Protein 3JYG (pdb70)

CATH classification: 3.30.479.10

Organism: Wolinella succinogenes (strain ATCC 29543 / DSM 1740 / CCUG 13145 / JCM 31913 / LMG 7466 / NCTC 11488 / FDC 602W) (NCBI:txid273121)

Sequence (1068 aa):
SLIYQIAKEFDFCCYGHRVWSQELNPDFSLDPCLSCRHLHGHQGKVIVHLESRELQRGVTDFAHLNWFKRFIDEVLDHRFIIDIDDPLFPTLLPHFADKSALVWEEGYARVDFERIKGESSPILELYESFVVVRFVPTSESIASWLLELLRSRIQPLGVKVSSVEFLETPKSRARVYNESLIYQIAKEFDFCCYGHRVWSQELNPDFSLDPCLSCRHLHGHQGKVIVHLESRELQRGVTDFAHLNWFKRFIDEVLDHRFIIDIDDPLFPTLLPHFADKSALVWEEGYARVDFERIKGESSPILELYESFVVVRFVPTSESIASWLLELLRSRIQPLGVKVSSVEFLETPKSRRARVYNESLIYQIAKEFDFCCYGHRVWSQELNPDFSLDPCLSCRHLHGHQGKVIVHLESRELQRGVTDFAHLNWFKRFIDEVLDHRFIIDIDDPLFPTLLPHFADKSALVWEEGYARVDFERIKGESSPILELYESFVVVRFVPTSESIASWLLELLRSRIQPLGVKVSSVEFLETPKSRARVYNESLIYQIAKEFDFCCYGHRVWSQELNPDFSLDPCLSCRHLHGHQGKVIVHLESREELQRGVTDFAHLNWFKRFIDEVLDHRFIIDIDDPLFPTLLPHFADKSALVWEEGYARVDFERIKGESSPILELYESFVVVRRFVPTSESIASWLLELLRSRIQPLGVKVSSVEFLETPKSRARVYNESLIYQIAKEFDFCCYGHRVWSQELNPDFSLDPCLSCRHLHGHQGKVIVHLESRELQRGVTDFAHLNWFKRFIDEVLDHRFIIDIDDPLFPTLLPHFADKSALVWEEGYARVDFERIKGESSPILELYESFVVVRFVPTSESIASWLLELLRSRIQPLGVKVSSVEFLETPKSRRARVYNESLIYQIAKEFDFCCYGHRVWSQELNPDFSLDPCLSCRHLHGHQGKVIVHLESRELQRGVTDFAHLNWFKRFIDEVLDHRFIIDIDDPLFPTLLPHFADKSALVWEEGYARVDFERIKGESSPILELYESFVVVRFVPTSESIASWLLELLRSRIQPLGVKVSSVEFLETPKSRRARVYNE

Radius of gyration: 41.7 Å; Cα contacts (8 Å, |Δi|>4): 2300; chains: 6; bounding box: 128×60×123 Å

Foldseek 3Di:
DDKDKDKDKAKAKEWEAQCPDADDCVVVVDRDRCSNDTGMFIKMKMWMKIDPDDDVHQFDPCVCVVVNCCCVVPGHQAYEYEPPRPCCCVQPVLCNVVPQWDFVLAKTAGNCVSCPPPDPVVVVSRVRYIYHNDRPDQQVVQVSVQVSCQVPCVVRNIHGQKMKMDRHPVDIDMDGPD/DDKDKDKDKAKAKEKEAQCPDADDCVPVVDRDRVSNDTDMFIKMKMWMKIDPDDDVHQFDPCVCVVVSVCCVVPPHQAYEYEPPRPCCCVQPVLCVVVDQWDFVLAWTQGNCVSVPVPDPVNVVSRVRYIYHNDRPDLQVVQVSVQVVCQVPCVVVVIHGQKMKMARHPVDIDMDGDD/DDKDKDKDKAKAKEKEAQQPDADDCVPVVDRDRVSRDTDMFIKMKMWMKIDRDDDVHQFDPCVCVVVNCCCVVPGHQAYEYEPPRPCNCVQCVLCNVVPQWDFVLAWTAGDCVSQVPPDPVNVVSSVRYTYHNDRPDLQVVQVSVQVSCQVPCVVVVIHGQKMKMDRHPVDIDMDGDD/DDKDKDKDKAKAKEKEAQCPDADDCVPVVDRDPCSRDIDIFIKMKMWMKIAPDDDVHQFDPCVCVVVNVCCVPPPHQAYEYEPPRPCCCVLVVLCNVVPQWAFVLAKTAGNCVSCPPPDPVNVVSRVRYIYHNDRPDQQVVQVSSQVSCQVPCVVVNIHGQKMKMARHPVDIDMDGDD/DDKDKDKDKAKAKEKEAQCPDADDCVPVVDRDRVSNDIGMFIKMKMWMWIDPDDDVHQFDPCVCVVVNCCCVPPPHQAYEYELPRPCCCVLLVLCNVVPQWDFVLAWTAHNCVSCVPPDPVNVVSRSRYIYHNDRPDQQVVQVSSQVSCQVPCVVVPIHGQKMKMARHPVDIYMDGDD/DDKDKDKDKAKAKEKEAQCPDADDCVPVVDGDPVSNDTGMFTKMKMWMKIDPDDDVHQFDPCVCVVVSVCCVVPGHQAYEYEPPRPCCCVQPVLCVVVPQWDFVLAWTAGNCVSVPPPDPVVVVSRVRYTYHNDRPDQQVVQVSVQVVCQVPCVVVVIHGQKMKMARHPPDIDMDGDD

InterPro domains:
  IPR007115 6-pyruvoyl tetrahydropterin synthase/QueD family [PF01242] (5-177)
  IPR007115 6-pyruvoyl tetrahydropterin synthase/QueD family [PTHR12589] (2-176)
  IPR038418 6-pyruvoyl tetrahydropterin synthase/QueD superfamily [G3DSA:3.30.479.10] (1-180)

Secondary structure (DSSP, 8-state):
-EEEEEEEEEEEEEEE--TT----HHHHS----GGGSSEEEEEEEEEEEEESS-S-----GGGGHHHHHHIIIIITTEEEEETT-TTHHHHSGGGTTS-SEE---SEEEE-GGGGTT--HHHHHHHHHEEEESS---HHHHHHHHHHHHHHH-GGGT-EEEEEEEEEETTEEEEEEE-/-EEEEEEEEEEEEEEE--TT----HHHHSS---GGGS-EEEEEEEEEEEEESS-S-----GGGGHHHHHHIIIIITTEEEEETT-TTHHHHSGGGTT--SEE---S-BEE-GGGGTT--HHHHHHHHTEEEESS---HHHHHHHHHHHHHTTSGGGT-EEEEEEEEEETTEEEEEEE-/-EEEEEEEEEEEEEEE--TT----HHHHS----GGGSSEEEEEEEEEEEEESS-S-----GGGGHHHHHHIIIIITTEEEEETT-TTHHHHSGGGTTS-SEE---SEEEE-GGGGTT--HHHHHHHHHEEEESS---HHHHHHHHHHHHHHHHGGGT-EEEEEEEEEETTEEEEEEE-/-EEEEEEEEEEEEEEE--TT----HHHHSS---GGGS-EEEEEEEEEEEEESS-S-----GGGGHHHHHHIIIIITTEEEEETT-TTHHHHSGGGTT--SEE---SEEEE-GGGGTT--HHHHHHHHHEEEESS---HHHHHHHHHHHHHHHHGGGT-EEEEEEEEEETTEEEEEEE-/-EEEEEEEEEEEEEEE--TT----HHHHS----GGGSSEEEEEEEEEEEEESS-S-----GGGGHHHHHHIIIIITTEEEEETT-TTHHHHSGGGTTS-SEE---S-BEE-GGGGTTS-HHHHHHHHTEEEESS---HHHHHHHHHHHHHHHHGGGT-EEEEEEEEEETTEEEEEEE-/-EEEEEEEEEEEEEEE--TT----HHHHSS---GGGS-EEEEEEEEEEEEESS-S-----GGGGHHHHHHIIIIITTEEEEETT-TTHHHHSGGGTT--SEE---S-BEE-GGGGTTS-HHHHHHHHHEEEESS---HHHHHHHHHHHHHHHHGGGT-EEEEEEEEEETTEEEEEEE-

Solvent-accessible surface area: 46559 Å² total

Structure (mmCIF, N/CA/C/O backbone):
data_3JYG
#
_entry.id   3JYG
#
_cell.length_a   95.838
_cell.length_b   80.949
_cell.length_c   104.614
_cell.angle_alpha   90.000
_cell.angle_beta   113.240
_cell.angle_gamma   90.000
#
_symmetry.space_group_name_H-M   'P 1 21 1'
#
loop_
_entity.id
_entity.type
_entity.pdbx_description
1 polymer 'Uncharacterized protein'
2 non-polymer 'ZINC ION'
3 water water
#
loop_
_atom_site.group_PDB
_atom_site.id
_atom_site.type_symbol
_atom_site.label_atom_id
_atom_site.label_alt_id
_atom_site.label_comp_id
_atom_site.label_asym_id
_atom_site.label_entity_id
_atom_site.label_seq_id
_atom_site.pdbx_PDB_ins_code
_atom_site.Cartn_x
_atom_site.Cartn_y
_atom_site.Cartn_z
_atom_site.occupancy
_atom_site.B_iso_or_equiv
_atom_site.auth_seq_id
_atom_site.auth_comp_id
_atom_site.auth_asym_id
_atom_site.auth_atom_id
_atom_site.pdbx_PDB_model_num
ATOM 1 N N . SER A 1 2 ? 33.777 45.831 8.491 1.00 32.71 0 SER A N 1
ATOM 2 C CA . SER A 1 2 ? 34.769 45.233 9.441 1.00 32.07 0 SER A CA 1
ATOM 3 C C . SER A 1 2 ? 34.365 43.826 9.929 1.00 30.70 0 SER A C 1
ATOM 4 O O . SER A 1 2 ? 33.178 43.525 10.111 1.00 31.42 0 SER A O 1
ATOM 7 N N . LEU A 1 3 ? 35.363 42.981 10.173 1.00 28.09 1 LEU A N 1
ATOM 8 C CA . LEU A 1 3 ? 35.101 41.609 10.611 1.00 25.38 1 LEU A CA 1
ATOM 9 C C . LEU A 1 3 ? 35.438 41.479 12.096 1.00 24.37 1 LEU A C 1
ATOM 10 O O . LEU A 1 3 ? 36.346 42.165 12.593 1.00 23.85 1 LEU A O 1
ATOM 15 N N . ILE A 1 4 ? 34.660 40.665 12.814 1.00 22.12 2 ILE A N 1
ATOM 16 C CA . ILE A 1 4 ? 34.977 40.241 14.172 1.00 21.25 2 ILE A CA 1
ATOM 17 C C . ILE A 1 4 ? 35.214 38.714 14.139 1.00 19.96 2 ILE A C 1
ATOM 18 O O . ILE A 1 4 ? 34.459 37.973 13.500 1.00 18.94 2 ILE A O 1
ATOM 23 N N . TYR A 1 5 ? 36.246 38.256 14.835 1.00 18.82 3 TYR A N 1
ATOM 24 C CA . TYR A 1 5 ? 36.658 36.860 14.757 1.00 17.35 3 TYR A CA 1
ATOM 25 C C . TYR A 1 5 ? 36.399 36.257 16.129 1.00 17.28 3 TYR A C 1
ATOM 26 O O . TYR A 1 5 ? 36.767 36.851 17.155 1.00 17.45 3 TYR A O 1
ATOM 35 N N . GLN A 1 6 ? 35.774 35.089 16.170 1.00 15.98 4 GLN A N 1
ATOM 36 C CA . GLN A 1 6 ? 35.541 34.423 17.454 1.00 17.58 4 GLN A CA 1
ATOM 37 C C . GLN A 1 6 ? 35.963 32.953 17.368 1.00 17.34 4 GLN A C 1
ATOM 38 O O . GLN A 1 6 ? 35.969 32.387 16.279 1.00 17.48 4 GLN A O 1
ATOM 44 N N . ILE A 1 7 ? 36.333 32.349 18.499 1.00 16.26 5 ILE A N 1
ATOM 45 C CA . ILE A 1 7 ? 36.459 30.892 18.554 1.00 16.80 5 ILE A CA 1
ATOM 46 C C . ILE A 1 7 ? 35.601 30.430 19.714 1.00 17.71 5 ILE A C 1
ATOM 47 O O . ILE A 1 7 ? 35.358 31.219 20.623 1.00 17.26 5 ILE A O 1
ATOM 52 N N . ALA A 1 8 ? 35.113 29.189 19.676 1.00 17.39 6 ALA A N 1
ATOM 53 C CA . ALA A 1 8 ? 34.342 28.664 20.776 1.00 15.99 6 ALA A CA 1
ATOM 54 C C . ALA A 1 8 ? 34.792 27.245 21.050 1.00 17.35 6 ALA A C 1
ATOM 55 O O . ALA A 1 8 ? 35.003 26.458 20.099 1.00 16.33 6 ALA A O 1
ATOM 57 N N . LYS A 1 9 ? 34.865 26.892 22.328 1.00 16.46 7 LYS A N 1
ATOM 58 C CA . LYS A 1 9 ? 35.246 25.533 22.662 1.00 17.63 7 LYS A CA 1
ATOM 59 C C . LYS A 1 9 ? 34.398 25.023 23.804 1.00 16.86 7 LYS A C 1
ATOM 60 O O . LYS A 1 9 ? 34.123 25.774 24.739 1.00 15.77 7 LYS A O 1
ATOM 66 N N . GLU A 1 10 ? 34.023 23.744 23.695 1.00 16.62 8 GLU A N 1
ATOM 67 C CA . GLU A 1 10 ? 33.148 22.999 24.629 1.00 16.98 8 GLU A CA 1
ATOM 68 C C . GLU A 1 10 ? 33.954 22.189 25.653 1.00 17.03 8 GLU A C 1
ATOM 69 O O . GLU A 1 10 ? 35.038 21.639 25.336 1.00 16.40 8 GLU A O 1
ATOM 75 N N . PHE A 1 11 ? 33.421 22.135 26.875 1.00 16.61 9 PHE A N 1
ATOM 76 C CA . PHE A 1 11 ? 34.020 21.367 27.981 1.00 17.83 9 PHE A CA 1
ATOM 77 C C . PHE A 1 11 ? 32.898 20.675 28.762 1.00 17.24 9 PHE A C 1
ATOM 78 O O . PHE A 1 11 ? 31.949 21.332 29.194 1.00 18.09 9 PHE A O 1
ATOM 86 N N . ASP A 1 12 ? 32.981 19.355 28.883 1.00 17.81 10 ASP A N 1
ATOM 87 C CA . ASP A 1 12 ? 31.918 18.552 29.490 1.00 19.36 10 ASP A CA 1
ATOM 88 C C . ASP A 1 12 ? 32.299 18.051 30.885 1.00 18.69 10 ASP A C 1
ATOM 89 O O . ASP A 1 12 ? 33.472 17.828 31.153 1.00 18.39 10 ASP A O 1
ATOM 94 N N . PHE A 1 13 ? 31.308 17.896 31.774 1.00 17.92 11 PHE A N 1
ATOM 95 C CA . PHE A 1 13 ? 31.485 17.290 33.103 1.00 17.95 11 PHE A CA 1
ATOM 96 C C . PHE A 1 13 ? 30.138 16.871 33.660 1.00 17.71 11 PHE A C 1
ATOM 97 O O . PHE A 1 13 ? 29.096 17.317 33.192 1.00 19.08 11 PHE A O 1
ATOM 105 N N . CYS A 1 14 ? 30.176 15.993 34.650 1.00 17.11 12 CYS A N 1
ATOM 106 C CA A CYS A 1 14 ? 28.976 15.524 35.354 0.70 17.66 12 CYS A CA 1
ATOM 107 C CA B CYS A 1 14 ? 28.944 15.629 35.329 0.30 15.80 12 CYS A CA 1
ATOM 108 C C . CYS A 1 14 ? 29.065 15.992 36.795 1.00 15.95 12 CYS A C 1
ATOM 109 O O . CYS A 1 14 ? 30.157 16.017 37.357 1.00 15.94 12 CYS A O 1
ATOM 114 N N . TYR A 1 15 ? 27.930 16.344 37.397 1.00 14.71 13 TYR A N 1
ATOM 115 C CA . TYR A 1 15 ? 27.954 16.831 38.772 1.00 14.76 13 TYR A CA 1
ATOM 116 C C . TYR A 1 15 ? 26.601 16.556 39.407 1.00 14.61 13 TYR A C 1
ATOM 117 O O . TYR A 1 15 ? 25.641 16.346 38.690 1.00 15.81 13 TYR A O 1
ATOM 126 N N . GLY A 1 16 ? 26.540 16.594 40.737 1.00 15.28 14 GLY A N 1
ATOM 127 C CA . GLY A 1 16 ? 25.240 16.654 41.439 1.00 14.87 14 GLY A CA 1
ATOM 128 C C . GLY A 1 16 ? 25.025 18.070 41.976 1.00 16.76 14 GLY A C 1
ATOM 129 O O . GLY A 1 16 ? 25.992 18.826 42.159 1.00 16.15 14 GLY A O 1
ATOM 130 N N . HIS A 1 17 ? 23.766 18.453 42.194 1.00 15.98 15 HIS A N 1
ATOM 131 C CA . HIS A 1 17 ? 23.501 19.698 42.858 1.00 17.14 15 HIS A CA 1
ATOM 132 C C . HIS A 1 17 ? 22.057 19.706 43.301 1.00 17.93 15 HIS A C 1
ATOM 133 O O . HIS A 1 17 ? 21.309 18.731 43.070 1.00 16.86 15 HIS A O 1
ATOM 140 N N . ARG A 1 18 ? 21.692 20.806 43.951 1.00 18.47 16 ARG A N 1
ATOM 141 C CA . ARG A 1 18 ? 20.301 21.176 44.074 1.00 18.80 16 ARG A CA 1
ATOM 142 C C . ARG A 1 18 ? 20.215 22.713 44.087 1.00 18.01 16 ARG A C 1
ATOM 143 O O . ARG A 1 18 ? 21.157 23.391 44.496 1.00 19.07 16 ARG A O 1
ATOM 151 N N . VAL A 1 19 ? 19.079 23.223 43.640 1.00 16.88 17 VAL A N 1
ATOM 152 C CA . VAL A 1 19 ? 18.805 24.653 43.596 1.00 17.32 17 VAL A CA 1
ATOM 153 C C . VAL A 1 19 ? 17.824 24.892 44.718 1.00 15.45 17 VAL A C 1
ATOM 154 O O . VAL A 1 19 ? 16.638 24.675 44.550 1.00 15.25 17 VAL A O 1
ATOM 158 N N . TRP A 1 20 ? 18.342 25.328 45.853 1.00 15.57 18 TRP A N 1
ATOM 159 C CA . TRP A 1 20 ? 17.626 25.217 47.132 1.00 15.34 18 TRP A CA 1
ATOM 160 C C . TRP A 1 20 ? 16.512 26.276 47.197 1.00 16.45 18 TRP A C 1
ATOM 161 O O . TRP A 1 20 ? 15.487 26.066 47.813 1.00 16.95 18 TRP A O 1
ATOM 172 N N . SER A 1 21 ? 16.738 27.389 46.508 1.00 17.17 19 SER A N 1
ATOM 173 C CA . SER A 1 21 ? 15.866 28.534 46.547 1.00 19.53 19 SER A CA 1
ATOM 174 C C . SER A 1 21 ? 14.767 28.543 45.466 1.00 20.50 19 SER A C 1
ATOM 175 O O . SER A 1 21 ? 14.043 29.535 45.324 1.00 21.45 19 SER A O 1
ATOM 178 N N . GLN A 1 22 ? 14.655 27.480 44.680 1.00 20.46 20 GLN A N 1
ATOM 179 C CA . GLN A 1 22 ? 13.730 27.499 43.559 1.00 21.54 20 GLN A CA 1
ATOM 180 C C . GLN A 1 22 ? 12.277 27.903 43.976 1.00 22.40 20 GLN A C 1
ATOM 181 O O . GLN A 1 22 ? 11.715 27.335 44.929 1.00 22.51 20 GLN A O 1
ATOM 187 N N . GLU A 1 23 ? 11.674 28.865 43.269 1.00 22.74 21 GLU A N 1
ATOM 188 C CA . GLU A 1 23 ? 10.208 29.092 43.411 1.00 25.24 21 GLU A CA 1
ATOM 189 C C . GLU A 1 23 ? 9.519 29.118 42.041 1.00 25.93 21 GLU A C 1
ATOM 190 O O . GLU A 1 23 ? 10.124 29.549 41.061 1.00 25.73 21 GLU A O 1
ATOM 196 N N . LEU A 1 24 ? 8.258 28.683 41.971 1.00 26.66 22 LEU A N 1
ATOM 197 C CA . LEU A 1 24 ? 7.517 28.697 40.702 1.00 27.85 22 LEU A CA 1
ATOM 198 C C . LEU A 1 24 ? 6.218 29.529 40.738 1.00 29.49 22 LEU A C 1
ATOM 199 O O . LEU A 1 24 ? 5.462 29.482 41.724 1.00 29.43 22 LEU A O 1
ATOM 204 N N . ASN A 1 25 ? 5.984 30.287 39.660 1.00 30.27 23 ASN A N 1
ATOM 205 C CA . ASN A 1 25 ? 4.660 30.852 39.349 1.00 30.99 23 ASN A CA 1
ATOM 206 C C . ASN A 1 25 ? 3.822 29.757 38.639 1.00 32.42 23 ASN A C 1
ATOM 207 O O . ASN A 1 25 ? 4.093 29.409 37.477 1.00 32.03 23 ASN A O 1
ATOM 212 N N . PRO A 1 26 ? 2.816 29.189 39.337 1.00 33.51 24 PRO A N 1
ATOM 213 C CA . PRO A 1 26 ? 2.117 28.032 38.794 1.00 34.27 24 PRO A CA 1
ATOM 214 C C . PRO A 1 26 ? 1.264 28.336 37.566 1.00 34.53 24 PRO A C 1
ATOM 215 O O . PRO A 1 26 ? 0.795 27.394 36.920 1.00 35.55 24 PRO A O 1
ATOM 219 N N . ASP A 1 27 ? 1.061 29.618 37.241 1.00 34.92 25 ASP A N 1
ATOM 220 C CA . ASP A 1 27 ? 0.343 29.989 35.997 1.00 34.63 25 ASP A CA 1
ATOM 221 C C . ASP A 1 27 ? 1.153 29.653 34.739 1.00 34.79 25 ASP A C 1
ATOM 222 O O . ASP A 1 27 ? 0.574 29.409 33.657 1.00 33.80 25 ASP A O 1
ATOM 227 N N . PHE A 1 28 ? 2.489 29.664 34.892 1.00 33.90 26 PHE A N 1
ATOM 228 C CA . PHE A 1 28 ? 3.400 29.489 33.767 1.00 33.61 26 PHE A CA 1
ATOM 229 C C . PHE A 1 28 ? 3.983 28.081 33.782 1.00 34.10 26 PHE A C 1
ATOM 230 O O . PHE A 1 28 ? 4.193 27.475 32.706 1.00 34.45 26 PHE A O 1
ATOM 238 N N . SER A 1 29 ? 4.189 27.555 34.991 1.00 33.53 27 SER A N 1
ATOM 239 C CA . SER A 1 29 ? 4.785 26.232 35.184 1.00 34.53 27 SER A CA 1
ATOM 240 C C . SER A 1 29 ? 3.765 25.088 35.157 1.00 34.85 27 SER A C 1
ATOM 241 O O . SER A 1 29 ? 4.134 23.947 34.891 1.00 35.24 27 SER A O 1
ATOM 244 N N . LEU A 1 30 ? 2.506 25.415 35.458 1.00 35.49 28 LEU A N 1
ATOM 245 C CA . LEU A 1 30 ? 1.357 24.475 35.454 1.00 36.33 28 LEU A CA 1
ATOM 246 C C . LEU A 1 30 ? 1.367 23.539 36.683 1.00 37.42 28 LEU A C 1
ATOM 247 O O . LEU A 1 30 ? 0.345 23.372 37.364 1.00 38.49 28 LEU A O 1
ATOM 252 N N . ASP A 1 31 ? 2.539 22.974 36.966 1.00 38.15 29 ASP A N 1
ATOM 253 C CA . ASP A 1 31 ? 2.826 22.163 38.158 1.00 38.23 29 ASP A CA 1
ATOM 254 C C . ASP A 1 31 ? 3.533 23.065 39.206 1.00 38.27 29 ASP A C 1
ATOM 255 O O . ASP A 1 31 ? 4.515 23.745 38.879 1.00 37.99 29 ASP A O 1
ATOM 260 N N . PRO A 1 32 ? 3.044 23.081 40.464 1.00 37.97 30 PRO A N 1
ATOM 261 C CA . PRO A 1 32 ? 3.804 23.857 41.474 1.00 38.08 30 PRO A CA 1
ATOM 262 C C . PRO A 1 32 ? 5.022 23.121 42.078 1.00 37.55 30 PRO A C 1
ATOM 263 O O . PRO A 1 32 ? 5.764 23.718 42.868 1.00 37.86 30 PRO A O 1
ATOM 267 N N . CYS A 1 33 ? 5.239 21.858 41.700 1.00 36.64 31 CYS A N 1
ATOM 268 C CA . CYS A 1 33 ? 6.265 21.019 42.348 1.00 36.50 31 CYS A CA 1
ATOM 269 C C . CYS A 1 33 ? 7.676 21.589 42.169 1.00 34.43 31 CYS A C 1
ATOM 270 O O . CYS A 1 33 ? 8.101 21.861 41.043 1.00 33.75 31 CYS A O 1
ATOM 273 N N . LEU A 1 34 ? 8.385 21.743 43.289 1.00 32.16 32 LEU A N 1
ATOM 274 C CA . LEU A 1 34 ? 9.727 22.351 43.313 1.00 30.40 32 LEU A CA 1
ATOM 275 C C . LEU A 1 34 ? 10.848 21.323 43.164 1.00 28.37 32 LEU A C 1
ATOM 276 O O . LEU A 1 34 ? 11.717 21.191 44.003 1.00 27.71 32 LEU A O 1
ATOM 281 N N . SER A 1 35 ? 10.809 20.613 42.052 1.00 27.90 33 SER A N 1
ATOM 282 C CA . SER A 1 35 ? 11.675 19.467 41.796 1.00 26.94 33 SER A CA 1
ATOM 283 C C . SER A 1 35 ? 13.186 19.784 41.780 1.00 25.79 33 SER A C 1
ATOM 284 O O . SER A 1 35 ? 14.000 18.930 42.109 1.00 25.08 33 SER A O 1
ATOM 287 N N . CYS A 1 36 ? 13.560 21.014 41.409 1.00 24.66 34 CYS A N 1
ATOM 288 C CA . CYS A 1 36 ? 14.961 21.420 41.393 1.00 24.76 34 CYS A CA 1
ATOM 289 C C . CYS A 1 36 ? 15.537 21.544 42.834 1.00 22.71 34 CYS A C 1
ATOM 290 O O . CYS A 1 36 ? 16.776 21.502 43.022 1.00 20.24 34 CYS A O 1
ATOM 293 N N . ARG A 1 37 ? 14.647 21.645 43.850 1.00 21.34 35 ARG A N 1
ATOM 294 C CA . ARG A 1 37 ? 15.113 21.576 45.260 1.00 20.13 35 ARG A CA 1
ATOM 295 C C . ARG A 1 37 ? 15.576 20.150 45.640 1.00 19.96 35 ARG A C 1
ATOM 296 O O . ARG A 1 37 ? 16.210 19.953 46.698 1.00 19.37 35 ARG A O 1
ATOM 304 N N . HIS A 1 38 ? 15.247 19.158 44.816 1.00 19.06 36 HIS A N 1
ATOM 305 C CA . HIS A 1 38 ? 15.740 17.784 45.111 1.00 19.67 36 HIS A CA 1
ATOM 306 C C . HIS A 1 38 ? 17.228 17.640 44.849 1.00 19.25 36 HIS A C 1
ATOM 307 O O . HIS A 1 38 ? 17.757 18.291 43.939 1.00 20.03 36 HIS A O 1
ATOM 314 N N . LEU A 1 39 ? 17.906 16.831 45.647 1.00 18.05 37 LEU A N 1
ATOM 315 C CA . LEU A 1 39 ? 19.257 16.368 45.293 1.00 19.34 37 LEU A CA 1
ATOM 316 C C . LEU A 1 39 ? 19.137 15.668 43.950 1.00 18.59 37 LEU A C 1
ATOM 317 O O . LEU A 1 39 ? 18.330 14.728 43.789 1.00 18.52 37 LEU A O 1
ATOM 322 N N . HIS A 1 40 ? 19.893 16.150 42.969 1.00 18.07 38 HIS A N 1
ATOM 323 C CA . HIS A 1 40 ? 19.922 15.498 41.643 1.00 15.77 38 HIS A CA 1
ATOM 324 C C . HIS A 1 40 ? 21.263 15.779 40.965 1.00 14.98 38 HIS A C 1
ATOM 325 O O . HIS A 1 40 ? 22.259 16.061 41.639 1.00 15.33 38 HIS A O 1
ATOM 332 N N . GLY A 1 41 ? 21.296 15.683 39.648 1.00 14.78 39 GLY A N 1
ATOM 333 C CA . GLY A 1 41 ? 22.532 15.890 38.907 1.00 14.49 39 GLY A CA 1
ATOM 334 C C . GLY A 1 41 ? 22.246 16.125 37.444 1.00 15.02 39 GLY A C 1
ATOM 335 O O . GLY A 1 41 ? 21.069 16.100 37.020 1.00 14.63 39 GLY A O 1
ATOM 336 N N . HIS A 1 42 ? 23.337 16.304 36.692 1.00 15.08 40 HIS A N 1
ATOM 337 C CA . HIS A 1 42 ? 23.324 16.723 35.296 1.00 16.29 40 HIS A CA 1
ATOM 338 C C . HIS A 1 42 ? 24.594 16.362 34.589 1.00 16.78 40 HIS A C 1
ATOM 339 O O . HIS A 1 42 ? 25.630 16.230 35.217 1.00 17.75 40 HIS A O 1
ATOM 346 N N . GLN A 1 43 ? 24.499 16.201 33.272 1.00 18.26 41 GLN A N 1
ATOM 347 C CA . GLN A 1 43 ? 25.640 16.327 32.378 1.00 19.00 41 GLN A CA 1
ATOM 348 C C . GLN A 1 43 ? 25.708 17.810 31.971 1.00 17.55 41 GLN A C 1
ATOM 349 O O . GLN A 1 43 ? 24.788 18.324 31.361 1.00 16.44 41 GLN A O 1
ATOM 355 N N . GLY A 1 44 ? 26.779 18.488 32.356 1.00 17.21 42 GLY A N 1
ATOM 356 C CA . GLY A 1 44 ? 26.947 19.906 32.098 1.00 16.53 42 GLY A CA 1
ATOM 357 C C . GLY A 1 44 ? 27.839 20.113 30.892 1.00 16.15 42 GLY A C 1
ATOM 358 O O . GLY A 1 44 ? 28.764 19.327 30.650 1.00 15.50 42 GLY A O 1
ATOM 359 N N . LYS A 1 45 ? 27.564 21.149 30.119 1.00 15.22 43 LYS A N 1
ATOM 360 C CA . LYS A 1 45 ? 28.533 21.529 29.090 1.00 15.73 43 LYS A CA 1
ATOM 361 C C . LYS A 1 45 ? 28.838 23.020 29.160 1.00 14.89 43 LYS A C 1
ATOM 362 O O . LYS A 1 45 ? 27.921 23.827 29.122 1.00 14.38 43 LYS A O 1
ATOM 368 N N . VAL A 1 46 ? 30.111 23.367 29.294 1.00 14.31 44 VAL A N 1
ATOM 369 C CA . VAL A 1 46 ? 30.559 24.773 29.271 1.00 14.49 44 VAL A CA 1
ATOM 370 C C . VAL A 1 46 ? 30.986 25.125 27.831 1.00 13.78 44 VAL A C 1
ATOM 371 O O . VAL A 1 46 ? 31.792 24.386 27.231 1.00 13.31 44 VAL A O 1
ATOM 375 N N . ILE A 1 47 ? 30.488 26.238 27.282 1.00 13.15 45 ILE A N 1
ATOM 376 C CA . ILE A 1 47 ? 31.008 26.730 26.010 1.00 13.07 45 ILE A CA 1
ATOM 377 C C . ILE A 1 47 ? 31.604 28.133 26.182 1.00 14.58 45 ILE A C 1
ATOM 378 O O . ILE A 1 47 ? 30.876 29.075 26.524 1.00 13.73 45 ILE A O 1
ATOM 383 N N . VAL A 1 48 ? 32.907 28.257 25.918 1.00 14.62 46 VAL A N 1
ATOM 384 C CA . VAL A 1 48 ? 33.644 29.533 26.091 1.00 14.83 46 VAL A CA 1
ATOM 385 C C . VAL A 1 48 ? 33.819 30.209 24.725 1.00 14.91 46 VAL A C 1
ATOM 386 O O . VAL A 1 48 ? 34.308 29.569 23.799 1.00 16.06 46 VAL A O 1
ATOM 390 N N . HIS A 1 49 ? 33.401 31.464 24.593 1.00 14.35 47 HIS A N 1
ATOM 391 C CA . HIS A 1 49 ? 33.558 32.195 23.336 1.00 15.50 47 HIS A CA 1
ATOM 392 C C . HIS A 1 49 ? 34.593 33.290 23.518 1.00 14.98 47 HIS A C 1
ATOM 393 O O . HIS A 1 49 ? 34.488 34.103 24.459 1.00 16.00 47 HIS A O 1
ATOM 400 N N . LEU A 1 50 ? 35.628 33.260 22.673 1.00 14.13 48 LEU A N 1
ATOM 401 C CA . LEU A 1 50 ? 36.745 34.179 22.806 1.00 13.79 48 LEU A CA 1
ATOM 402 C C . LEU A 1 50 ? 36.715 34.983 21.524 1.00 15.16 48 LEU A C 1
ATOM 403 O O . LEU A 1 50 ? 36.292 34.442 20.498 1.00 14.81 48 LEU A O 1
ATOM 408 N N . GLU A 1 51 ? 37.159 36.243 21.582 1.00 15.04 49 GLU A N 1
ATOM 409 C CA . GLU A 1 51 ? 36.996 37.203 20.475 1.00 16.47 49 GLU A CA 1
ATOM 410 C C . GLU A 1 51 ? 38.198 38.137 20.268 1.00 17.51 49 GLU A C 1
ATOM 411 O O . GLU A 1 51 ? 38.804 38.603 21.234 1.00 17.36 49 GLU A O 1
ATOM 417 N N . SER A 1 52 ? 38.523 38.430 19.009 1.00 18.32 50 SER A N 1
ATOM 418 C CA . SER A 1 52 ? 39.519 39.451 18.671 1.00 19.61 50 SER A CA 1
ATOM 419 C C . SER A 1 52 ? 39.055 40.195 17.422 1.00 20.46 50 SER A C 1
ATOM 420 O O . SER A 1 52 ? 38.174 39.718 16.668 1.00 19.15 50 SER A O 1
ATOM 423 N N . ARG A 1 53 ? 39.676 41.354 17.193 1.00 21.17 51 ARG A N 1
ATOM 424 C CA . ARG A 1 53 ? 39.372 42.105 15.991 1.00 22.77 51 ARG A CA 1
ATOM 425 C C . ARG A 1 53 ? 40.369 41.819 14.907 1.00 21.66 51 ARG A C 1
ATOM 426 O O . ARG A 1 53 ? 40.175 42.272 13.797 1.00 22.06 51 ARG A O 1
ATOM 434 N N . GLU A 1 54 ? 41.466 41.139 15.232 1.00 21.79 52 GLU A N 1
ATOM 435 C CA . GLU A 1 54 ? 42.382 40.693 14.174 1.00 23.09 52 GLU A CA 1
ATOM 436 C C . GLU A 1 54 ? 42.855 39.265 14.407 1.00 22.15 52 GLU A C 1
ATOM 437 O O . GLU A 1 54 ? 42.930 38.811 15.537 1.00 22.85 52 GLU A O 1
ATOM 443 N N . LEU A 1 55 ? 43.126 38.541 13.337 1.00 22.08 53 LEU A N 1
ATOM 444 C CA . LEU A 1 55 ? 43.778 37.221 13.440 1.00 21.93 53 LEU A CA 1
ATOM 445 C C . LEU A 1 55 ? 45.292 37.395 13.574 1.00 23.23 53 LEU A C 1
ATOM 446 O O . LEU A 1 55 ? 45.874 38.217 12.868 1.00 23.98 53 LEU A O 1
ATOM 451 N N . GLN A 1 56 ? 45.906 36.646 14.488 1.00 23.36 54 GLN A N 1
ATOM 452 C CA . GLN A 1 56 ? 47.361 36.516 14.589 1.00 24.07 54 GLN A CA 1
ATOM 453 C C . GLN A 1 56 ? 47.733 35.140 14.107 1.00 22.88 54 GLN A C 1
ATOM 454 O O . GLN A 1 56 ? 47.244 34.143 14.640 1.00 21.51 54 GLN A O 1
ATOM 460 N N . ARG A 1 57 ? 48.594 35.056 13.105 1.00 22.16 55 ARG A N 1
ATOM 461 C CA . ARG A 1 57 ? 48.974 33.743 12.576 1.00 22.72 55 ARG A CA 1
ATOM 462 C C . ARG A 1 57 ? 47.711 32.907 12.244 1.00 20.79 55 ARG A C 1
ATOM 463 O O . ARG A 1 57 ? 47.659 31.694 12.478 1.00 21.35 55 ARG A O 1
ATOM 471 N N . GLY A 1 58 ? 46.712 33.569 11.662 1.00 19.40 56 GLY A N 1
ATOM 472 C CA . GLY A 1 58 ? 45.459 32.919 11.270 1.00 17.73 56 GLY A CA 1
ATOM 473 C C . GLY A 1 58 ? 44.567 32.522 12.445 1.00 18.05 56 GLY A C 1
ATOM 474 O O . GLY A 1 58 ? 43.613 31.764 12.264 1.00 17.20 56 GLY A O 1
ATOM 483 N N . VAL A 1 60 ? 42.423 33.570 16.285 1.00 17.25 58 VAL A N 1
ATOM 484 C CA . VAL A 1 60 ? 41.995 34.417 17.397 1.00 16.22 58 VAL A CA 1
ATOM 485 C C . VAL A 1 60 ? 43.017 34.149 18.498 1.00 17.63 58 VAL A C 1
ATOM 486 O O . VAL A 1 60 ? 43.763 35.041 18.912 1.00 16.52 58 VAL A O 1
ATOM 490 N N . THR A 1 61 ? 43.030 32.891 18.947 1.00 19.04 59 THR A N 1
ATOM 491 C CA . THR A 1 61 ? 44.085 32.340 19.799 1.00 21.42 59 THR A CA 1
ATOM 492 C C . THR A 1 61 ? 44.022 30.808 19.662 1.00 21.33 59 THR A C 1
ATOM 493 O O . THR A 1 61 ? 42.962 30.253 19.278 1.00 21.92 59 THR A O 1
ATOM 497 N N . ASP A 1 62 ? 45.116 30.104 19.932 1.00 21.60 60 ASP A N 1
ATOM 498 C CA . ASP A 1 62 ? 45.089 28.645 19.759 1.00 23.62 60 ASP A CA 1
ATOM 499 C C . ASP A 1 62 ? 44.041 28.016 20.695 1.00 24.60 60 ASP A C 1
ATOM 500 O O . ASP A 1 62 ? 44.051 28.326 21.899 1.00 24.49 60 ASP A O 1
ATOM 505 N N . PHE A 1 63 ? 43.160 27.156 20.148 1.00 25.19 61 PHE A N 1
ATOM 506 C CA . PHE A 1 63 ? 42.211 26.354 20.963 1.00 27.09 61 PHE A CA 1
ATOM 507 C C . PHE A 1 63 ? 42.877 25.754 22.206 1.00 26.78 61 PHE A C 1
ATOM 508 O O . PHE A 1 63 ? 42.261 25.751 23.254 1.00 27.82 61 PHE A O 1
ATOM 516 N N . ALA A 1 64 ? 44.133 25.294 22.095 1.00 26.44 62 ALA A N 1
ATOM 517 C CA . ALA A 1 64 ? 44.841 24.690 23.242 1.00 25.82 62 ALA A CA 1
ATOM 518 C C . ALA A 1 64 ? 45.129 25.646 24.375 1.00 26.52 62 ALA A C 1
ATOM 519 O O . ALA A 1 64 ? 45.546 25.220 25.467 1.00 25.80 62 ALA A O 1
ATOM 521 N N . HIS A 1 65 ? 44.920 26.943 24.144 1.00 26.36 63 HIS A N 1
ATOM 522 C CA . HIS A 1 65 ? 45.183 27.923 25.194 1.00 25.82 63 HIS A CA 1
ATOM 523 C C . HIS A 1 65 ? 44.060 27.960 26.217 1.00 25.35 63 HIS A C 1
ATOM 524 O O . HIS A 1 65 ? 44.054 28.800 27.110 1.00 24.27 63 HIS A O 1
ATOM 531 N N . LEU A 1 66 ? 43.125 27.024 26.081 1.00 24.81 64 LEU A N 1
ATOM 532 C CA . LEU A 1 66 ? 42.072 26.838 27.083 1.00 24.74 64 LEU A CA 1
ATOM 533 C C . LEU A 1 66 ? 42.281 25.504 27.838 1.00 24.81 64 LEU A C 1
ATOM 534 O O . LEU A 1 66 ? 41.433 25.083 28.659 1.00 23.97 64 LEU A O 1
ATOM 539 N N . ASN A 1 67 ? 43.431 24.864 27.582 1.00 24.24 65 ASN A N 1
ATOM 540 C CA . ASN A 1 67 ? 43.793 23.611 28.288 1.00 24.57 65 ASN A CA 1
ATOM 541 C C . ASN A 1 67 ? 43.806 23.740 29.818 1.00 23.90 65 ASN A C 1
ATOM 542 O O . ASN A 1 67 ? 43.357 22.857 30.515 1.00 24.90 65 ASN A O 1
ATOM 547 N N . TRP A 1 68 ? 44.334 24.840 30.333 1.00 24.21 66 TRP A N 1
ATOM 548 C CA . TRP A 1 68 ? 44.295 25.114 31.779 1.00 24.11 66 TRP A CA 1
ATOM 549 C C . TRP A 1 68 ? 42.858 25.163 32.317 1.00 23.85 66 TRP A C 1
ATOM 550 O O . TRP A 1 68 ? 42.612 24.910 33.514 1.00 23.52 66 TRP A O 1
ATOM 561 N N . PHE A 1 69 ? 41.929 25.545 31.449 1.00 21.98 67 PHE A N 1
ATOM 562 C CA . PHE A 1 69 ? 40.548 25.678 31.870 1.00 20.86 67 PHE A CA 1
ATOM 563 C C . PHE A 1 69 ? 39.910 24.301 31.827 1.00 20.42 67 PHE A C 1
ATOM 564 O O . PHE A 1 69 ? 39.136 23.967 32.715 1.00 19.58 67 PHE A O 1
ATOM 572 N N . LYS A 1 70 ? 40.280 23.500 30.811 1.00 19.86 68 LYS A N 1
ATOM 573 C CA . LYS A 1 70 ? 39.936 22.088 30.743 1.00 21.09 68 LYS A CA 1
ATOM 574 C C . LYS A 1 70 ? 40.350 21.362 32.026 1.00 21.02 68 LYS A C 1
ATOM 575 O O . LYS A 1 70 ? 39.570 20.620 32.602 1.00 20.15 68 LYS A O 1
ATOM 581 N N . ARG A 1 71 ? 41.581 21.602 32.466 1.00 21.74 69 ARG A N 1
ATOM 582 C CA . ARG A 1 71 ? 42.129 20.943 33.639 1.00 22.42 69 ARG A CA 1
ATOM 583 C C . ARG A 1 71 ? 41.302 21.293 34.869 1.00 21.26 69 ARG A C 1
ATOM 584 O O . ARG A 1 71 ? 40.956 20.419 35.645 1.00 20.75 69 ARG A O 1
ATOM 592 N N . PHE A 1 72 ? 41.008 22.572 35.032 1.00 20.56 70 PHE A N 1
ATOM 593 C CA . PHE A 1 72 ? 40.102 23.046 36.069 1.00 20.04 70 PHE A CA 1
ATOM 594 C C . PHE A 1 72 ? 38.724 22.334 36.114 1.00 19.86 70 PHE A C 1
ATOM 595 O O . PHE A 1 72 ? 38.346 21.783 37.143 1.00 19.81 70 PHE A O 1
ATOM 603 N N . ILE A 1 73 ? 38.012 22.291 35.005 1.00 18.11 71 ILE A N 1
ATOM 604 C CA . ILE A 1 73 ? 36.760 21.548 34.930 1.00 18.21 71 ILE A CA 1
ATOM 605 C C . ILE A 1 73 ? 36.968 20.079 35.335 1.00 18.94 71 ILE A C 1
ATOM 606 O O . ILE A 1 73 ? 36.177 19.536 36.122 1.00 19.88 71 ILE A O 1
ATOM 611 N N . ASP A 1 74 ? 38.014 19.454 34.787 1.00 19.81 72 ASP A N 1
ATOM 612 C CA . ASP A 1 74 ? 38.293 18.015 34.974 1.00 20.99 72 ASP A CA 1
ATOM 613 C C . ASP A 1 74 ? 38.689 17.713 36.440 1.00 20.99 72 ASP A C 1
ATOM 614 O O . ASP A 1 74 ? 38.222 16.726 37.050 1.00 21.09 72 ASP A O 1
ATOM 619 N N . GLU A 1 75 ? 39.539 18.574 37.007 1.00 20.07 73 GLU A N 1
ATOM 620 C CA . GLU A 1 75 ? 40.139 18.318 38.310 1.00 20.42 73 GLU A CA 1
ATOM 621 C C . GLU A 1 75 ? 39.306 18.817 39.464 1.00 19.56 73 GLU A C 1
ATOM 622 O O . GLU A 1 75 ? 39.389 18.252 40.578 1.00 18.35 73 GLU A O 1
ATOM 628 N N . VAL A 1 76 ? 38.499 19.858 39.204 1.00 17.71 74 VAL A N 1
ATOM 629 C CA . VAL A 1 76 ? 37.725 20.500 40.272 1.00 17.56 74 VAL A CA 1
ATOM 630 C C . VAL A 1 76 ? 36.228 20.180 40.297 1.00 17.65 74 VAL A C 1
ATOM 631 O O . VAL A 1 76 ? 35.692 19.905 41.385 1.00 17.02 74 VAL A O 1
ATOM 635 N N . LEU A 1 77 ? 35.574 20.218 39.127 1.00 16.86 75 LEU A N 1
ATOM 636 C CA . LEU A 1 77 ? 34.119 20.080 39.039 1.00 16.63 75 LEU A CA 1
ATOM 637 C C . LEU A 1 77 ? 33.603 18.709 38.626 1.00 16.83 75 LEU A C 1
ATOM 638 O O . LEU A 1 77 ? 32.518 18.337 39.029 1.00 16.28 75 LEU A O 1
ATOM 643 N N . ASP A 1 78 ? 34.372 17.937 37.855 1.00 16.37 76 ASP A N 1
ATOM 644 C CA . ASP A 1 78 ? 33.811 16.684 37.318 1.00 17.67 76 ASP A CA 1
ATOM 645 C C . ASP A 1 78 ? 33.647 15.650 38.423 1.00 16.88 76 ASP A C 1
ATOM 646 O O . ASP A 1 78 ? 34.551 15.480 39.230 1.00 17.12 76 ASP A O 1
ATOM 651 N N . HIS A 1 79 ? 32.497 14.968 38.439 1.00 16.47 77 HIS A N 1
ATOM 652 C CA . HIS A 1 79 ? 32.218 13.948 39.450 1.00 17.12 77 HIS A CA 1
ATOM 653 C C . HIS A 1 79 ? 32.158 14.512 40.854 1.00 16.26 77 HIS A C 1
ATOM 654 O O . HIS A 1 79 ? 32.638 13.888 41.808 1.00 17.20 77 HIS A O 1
ATOM 661 N N . ARG A 1 80 ? 31.593 15.705 40.989 1.00 14.97 78 ARG A N 1
ATOM 662 C CA . ARG A 1 80 ? 31.484 16.332 42.318 1.00 14.67 78 ARG A CA 1
ATOM 663 C C . ARG A 1 80 ? 30.040 16.741 42.598 1.00 14.76 78 ARG A C 1
ATOM 664 O O . ARG A 1 80 ? 29.215 16.778 41.686 1.00 15.92 78 ARG A O 1
ATOM 672 N N . PHE A 1 81 ? 29.736 17.055 43.851 1.00 13.71 79 PHE A N 1
ATOM 673 C CA . PHE A 1 81 ? 28.459 17.663 44.179 1.00 12.78 79 PHE A CA 1
ATOM 674 C C . PHE A 1 81 ? 28.674 19.181 44.521 1.00 12.64 79 PHE A C 1
ATOM 675 O O . PHE A 1 81 ? 29.399 19.532 45.481 1.00 11.61 79 PHE A O 1
ATOM 683 N N . ILE A 1 82 ? 28.022 20.051 43.771 1.00 11.20 80 ILE A N 1
ATOM 684 C CA . ILE A 1 82 ? 28.233 21.513 43.953 1.00 11.46 80 ILE A CA 1
ATOM 685 C C . ILE A 1 82 ? 27.162 22.050 44.903 1.00 10.82 80 ILE A C 1
ATOM 686 O O . ILE A 1 82 ? 25.966 21.879 44.694 1.00 12.77 80 ILE A O 1
ATOM 691 N N . ILE A 1 83 ? 27.605 22.671 45.986 1.00 12.01 81 ILE A N 1
ATOM 692 C CA . ILE A 1 83 ? 26.661 23.100 47.017 1.00 12.23 81 ILE A CA 1
ATOM 693 C C . ILE A 1 83 ? 26.904 24.564 47.409 1.00 12.66 81 ILE A C 1
ATOM 694 O O . ILE A 1 83 ? 28.042 24.995 47.598 1.00 12.84 81 ILE A O 1
ATOM 699 N N . ASP A 1 84 ? 25.807 25.327 47.495 1.00 13.17 82 ASP A N 1
ATOM 700 C CA . ASP A 1 84 ? 25.865 26.686 48.000 1.00 15.08 82 ASP A CA 1
ATOM 701 C C . ASP A 1 84 ? 26.279 26.629 49.488 1.00 15.72 82 ASP A C 1
ATOM 702 O O . ASP A 1 84 ? 25.712 25.871 50.275 1.00 15.53 82 ASP A O 1
ATOM 707 N N . ILE A 1 85 ? 27.330 27.381 49.849 1.00 16.90 83 ILE A N 1
ATOM 708 C CA . ILE A 1 85 ? 27.625 27.646 51.270 1.00 17.30 83 ILE A CA 1
ATOM 709 C C . ILE A 1 85 ? 26.353 27.991 52.079 1.00 17.13 83 ILE A C 1
ATOM 710 O O . ILE A 1 85 ? 26.255 27.634 53.238 1.00 17.13 83 ILE A O 1
ATOM 715 N N . ASP A 1 86 ? 25.405 28.691 51.486 1.00 16.06 84 ASP A N 1
ATOM 716 C CA . ASP A 1 86 ? 24.229 29.088 52.242 1.00 17.75 84 ASP A CA 1
ATOM 717 C C . ASP A 1 86 ? 23.022 28.248 52.021 1.00 16.37 84 ASP A C 1
ATOM 718 O O . ASP A 1 86 ? 21.944 28.658 52.351 1.00 18.00 84 ASP A O 1
ATOM 723 N N . ASP A 1 87 ? 23.188 27.100 51.386 1.00 16.41 85 ASP A N 1
ATOM 724 C CA . ASP A 1 87 ? 22.114 26.122 51.319 1.00 14.91 85 ASP A CA 1
ATOM 725 C C . ASP A 1 87 ? 21.730 25.764 52.753 1.00 15.09 85 ASP A C 1
ATOM 726 O O . ASP A 1 87 ? 22.593 25.450 53.556 1.00 15.71 85 ASP A O 1
ATOM 731 N N . PRO A 1 88 ? 20.423 25.782 53.082 1.00 16.45 86 PRO A N 1
ATOM 732 C CA . PRO A 1 88 ? 19.959 25.440 54.441 1.00 16.98 86 PRO A CA 1
ATOM 733 C C . PRO A 1 88 ? 20.322 24.012 54.852 1.00 17.52 86 PRO A C 1
ATOM 734 O O . PRO A 1 88 ? 20.347 23.692 56.056 1.00 16.77 86 PRO A O 1
ATOM 738 N N . LEU A 1 89 ? 20.549 23.147 53.868 1.00 15.41 87 LEU A N 1
ATOM 739 C CA . LEU A 1 89 ? 20.994 21.796 54.163 1.00 15.22 87 LEU A CA 1
ATOM 740 C C . LEU A 1 89 ? 22.492 21.669 54.367 1.00 15.61 87 LEU A C 1
ATOM 741 O O . LEU A 1 89 ? 22.972 20.568 54.683 1.00 15.29 87 LEU A O 1
ATOM 746 N N . PHE A 1 90 ? 23.254 22.759 54.163 1.00 15.87 88 PHE A N 1
ATOM 747 C CA . PHE A 1 90 ? 24.714 22.683 54.397 1.00 16.23 88 PHE A CA 1
ATOM 748 C C . PHE A 1 90 ? 25.055 21.911 55.711 1.00 18.16 88 PHE A C 1
ATOM 749 O O . PHE A 1 90 ? 25.786 20.913 55.654 1.00 18.16 88 PHE A O 1
ATOM 757 N N . PRO A 1 91 ? 24.514 22.334 56.878 1.00 19.69 89 PRO A N 1
ATOM 758 C CA . PRO A 1 91 ? 24.816 21.659 58.151 1.00 20.20 89 PRO A CA 1
ATOM 759 C C . PRO A 1 91 ? 24.385 20.174 58.216 1.00 20.69 89 PRO A C 1
ATOM 760 O O . PRO A 1 91 ? 24.995 19.387 58.928 1.00 19.76 89 PRO A O 1
ATOM 764 N N . THR A 1 92 ? 23.328 19.827 57.491 1.00 20.57 90 THR A N 1
ATOM 765 C CA . THR A 1 92 ? 22.805 18.465 57.432 1.00 20.87 90 THR A CA 1
ATOM 766 C C . THR A 1 92 ? 23.650 17.519 56.565 1.00 21.08 90 THR A C 1
ATOM 767 O O . THR A 1 92 ? 23.890 16.391 56.946 1.00 22.25 90 THR A O 1
ATOM 771 N N . LEU A 1 93 ? 24.117 18.014 55.416 1.00 20.44 91 LEU A N 1
ATOM 772 C CA . LEU A 1 93 ? 24.904 17.233 54.471 1.00 19.56 91 LEU A CA 1
ATOM 773 C C . LEU A 1 93 ? 26.366 17.265 54.758 1.00 18.69 91 LEU A C 1
ATOM 774 O O . LEU A 1 93 ? 27.044 16.318 54.420 1.00 18.79 91 LEU A O 1
ATOM 779 N N . LEU A 1 94 ? 26.853 18.341 55.380 1.00 18.94 92 LEU A N 1
ATOM 780 C CA . LEU A 1 94 ? 28.246 18.412 55.881 1.00 20.33 92 LEU A CA 1
ATOM 781 C C . LEU A 1 94 ? 28.343 18.663 57.408 1.00 21.74 92 LEU A C 1
ATOM 782 O O . LEU A 1 94 ? 28.889 19.688 57.832 1.00 21.72 92 LEU A O 1
ATOM 787 N N . PRO A 1 95 ? 27.817 17.718 58.233 1.00 24.08 93 PRO A N 1
ATOM 788 C CA . PRO A 1 95 ? 27.721 17.920 59.681 1.00 24.74 93 PRO A CA 1
ATOM 789 C C . PRO A 1 95 ? 29.055 18.170 60.394 1.00 25.70 93 PRO A C 1
ATOM 790 O O . PRO A 1 95 ? 29.077 18.923 61.377 1.00 26.73 93 PRO A O 1
ATOM 794 N N . HIS A 1 96 ? 30.161 17.611 59.882 1.00 25.24 94 HIS A N 1
ATOM 795 C CA . HIS A 1 96 ? 31.481 17.822 60.464 1.00 24.89 94 HIS A CA 1
ATOM 796 C C . HIS A 1 96 ? 32.012 19.218 60.245 1.00 24.25 94 HIS A C 1
ATOM 797 O O . HIS A 1 96 ? 33.054 19.557 60.788 1.00 23.97 94 HIS A O 1
ATOM 804 N N . PHE A 1 97 ? 31.327 20.000 59.402 1.00 23.56 95 PHE A N 1
ATOM 805 C CA . PHE A 1 97 ? 31.752 21.344 59.021 1.00 23.17 95 PHE A CA 1
ATOM 806 C C . PHE A 1 97 ? 30.553 22.294 59.157 1.00 23.01 95 PHE A C 1
ATOM 807 O O . PHE A 1 97 ? 30.406 23.247 58.386 1.00 22.37 95 PHE A O 1
ATOM 815 N N . ALA A 1 98 ? 29.690 22.033 60.134 1.00 23.42 96 ALA A N 1
ATOM 816 C CA . ALA A 1 98 ? 28.442 22.803 60.272 1.00 24.63 96 ALA A CA 1
ATOM 817 C C . ALA A 1 98 ? 28.704 24.300 60.546 1.00 25.02 96 ALA A C 1
ATOM 818 O O . ALA A 1 98 ? 27.903 25.149 60.173 1.00 24.89 96 ALA A O 1
ATOM 820 N N . ASP A 1 99 ? 29.871 24.624 61.114 1.00 25.83 97 ASP A N 1
ATOM 821 C CA . ASP A 1 99 ? 30.197 26.024 61.394 1.00 26.34 97 ASP A CA 1
ATOM 822 C C . ASP A 1 99 ? 30.778 26.728 60.172 1.00 26.48 97 ASP A C 1
ATOM 823 O O . ASP A 1 99 ? 31.023 27.934 60.205 1.00 25.69 97 ASP A O 1
ATOM 828 N N . LYS A 1 100 ? 31.049 25.952 59.109 1.00 26.11 98 LYS A N 1
ATOM 829 C CA . LYS A 1 100 ? 31.560 26.496 57.849 1.00 25.76 98 LYS A CA 1
ATOM 830 C C . LYS A 1 100 ? 32.864 27.261 58.049 1.00 27.09 98 LYS A C 1
ATOM 831 O O . LYS A 1 100 ? 33.174 28.159 57.255 1.00 26.77 98 LYS A O 1
ATOM 837 N N . SER A 1 101 ? 33.628 26.946 59.097 1.00 27.07 99 SER A N 1
ATOM 838 C CA . SER A 1 101 ? 34.914 27.626 59.250 1.00 28.70 99 SER A CA 1
ATOM 839 C C . SER A 1 101 ? 36.076 26.903 58.599 1.00 27.33 99 SER A C 1
ATOM 840 O O . SER A 1 101 ? 36.952 27.559 58.045 1.00 28.65 99 SER A O 1
ATOM 843 N N . ALA A 1 102 ? 36.122 25.581 58.714 1.00 26.32 100 ALA A N 1
ATOM 844 C CA . ALA A 1 102 ? 37.313 24.831 58.285 1.00 25.33 100 ALA A CA 1
ATOM 845 C C . ALA A 1 102 ? 37.172 24.485 56.800 1.00 24.71 100 ALA A C 1
ATOM 846 O O . ALA A 1 102 ? 37.163 23.310 56.423 1.00 24.71 100 ALA A O 1
ATOM 848 N N . LEU A 1 103 ? 37.030 25.511 55.962 1.00 23.17 101 LEU A N 1
ATOM 849 C CA . LEU A 1 103 ? 36.922 25.310 54.506 1.00 22.76 101 LEU A CA 1
ATOM 850 C C . LEU A 1 103 ? 38.111 25.983 53.914 1.00 22.71 101 LEU A C 1
ATOM 851 O O . LEU A 1 103 ? 38.561 27.000 54.420 1.00 23.51 101 LEU A O 1
ATOM 856 N N . VAL A 1 104 ? 38.637 25.415 52.841 1.00 22.24 102 VAL A N 1
ATOM 857 C CA . VAL A 1 104 ? 39.820 25.963 52.222 1.00 21.89 102 VAL A CA 1
ATOM 858 C C . VAL A 1 104 ? 39.392 26.613 50.906 1.00 21.37 102 VAL A C 1
ATOM 859 O O . VAL A 1 104 ? 39.028 25.911 49.963 1.00 20.11 102 VAL A O 1
ATOM 863 N N . TRP A 1 105 ? 39.424 27.955 50.851 1.00 22.30 103 TRP A N 1
ATOM 864 C CA . TRP A 1 105 ? 38.920 28.701 49.685 1.00 23.19 103 TRP A CA 1
ATOM 865 C C . TRP A 1 105 ? 40.041 28.838 48.739 1.00 24.51 103 TRP A C 1
ATOM 866 O O . TRP A 1 105 ? 41.125 29.225 49.128 1.00 25.54 103 TRP A O 1
ATOM 885 N N . GLU A 1 107 ? 41.660 30.252 44.960 1.00 26.38 105 GLU A N 1
ATOM 886 C CA . GLU A 1 107 ? 41.610 31.512 44.209 1.00 27.41 105 GLU A CA 1
ATOM 887 C C . GLU A 1 107 ? 40.360 31.615 43.287 1.00 26.04 105 GLU A C 1
ATOM 888 O O . GLU A 1 107 ? 39.748 32.675 43.209 1.00 25.41 105 GLU A O 1
ATOM 894 N N . GLU A 1 108 ? 39.960 30.512 42.649 1.00 25.02 106 GLU A N 1
ATOM 895 C CA . GLU A 1 108 ? 38.846 30.551 41.667 1.00 24.87 106 GLU A CA 1
ATOM 896 C C . GLU A 1 108 ? 37.469 30.815 42.281 1.00 23.66 106 GLU A C 1
ATOM 897 O O . GLU A 1 108 ? 36.492 30.871 41.571 1.00 24.31 106 GLU A O 1
ATOM 903 N N . GLY A 1 109 ? 37.406 30.932 43.601 1.00 22.87 107 GLY A N 1
ATOM 904 C CA . GLY A 1 109 ? 36.153 31.200 44.304 1.00 22.07 107 GLY A CA 1
ATOM 905 C C . GLY A 1 109 ? 35.324 29.945 44.566 1.00 21.83 107 GLY A C 1
ATOM 906 O O . GLY A 1 109 ? 34.105 29.974 44.418 1.00 24.75 107 GLY A O 1
ATOM 907 N N . TYR A 1 110 ? 35.957 28.821 44.892 1.00 18.44 108 TYR A N 1
ATOM 908 C CA . TYR A 1 110 ? 35.212 27.700 45.471 1.00 17.19 108 TYR A CA 1
ATOM 909 C C . TYR A 1 110 ? 36.048 27.241 46.662 1.00 16.39 108 TYR A C 1
ATOM 910 O O . TYR A 1 110 ? 37.203 27.707 46.850 1.00 15.06 108 TYR A O 1
ATOM 919 N N . ALA A 1 111 ? 35.443 26.371 47.458 1.00 15.32 109 ALA A N 1
ATOM 920 C CA . ALA A 1 111 ? 36.120 25.735 48.572 1.00 15.94 109 ALA A CA 1
ATOM 921 C C . ALA A 1 111 ? 36.029 24.209 48.575 1.00 16.86 109 ALA A C 1
ATOM 922 O O . ALA A 1 111 ? 35.064 23.610 48.071 1.00 16.45 109 ALA A O 1
ATOM 924 N N . ARG A 1 112 ? 37.052 23.606 49.176 1.00 18.45 110 ARG A N 1
ATOM 925 C CA . ARG A 1 112 ? 36.990 22.222 49.640 1.00 19.42 110 ARG A CA 1
ATOM 926 C C . ARG A 1 112 ? 37.041 22.203 51.162 1.00 19.34 110 ARG A C 1
ATOM 927 O O . ARG A 1 112 ? 37.506 23.173 51.797 1.00 20.05 110 ARG A O 1
ATOM 935 N N . VAL A 1 113 ? 36.557 21.132 51.778 1.00 18.74 111 VAL A N 1
ATOM 936 C CA . VAL A 1 113 ? 36.704 21.045 53.230 1.00 19.58 111 VAL A CA 1
ATOM 937 C C . VAL A 1 113 ? 38.203 20.931 53.589 1.00 20.16 111 VAL A C 1
ATOM 938 O O . VAL A 1 113 ? 39.020 20.526 52.755 1.00 19.89 111 VAL A O 1
ATOM 942 N N . ASP A 1 114 ? 38.559 21.380 54.790 1.00 21.32 112 ASP A N 1
ATOM 943 C CA . ASP A 1 114 ? 39.865 21.127 55.363 1.00 23.60 112 ASP A CA 1
ATOM 944 C C . ASP A 1 114 ? 39.834 19.684 55.850 1.00 23.84 112 ASP A C 1
ATOM 945 O O . ASP A 1 114 ? 39.153 19.391 56.828 1.00 22.61 112 ASP A O 1
ATOM 950 N N . PHE A 1 115 ? 40.563 18.798 55.180 1.00 25.09 113 PHE A N 1
ATOM 951 C CA . PHE A 1 115 ? 40.554 17.381 55.560 1.00 26.78 113 PHE A CA 1
ATOM 952 C C . PHE A 1 115 ? 41.238 17.037 56.881 1.00 28.38 113 PHE A C 1
ATOM 953 O O . PHE A 1 115 ? 40.950 15.998 57.485 1.00 28.50 113 PHE A O 1
ATOM 961 N N . GLU A 1 116 ? 42.111 17.920 57.351 1.00 29.79 114 GLU A N 1
ATOM 962 C CA . GLU A 1 116 ? 42.656 17.806 58.722 1.00 31.68 114 GLU A CA 1
ATOM 963 C C . GLU A 1 116 ? 41.578 17.604 59.767 1.00 31.64 114 GLU A C 1
ATOM 964 O O . GLU A 1 116 ? 41.764 16.824 60.693 1.00 32.50 114 GLU A O 1
ATOM 970 N N . ARG A 1 117 ? 40.447 18.271 59.633 1.00 30.94 115 ARG A N 1
ATOM 971 C CA . ARG A 1 117 ? 39.474 18.167 60.702 1.00 30.95 115 ARG A CA 1
ATOM 972 C C . ARG A 1 117 ? 38.672 16.841 60.732 1.00 31.05 115 ARG A C 1
ATOM 973 O O . ARG A 1 117 ? 38.059 16.520 61.752 1.00 29.24 115 ARG A O 1
ATOM 981 N N . ILE A 1 118 ? 38.744 16.048 59.647 1.00 30.18 116 ILE A N 1
ATOM 982 C CA . ILE A 1 118 ? 38.058 14.727 59.576 1.00 30.47 116 ILE A CA 1
ATOM 983 C C . ILE A 1 118 ? 39.004 13.530 59.445 1.00 31.12 116 ILE A C 1
ATOM 984 O O . ILE A 1 118 ? 38.603 12.423 59.046 1.00 31.55 116 ILE A O 1
ATOM 989 N N . LYS A 1 119 ? 40.268 13.781 59.749 1.00 32.39 117 LYS A N 1
ATOM 990 C CA . LYS A 1 119 ? 41.307 12.777 59.789 1.00 33.13 117 LYS A CA 1
ATOM 991 C C . LYS A 1 119 ? 40.853 11.687 60.758 1.00 32.92 117 LYS A C 1
ATOM 992 O O . LYS A 1 119 ? 40.302 11.976 61.834 1.00 33.92 117 LYS A O 1
ATOM 998 N N . GLY A 1 120 ? 41.042 10.444 60.373 1.00 32.55 118 GLY A N 1
ATOM 999 C CA . GLY A 1 120 ? 40.545 9.329 61.195 1.00 31.53 118 GLY A CA 1
ATOM 1000 C C . GLY A 1 120 ? 39.055 8.990 61.095 1.00 30.81 118 GLY A C 1
ATOM 1001 O O . GLY A 1 120 ? 38.605 8.048 61.745 1.00 31.36 118 GLY A O 1
ATOM 1002 N N . GLU A 1 121 ? 38.273 9.752 60.321 1.00 29.10 119 GLU A N 1
ATOM 1003 C CA . GLU A 1 121 ? 36.904 9.355 59.991 1.00 27.35 119 GLU A CA 1
ATOM 1004 C C . GLU A 1 121 ? 36.953 8.166 59.030 1.00 25.59 119 GLU A C 1
ATOM 1005 O O . GLU A 1 121 ? 37.959 7.961 58.350 1.00 24.14 119 GLU A O 1
ATOM 1011 N N . SER A 1 122 ? 35.870 7.394 58.971 1.00 25.22 120 SER A N 1
ATOM 1012 C CA . SER A 1 122 ? 35.828 6.188 58.108 1.00 24.47 120 SER A CA 1
ATOM 1013 C C . SER A 1 122 ? 36.016 6.508 56.639 1.00 23.63 120 SER A C 1
ATOM 1014 O O . SER A 1 122 ? 35.823 7.656 56.192 1.00 23.31 120 SER A O 1
ATOM 1017 N N . SER A 1 123 ? 36.406 5.494 55.878 1.00 22.98 121 SER A N 1
ATOM 1018 C CA . SER A 1 123 ? 36.599 5.658 54.435 1.00 22.31 121 SER A CA 1
ATOM 1019 C C . SER A 1 123 ? 35.418 6.280 53.686 1.00 20.68 121 SER A C 1
ATOM 1020 O O . SER A 1 123 ? 35.621 7.177 52.860 1.00 20.42 121 SER A O 1
ATOM 1023 N N . PRO A 1 124 ? 34.193 5.778 53.945 1.00 19.94 122 PRO A N 1
ATOM 1024 C CA . PRO A 1 124 ? 33.027 6.351 53.271 1.00 18.72 122 PRO A CA 1
ATOM 1025 C C . PRO A 1 124 ? 32.792 7.801 53.632 1.00 19.30 122 PRO A C 1
ATOM 1026 O O . PRO A 1 124 ? 32.314 8.578 52.770 1.00 18.94 122 PRO A O 1
ATOM 1030 N N . ILE A 1 125 ? 33.153 8.179 54.850 1.00 18.04 123 ILE A N 1
ATOM 1031 C CA . ILE A 1 125 ? 32.945 9.544 55.299 1.00 18.58 123 ILE A CA 1
ATOM 1032 C C . ILE A 1 125 ? 33.909 10.475 54.541 1.00 17.61 123 ILE A C 1
ATOM 1033 O O . ILE A 1 125 ? 33.512 11.555 54.078 1.00 17.18 123 ILE A O 1
ATOM 1038 N N . LEU A 1 126 ? 35.142 10.026 54.367 1.00 17.21 124 LEU A N 1
ATOM 1039 C CA . LEU A 1 126 ? 36.104 10.722 53.511 1.00 17.87 124 LEU A CA 1
ATOM 1040 C C . LEU A 1 126 ? 35.632 10.900 52.047 1.00 18.25 124 LEU A C 1
ATOM 1041 O O . LEU A 1 126 ? 35.810 11.966 51.470 1.00 18.27 124 LEU A O 1
ATOM 1046 N N . GLU A 1 127 ? 35.036 9.859 51.461 1.00 17.09 125 GLU A N 1
ATOM 1047 C CA . GLU A 1 127 ? 34.556 9.895 50.084 1.00 16.25 125 GLU A CA 1
ATOM 1048 C C . GLU A 1 127 ? 33.417 10.889 49.993 1.00 16.01 125 GLU A C 1
ATOM 1049 O O . GLU A 1 127 ? 33.250 11.552 48.986 1.00 16.47 125 GLU A O 1
ATOM 1055 N N . LEU A 1 128 ? 32.615 10.976 51.039 1.00 15.99 126 LEU A N 1
ATOM 1056 C CA . LEU A 1 128 ? 31.534 11.939 51.074 1.00 16.05 126 LEU A CA 1
ATOM 1057 C C . LEU A 1 128 ? 32.122 13.344 51.011 1.00 16.75 126 LEU A C 1
ATOM 1058 O O . LEU A 1 128 ? 31.713 14.162 50.148 1.00 15.81 126 LEU A O 1
ATOM 1063 N N . TYR A 1 129 ? 33.068 13.651 51.910 1.00 16.75 127 TYR A N 1
ATOM 1064 C CA . TYR A 1 129 ? 33.669 15.020 51.918 1.00 17.40 127 TYR A CA 1
ATOM 1065 C C . TYR A 1 129 ? 34.560 15.375 50.714 1.00 18.34 127 TYR A C 1
ATOM 1066 O O . TYR A 1 129 ? 34.636 16.577 50.329 1.00 19.05 127 TYR A O 1
ATOM 1075 N N . GLU A 1 130 ? 35.204 14.372 50.099 1.00 17.65 128 GLU A N 1
ATOM 1076 C CA . GLU A 1 130 ? 35.886 14.591 48.818 1.00 18.69 128 GLU A CA 1
ATOM 1077 C C . GLU A 1 130 ? 34.927 15.030 47.704 1.00 17.66 128 GLU A C 1
ATOM 1078 O O . GLU A 1 130 ? 35.362 15.700 46.766 1.00 18.23 128 GLU A O 1
ATOM 1084 N N . SER A 1 131 ? 33.640 14.682 47.814 1.00 17.11 129 SER A N 1
ATOM 1085 C CA . SER A 1 131 ? 32.659 15.058 46.755 1.00 16.09 129 SER A CA 1
ATOM 1086 C C . SER A 1 131 ? 32.379 16.555 46.630 1.00 16.25 129 SER A C 1
ATOM 1087 O O . SER A 1 131 ? 32.092 17.044 45.562 1.00 17.43 129 SER A O 1
ATOM 1090 N N . PHE A 1 132 ? 32.440 17.304 47.723 1.00 16.00 130 PHE A N 1
ATOM 1091 C CA . PHE A 1 132 ? 31.823 18.641 47.706 1.00 14.32 130 PHE A CA 1
ATOM 1092 C C . PHE A 1 132 ? 32.684 19.758 47.156 1.00 14.87 130 PHE A C 1
ATOM 1093 O O . PHE A 1 132 ? 33.875 19.851 47.490 1.00 13.78 130 PHE A O 1
ATOM 1101 N N . VAL A 1 133 ? 32.065 20.583 46.293 1.00 13.68 131 VAL A N 1
ATOM 1102 C CA . VAL A 1 133 ? 32.681 21.810 45.828 1.00 14.25 131 VAL A CA 1
ATOM 1103 C C . VAL A 1 133 ? 31.772 22.887 46.380 1.00 13.48 131 VAL A C 1
ATOM 1104 O O . VAL A 1 133 ? 30.586 22.925 46.045 1.00 12.98 131 VAL A O 1
ATOM 1108 N N . VAL A 1 134 ? 32.321 23.718 47.264 1.00 14.78 132 VAL A N 1
ATOM 1109 C CA . VAL A 1 134 ? 31.482 24.681 47.953 1.00 14.42 132 VAL A CA 1
ATOM 1110 C C . VAL A 1 134 ? 31.609 26.033 47.277 1.00 14.45 132 VAL A C 1
ATOM 1111 O O . VAL A 1 134 ? 32.726 26.490 47.036 1.00 15.24 132 VAL A O 1
ATOM 1115 N N . VAL A 1 135 ? 30.471 26.668 46.967 1.00 15.11 133 VAL A N 1
ATOM 1116 C CA . VAL A 1 135 ? 30.504 27.936 46.202 1.00 15.16 133 VAL A CA 1
ATOM 1117 C C . VAL A 1 135 ? 29.620 28.984 46.879 1.00 15.77 133 VAL A C 1
ATOM 1118 O O . VAL A 1 135 ? 28.723 28.633 47.613 1.00 16.57 133 VAL A O 1
ATOM 1122 N N . ARG A 1 136 ? 29.819 30.258 46.568 1.00 16.97 134 ARG A N 1
ATOM 1123 C CA . ARG A 1 136 ? 29.028 31.320 47.219 1.00 18.48 134 ARG A CA 1
ATOM 1124 C C . ARG A 1 136 ? 27.869 31.806 46.361 1.00 18.14 134 ARG A C 1
ATOM 1125 O O . ARG A 1 136 ? 27.785 33.014 46.096 1.00 18.09 134 ARG A O 1
ATOM 1133 N N . PHE A 1 137 ? 27.014 30.887 45.887 1.00 16.30 135 PHE A N 1
ATOM 1134 C CA . PHE A 1 137 ? 25.895 31.217 45.030 1.00 16.12 135 PHE A CA 1
ATOM 1135 C C . PHE A 1 137 ? 25.060 29.974 44.896 1.00 16.61 135 PHE A C 1
ATOM 1136 O O . PHE A 1 137 ? 25.575 28.849 45.057 1.00 16.35 135 PHE A O 1
ATOM 1144 N N . VAL A 1 138 ? 23.787 30.164 44.572 1.00 16.10 136 VAL A N 1
ATOM 1145 C CA . VAL A 1 138 ? 22.897 29.013 44.314 1.00 16.08 136 VAL A CA 1
ATOM 1146 C C . VAL A 1 138 ? 23.321 28.477 42.961 1.00 14.53 136 VAL A C 1
ATOM 1147 O O . VAL A 1 138 ? 23.369 29.226 41.972 1.00 13.05 136 VAL A O 1
ATOM 1151 N N . PRO A 1 139 ? 23.676 27.180 42.903 1.00 14.41 137 PRO A N 1
ATOM 1152 C CA . PRO A 1 139 ? 24.343 26.700 41.648 1.00 14.15 137 PRO A CA 1
ATOM 1153 C C . PRO A 1 139 ? 23.360 26.396 40.499 1.00 15.50 137 PRO A C 1
ATOM 1154 O O . PRO A 1 139 ? 23.277 25.237 40.037 1.00 15.27 137 PRO A O 1
ATOM 1158 N N . THR A 1 140 ? 22.643 27.431 40.053 1.00 14.59 138 THR A N 1
ATOM 1159 C CA . THR A 1 140 ? 21.817 27.376 38.847 1.00 14.51 138 THR A CA 1
ATOM 1160 C C . THR A 1 140 ? 22.732 27.383 37.626 1.00 14.53 138 THR A C 1
ATOM 1161 O O . THR A 1 140 ? 23.895 27.771 37.740 1.00 13.61 138 THR A O 1
ATOM 1165 N N . SER A 1 141 ? 22.204 26.989 36.463 1.00 13.62 139 SER A N 1
ATOM 1166 C CA . SER A 1 141 ? 22.921 27.164 35.201 1.00 15.08 139 SER A CA 1
ATOM 1167 C C . SER A 1 141 ? 23.441 28.554 34.980 1.00 14.38 139 SER A C 1
ATOM 1168 O O . SER A 1 141 ? 24.571 28.710 34.588 1.00 15.14 139 SER A O 1
ATOM 1171 N N . GLU A 1 142 ? 22.596 29.566 35.189 1.00 13.53 140 GLU A N 1
ATOM 1172 C CA . GLU A 1 142 ? 23.028 30.987 35.028 1.00 13.47 140 GLU A CA 1
ATOM 1173 C C . GLU A 1 142 ? 24.122 31.384 36.013 1.00 13.75 140 GLU A C 1
ATOM 1174 O O . GLU A 1 142 ? 25.033 32.134 35.669 1.00 13.67 140 GLU A O 1
ATOM 1180 N N . SER A 1 143 ? 24.058 30.880 37.246 1.00 15.14 141 SER A N 1
ATOM 1181 C CA . SER A 1 143 ? 25.069 31.290 38.229 1.00 15.44 141 SER A CA 1
ATOM 1182 C C . SER A 1 143 ? 26.394 30.628 37.910 1.00 15.20 141 SER A C 1
ATOM 1183 O O . SER A 1 143 ? 27.464 31.246 38.062 1.00 14.78 141 SER A O 1
ATOM 1186 N N . ILE A 1 144 ? 26.338 29.370 37.482 1.00 13.47 142 ILE A N 1
ATOM 1187 C CA . ILE A 1 144 ? 27.570 28.674 37.039 1.00 12.77 142 ILE A CA 1
ATOM 1188 C C . ILE A 1 144 ? 28.268 29.339 35.834 1.00 12.56 142 ILE A C 1
ATOM 1189 O O . ILE A 1 144 ? 29.515 29.537 35.832 1.00 12.71 142 ILE A O 1
ATOM 1194 N N . ALA A 1 145 ? 27.471 29.664 34.818 1.00 13.01 143 ALA A N 1
ATOM 1195 C CA . ALA A 1 145 ? 27.940 30.388 33.637 1.00 13.55 143 ALA A CA 1
ATOM 1196 C C . ALA A 1 145 ? 28.600 31.733 34.033 1.00 14.11 143 ALA A C 1
ATOM 1197 O O . ALA A 1 145 ? 29.704 32.003 33.582 1.00 14.15 143 ALA A O 1
ATOM 1199 N N . SER A 1 146 ? 27.945 32.528 34.880 1.00 14.21 144 SER A N 1
ATOM 1200 C CA . SER A 1 146 ? 28.540 33.799 35.386 1.00 15.18 144 SER A CA 1
ATOM 1201 C C . SER A 1 146 ? 29.844 33.629 36.130 1.00 14.29 144 SER A C 1
ATOM 1202 O O . SER A 1 146 ? 30.757 34.435 35.968 1.00 15.11 144 SER A O 1
ATOM 1205 N N . TRP A 1 147 ? 29.921 32.584 36.960 1.00 14.38 145 TRP A N 1
ATOM 1206 C CA . TRP A 1 147 ? 31.079 32.298 37.755 1.00 14.43 145 TRP A CA 1
ATOM 1207 C C . TRP A 1 147 ? 32.262 31.937 36.836 1.00 15.20 145 TRP A C 1
ATOM 1208 O O . TRP A 1 147 ? 33.397 32.443 36.970 1.00 14.79 145 TRP A O 1
ATOM 1219 N N . LEU A 1 148 ? 31.985 31.091 35.836 1.00 14.29 146 LEU A N 1
ATOM 1220 C CA . LEU A 1 148 ? 33.066 30.676 34.934 1.00 13.66 146 LEU A CA 1
ATOM 1221 C C . LEU A 1 148 ? 33.472 31.813 34.012 1.00 13.99 146 LEU A C 1
ATOM 1222 O O . LEU A 1 148 ? 34.658 31.964 33.690 1.00 14.47 146 LEU A O 1
ATOM 1227 N N . LEU A 1 149 ? 32.505 32.618 33.571 1.00 14.86 147 LEU A N 1
ATOM 1228 C CA . LEU A 1 149 ? 32.842 33.880 32.908 1.00 15.19 147 LEU A CA 1
ATOM 1229 C C . LEU A 1 149 ? 33.807 34.755 33.766 1.00 16.00 147 LEU A C 1
ATOM 1230 O O . LEU A 1 149 ? 34.849 35.225 33.261 1.00 15.33 147 LEU A O 1
ATOM 1235 N N . GLU A 1 150 ? 33.499 34.945 35.058 1.00 18.31 148 GLU A N 1
ATOM 1236 C CA . GLU A 1 150 ? 34.406 35.745 35.908 1.00 19.81 148 GLU A CA 1
ATOM 1237 C C . GLU A 1 150 ? 35.790 35.141 35.944 1.00 19.83 148 GLU A C 1
ATOM 1238 O O . GLU A 1 150 ? 36.806 35.851 35.853 1.00 20.05 148 GLU A O 1
ATOM 1244 N N . LEU A 1 151 ? 35.835 33.818 36.102 1.00 19.38 149 LEU A N 1
ATOM 1245 C CA . LEU A 1 151 ? 37.082 33.123 36.207 1.00 19.66 149 LEU A CA 1
ATOM 1246 C C . LEU A 1 151 ? 37.940 33.345 34.919 1.00 19.24 149 LEU A C 1
ATOM 1247 O O . LEU A 1 151 ? 39.136 33.666 34.979 1.00 18.60 149 LEU A O 1
ATOM 1252 N N . LEU A 1 152 ? 37.301 33.204 33.759 1.00 19.01 150 LEU A N 1
ATOM 1253 C CA . LEU A 1 152 ? 37.982 33.336 32.478 1.00 18.96 150 LEU A CA 1
ATOM 1254 C C . LEU A 1 152 ? 38.380 34.778 32.256 1.00 19.25 150 LEU A C 1
ATOM 1255 O O . LEU A 1 152 ? 39.500 35.046 31.846 1.00 19.18 150 LEU A O 1
ATOM 1260 N N . ARG A 1 153 ? 37.488 35.718 32.529 1.00 19.82 151 ARG A N 1
ATOM 1261 C CA . ARG A 1 153 ? 37.890 37.133 32.337 1.00 22.40 151 ARG A CA 1
ATOM 1262 C C . ARG A 1 153 ? 39.145 37.500 33.104 1.00 23.75 151 ARG A C 1
ATOM 1263 O O . ARG A 1 153 ? 39.971 38.258 32.593 1.00 24.91 151 ARG A O 1
ATOM 1271 N N . SER A 1 154 ? 39.318 36.940 34.301 1.00 25.19 152 SER A N 1
ATOM 1272 C CA . SER A 1 154 ? 40.421 37.368 35.175 1.00 26.76 152 SER A CA 1
ATOM 1273 C C . SER A 1 154 ? 41.743 36.758 34.785 1.00 28.80 152 SER A C 1
ATOM 1274 O O . SER A 1 154 ? 42.798 37.257 35.201 1.00 29.86 152 SER A O 1
ATOM 1277 N N . ARG A 1 155 ? 41.689 35.690 33.990 1.00 29.70 153 ARG A N 1
ATOM 1278 C CA . ARG A 1 155 ? 42.885 34.932 33.549 1.00 31.37 153 ARG A CA 1
ATOM 1279 C C . ARG A 1 155 ? 43.356 35.154 32.084 1.00 31.52 153 ARG A C 1
ATOM 1280 O O . ARG A 1 155 ? 44.544 35.019 31.821 1.00 32.45 153 ARG A O 1
ATOM 1288 N N . ILE A 1 156 ? 42.469 35.449 31.126 1.00 31.56 154 ILE A N 1
ATOM 1289 C CA . ILE A 1 156 ? 42.884 35.399 29.698 1.00 32.42 154 ILE A CA 1
ATOM 1290 C C . ILE A 1 156 ? 43.622 36.620 29.109 1.00 32.04 154 ILE A C 1
ATOM 1291 O O . ILE A 1 156 ? 44.107 36.578 27.965 1.00 30.55 154 ILE A O 1
ATOM 1296 N N . GLN A 1 157 ? 43.701 37.700 29.874 1.00 31.83 155 GLN A N 1
ATOM 1297 C CA . GLN A 1 157 ? 44.484 38.873 29.486 1.00 32.28 155 GLN A CA 1
ATOM 1298 C C . GLN A 1 157 ? 45.799 38.629 28.719 1.00 30.59 155 GLN A C 1
ATOM 1299 O O . GLN A 1 157 ? 45.982 39.187 27.657 1.00 30.61 155 GLN A O 1
ATOM 1305 N N . PRO A 1 158 ? 46.725 37.799 29.255 1.00 30.07 156 PRO A N 1
ATOM 1306 C CA . PRO A 1 158 ? 47.981 37.657 28.504 1.00 29.68 156 PRO A CA 1
ATOM 1307 C C . PRO A 1 158 ? 47.777 37.057 27.102 1.00 29.73 156 PRO A C 1
ATOM 1308 O O . PRO A 1 158 ? 48.734 36.937 26.341 1.00 28.72 156 PRO A O 1
ATOM 1312 N N . LEU A 1 159 ? 46.540 36.673 26.760 1.00 29.24 157 LEU A N 1
ATOM 1313 C CA . LEU A 1 159 ? 46.287 36.098 25.425 1.00 28.07 157 LEU A CA 1
ATOM 1314 C C . LEU A 1 159 ? 45.914 37.131 24.378 1.00 27.85 157 LEU A C 1
ATOM 1315 O O . LEU A 1 159 ? 45.851 36.817 23.176 1.00 27.81 157 LEU A O 1
ATOM 1320 N N . GLY A 1 160 ? 45.681 38.360 24.825 1.00 28.02 158 GLY A N 1
ATOM 1321 C CA . GLY A 1 160 ? 45.330 39.454 23.906 1.00 27.59 158 GLY A CA 1
ATOM 1322 C C . GLY A 1 160 ? 43.935 39.324 23.320 1.00 27.68 158 GLY A C 1
ATOM 1323 O O . GLY A 1 160 ? 43.604 39.983 22.316 1.00 27.93 158 GLY A O 1
ATOM 1324 N N . VAL A 1 161 ? 43.101 38.461 23.915 1.00 25.89 159 VAL A N 1
ATOM 1325 C CA . VAL A 1 161 ? 41.741 38.263 23.389 1.00 24.46 159 VAL A CA 1
ATOM 1326 C C . VAL A 1 161 ? 40.712 38.594 24.483 1.00 24.03 159 VAL A C 1
ATOM 1327 O O . VAL A 1 161 ? 41.048 38.597 25.669 1.00 24.66 159 VAL A O 1
ATOM 1331 N N . LYS A 1 162 ? 39.479 38.889 24.090 1.00 22.65 160 LYS A N 1
ATOM 1332 C CA . LYS A 1 162 ? 38.358 39.103 25.027 1.00 21.26 160 LYS A CA 1
ATOM 1333 C C . LYS A 1 162 ? 37.554 37.795 25.248 1.00 20.46 160 LYS A C 1
ATOM 1334 O O . LYS A 1 162 ? 37.453 36.992 24.346 1.00 20.38 160 LYS A O 1
ATOM 1340 N N . VAL A 1 163 ? 36.985 37.573 26.435 1.00 18.97 161 VAL A N 1
ATOM 1341 C CA . VAL A 1 163 ? 35.924 36.546 26.579 1.00 18.76 161 VAL A CA 1
ATOM 1342 C C . VAL A 1 163 ? 34.567 37.190 26.281 1.00 18.04 161 VAL A C 1
ATOM 1343 O O . VAL A 1 163 ? 34.118 37.993 27.063 1.00 18.28 161 VAL A O 1
ATOM 1347 N N . SER A 1 164 ? 33.896 36.818 25.194 1.00 17.02 162 SER A N 1
ATOM 1348 C CA . SER A 1 164 ? 32.678 37.516 24.816 1.00 17.96 162 SER A CA 1
ATOM 1349 C C . SER A 1 164 ? 31.447 36.962 25.518 1.00 17.42 162 SER A C 1
ATOM 1350 O O . SER A 1 164 ? 30.505 37.726 25.879 1.00 18.60 162 SER A O 1
ATOM 1353 N N . SER A 1 165 ? 31.432 35.652 25.719 1.00 16.83 163 SER A N 1
ATOM 1354 C CA . SER A 1 165 ? 30.433 35.039 26.603 1.00 16.59 163 SER A CA 1
ATOM 1355 C C . SER A 1 165 ? 30.790 33.608 27.001 1.00 15.37 163 SER A C 1
ATOM 1356 O O . SER A 1 165 ? 31.728 32.998 26.458 1.00 15.88 163 SER A O 1
ATOM 1359 N N . VAL A 1 166 ? 30.023 33.076 27.950 1.00 14.99 164 VAL A N 1
ATOM 1360 C CA . VAL A 1 166 ? 30.123 31.670 28.333 1.00 14.79 164 VAL A CA 1
ATOM 1361 C C . VAL A 1 166 ? 28.721 31.090 28.330 1.00 14.61 164 VAL A C 1
ATOM 1362 O O . VAL A 1 166 ? 27.786 31.725 28.804 1.00 14.22 164 VAL A O 1
ATOM 1366 N N . GLU A 1 167 ? 28.568 29.910 27.760 1.00 14.10 165 GLU A N 1
ATOM 1367 C CA . GLU A 1 167 ? 27.303 29.198 27.817 1.00 13.94 165 GLU A CA 1
ATOM 1368 C C . GLU A 1 167 ? 27.446 28.041 28.800 1.00 14.38 165 GLU A C 1
ATOM 1369 O O . GLU A 1 167 ? 28.506 27.401 28.900 1.00 13.61 165 GLU A O 1
ATOM 1375 N N . PHE A 1 168 ? 26.373 27.771 29.515 1.00 14.78 166 PHE A N 1
ATOM 1376 C CA . PHE A 1 168 ? 26.323 26.555 30.330 1.00 15.73 166 PHE A CA 1
ATOM 1377 C C . PHE A 1 168 ? 25.024 25.787 30.058 1.00 16.55 166 PHE A C 1
ATOM 1378 O O . PHE A 1 168 ? 23.914 26.306 30.301 1.00 15.25 166 PHE A O 1
ATOM 1386 N N . LEU A 1 169 ? 25.183 24.587 29.482 1.00 17.00 167 LEU A N 1
ATOM 1387 C CA . LEU A 1 169 ? 24.064 23.708 29.172 1.00 19.72 167 LEU A CA 1
ATOM 1388 C C . LEU A 1 169 ? 23.813 22.785 30.380 1.00 21.20 167 LEU A C 1
ATOM 1389 O O . LEU A 1 169 ? 24.693 22.028 30.825 1.00 20.68 167 LEU A O 1
ATOM 1394 N N . GLU A 1 170 ? 22.621 22.920 30.951 1.00 22.70 168 GLU A N 1
ATOM 1395 C CA . GLU A 1 170 ? 22.195 22.142 32.087 1.00 24.77 168 GLU A CA 1
ATOM 1396 C C . GLU A 1 170 ? 21.667 20.765 31.581 1.00 24.80 168 GLU A C 1
ATOM 1397 O O . GLU A 1 170 ? 21.815 19.722 32.245 1.00 22.22 168 GLU A O 1
ATOM 1403 N N . THR A 1 171 ? 20.984 20.810 30.431 1.00 25.10 169 THR A N 1
ATOM 1404 C CA . THR A 1 171 ? 20.491 19.621 29.743 1.00 26.29 169 THR A CA 1
ATOM 1405 C C . THR A 1 171 ? 20.693 19.828 28.221 1.00 27.79 169 THR A C 1
ATOM 1406 O O . THR A 1 171 ? 21.023 20.947 27.781 1.00 27.86 169 THR A O 1
ATOM 1410 N N . PRO A 1 172 ? 20.530 18.764 27.411 1.00 28.90 170 PRO A N 1
ATOM 1411 C CA . PRO A 1 172 ? 20.705 19.069 25.998 1.00 28.45 170 PRO A 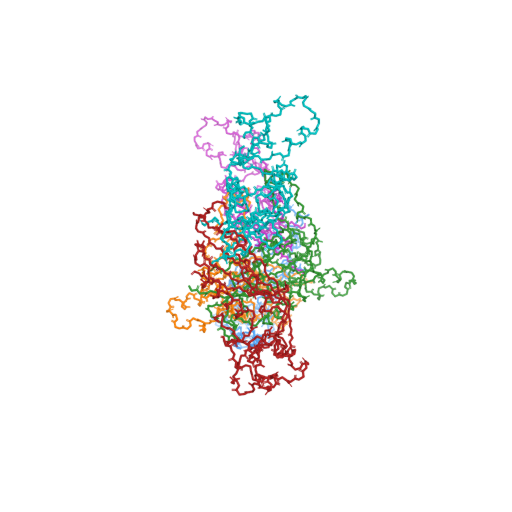CA 1
ATOM 1412 C C . PRO A 1 172 ? 19.615 20.038 25.562 1.00 28.15 170 PRO A C 1
ATOM 1413 O O . PRO A 1 172 ? 19.783 20.729 24.570 1.00 29.96 170 PRO A O 1
ATOM 1417 N N . LYS A 1 173 ? 18.548 20.143 26.347 1.00 26.70 171 LYS A N 1
ATOM 1418 C CA . LYS A 1 173 ? 17.406 20.945 25.961 1.00 25.89 171 LYS A CA 1
ATOM 1419 C C . LYS A 1 173 ? 17.382 22.357 26.519 1.00 23.86 171 LYS A C 1
ATOM 1420 O O . LYS A 1 173 ? 16.553 23.149 26.116 1.00 22.43 171 LYS A O 1
ATOM 1426 N N . SER A 1 174 ? 18.246 22.673 27.471 1.00 23.59 172 SER A N 1
ATOM 1427 C CA . SER A 1 174 ? 18.092 23.937 28.173 1.00 22.95 172 SER A CA 1
ATOM 1428 C C . SER A 1 174 ? 19.453 24.453 28.585 1.00 22.47 172 SER A C 1
ATOM 1429 O O . SER A 1 174 ? 20.330 23.680 29.061 1.00 20.76 172 SER A O 1
ATOM 1432 N N . ARG A 1 175 ? 19.634 25.759 28.402 1.00 20.08 173 ARG A N 1
ATOM 1433 C CA . ARG A 1 175 ? 20.929 26.360 28.612 1.00 18.76 173 ARG A CA 1
ATOM 1434 C C . ARG A 1 175 ? 20.870 27.846 28.936 1.00 18.05 173 ARG A C 1
ATOM 1435 O O . ARG A 1 175 ? 19.873 28.518 28.665 1.00 17.56 173 ARG A O 1
ATOM 1443 N N . ALA A 1 176 ? 21.942 28.305 29.560 1.00 16.22 174 ALA A N 1
ATOM 1444 C CA . ALA A 1 176 ? 22.122 29.668 29.963 1.00 15.36 174 ALA A CA 1
ATOM 1445 C C . ALA A 1 176 ? 23.311 30.222 29.214 1.00 15.75 174 ALA A C 1
ATOM 1446 O O . ALA A 1 176 ? 24.185 29.487 28.755 1.00 14.29 174 ALA A O 1
ATOM 1448 N N . ARG A 1 177 ? 23.335 31.541 29.095 1.00 16.05 175 ARG A N 1
ATOM 1449 C CA . ARG A 1 177 ? 24.428 32.213 28.460 1.00 16.62 175 ARG A CA 1
ATOM 1450 C C . ARG A 1 177 ? 24.561 33.536 29.228 1.00 16.46 175 ARG A C 1
ATOM 1451 O O . ARG A 1 177 ? 23.552 34.146 29.668 1.00 13.66 175 ARG A O 1
ATOM 1459 N N . VAL A 1 178 ? 25.813 33.893 29.486 1.00 16.15 176 VAL A N 1
ATOM 1460 C CA . VAL A 1 178 ? 26.088 35.197 30.049 1.00 17.51 176 VAL A CA 1
ATOM 1461 C C . VAL A 1 178 ? 27.073 35.919 29.109 1.00 18.56 176 VAL A C 1
ATOM 1462 O O . VAL A 1 178 ? 28.132 35.384 28.772 1.00 18.26 176 VAL A O 1
ATOM 1466 N N . TYR A 1 179 ? 26.694 37.132 28.703 1.00 20.34 177 TYR A N 1
ATOM 1467 C CA . TYR A 1 179 ? 27.413 37.920 27.747 1.00 22.45 177 TYR A CA 1
ATOM 1468 C C . TYR A 1 179 ? 28.212 38.986 28.477 1.00 24.37 177 TYR A C 1
ATOM 1469 O O . TYR A 1 179 ? 27.679 39.722 29.304 1.00 23.29 177 TYR A O 1
ATOM 1478 N N . ASN A 1 180 ? 29.489 39.054 28.131 1.00 27.07 178 ASN A N 1
ATOM 1479 C CA . ASN A 1 180 ? 30.371 40.066 28.621 1.00 29.93 178 ASN A CA 1
ATOM 1480 C C . ASN A 1 180 ? 30.199 41.265 27.699 1.00 32.57 178 ASN A C 1
ATOM 1481 O O . ASN A 1 180 ? 30.949 41.443 26.714 1.00 32.99 178 ASN A O 1
ATOM 1486 N N . GLU A 1 181 ? 29.167 42.035 28.032 1.00 34.32 179 GLU A N 1
ATOM 1487 C CA . GLU A 1 181 ? 28.803 43.319 27.443 1.00 37.46 179 GLU A CA 1
ATOM 1488 C C . GLU A 1 181 ? 27.327 43.368 27.077 1.00 37.38 179 GLU A C 1
ATOM 1489 O O . GLU A 1 181 ? 26.594 44.147 27.664 1.00 37.61 179 GLU A O 1
ATOM 1495 N N . SER B 1 2 ? 28.433 45.819 31.303 1.00 34.62 0 SER B N 1
ATOM 1496 C CA . SER B 1 2 ? 27.117 45.306 31.776 1.00 34.41 0 SER B CA 1
ATOM 1497 C C . SER B 1 2 ? 27.037 43.862 31.338 1.00 33.00 0 SER B C 1
ATOM 1498 O O . SER B 1 2 ? 27.281 43.553 30.171 1.00 32.94 0 SER B O 1
ATOM 1501 N N . LEU B 1 3 ? 26.707 42.973 32.270 1.00 30.45 1 LEU B N 1
ATOM 1502 C CA . LEU B 1 3 ? 26.473 41.600 31.863 1.00 27.30 1 LEU B CA 1
ATOM 1503 C C . LEU B 1 3 ? 25.047 41.493 31.348 1.00 26.13 1 LEU B C 1
ATOM 1504 O O . LEU B 1 3 ? 24.154 42.142 31.897 1.00 25.12 1 LEU B O 1
ATOM 1509 N N . ILE B 1 4 ? 24.853 40.668 30.320 1.00 23.40 2 ILE B N 1
ATOM 1510 C CA . ILE B 1 4 ? 23.522 40.245 29.914 1.00 23.07 2 ILE B CA 1
ATOM 1511 C C . ILE B 1 4 ? 23.363 38.758 30.218 1.00 21.47 2 ILE B C 1
ATOM 1512 O O . ILE B 1 4 ? 24.272 37.953 29.934 1.00 21.01 2 ILE B O 1
ATOM 1517 N N . TYR B 1 5 ? 22.244 38.420 30.839 1.00 19.54 3 TYR B N 1
ATOM 1518 C CA . TYR B 1 5 ? 21.908 37.043 31.156 1.00 19.15 3 TYR B CA 1
ATOM 1519 C C . TYR B 1 5 ? 20.807 36.514 30.264 1.00 18.87 3 TYR B C 1
ATOM 1520 O O . TYR B 1 5 ? 19.739 37.173 30.106 1.00 18.56 3 TYR B O 1
ATOM 1529 N N . GLN B 1 6 ? 21.058 35.347 29.659 1.00 18.92 4 GLN B N 1
ATOM 1530 C CA . GLN B 1 6 ? 20.054 34.694 28.829 1.00 18.81 4 GLN B CA 1
ATOM 1531 C C . GLN B 1 6 ? 19.832 33.239 29.237 1.00 17.56 4 GLN B C 1
ATOM 1532 O O . GLN B 1 6 ? 20.730 32.576 29.755 1.00 15.66 4 GLN B O 1
ATOM 1538 N N . ILE B 1 7 ? 18.617 32.755 29.033 1.00 16.92 5 ILE B N 1
ATOM 1539 C CA . ILE B 1 7 ? 18.390 31.306 29.051 1.00 16.45 5 ILE B CA 1
ATOM 1540 C C . ILE B 1 7 ? 17.718 30.903 27.717 1.00 16.35 5 ILE B C 1
ATOM 1541 O O . ILE B 1 7 ? 17.007 31.711 27.084 1.00 13.68 5 ILE B O 1
ATOM 1546 N N . ALA B 1 8 ? 17.886 29.641 27.314 1.00 14.82 6 ALA B N 1
ATOM 1547 C CA . ALA B 1 8 ? 17.229 29.174 26.094 1.00 14.57 6 ALA B CA 1
ATOM 1548 C C . ALA B 1 8 ? 16.680 27.762 26.332 1.00 15.69 6 ALA B C 1
ATOM 1549 O O . ALA B 1 8 ? 17.362 26.940 26.971 1.00 15.27 6 ALA B O 1
ATOM 1551 N N . LYS B 1 9 ? 15.428 27.529 25.933 1.00 15.88 7 LYS B N 1
ATOM 1552 C CA . LYS B 1 9 ? 14.878 26.170 25.939 1.00 17.57 7 LYS B CA 1
ATOM 1553 C C . LYS B 1 9 ? 14.400 25.721 24.534 1.00 17.04 7 LYS B C 1
ATOM 1554 O O . LYS B 1 9 ? 13.867 26.545 23.767 1.00 16.36 7 LYS B O 1
ATOM 1560 N N . GLU B 1 10 ? 14.591 24.427 24.231 1.00 17.14 8 GLU B N 1
ATOM 1561 C CA . GLU B 1 10 ? 14.108 23.795 23.008 1.00 17.73 8 GLU B CA 1
ATOM 1562 C C . GLU B 1 10 ? 12.744 23.067 23.206 1.00 16.85 8 GLU B C 1
ATOM 1563 O O . GLU B 1 10 ? 12.511 22.431 24.242 1.00 17.07 8 GLU B O 1
ATOM 1569 N N . PHE B 1 11 ? 11.869 23.143 22.200 1.00 15.65 9 PHE B N 1
ATOM 1570 C CA . PHE B 1 11 ? 10.565 22.417 22.210 1.00 15.00 9 PHE B CA 1
ATOM 1571 C C . PHE B 1 11 ? 10.434 21.730 20.895 1.00 14.84 9 PHE B C 1
ATOM 1572 O O . PHE B 1 11 ? 10.602 22.392 19.862 1.00 15.08 9 PHE B O 1
ATOM 1580 N N . ASP B 1 12 ? 10.122 20.436 20.901 1.00 14.20 10 ASP B N 1
ATOM 1581 C CA . ASP B 1 12 ? 10.067 19.655 19.642 1.00 16.51 10 ASP B CA 1
ATOM 1582 C C . ASP B 1 12 ? 8.639 19.302 19.225 1.00 16.04 10 ASP B C 1
ATOM 1583 O O . ASP B 1 12 ? 7.770 19.151 20.059 1.00 15.32 10 ASP B O 1
ATOM 1588 N N . PHE B 1 13 ? 8.355 19.282 17.926 1.00 17.27 11 PHE B N 1
ATOM 1589 C CA . PHE B 1 13 ? 7.074 18.712 17.428 1.00 17.82 11 PHE B CA 1
ATOM 1590 C C . PHE B 1 13 ? 7.198 18.281 15.973 1.00 17.78 11 PHE B C 1
ATOM 1591 O O . PHE B 1 13 ? 8.105 18.734 15.277 1.00 17.72 11 PHE B O 1
ATOM 1599 N N . CYS B 1 14 ? 6.308 17.389 15.534 1.00 17.02 12 CYS B N 1
ATOM 1600 C CA A CYS B 1 14 ? 6.257 16.967 14.125 0.70 17.47 12 CYS B CA 1
ATOM 1601 C CA B CYS B 1 14 ? 6.287 17.009 14.121 0.30 16.19 12 CYS B CA 1
ATOM 1602 C C . CYS B 1 14 ? 5.014 17.516 13.448 1.00 16.47 12 CYS B C 1
ATOM 1603 O O . CYS B 1 14 ? 3.947 17.584 14.077 1.00 16.93 12 CYS B O 1
ATOM 1608 N N . TYR B 1 15 ? 5.131 17.878 12.161 1.00 14.97 13 TYR B N 1
ATOM 1609 C CA . TYR B 1 15 ? 4.006 18.485 11.453 1.00 12.98 13 TYR B CA 1
ATOM 1610 C C . TYR B 1 15 ? 4.139 18.232 9.954 1.00 13.51 13 TYR B C 1
ATOM 1611 O O . TYR B 1 15 ? 5.227 17.945 9.470 1.00 13.43 13 TYR B O 1
ATOM 1620 N N . GLY B 1 16 ? 3.032 18.399 9.226 1.00 12.00 14 GLY B N 1
ATOM 1621 C CA . GLY B 1 16 ? 3.096 18.530 7.782 1.00 12.57 14 GLY B CA 1
ATOM 1622 C C . GLY B 1 16 ? 2.819 19.999 7.353 1.00 12.76 14 GLY B C 1
ATOM 1623 O O . GLY B 1 16 ? 2.221 20.781 8.090 1.00 12.28 14 GLY B O 1
ATOM 1624 N N . HIS B 1 17 ? 3.291 20.384 6.174 1.00 13.48 15 HIS B N 1
ATOM 1625 C CA . HIS B 1 17 ? 2.904 21.691 5.650 1.00 14.56 15 HIS B CA 1
ATOM 1626 C C . HIS B 1 17 ? 3.248 21.684 4.168 1.00 14.74 15 HIS B C 1
ATOM 1627 O O . HIS B 1 17 ? 3.788 20.702 3.647 1.00 15.50 15 HIS B O 1
ATOM 1634 N N . ARG B 1 18 ? 2.958 22.774 3.484 1.00 16.00 16 ARG B N 1
ATOM 1635 C CA . ARG B 1 18 ? 3.697 23.007 2.228 1.00 17.84 16 ARG B CA 1
ATOM 1636 C C . ARG B 1 18 ? 3.877 24.513 2.128 1.00 17.50 16 ARG B C 1
ATOM 1637 O O . ARG B 1 18 ? 3.056 25.280 2.684 1.00 18.60 16 ARG B O 1
ATOM 1645 N N . VAL B 1 19 ? 4.917 24.927 1.416 1.00 16.79 17 VAL B N 1
ATOM 1646 C CA . VAL B 1 19 ? 5.199 26.353 1.175 1.00 14.13 17 VAL B CA 1
ATOM 1647 C C . VAL B 1 19 ? 4.711 26.714 -0.223 1.00 13.42 17 VAL B C 1
ATOM 1648 O O . VAL B 1 19 ? 5.439 26.611 -1.219 1.00 10.25 17 VAL B O 1
ATOM 1652 N N . TRP B 1 20 ? 3.433 27.093 -0.295 1.00 13.59 18 TRP B N 1
ATOM 1653 C CA . TRP B 1 20 ? 2.701 27.178 -1.583 1.00 14.45 18 TRP B CA 1
ATOM 1654 C C . TRP B 1 20 ? 3.263 28.275 -2.554 1.00 14.31 18 TRP B C 1
ATOM 1655 O O . TRP B 1 20 ? 3.095 28.175 -3.792 1.00 14.86 18 TRP B O 1
ATOM 1666 N N . SER B 1 21 ? 3.951 29.288 -2.016 1.00 13.27 19 SER B N 1
ATOM 1667 C CA . SER B 1 21 ? 4.401 30.438 -2.835 1.00 14.31 19 SER B CA 1
ATOM 1668 C C . SER B 1 21 ? 5.876 30.364 -3.227 1.00 14.39 19 SER B C 1
ATOM 1669 O O . SER B 1 21 ? 6.389 31.315 -3.817 1.00 14.39 19 SER B O 1
ATOM 1672 N N . GLN B 1 22 ? 6.564 29.277 -2.845 1.00 13.98 20 GLN B N 1
ATOM 1673 C CA . GLN B 1 22 ? 8.006 29.165 -3.014 1.00 14.48 20 GLN B CA 1
ATOM 1674 C C . GLN B 1 22 ? 8.370 29.534 -4.466 1.00 16.42 20 GLN B C 1
ATOM 1675 O O . GLN B 1 22 ? 7.736 29.041 -5.404 1.00 15.06 20 GLN B O 1
ATOM 1681 N N . GLU B 1 23 ? 9.328 30.451 -4.634 1.00 16.86 21 GLU B N 1
ATOM 1682 C CA . GLU B 1 23 ? 9.901 30.769 -5.966 1.00 19.59 21 GLU B CA 1
ATOM 1683 C C . GLU B 1 23 ? 11.398 30.634 -5.873 1.00 20.60 21 GLU B C 1
ATOM 1684 O O . GLU B 1 23 ? 11.975 30.897 -4.821 1.00 21.04 21 GLU B O 1
ATOM 1690 N N . LEU B 1 24 ? 12.041 30.195 -6.954 1.00 20.93 22 LEU B N 1
ATOM 1691 C CA . LEU B 1 24 ? 13.496 30.025 -6.920 1.00 20.64 22 LEU B CA 1
ATOM 1692 C C . LEU B 1 24 ? 14.202 30.701 -8.065 1.00 21.78 22 LEU B C 1
ATOM 1693 O O . LEU B 1 24 ? 13.662 30.815 -9.173 1.00 21.54 22 LEU B O 1
ATOM 1698 N N . ASN B 1 25 ? 15.426 31.146 -7.778 1.00 23.03 23 ASN B N 1
ATOM 1699 C CA . ASN B 1 25 ? 16.334 31.647 -8.797 1.00 23.34 23 ASN B CA 1
ATOM 1700 C C . ASN B 1 25 ? 17.293 30.488 -9.152 1.00 24.11 23 ASN B C 1
ATOM 1701 O O . ASN B 1 25 ? 18.155 30.161 -8.362 1.00 24.36 23 ASN B O 1
ATOM 1706 N N . PRO B 1 26 ? 17.127 29.871 -10.337 1.00 24.84 24 PRO B N 1
ATOM 1707 C CA . PRO B 1 26 ? 17.902 28.660 -10.661 1.00 26.20 24 PRO B CA 1
ATOM 1708 C C . PRO B 1 26 ? 19.409 28.862 -10.750 1.00 26.62 24 PRO B C 1
ATOM 1709 O O . PRO B 1 26 ? 20.141 27.876 -10.629 1.00 27.91 24 PRO B O 1
ATOM 1713 N N . ASP B 1 27 ? 19.863 30.110 -10.937 1.00 27.50 25 ASP B N 1
ATOM 1714 C CA . ASP B 1 27 ? 21.311 30.449 -10.859 1.00 27.59 25 ASP B CA 1
ATOM 1715 C C . ASP B 1 27 ? 21.898 30.081 -9.494 1.00 27.78 25 ASP B C 1
ATOM 1716 O O . ASP B 1 27 ? 23.133 29.870 -9.339 1.00 27.63 25 ASP B O 1
ATOM 1721 N N . PHE B 1 28 ? 21.017 30.056 -8.489 1.00 26.14 26 PHE B N 1
ATOM 1722 C CA . PHE B 1 28 ? 21.437 29.792 -7.121 1.00 25.09 26 PHE B CA 1
ATOM 1723 C C . PHE B 1 28 ? 20.989 28.411 -6.635 1.00 24.68 26 PHE B C 1
ATOM 1724 O O . PHE B 1 28 ? 21.781 27.688 -6.018 1.00 22.39 26 PHE B O 1
ATOM 1732 N N . SER B 1 29 ? 19.733 28.039 -6.930 1.00 23.36 27 SER B N 1
ATOM 1733 C CA . SER B 1 29 ? 19.246 26.718 -6.573 1.00 23.79 27 SER B CA 1
ATOM 1734 C C . SER B 1 29 ? 19.770 25.601 -7.494 1.00 25.02 27 SER B C 1
ATOM 1735 O O . SER B 1 29 ? 19.756 24.435 -7.089 1.00 24.99 27 SER B O 1
ATOM 1738 N N . LEU B 1 30 ? 20.204 25.939 -8.721 1.00 26.67 28 LEU B N 1
ATOM 1739 C CA . LEU B 1 30 ? 20.754 24.961 -9.686 1.00 28.69 28 LEU B CA 1
ATOM 1740 C C . LEU B 1 30 ? 19.668 24.112 -10.335 1.00 30.27 28 LEU B C 1
ATOM 1741 O O . LEU B 1 30 ? 19.646 23.951 -11.539 1.00 31.91 28 LEU B O 1
ATOM 1746 N N . ASP B 1 31 ? 18.763 23.596 -9.519 1.00 31.85 29 ASP B N 1
ATOM 1747 C CA . ASP B 1 31 ? 17.548 22.862 -9.924 1.00 32.00 29 ASP B CA 1
ATOM 1748 C C . ASP B 1 31 ? 16.359 23.838 -9.792 1.00 31.91 29 ASP B C 1
ATOM 1749 O O . ASP B 1 31 ? 16.140 24.366 -8.702 1.00 31.94 29 ASP B O 1
ATOM 1754 N N . PRO B 1 32 ? 15.584 24.082 -10.875 1.00 31.51 30 PRO B N 1
ATOM 1755 C CA . PRO B 1 32 ? 14.395 24.957 -10.696 1.00 31.16 30 PRO B CA 1
ATOM 1756 C C . PRO B 1 32 ? 13.147 24.312 -10.006 1.00 30.03 30 PRO B C 1
ATOM 1757 O O . PRO B 1 32 ? 12.165 25.006 -9.750 1.00 28.86 30 PRO B O 1
ATOM 1761 N N . CYS B 1 33 ? 13.182 23.013 -9.698 1.00 29.56 31 CYS B N 1
ATOM 1762 C CA . CYS B 1 33 ? 12.000 22.320 -9.138 1.00 29.43 31 CYS B CA 1
ATOM 1763 C C . CYS B 1 33 ? 11.511 22.959 -7.811 1.00 27.96 31 CYS B C 1
ATOM 1764 O O . CYS B 1 33 ? 12.319 23.178 -6.872 1.00 27.03 31 CYS B O 1
ATOM 1767 N N . LEU B 1 34 ? 10.213 23.296 -7.757 1.00 26.21 32 LEU B N 1
ATOM 1768 C CA . LEU B 1 34 ? 9.623 23.925 -6.552 1.00 24.78 32 LEU B CA 1
ATOM 1769 C C . LEU B 1 34 ? 9.157 22.918 -5.490 1.00 24.08 32 LEU B C 1
ATOM 1770 O O . LEU B 1 34 ? 7.964 22.831 -5.121 1.00 23.78 32 LEU B O 1
ATOM 1775 N N . SER B 1 35 ? 10.128 22.169 -4.978 1.00 23.27 33 SER B N 1
ATOM 1776 C CA . SER B 1 35 ? 9.899 21.044 -4.034 1.00 23.13 33 SER B CA 1
ATOM 1777 C C . SER B 1 35 ? 9.203 21.416 -2.727 1.00 21.59 33 SER B C 1
ATOM 1778 O O . SER B 1 35 ? 8.479 20.579 -2.171 1.00 21.95 33 SER B O 1
ATOM 1781 N N . CYS B 1 36 ? 9.356 22.663 -2.239 1.00 20.72 34 CYS B N 1
ATOM 1782 C CA . CYS B 1 36 ? 8.617 23.068 -1.019 1.00 20.41 34 CYS B CA 1
ATOM 1783 C C . CYS B 1 36 ? 7.109 23.288 -1.289 1.00 18.30 34 CYS B C 1
ATOM 1784 O O . CYS B 1 36 ? 6.328 23.313 -0.341 1.00 18.38 34 CYS B O 1
ATOM 1787 N N . ARG B 1 37 ? 6.703 23.372 -2.567 1.00 15.06 35 ARG B N 1
ATOM 1788 C CA . ARG B 1 37 ? 5.282 23.405 -2.905 1.00 14.45 35 ARG B CA 1
ATOM 1789 C C . ARG B 1 37 ? 4.597 22.030 -2.769 1.00 13.60 35 ARG B C 1
ATOM 1790 O O . ARG B 1 37 ? 3.355 21.938 -2.782 1.00 11.71 35 ARG B O 1
ATOM 1798 N N . HIS B 1 38 ? 5.400 20.970 -2.659 1.00 12.79 36 HIS B N 1
ATOM 1799 C CA . HIS B 1 38 ? 4.848 19.650 -2.349 1.00 13.93 36 HIS B CA 1
ATOM 1800 C C . HIS B 1 38 ? 4.341 19.527 -0.924 1.00 13.73 36 HIS B C 1
ATOM 1801 O O . HIS B 1 38 ? 4.904 20.174 -0.012 1.00 14.73 36 HIS B O 1
ATOM 1808 N N . LEU B 1 39 ? 3.242 18.779 -0.722 1.00 12.83 37 LEU B N 1
ATOM 1809 C CA . LEU B 1 39 ? 2.831 18.356 0.636 1.00 13.65 37 LEU B CA 1
ATOM 1810 C C . LEU B 1 39 ? 3.992 17.546 1.200 1.00 14.00 37 LEU B C 1
ATOM 1811 O O . LEU B 1 39 ? 4.417 16.516 0.587 1.00 14.07 37 LEU B O 1
ATOM 1816 N N . HIS B 1 40 ? 4.516 17.992 2.340 1.00 13.13 38 HIS B N 1
ATOM 1817 C CA . HIS B 1 40 ? 5.543 17.233 3.027 1.00 13.10 38 HIS B CA 1
ATOM 1818 C C . HIS B 1 40 ? 5.428 17.478 4.519 1.00 13.42 38 HIS B C 1
ATOM 1819 O O . HIS B 1 40 ? 4.330 17.714 5.034 1.00 15.43 38 HIS B O 1
ATOM 1826 N N . GLY B 1 41 ? 6.543 17.448 5.216 1.00 13.66 39 GLY B N 1
ATOM 1827 C CA . GLY B 1 41 ? 6.519 17.381 6.670 1.00 12.56 39 GLY B CA 1
ATOM 1828 C C . GLY B 1 41 ? 7.905 17.505 7.222 1.00 13.63 39 GLY B C 1
ATOM 1829 O O . GLY B 1 41 ? 8.898 17.381 6.491 1.00 12.23 39 GLY B O 1
ATOM 1830 N N . HIS B 1 42 ? 7.961 17.781 8.526 1.00 13.19 40 HIS B N 1
ATOM 1831 C CA . HIS B 1 42 ? 9.226 18.008 9.174 1.00 15.35 40 HIS B CA 1
ATOM 1832 C C . HIS B 1 42 ? 9.172 17.615 10.629 1.00 15.68 40 HIS B C 1
ATOM 1833 O O . HIS B 1 42 ? 8.070 17.475 11.237 1.00 15.93 40 HIS B O 1
ATOM 1840 N N . GLN B 1 43 ? 10.357 17.422 11.176 1.00 17.15 41 GLN B N 1
ATOM 1841 C CA . GLN B 1 43 ? 10.546 17.434 12.630 1.00 17.98 41 GLN B CA 1
ATOM 1842 C C . GLN B 1 43 ? 11.014 18.830 13.033 1.00 17.41 41 GLN B C 1
ATOM 1843 O O . GLN B 1 43 ? 12.104 19.238 12.682 1.00 17.64 41 GLN B O 1
ATOM 1849 N N . GLY B 1 44 ? 10.161 19.570 13.710 1.00 16.61 42 GLY B N 1
ATOM 1850 C CA . GLY B 1 44 ? 10.460 20.973 14.042 1.00 16.70 42 GLY B CA 1
ATOM 1851 C C . GLY B 1 44 ? 11.086 21.110 15.425 1.00 14.92 42 GLY B C 1
ATOM 1852 O O . GLY B 1 44 ? 10.829 20.272 16.287 1.00 15.76 42 GLY B O 1
ATOM 1853 N N . LYS B 1 45 ? 11.908 22.144 15.638 1.00 13.21 43 LYS B N 1
ATOM 1854 C CA . LYS B 1 45 ? 12.373 22.440 16.967 1.00 14.23 43 LYS B CA 1
ATOM 1855 C C . LYS B 1 45 ? 12.310 23.941 17.089 1.00 14.49 43 LYS B C 1
ATOM 1856 O O . LYS B 1 45 ? 12.838 24.641 16.218 1.00 14.95 43 LYS B O 1
ATOM 1862 N N . VAL B 1 46 ? 11.636 24.396 18.152 1.00 14.29 44 VAL B N 1
ATOM 1863 C CA . VAL B 1 46 ? 11.544 25.817 18.530 1.00 14.01 44 VAL B CA 1
ATOM 1864 C C . VAL B 1 46 ? 12.542 26.005 19.680 1.00 14.33 44 VAL B C 1
ATOM 1865 O O . VAL B 1 46 ? 12.611 25.183 20.592 1.00 13.46 44 VAL B O 1
ATOM 1869 N N . ILE B 1 47 ? 13.311 27.083 19.623 1.00 14.55 45 ILE B N 1
ATOM 1870 C CA . ILE B 1 47 ? 14.235 27.408 20.672 1.00 14.45 45 ILE B CA 1
ATOM 1871 C C . ILE B 1 47 ? 13.911 28.852 21.039 1.00 15.13 45 ILE B C 1
ATOM 1872 O O . ILE B 1 47 ? 14.043 29.745 20.212 1.00 14.20 45 ILE B O 1
ATOM 1877 N N . VAL B 1 48 ? 13.482 29.018 22.296 1.00 14.83 46 VAL B N 1
ATOM 1878 C CA . VAL B 1 48 ? 13.069 30.274 22.892 1.00 14.05 46 VAL B CA 1
ATOM 1879 C C . VAL B 1 48 ? 14.177 30.845 23.754 1.00 14.27 46 VAL B C 1
ATOM 1880 O O . VAL B 1 48 ? 14.618 30.182 24.682 1.00 15.38 46 VAL B O 1
ATOM 1884 N N . HIS B 1 49 ? 14.595 32.081 23.460 1.00 14.16 47 HIS B N 1
ATOM 1885 C CA . HIS B 1 49 ? 15.652 32.745 24.195 1.00 15.54 47 HIS B CA 1
ATOM 1886 C C . HIS B 1 49 ? 15.061 33.891 25.020 1.00 15.80 47 HIS B C 1
ATOM 1887 O O . HIS B 1 49 ? 14.477 34.816 24.459 1.00 16.06 47 HIS B O 1
ATOM 1894 N N . LEU B 1 50 ? 15.236 33.822 26.342 1.00 16.27 48 LEU B N 1
ATOM 1895 C CA . LEU B 1 50 ? 14.750 34.859 27.246 1.00 15.85 48 LEU B CA 1
ATOM 1896 C C . LEU B 1 50 ? 15.939 35.568 27.868 1.00 16.73 48 LEU B C 1
ATOM 1897 O O . LEU B 1 50 ? 16.967 34.950 28.084 1.00 17.68 48 LEU B O 1
ATOM 1902 N N . GLU B 1 51 ? 15.783 36.841 28.200 1.00 16.96 49 GLU B N 1
ATOM 1903 C CA . GLU B 1 51 ? 16.906 37.682 28.585 1.00 18.61 49 GLU B CA 1
ATOM 1904 C C . GLU B 1 51 ? 16.555 38.583 29.782 1.00 18.48 49 GLU B C 1
ATOM 1905 O O . GLU B 1 51 ? 15.423 39.083 29.869 1.00 18.14 49 GLU B O 1
ATOM 1911 N N . SER B 1 52 ? 17.526 38.757 30.687 1.00 18.76 50 SER B N 1
ATOM 1912 C CA . SER B 1 52 ? 17.430 39.719 31.774 1.00 18.89 50 SER B CA 1
ATOM 1913 C C . SER B 1 52 ? 18.748 40.493 31.935 1.00 20.01 50 SER B C 1
ATOM 1914 O O . SER B 1 52 ? 19.822 40.092 31.418 1.00 20.83 50 SER B O 1
ATOM 1917 N N . ARG B 1 53 ? 18.677 41.612 32.636 1.00 21.20 51 ARG B N 1
ATOM 1918 C CA . ARG B 1 53 ? 19.880 42.365 32.945 1.00 22.93 51 ARG B CA 1
ATOM 1919 C C . ARG B 1 53 ? 20.313 42.062 34.358 1.00 22.30 51 ARG B C 1
ATOM 1920 O O . ARG B 1 53 ? 21.301 42.623 34.837 1.00 22.97 51 ARG B O 1
ATOM 1928 N N . GLU B 1 54 ? 19.584 41.185 35.033 1.00 21.40 52 GLU B N 1
ATOM 1929 C CA . GLU B 1 54 ? 19.995 40.756 36.363 1.00 21.86 52 GLU B CA 1
ATOM 1930 C C . GLU B 1 54 ? 19.460 39.374 36.615 1.00 19.96 52 GLU B C 1
ATOM 1931 O O . GLU B 1 54 ? 18.490 38.987 35.974 1.00 19.51 52 GLU B O 1
ATOM 1937 N N . LEU B 1 55 ? 20.063 38.659 37.556 1.00 19.07 53 LEU B N 1
ATOM 1938 C CA . LEU B 1 55 ? 19.494 37.390 38.030 1.00 18.82 53 LEU B CA 1
ATOM 1939 C C . LEU B 1 55 ? 18.659 37.552 39.287 1.00 20.24 53 LEU B C 1
ATOM 1940 O O . LEU B 1 55 ? 19.055 38.300 40.182 1.00 19.77 53 LEU B O 1
ATOM 1945 N N . GLN B 1 56 ? 17.536 36.828 39.367 1.00 20.04 54 GLN B N 1
ATOM 1946 C CA . GLN B 1 56 ? 16.681 36.796 40.558 1.00 21.11 54 GLN B CA 1
ATOM 1947 C C . GLN B 1 56 ? 16.739 35.399 41.082 1.00 21.04 54 GLN B C 1
ATOM 1948 O O . GLN B 1 56 ? 16.367 34.448 40.389 1.00 21.66 54 GLN B O 1
ATOM 1954 N N . ARG B 1 57 ? 17.282 35.247 42.275 1.00 20.58 55 ARG B N 1
ATOM 1955 C CA . ARG B 1 57 ? 17.461 33.914 42.860 1.00 20.80 55 ARG B CA 1
ATOM 1956 C C . ARG B 1 57 ? 18.299 33.045 41.928 1.00 18.66 55 ARG B C 1
ATOM 1957 O O . ARG B 1 57 ? 18.025 31.861 41.780 1.00 18.52 55 ARG B O 1
ATOM 1965 N N . GLY B 1 58 ? 19.295 33.673 41.297 1.00 18.40 56 GLY B N 1
ATOM 1966 C CA . GLY B 1 58 ? 20.243 32.997 40.406 1.00 18.84 56 GLY B CA 1
ATOM 1967 C C . GLY B 1 58 ? 19.697 32.678 39.023 1.00 18.69 56 GLY B C 1
ATOM 1968 O O . GLY B 1 58 ? 20.305 31.926 38.274 1.00 18.19 56 GLY B O 1
ATOM 1977 N N . VAL B 1 60 ? 17.433 33.859 35.291 1.00 17.50 58 VAL B N 1
ATOM 1978 C CA . VAL B 1 60 ? 16.758 34.778 34.397 1.00 16.61 58 VAL B CA 1
ATOM 1979 C C . VAL B 1 60 ? 15.256 34.657 34.718 1.00 18.58 58 VAL B C 1
ATOM 1980 O O . VAL B 1 60 ? 14.621 35.633 35.132 1.00 18.44 58 VAL B O 1
ATOM 1984 N N . THR B 1 61 ? 14.715 33.464 34.482 1.00 18.73 59 THR B N 1
ATOM 1985 C CA . THR B 1 61 ? 13.471 33.003 35.081 1.00 21.28 59 THR B CA 1
ATOM 1986 C C . THR B 1 61 ? 13.533 31.451 35.041 1.00 22.17 59 THR B C 1
ATOM 1987 O O . THR B 1 61 ? 14.304 30.885 34.233 1.00 22.92 59 THR B O 1
ATOM 1991 N N . ASP B 1 62 ? 12.730 30.763 35.845 1.00 22.54 60 ASP B N 1
ATOM 1992 C CA . ASP B 1 62 ? 12.771 29.294 35.852 1.00 24.92 60 ASP B CA 1
ATOM 1993 C C . ASP B 1 62 ? 12.413 28.654 34.480 1.00 26.10 60 ASP B C 1
ATOM 1994 O O . ASP B 1 62 ? 11.438 29.083 33.806 1.00 25.58 60 ASP B O 1
ATOM 1999 N N . PHE B 1 63 ? 13.174 27.622 34.085 1.00 26.32 61 PHE B N 1
ATOM 2000 C CA . PHE B 1 63 ? 12.904 26.888 32.835 1.00 27.39 61 PHE B CA 1
ATOM 2001 C C . PHE B 1 63 ? 11.470 26.376 32.798 1.00 27.02 61 PHE B C 1
ATOM 2002 O O . PHE B 1 63 ? 10.845 26.329 31.729 1.00 27.47 61 PHE B O 1
ATOM 2010 N N . ALA B 1 64 ? 10.934 26.002 33.965 1.00 25.80 62 ALA B N 1
ATOM 2011 C CA . ALA B 1 64 ? 9.581 25.448 34.015 1.00 25.31 62 ALA B CA 1
ATOM 2012 C C . ALA B 1 64 ? 8.522 26.496 33.681 1.00 24.53 62 ALA B C 1
ATOM 2013 O O . ALA B 1 64 ? 7.373 26.149 33.517 1.00 23.14 62 ALA B O 1
ATOM 2015 N N . HIS B 1 65 ? 8.928 27.764 33.535 1.00 23.09 63 HIS B N 1
ATOM 2016 C CA . HIS B 1 65 ? 7.973 28.863 33.303 1.00 23.32 63 HIS B CA 1
ATOM 2017 C C . HIS B 1 65 ? 7.562 28.949 31.840 1.00 23.15 63 HIS B C 1
ATOM 2018 O O . HIS B 1 65 ? 6.712 29.743 31.468 1.00 21.74 63 HIS B O 1
ATOM 2025 N N . LEU B 1 66 ? 8.166 28.095 31.024 1.00 21.84 64 LEU B N 1
ATOM 2026 C CA . LEU B 1 66 ? 7.733 27.979 29.644 1.00 22.15 64 LEU B CA 1
ATOM 2027 C C . LEU B 1 66 ? 6.887 26.708 29.483 1.00 22.59 64 LEU B C 1
ATOM 2028 O O . LEU B 1 66 ? 6.642 26.240 28.380 1.00 21.33 64 LEU B O 1
ATOM 2033 N N . ASN B 1 67 ? 6.388 26.187 30.604 1.00 22.70 65 ASN B N 1
ATOM 2034 C CA . ASN B 1 67 ? 5.630 24.929 30.560 1.00 22.66 65 ASN B CA 1
ATOM 2035 C C . ASN B 1 67 ? 4.304 25.060 29.782 1.00 21.75 65 ASN B C 1
ATOM 2036 O O . ASN B 1 67 ? 3.963 24.163 29.024 1.00 20.04 65 ASN B O 1
ATOM 2041 N N . TRP B 1 68 ? 3.619 26.200 29.927 1.00 21.55 66 TRP B N 1
ATOM 2042 C CA . TRP B 1 68 ? 2.400 26.533 29.166 1.00 20.53 66 TRP B CA 1
ATOM 2043 C C . TRP B 1 68 ? 2.605 26.573 27.621 1.00 20.47 66 TRP B C 1
ATOM 2044 O O . TRP B 1 68 ? 1.655 26.375 26.802 1.00 19.21 66 TRP B O 1
ATOM 2055 N N . PHE B 1 69 ? 3.837 26.893 27.225 1.00 19.03 67 PHE B N 1
ATOM 2056 C CA . PHE B 1 69 ? 4.155 27.034 25.828 1.00 18.70 67 PHE B CA 1
ATOM 2057 C C . PHE B 1 69 ? 4.431 25.655 25.288 1.00 17.91 67 PHE B C 1
ATOM 2058 O O . PHE B 1 69 ? 4.075 25.391 24.134 1.00 16.57 67 PHE B O 1
ATOM 2066 N N . LYS B 1 70 ? 5.070 24.807 26.113 1.00 16.89 68 LYS B N 1
ATOM 2067 C CA . LYS B 1 70 ? 5.295 23.407 25.773 1.00 19.29 68 LYS B 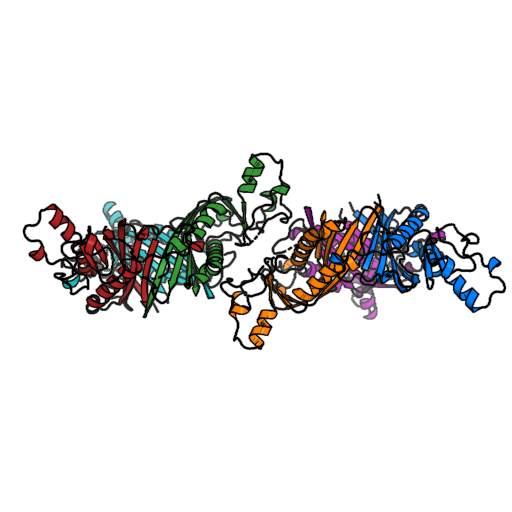CA 1
ATOM 2068 C C . LYS B 1 70 ? 3.904 22.834 25.545 1.00 19.43 68 LYS B C 1
ATOM 2069 O O . LYS B 1 70 ? 3.653 22.140 24.569 1.00 17.48 68 LYS B O 1
ATOM 2075 N N . ARG B 1 71 ? 2.990 23.186 26.435 1.00 20.04 69 ARG B N 1
ATOM 2076 C CA . ARG B 1 71 ? 1.633 22.645 26.323 1.00 21.21 69 ARG B CA 1
ATOM 2077 C C . ARG B 1 71 ? 0.965 23.093 25.031 1.00 20.04 69 ARG B C 1
ATOM 2078 O O . ARG B 1 71 ? 0.350 22.264 24.331 1.00 19.43 69 ARG B O 1
ATOM 2086 N N . PHE B 1 72 ? 1.124 24.375 24.689 1.00 19.39 70 PHE B N 1
ATOM 2087 C CA . PHE B 1 72 ? 0.657 24.896 23.398 1.00 19.54 70 PHE B CA 1
ATOM 2088 C C . PHE B 1 72 ? 1.236 24.109 22.224 1.00 18.53 70 PHE B C 1
ATOM 2089 O O . PHE B 1 72 ? 0.474 23.616 21.394 1.00 18.54 70 PHE B O 1
ATOM 2097 N N . ILE B 1 73 ? 2.568 23.983 22.153 1.00 16.86 71 ILE B N 1
ATOM 2098 C CA . ILE B 1 73 ? 3.237 23.233 21.080 1.00 18.01 71 ILE B CA 1
ATOM 2099 C C . ILE B 1 73 ? 2.680 21.778 21.007 1.00 19.22 71 ILE B C 1
ATOM 2100 O O . ILE B 1 73 ? 2.351 21.267 19.935 1.00 19.18 71 ILE B O 1
ATOM 2105 N N . ASP B 1 74 ? 2.549 21.135 22.157 1.00 19.37 72 ASP B N 1
ATOM 2106 C CA . ASP B 1 74 ? 2.063 19.739 22.242 1.00 19.78 72 ASP B CA 1
ATOM 2107 C C . ASP B 1 74 ? 0.606 19.580 21.821 1.00 19.91 72 ASP B C 1
ATOM 2108 O O . ASP B 1 74 ? 0.283 18.691 21.035 1.00 19.56 72 ASP B O 1
ATOM 2113 N N . GLU B 1 75 ? -0.261 20.447 22.343 1.00 20.61 73 GLU B N 1
ATOM 2114 C CA . GLU B 1 75 ? -1.719 20.289 22.209 1.00 19.65 73 GLU B CA 1
ATOM 2115 C C . GLU B 1 75 ? -2.274 20.883 20.942 1.00 18.63 73 GLU B C 1
ATOM 2116 O O . GLU B 1 75 ? -3.339 20.467 20.496 1.00 16.69 73 GLU B O 1
ATOM 2122 N N . VAL B 1 76 ? -1.536 21.823 20.345 1.00 16.61 74 VAL B N 1
ATOM 2123 C CA . VAL B 1 76 ? -2.042 22.547 19.200 1.00 16.50 74 VAL B CA 1
ATOM 2124 C C . VAL B 1 76 ? -1.308 22.206 17.911 1.00 15.76 74 VAL B C 1
ATOM 2125 O O . VAL B 1 76 ? -1.965 22.014 16.867 1.00 15.02 74 VAL B O 1
ATOM 2129 N N . LEU B 1 77 ? 0.019 22.086 17.971 1.00 13.72 75 LEU B N 1
ATOM 2130 C CA . LEU B 1 77 ? 0.820 21.946 16.755 1.00 14.20 75 LEU B CA 1
ATOM 2131 C C . LEU B 1 77 ? 1.374 20.565 16.425 1.00 13.15 75 LEU B C 1
ATOM 2132 O O . LEU B 1 77 ? 1.575 20.269 15.241 1.00 12.29 75 LEU B O 1
ATOM 2137 N N . ASP B 1 78 ? 1.640 19.735 17.445 1.00 13.51 76 ASP B N 1
ATOM 2138 C CA . ASP B 1 78 ? 2.308 18.459 17.191 1.00 14.89 76 ASP B CA 1
ATOM 2139 C C . ASP B 1 78 ? 1.372 17.481 16.472 1.00 14.69 76 ASP B C 1
ATOM 2140 O O . ASP B 1 78 ? 0.222 17.382 16.829 1.00 15.68 76 ASP B O 1
ATOM 2145 N N . HIS B 1 79 ? 1.882 16.760 15.491 1.00 16.00 77 HIS B N 1
ATOM 2146 C CA . HIS B 1 79 ? 1.070 15.807 14.691 1.00 16.75 77 HIS B CA 1
ATOM 2147 C C . HIS B 1 79 ? -0.112 16.480 14.009 1.00 16.17 77 HIS B C 1
ATOM 2148 O O . HIS B 1 79 ? -1.245 15.978 14.088 1.00 16.81 77 HIS B O 1
ATOM 2155 N N . ARG B 1 80 ? 0.150 17.602 13.325 1.00 14.08 78 ARG B N 1
ATOM 2156 C CA . ARG B 1 80 ? -0.878 18.407 12.675 1.00 13.34 78 ARG B CA 1
ATOM 2157 C C . ARG B 1 80 ? -0.355 18.748 11.303 1.00 14.46 78 ARG B C 1
ATOM 2158 O O . ARG B 1 80 ? 0.855 18.590 11.043 1.00 13.74 78 ARG B O 1
ATOM 2166 N N . PHE B 1 81 ? -1.245 19.200 10.420 1.00 12.99 79 PHE B N 1
ATOM 2167 C CA . PHE B 1 81 ? -0.847 19.747 9.143 1.00 12.36 79 PHE B CA 1
ATOM 2168 C C . PHE B 1 81 ? -1.148 21.267 9.171 1.00 12.63 79 PHE B C 1
ATOM 2169 O O . PHE B 1 81 ? -2.287 21.660 9.300 1.00 12.53 79 PHE B O 1
ATOM 2177 N N . ILE B 1 82 ? -0.112 22.085 9.021 1.00 11.66 80 ILE B N 1
ATOM 2178 C CA . ILE B 1 82 ? -0.211 23.547 9.112 1.00 11.22 80 ILE B CA 1
ATOM 2179 C C . ILE B 1 82 ? -0.415 24.128 7.723 1.00 11.80 80 ILE B C 1
ATOM 2180 O O . ILE B 1 82 ? 0.422 23.945 6.846 1.00 9.36 80 ILE B O 1
ATOM 2185 N N . ILE B 1 83 ? -1.547 24.807 7.502 1.00 11.99 81 ILE B N 1
ATOM 2186 C CA . ILE B 1 83 ? -1.908 25.251 6.159 1.00 11.85 81 ILE B CA 1
ATOM 2187 C C . ILE B 1 83 ? -2.229 26.736 6.130 1.00 12.41 81 ILE B C 1
ATOM 2188 O O . ILE B 1 83 ? -2.926 27.201 6.996 1.00 13.71 81 ILE B O 1
ATOM 2193 N N . ASP B 1 84 ? -1.715 27.469 5.148 1.00 12.34 82 ASP B N 1
ATOM 2194 C CA . ASP B 1 84 ? -2.089 28.909 4.960 1.00 13.50 82 ASP B CA 1
ATOM 2195 C C . ASP B 1 84 ? -3.556 28.981 4.489 1.00 13.43 82 ASP B C 1
ATOM 2196 O O . ASP B 1 84 ? -3.987 28.256 3.569 1.00 13.67 82 ASP B O 1
ATOM 2201 N N . ILE B 1 85 ? -4.324 29.840 5.147 1.00 13.76 83 ILE B N 1
ATOM 2202 C CA . ILE B 1 85 ? -5.663 30.101 4.700 1.00 14.78 83 ILE B CA 1
ATOM 2203 C C . ILE B 1 85 ? -5.670 30.629 3.248 1.00 15.14 83 ILE B C 1
ATOM 2204 O O . ILE B 1 85 ? -6.599 30.380 2.503 1.00 16.58 83 ILE B O 1
ATOM 2209 N N . ASP B 1 86 ? -4.600 31.301 2.827 1.00 14.90 84 ASP B N 1
ATOM 2210 C CA . ASP B 1 86 ? -4.496 31.823 1.466 1.00 15.07 84 ASP B CA 1
ATOM 2211 C C . ASP B 1 86 ? -3.915 30.753 0.524 1.00 14.40 84 ASP B C 1
ATOM 2212 O O . ASP B 1 86 ? -3.795 31.012 -0.671 1.00 13.91 84 ASP B O 1
ATOM 2217 N N . ASP B 1 87 ? -3.514 29.585 1.036 1.00 14.42 85 ASP B N 1
ATOM 2218 C CA . ASP B 1 87 ? -3.061 28.491 0.136 1.00 14.60 85 ASP B CA 1
ATOM 2219 C C . ASP B 1 87 ? -4.140 28.187 -0.941 1.00 15.52 85 ASP B C 1
ATOM 2220 O O . ASP B 1 87 ? -5.297 27.972 -0.604 1.00 14.38 85 ASP B O 1
ATOM 2225 N N . PRO B 1 88 ? -3.760 28.188 -2.236 1.00 16.07 86 PRO B N 1
ATOM 2226 C CA . PRO B 1 88 ? -4.772 27.947 -3.279 1.00 16.75 86 PRO B CA 1
ATOM 2227 C C . PRO B 1 88 ? -5.324 26.531 -3.288 1.00 17.45 86 PRO B C 1
ATOM 2228 O O . PRO B 1 88 ? -6.399 26.290 -3.874 1.00 17.47 86 PRO B O 1
ATOM 2232 N N . LEU B 1 89 ? -4.623 25.607 -2.637 1.00 16.84 87 LEU B N 1
ATOM 2233 C CA . LEU B 1 89 ? -5.189 24.265 -2.392 1.00 17.14 87 LEU B CA 1
ATOM 2234 C C . LEU B 1 89 ? -6.107 24.147 -1.199 1.00 16.80 87 LEU B C 1
ATOM 2235 O O . LEU B 1 89 ? -6.593 23.051 -0.897 1.00 17.73 87 LEU B O 1
ATOM 2240 N N . PHE B 1 90 ? -6.372 25.249 -0.501 1.00 16.40 88 PHE B N 1
ATOM 2241 C CA . PHE B 1 90 ? -7.305 25.216 0.637 1.00 16.53 88 PHE B CA 1
ATOM 2242 C C . PHE B 1 90 ? -8.698 24.589 0.316 1.00 17.35 88 PHE B C 1
ATOM 2243 O O . PHE B 1 90 ? -9.114 23.663 1.034 1.00 16.96 88 PHE B O 1
ATOM 2251 N N . PRO B 1 91 ? -9.408 25.048 -0.766 1.00 18.48 89 PRO B N 1
ATOM 2252 C CA . PRO B 1 91 ? -10.719 24.403 -1.046 1.00 17.70 89 PRO B CA 1
ATOM 2253 C C . PRO B 1 91 ? -10.592 22.976 -1.550 1.00 18.45 89 PRO B C 1
ATOM 2254 O O . PRO B 1 91 ? -11.580 22.273 -1.622 1.00 18.14 89 PRO B O 1
ATOM 2258 N N . THR B 1 92 ? -9.394 22.560 -1.959 1.00 17.84 90 THR B N 1
ATOM 2259 C CA . THR B 1 92 ? -9.175 21.203 -2.478 1.00 17.35 90 THR B CA 1
ATOM 2260 C C . THR B 1 92 ? -8.890 20.226 -1.357 1.00 16.34 90 THR B C 1
ATOM 2261 O O . THR B 1 92 ? -9.373 19.078 -1.354 1.00 16.28 90 THR B O 1
ATOM 2265 N N . LEU B 1 93 ? -8.127 20.677 -0.373 1.00 14.32 91 LEU B N 1
ATOM 2266 C CA . LEU B 1 93 ? -7.792 19.836 0.753 1.00 14.65 91 LEU B CA 1
ATOM 2267 C C . LEU B 1 93 ? -8.806 19.947 1.876 1.00 15.22 91 LEU B C 1
ATOM 2268 O O . LEU B 1 93 ? -8.828 19.093 2.759 1.00 14.97 91 LEU B O 1
ATOM 2273 N N . LEU B 1 94 ? -9.574 21.048 1.902 1.00 15.88 92 LEU B N 1
ATOM 2274 C CA . LEU B 1 94 ? -10.597 21.216 2.934 1.00 15.77 92 LEU B CA 1
ATOM 2275 C C . LEU B 1 94 ? -11.953 21.461 2.259 1.00 16.57 92 LEU B C 1
ATOM 2276 O O . LEU B 1 94 ? -12.610 22.499 2.492 1.00 16.78 92 LEU B O 1
ATOM 2281 N N . PRO B 1 95 ? -12.385 20.523 1.423 1.00 17.73 93 PRO B N 1
ATOM 2282 C CA . PRO B 1 95 ? -13.530 20.893 0.607 1.00 18.13 93 PRO B CA 1
ATOM 2283 C C . PRO B 1 95 ? -14.831 21.133 1.355 1.00 17.86 93 PRO B C 1
ATOM 2284 O O . PRO B 1 95 ? -15.658 21.892 0.855 1.00 18.22 93 PRO B O 1
ATOM 2288 N N . HIS B 1 96 ? -14.976 20.588 2.565 1.00 17.99 94 HIS B N 1
ATOM 2289 C CA . HIS B 1 96 ? -16.164 20.872 3.378 1.00 18.72 94 HIS B CA 1
ATOM 2290 C C . HIS B 1 96 ? -16.134 22.275 3.954 1.00 19.23 94 HIS B C 1
ATOM 2291 O O . HIS B 1 96 ? -17.138 22.713 4.528 1.00 18.70 94 HIS B O 1
ATOM 2298 N N . PHE B 1 97 ? -14.980 22.949 3.846 1.00 18.36 95 PHE B N 1
ATOM 2299 C CA . PHE B 1 97 ? -14.817 24.322 4.377 1.00 17.68 95 PHE B CA 1
ATOM 2300 C C . PHE B 1 97 ? -14.312 25.358 3.324 1.00 18.12 95 PHE B C 1
ATOM 2301 O O . PHE B 1 97 ? -13.618 26.365 3.657 1.00 16.58 95 PHE B O 1
ATOM 2309 N N . ALA B 1 98 ? -14.663 25.120 2.057 1.00 18.32 96 ALA B N 1
ATOM 2310 C CA . ALA B 1 98 ? -14.161 25.934 0.964 1.00 19.45 96 ALA B CA 1
ATOM 2311 C C . ALA B 1 98 ? -14.509 27.404 1.101 1.00 20.75 96 ALA B C 1
ATOM 2312 O O . ALA B 1 98 ? -13.726 28.272 0.706 1.00 20.94 96 ALA B O 1
ATOM 2314 N N . ASP B 1 99 ? -15.696 27.721 1.625 1.00 20.47 97 ASP B N 1
ATOM 2315 C CA . ASP B 1 99 ? -16.065 29.133 1.589 1.00 21.22 97 ASP B CA 1
ATOM 2316 C C . ASP B 1 99 ? -15.505 29.852 2.812 1.00 20.39 97 ASP B C 1
ATOM 2317 O O . ASP B 1 99 ? -15.791 31.005 3.063 1.00 20.27 97 ASP B O 1
ATOM 2322 N N . LYS B 1 100 ? -14.702 29.128 3.587 1.00 19.27 98 LYS B N 1
ATOM 2323 C CA . LYS B 1 100 ? -13.997 29.680 4.726 1.00 19.60 98 LYS B CA 1
ATOM 2324 C C . LYS B 1 100 ? -14.911 30.247 5.811 1.00 20.33 98 LYS B C 1
ATOM 2325 O O . LYS B 1 100 ? -14.528 31.143 6.588 1.00 19.11 98 LYS B O 1
ATOM 2331 N N . SER B 1 101 ? -16.127 29.743 5.889 1.00 20.99 99 SER B N 1
ATOM 2332 C CA . SER B 1 101 ? -17.088 30.384 6.804 1.00 23.54 99 SER B CA 1
ATOM 2333 C C . SER B 1 101 ? -17.081 29.804 8.223 1.00 23.58 99 SER B C 1
ATOM 2334 O O . SER B 1 101 ? -17.209 30.534 9.226 1.00 25.25 99 SER B O 1
ATOM 2337 N N . ALA B 1 102 ? -16.909 28.504 8.322 1.00 22.70 100 ALA B N 1
ATOM 2338 C CA . ALA B 1 102 ? -16.991 27.856 9.617 1.00 22.48 100 ALA B CA 1
ATOM 2339 C C . ALA B 1 102 ? -15.599 27.469 10.156 1.00 22.19 100 ALA B C 1
ATOM 2340 O O . ALA B 1 102 ? -15.332 26.298 10.412 1.00 20.95 100 ALA B O 1
ATOM 2342 N N . LEU B 1 103 ? -14.735 28.485 10.314 1.00 21.47 101 LEU B N 1
ATOM 2343 C CA . LEU B 1 103 ? -13.450 28.361 10.996 1.00 21.78 101 LEU B CA 1
ATOM 2344 C C . LEU B 1 103 ? -13.518 29.041 12.344 1.00 21.52 101 LEU B C 1
ATOM 2345 O O . LEU B 1 103 ? -14.093 30.127 12.467 1.00 23.09 101 LEU B O 1
ATOM 2350 N N . VAL B 1 104 ? -12.958 28.397 13.357 1.00 20.37 102 VAL B N 1
ATOM 2351 C CA . VAL B 1 104 ? -12.958 28.921 14.725 1.00 19.89 102 VAL B CA 1
ATOM 2352 C C . VAL B 1 104 ? -11.567 29.457 15.059 1.00 20.25 102 VAL B C 1
ATOM 2353 O O . VAL B 1 104 ? -10.632 28.678 15.230 1.00 18.94 102 VAL B O 1
ATOM 2357 N N . TRP B 1 105 ? -11.431 30.783 15.098 1.00 20.34 103 TRP B N 1
ATOM 2358 C CA . TRP B 1 105 ? -10.107 31.417 15.347 1.00 21.92 103 TRP B CA 1
ATOM 2359 C C . TRP B 1 105 ? -9.862 31.486 16.817 1.00 22.44 103 TRP B C 1
ATOM 2360 O O . TRP B 1 105 ? -10.757 31.884 17.557 1.00 22.14 103 TRP B O 1
ATOM 2379 N N . GLU B 1 107 ? -7.189 32.640 20.155 1.00 25.38 105 GLU B N 1
ATOM 2380 C CA . GLU B 1 107 ? -6.474 33.844 20.552 1.00 27.39 105 GLU B CA 1
ATOM 2381 C C . GLU B 1 107 ? -5.052 33.882 20.022 1.00 26.23 105 GLU B C 1
ATOM 2382 O O . GLU B 1 107 ? -4.568 34.950 19.649 1.00 25.83 105 GLU B O 1
ATOM 2388 N N . GLU B 1 108 ? -4.413 32.713 19.981 1.00 24.92 106 GLU B N 1
ATOM 2389 C CA . GLU B 1 108 ? -3.036 32.603 19.521 1.00 25.15 106 GLU B CA 1
ATOM 2390 C C . GLU B 1 108 ? -2.871 32.890 18.014 1.00 24.62 106 GLU B C 1
ATOM 2391 O O . GLU B 1 108 ? -1.745 32.909 17.512 1.00 25.76 106 GLU B O 1
ATOM 2397 N N . GLY B 1 109 ? -3.977 33.109 17.310 1.00 23.15 107 GLY B N 1
ATOM 2398 C CA . GLY B 1 109 ? -3.910 33.480 15.910 1.00 22.78 107 GLY B CA 1
ATOM 2399 C C . GLY B 1 109 ? -4.144 32.411 14.849 1.00 21.80 107 GLY B C 1
ATOM 2400 O O . GLY B 1 109 ? -4.214 32.753 13.666 1.00 24.21 107 GLY B O 1
ATOM 2401 N N . TYR B 1 110 ? -4.293 31.143 15.239 1.00 19.41 108 TYR B N 1
ATOM 2402 C CA . TYR B 1 110 ? -4.620 30.049 14.302 1.00 17.63 108 TYR B CA 1
ATOM 2403 C C . TYR B 1 110 ? -6.132 29.687 14.403 1.00 17.18 108 TYR B C 1
ATOM 2404 O O . TYR B 1 110 ? -6.874 30.168 15.310 1.00 16.28 108 TYR B O 1
ATOM 2413 N N . ALA B 1 111 ? -6.585 28.859 13.458 1.00 17.02 109 ALA B N 1
ATOM 2414 C CA . ALA B 1 111 ? -7.962 28.353 13.391 1.00 15.26 109 ALA B CA 1
ATOM 2415 C C . ALA B 1 111 ? -7.995 26.845 13.324 1.00 16.40 109 ALA B C 1
ATOM 2416 O O . ALA B 1 111 ? -7.027 26.197 12.855 1.00 15.11 109 ALA B O 1
ATOM 2418 N N . ARG B 1 112 ? -9.070 26.297 13.884 1.00 15.37 110 ARG B N 1
ATOM 2419 C CA . ARG B 1 112 ? -9.521 24.912 13.669 1.00 16.19 110 ARG B CA 1
ATOM 2420 C C . ARG B 1 112 ? -10.855 25.012 12.948 1.00 15.87 110 ARG B C 1
ATOM 2421 O O . ARG B 1 112 ? -11.550 26.076 13.056 1.00 14.56 110 ARG B O 1
ATOM 2429 N N . VAL B 1 113 ? -11.207 23.973 12.175 1.00 15.50 111 VAL B N 1
ATOM 2430 C CA . VAL B 1 113 ? -12.509 23.994 11.501 1.00 16.43 111 VAL B CA 1
ATOM 2431 C C . VAL B 1 113 ? -13.585 23.875 12.566 1.00 17.29 111 VAL B C 1
ATOM 2432 O O . VAL B 1 113 ? -13.308 23.414 13.658 1.00 17.03 111 VAL B O 1
ATOM 2436 N N . ASP B 1 114 ? -14.807 24.318 12.263 1.00 18.62 112 ASP B N 1
ATOM 2437 C CA . ASP B 1 114 ? -15.932 24.064 13.155 1.00 19.57 112 ASP B CA 1
ATOM 2438 C C . ASP B 1 114 ? -16.457 22.637 12.936 1.00 19.70 112 ASP B C 1
ATOM 2439 O O . ASP B 1 114 ? -17.079 22.353 11.919 1.00 19.19 112 ASP B O 1
ATOM 2444 N N . PHE B 1 115 ? -16.251 21.757 13.900 1.00 20.56 113 PHE B N 1
ATOM 2445 C CA . PHE B 1 115 ? -16.591 20.341 13.680 1.00 22.65 113 PHE B CA 1
ATOM 2446 C C . PHE B 1 115 ? -18.094 20.067 13.603 1.00 24.36 113 PHE B C 1
ATOM 2447 O O . PHE B 1 115 ? -18.536 19.063 13.017 1.00 24.11 113 PHE B O 1
ATOM 2455 N N . GLU B 1 116 ? -18.874 21.001 14.144 1.00 26.05 114 GLU B N 1
ATOM 2456 C CA . GLU B 1 116 ? -20.324 20.937 14.037 1.00 27.89 114 GLU B CA 1
ATOM 2457 C C . GLU B 1 116 ? -20.757 20.818 12.577 1.00 27.82 114 GLU B C 1
ATOM 2458 O O . GLU B 1 116 ? -21.747 20.138 12.257 1.00 27.80 114 GLU B O 1
ATOM 2464 N N . ARG B 1 117 ? -20.003 21.469 11.690 1.00 27.29 115 ARG B N 1
ATOM 2465 C CA . ARG B 1 117 ? -20.354 21.511 10.274 1.00 27.40 115 ARG B CA 1
ATOM 2466 C C . ARG B 1 117 ? -20.163 20.147 9.585 1.00 26.44 115 ARG B C 1
ATOM 2467 O O . ARG B 1 117 ? -20.733 19.897 8.526 1.00 24.88 115 ARG B O 1
ATOM 2475 N N . ILE B 1 118 ? -19.373 19.267 10.204 1.00 25.80 116 ILE B N 1
ATOM 2476 C CA . ILE B 1 118 ? -19.086 17.937 9.632 1.00 25.31 116 ILE B CA 1
ATOM 2477 C C . ILE B 1 118 ? -19.539 16.794 10.515 1.00 25.98 116 ILE B C 1
ATOM 2478 O O . ILE B 1 118 ? -19.108 15.664 10.335 1.00 24.84 116 ILE B O 1
ATOM 2483 N N . LYS B 1 119 ? -20.427 17.092 11.45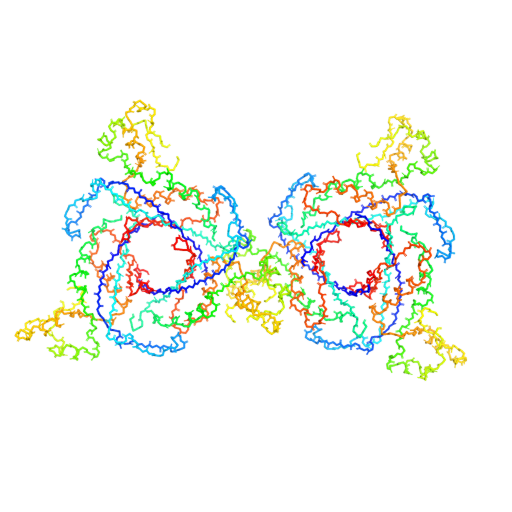7 1.00 27.65 117 LYS B N 1
ATOM 2484 C CA . LYS B 1 119 ? -21.144 16.046 12.196 1.00 30.29 117 LYS B CA 1
ATOM 2485 C C . LYS B 1 119 ? -21.710 15.027 11.201 1.00 30.39 117 LYS B C 1
ATOM 2486 O O . LYS B 1 119 ? -22.114 15.363 10.084 1.00 32.50 117 LYS B O 1
ATOM 2492 N N . GLY B 1 120 ? -21.722 13.769 11.565 1.00 31.72 118 GLY B N 1
ATOM 2493 C CA . GLY B 1 120 ? -22.242 12.778 10.603 1.00 31.51 118 GLY B CA 1
ATOM 2494 C C . GLY B 1 120 ? -21.417 12.549 9.338 1.00 31.03 118 GLY B C 1
ATOM 2495 O O . GLY B 1 120 ? -21.870 11.856 8.431 1.00 31.44 118 GLY B O 1
ATOM 2496 N N . GLU B 1 121 ? -20.205 13.110 9.265 1.00 29.64 119 GLU B N 1
ATOM 2497 C CA . GLU B 1 121 ? -19.211 12.625 8.293 1.00 28.19 119 GLU B CA 1
ATOM 2498 C C . GLU B 1 121 ? -18.507 11.386 8.851 1.00 26.92 119 GLU B C 1
ATOM 2499 O O . GLU B 1 121 ? -18.420 11.212 10.056 1.00 27.01 119 GLU B O 1
ATOM 2505 N N . SER B 1 122 ? -18.004 10.530 7.968 1.00 26.03 120 SER B N 1
ATOM 2506 C CA . SER B 1 122 ? -17.263 9.322 8.371 1.00 25.73 120 SER B CA 1
ATOM 2507 C C . SER B 1 122 ? -16.022 9.623 9.214 1.00 24.77 120 SER B C 1
ATOM 2508 O O . SER B 1 122 ? -15.424 10.709 9.130 1.00 23.84 120 SER B O 1
ATOM 2511 N N . SER B 1 123 ? -15.631 8.640 10.014 1.00 23.08 121 SER B N 1
ATOM 2512 C CA . SER B 1 123 ? -14.424 8.704 10.821 1.00 22.55 121 SER B CA 1
ATOM 2513 C C . SER B 1 123 ? -13.132 9.198 10.121 1.00 20.52 121 SER B C 1
ATOM 2514 O O . SER B 1 123 ? -12.417 10.012 10.691 1.00 19.79 121 SER B O 1
ATOM 2517 N N . PRO B 1 124 ? -12.819 8.678 8.911 1.00 19.72 122 PRO B N 1
ATOM 2518 C CA . PRO B 1 124 ? -11.600 9.161 8.227 1.00 18.23 122 PRO B CA 1
ATOM 2519 C C . PRO B 1 124 ? -11.696 10.662 7.886 1.00 17.85 122 PRO B C 1
ATOM 2520 O O . PRO B 1 124 ? -10.697 11.391 7.984 1.00 17.11 122 PRO B O 1
ATOM 2524 N N . ILE B 1 125 ? -12.900 11.114 7.546 1.00 16.61 123 ILE B N 1
ATOM 2525 C CA . ILE B 1 125 ? -13.135 12.526 7.271 1.00 16.92 123 ILE B CA 1
ATOM 2526 C C . ILE B 1 125 ? -12.879 13.364 8.543 1.00 16.41 123 ILE B C 1
ATOM 2527 O O . ILE B 1 125 ? -12.170 14.363 8.470 1.00 17.46 123 ILE B O 1
ATOM 2532 N N . LEU B 1 126 ? -13.390 12.943 9.704 1.00 16.17 124 LEU B N 1
ATOM 2533 C CA . LEU B 1 126 ? -13.104 13.642 10.974 1.00 16.51 124 LEU B CA 1
ATOM 2534 C C . LEU B 1 126 ? -11.599 13.688 11.292 1.00 16.61 124 LEU B C 1
ATOM 2535 O O . LEU B 1 126 ? -11.067 14.706 11.750 1.00 15.29 124 LEU B O 1
ATOM 2540 N N . GLU B 1 127 ? -10.911 12.593 11.011 1.00 15.62 125 GLU B N 1
ATOM 2541 C CA . GLU B 1 127 ? -9.460 12.529 11.268 1.00 15.43 125 GLU B CA 1
ATOM 2542 C C . GLU B 1 127 ? -8.731 13.542 10.415 1.00 14.36 125 GLU B C 1
ATOM 2543 O O . GLU B 1 127 ? -7.866 14.271 10.908 1.00 14.04 125 GLU B O 1
ATOM 2549 N N . LEU B 1 128 ? -9.110 13.582 9.139 1.00 14.76 126 LEU B N 1
ATOM 2550 C CA . LEU B 1 128 ? -8.615 14.548 8.188 1.00 15.40 126 LEU B CA 1
ATOM 2551 C C . LEU B 1 128 ? -8.757 15.944 8.786 1.00 15.95 126 LEU B C 1
ATOM 2552 O O . LEU B 1 128 ? -7.761 16.665 8.941 1.00 14.91 126 LEU B O 1
ATOM 2557 N N . TYR B 1 129 ? -9.970 16.334 9.183 1.00 16.10 127 TYR B N 1
ATOM 2558 C CA . TYR B 1 129 ? -10.146 17.730 9.607 1.00 15.86 127 TYR B CA 1
ATOM 2559 C C . TYR B 1 129 ? -9.533 18.055 10.949 1.00 15.80 127 TYR B C 1
ATOM 2560 O O . TYR B 1 129 ? -9.130 19.181 11.146 1.00 16.23 127 TYR B O 1
ATOM 2569 N N . GLU B 1 130 ? -9.483 17.082 11.868 1.00 15.77 128 GLU B N 1
ATOM 2570 C CA . GLU B 1 130 ? -8.712 17.214 13.114 1.00 17.06 128 GLU B CA 1
ATOM 2571 C C . GLU B 1 130 ? -7.245 17.589 12.832 1.00 15.37 128 GLU B C 1
ATOM 2572 O O . GLU B 1 130 ? -6.585 18.165 13.710 1.00 16.25 128 GLU B O 1
ATOM 2578 N N . SER B 1 131 ? -6.767 17.322 11.623 1.00 13.40 129 SER B N 1
ATOM 2579 C CA . SER B 1 131 ? -5.324 17.480 11.292 1.00 13.39 129 SER B CA 1
ATOM 2580 C C . SER B 1 131 ? -4.915 18.934 11.100 1.00 14.23 129 SER B C 1
ATOM 2581 O O . SER B 1 131 ? -3.756 19.296 11.362 1.00 12.44 129 SER B O 1
ATOM 2584 N N . PHE B 1 132 ? -5.866 19.786 10.670 1.00 12.79 130 PHE B N 1
ATOM 2585 C CA . PHE B 1 132 ? -5.464 21.074 10.139 1.00 12.57 130 PHE B CA 1
ATOM 2586 C C . PHE B 1 132 ? -5.368 22.162 11.152 1.00 13.17 130 PHE B C 1
ATOM 2587 O O . PHE B 1 132 ? -6.289 22.356 11.963 1.00 13.38 130 PHE B O 1
ATOM 2595 N N . VAL B 1 133 ? -4.215 22.810 11.133 1.00 11.36 131 VAL B N 1
ATOM 2596 C CA . VAL B 1 133 ? -3.991 24.073 11.886 1.00 13.27 131 VAL B CA 1
ATOM 2597 C C . VAL B 1 133 ? -3.906 25.179 10.830 1.00 12.41 131 VAL B C 1
ATOM 2598 O O . VAL B 1 133 ? -3.014 25.186 9.991 1.00 12.83 131 VAL B O 1
ATOM 2602 N N . VAL B 1 134 ? -4.886 26.071 10.805 1.00 13.64 132 VAL B N 1
ATOM 2603 C CA . VAL B 1 134 ? -4.957 27.083 9.765 1.00 13.09 132 VAL B CA 1
ATOM 2604 C C . VAL B 1 134 ? -4.404 28.399 10.299 1.00 13.02 132 VAL B C 1
ATOM 2605 O O . VAL B 1 134 ? -4.873 28.879 11.360 1.00 13.23 132 VAL B O 1
ATOM 2609 N N . VAL B 1 135 ? -3.441 28.958 9.547 1.00 12.95 133 VAL B N 1
ATOM 2610 C CA . VAL B 1 135 ? -2.710 30.138 9.928 1.00 13.74 133 VAL B CA 1
ATOM 2611 C C . VAL B 1 135 ? -2.861 31.183 8.838 1.00 12.92 133 VAL B C 1
ATOM 2612 O O . VAL B 1 135 ? -3.207 30.879 7.711 1.00 12.44 133 VAL B O 1
ATOM 2616 N N . ARG B 1 136 ? -2.602 32.431 9.183 1.00 13.56 134 ARG B N 1
ATOM 2617 C CA . ARG B 1 136 ? -2.764 33.508 8.217 1.00 14.84 134 ARG B CA 1
ATOM 2618 C C . ARG B 1 136 ? -1.385 33.942 7.729 1.00 15.68 134 ARG B C 1
ATOM 2619 O O . ARG B 1 136 ? -1.035 35.137 7.799 1.00 15.59 134 ARG B O 1
ATOM 2627 N N . PHE B 1 137 ? -0.570 32.974 7.302 1.00 14.32 135 PHE B N 1
ATOM 2628 C CA . PHE B 1 137 ? 0.785 33.264 6.777 1.00 13.85 135 PHE B CA 1
ATOM 2629 C C . PHE B 1 137 ? 1.320 32.016 6.064 1.00 14.30 135 PHE B C 1
ATOM 2630 O O . PHE B 1 137 ? 0.830 30.907 6.302 1.00 12.13 135 PHE B O 1
ATOM 2638 N N . VAL B 1 138 ? 2.284 32.192 5.153 1.00 14.51 136 VAL B N 1
ATOM 2639 C CA . VAL B 1 138 ? 2.838 31.042 4.492 1.00 12.60 136 VAL B CA 1
ATOM 2640 C C . VAL B 1 138 ? 3.711 30.352 5.545 1.00 12.19 136 VAL B C 1
ATOM 2641 O O . VAL B 1 138 ? 4.605 30.983 6.124 1.00 12.84 136 VAL B O 1
ATOM 2645 N N . PRO B 1 139 ? 3.425 29.069 5.849 1.00 11.49 137 PRO B N 1
ATOM 2646 C CA . PRO B 1 139 ? 4.147 28.430 6.969 1.00 11.92 137 PRO B CA 1
ATOM 2647 C C . PRO B 1 139 ? 5.622 28.082 6.748 1.00 13.73 137 PRO B C 1
ATOM 2648 O O . PRO B 1 139 ? 5.997 26.919 6.909 1.00 12.40 137 PRO B O 1
ATOM 2652 N N . THR B 1 140 ? 6.456 29.099 6.455 1.00 12.74 138 THR B N 1
ATOM 2653 C CA . THR B 1 140 ? 7.890 28.884 6.319 1.00 13.42 138 THR B CA 1
ATOM 2654 C C . THR B 1 140 ? 8.447 28.837 7.753 1.00 13.71 138 THR B C 1
ATOM 2655 O O . THR B 1 140 ? 7.773 29.258 8.696 1.00 11.78 138 THR B O 1
ATOM 2659 N N . SER B 1 141 ? 9.689 28.375 7.903 1.00 13.59 139 SER B N 1
ATOM 2660 C CA . SER B 1 141 ? 10.388 28.462 9.184 1.00 13.89 139 SER B CA 1
ATOM 2661 C C . SER B 1 141 ? 10.457 29.869 9.695 1.00 12.41 139 SER B C 1
ATOM 2662 O O . SER B 1 141 ? 10.250 30.064 10.861 1.00 11.52 139 SER B O 1
ATOM 2665 N N . GLU B 1 142 ? 10.764 30.849 8.825 1.00 12.75 140 GLU B N 1
ATOM 2666 C CA . GLU B 1 142 ? 10.827 32.251 9.255 1.00 11.41 140 GLU B CA 1
ATOM 2667 C C . GLU B 1 142 ? 9.471 32.753 9.750 1.00 11.36 140 GLU B C 1
ATOM 2668 O O . GLU B 1 142 ? 9.362 33.518 10.755 1.00 11.41 140 GLU B O 1
ATOM 2674 N N . SER B 1 143 ? 8.435 32.368 9.033 1.00 11.41 141 SER B N 1
ATOM 2675 C CA . SER B 1 143 ? 7.077 32.761 9.444 1.00 12.28 141 SER B CA 1
ATOM 2676 C C . SER B 1 143 ? 6.618 32.158 10.738 1.00 12.12 141 SER B C 1
ATOM 2677 O O . SER B 1 143 ? 6.009 32.851 11.584 1.00 13.12 141 SER B O 1
ATOM 2680 N N . ILE B 1 144 ? 6.825 30.848 10.881 1.00 13.07 142 ILE B N 1
ATOM 2681 C CA . ILE B 1 144 ? 6.465 30.215 12.101 1.00 13.02 142 ILE B CA 1
ATOM 2682 C C . ILE B 1 144 ? 7.191 30.848 13.304 1.00 12.86 142 ILE B C 1
ATOM 2683 O O . ILE B 1 144 ? 6.572 31.102 14.356 1.00 14.01 142 ILE B O 1
ATOM 2688 N N . ALA B 1 145 ? 8.495 31.094 13.139 1.00 13.40 143 ALA B N 1
ATOM 2689 C CA . ALA B 1 145 ? 9.333 31.655 14.173 1.00 13.23 143 ALA B CA 1
ATOM 2690 C C . ALA B 1 145 ? 8.814 33.049 14.583 1.00 13.84 143 ALA B C 1
ATOM 2691 O O . ALA B 1 145 ? 8.713 33.339 15.774 1.00 14.32 143 ALA B O 1
ATOM 2693 N N . SER B 1 146 ? 8.464 33.877 13.600 1.00 14.03 144 SER B N 1
ATOM 2694 C CA . SER B 1 146 ? 7.884 35.237 13.857 1.00 14.57 144 SER B CA 1
ATOM 2695 C C . SER B 1 146 ? 6.592 35.131 14.627 1.00 13.92 144 SER B C 1
ATOM 2696 O O . SER B 1 146 ? 6.363 35.905 15.562 1.00 14.55 144 SER B O 1
ATOM 2699 N N . TRP B 1 147 ? 5.767 34.161 14.279 1.00 13.35 145 TRP B N 1
ATOM 2700 C CA . TRP B 1 147 ? 4.459 33.984 14.959 1.00 13.01 145 TRP B CA 1
ATOM 2701 C C . TRP B 1 147 ? 4.634 33.542 16.377 1.00 14.32 145 TRP B C 1
ATOM 2702 O O . TRP B 1 147 ? 3.949 34.058 17.280 1.00 15.46 145 TRP B O 1
ATOM 2713 N N . LEU B 1 148 ? 5.545 32.592 16.619 1.00 13.23 146 LEU B N 1
ATOM 2714 C CA . LEU B 1 148 ? 5.790 32.153 17.991 1.00 13.57 146 LEU B CA 1
ATOM 2715 C C . LEU B 1 148 ? 6.458 33.287 18.811 1.00 14.22 146 LEU B C 1
ATOM 2716 O O . LEU B 1 148 ? 6.172 33.452 20.001 1.00 13.77 146 LEU B O 1
ATOM 2721 N N . LEU B 1 149 ? 7.321 34.073 18.168 1.00 14.56 147 LEU B N 1
ATOM 2722 C CA . LEU B 1 149 ? 7.858 35.262 18.849 1.00 16.05 147 LEU B CA 1
ATOM 2723 C C . LEU B 1 149 ? 6.714 36.228 19.266 1.00 17.64 147 LEU B C 1
ATOM 2724 O O . LEU B 1 149 ? 6.689 36.701 20.422 1.00 18.02 147 LEU B O 1
ATOM 2729 N N . GLU B 1 150 ? 5.760 36.497 18.369 1.00 18.28 148 GLU B N 1
ATOM 2730 C CA . GLU B 1 150 ? 4.607 37.343 18.727 1.00 19.39 148 GLU B CA 1
ATOM 2731 C C . GLU B 1 150 ? 3.822 36.802 19.961 1.00 19.74 148 GLU B C 1
ATOM 2732 O O . GLU B 1 150 ? 3.563 37.564 20.925 1.00 19.06 148 GLU B O 1
ATOM 2738 N N . LEU B 1 151 ? 3.465 35.503 19.938 1.00 18.82 149 LEU B N 1
ATOM 2739 C CA . LEU B 1 151 ? 2.753 34.818 21.041 1.00 19.96 149 LEU B CA 1
ATOM 2740 C C . LEU B 1 151 ? 3.474 34.913 22.382 1.00 19.36 149 LEU B C 1
ATOM 2741 O O . LEU B 1 151 ? 2.861 35.266 23.395 1.00 18.13 149 LEU B O 1
ATOM 2746 N N . LEU B 1 152 ? 4.774 34.583 22.375 1.00 18.43 150 LEU B N 1
ATOM 2747 C CA . LEU B 1 152 ? 5.597 34.634 23.573 1.00 19.75 150 LEU B CA 1
ATOM 2748 C C . LEU B 1 152 ? 5.655 36.025 24.135 1.00 19.85 150 LEU B C 1
ATOM 2749 O O . LEU B 1 152 ? 5.511 36.213 25.324 1.00 19.64 150 LEU B O 1
ATOM 2754 N N . ARG B 1 153 ? 5.853 37.000 23.263 1.00 22.32 151 ARG B N 1
ATOM 2755 C CA . ARG B 1 153 ? 5.944 38.380 23.698 1.00 24.71 151 ARG B CA 1
ATOM 2756 C C . ARG B 1 153 ? 4.700 38.832 24.442 1.00 25.63 151 ARG B C 1
ATOM 2757 O O . ARG B 1 153 ? 4.813 39.552 25.422 1.00 25.41 151 ARG B O 1
ATOM 2765 N N . SER B 1 154 ? 3.536 38.356 24.002 1.00 26.53 152 SER B N 1
ATOM 2766 C CA . SER B 1 154 ? 2.244 38.809 24.519 1.00 28.12 152 SER B CA 1
ATOM 2767 C C . SER B 1 154 ? 1.944 38.271 25.903 1.00 28.38 152 SER B C 1
ATOM 2768 O O . SER B 1 154 ? 1.000 38.729 26.548 1.00 28.40 152 SER B O 1
ATOM 2771 N N . ARG B 1 155 ? 2.715 37.275 26.326 1.00 28.81 153 ARG B N 1
ATOM 2772 C CA . ARG B 1 155 ? 2.350 36.433 27.468 1.00 30.45 153 ARG B CA 1
ATOM 2773 C C . ARG B 1 155 ? 3.433 36.363 28.562 1.00 30.25 153 ARG B C 1
ATOM 2774 O O . ARG B 1 155 ? 3.139 36.027 29.699 1.00 30.15 153 ARG B O 1
ATOM 2782 N N . ILE B 1 156 ? 4.664 36.735 28.215 1.00 31.30 154 ILE B N 1
ATOM 2783 C CA . ILE B 1 156 ? 5.860 36.566 29.063 1.00 32.20 154 ILE B CA 1
ATOM 2784 C C . ILE B 1 156 ? 6.074 37.774 30.006 1.00 32.84 154 ILE B C 1
ATOM 2785 O O . ILE B 1 156 ? 6.873 37.734 30.952 1.00 31.58 154 ILE B O 1
ATOM 2790 N N . GLN B 1 157 ? 5.353 38.855 29.754 1.00 33.39 155 GLN B N 1
ATOM 2791 C CA . GLN B 1 157 ? 5.658 40.093 30.453 1.00 35.04 155 GLN B CA 1
ATOM 2792 C C . GLN B 1 157 ? 5.583 39.983 31.985 1.00 33.97 155 GLN B C 1
ATOM 2793 O O . GLN B 1 157 ? 6.480 40.458 32.661 1.00 34.60 155 GLN B O 1
ATOM 2799 N N . PRO B 1 158 ? 4.552 39.298 32.535 1.00 33.28 156 PRO B N 1
ATOM 2800 C CA . PRO B 1 158 ? 4.476 39.105 33.999 1.00 32.11 156 PRO B CA 1
ATOM 2801 C C . PRO B 1 158 ? 5.704 38.438 34.624 1.00 31.45 156 PRO B C 1
ATOM 2802 O O . PRO B 1 158 ? 5.904 38.558 35.833 1.00 30.11 156 PRO B O 1
ATOM 2806 N N . LEU B 1 159 ? 6.513 37.739 33.808 1.00 29.55 157 LEU B N 1
ATOM 2807 C CA . LEU B 1 159 ? 7.753 37.117 34.295 1.00 28.70 157 LEU B CA 1
ATOM 2808 C C . LEU B 1 159 ? 8.917 38.115 34.513 1.00 28.07 157 LEU B C 1
ATOM 2809 O O . LEU B 1 159 ? 9.942 37.752 35.090 1.00 28.93 157 LEU B O 1
ATOM 2814 N N . GLY B 1 160 ? 8.762 39.350 34.058 1.00 26.89 158 GLY B N 1
ATOM 2815 C CA . GLY B 1 160 ? 9.842 40.339 34.198 1.00 26.49 158 GLY B CA 1
ATOM 2816 C C . GLY B 1 160 ? 11.093 40.116 33.352 1.00 25.85 158 GLY B C 1
ATOM 2817 O O . GLY B 1 160 ? 12.167 40.681 33.641 1.00 26.04 158 GLY B O 1
ATOM 2818 N N . VAL B 1 161 ? 10.973 39.315 32.290 1.00 24.51 159 VAL B N 1
ATOM 2819 C CA . VAL B 1 161 ? 12.101 39.097 31.351 1.00 22.80 159 VAL B CA 1
ATOM 2820 C C . VAL B 1 161 ? 11.670 39.427 29.930 1.00 22.25 159 VAL B C 1
ATOM 2821 O O . VAL B 1 161 ? 10.482 39.509 29.660 1.00 21.73 159 VAL B O 1
ATOM 2825 N N . LYS B 1 162 ? 12.636 39.546 29.019 1.00 20.77 160 LYS B N 1
ATOM 2826 C CA . LYS B 1 162 ? 12.342 39.786 27.625 1.00 19.75 160 LYS B CA 1
ATOM 2827 C C . LYS B 1 162 ? 12.555 38.530 26.756 1.00 18.50 160 LYS B C 1
ATOM 2828 O O . LYS B 1 162 ? 13.442 37.701 27.009 1.00 16.96 160 LYS B O 1
ATOM 2834 N N . VAL B 1 163 ? 11.738 38.391 25.729 1.00 16.80 161 VAL B N 1
ATOM 2835 C CA . VAL B 1 163 ? 12.006 37.374 24.699 1.00 15.70 161 VAL B CA 1
ATOM 2836 C C . VAL B 1 163 ? 12.969 37.978 23.690 1.00 15.49 161 VAL B C 1
ATOM 2837 O O . VAL B 1 163 ? 12.538 38.838 22.918 1.00 16.97 161 VAL B O 1
ATOM 2841 N N . SER B 1 164 ? 14.253 37.581 23.679 1.00 14.93 162 SER B N 1
ATOM 2842 C CA . SER B 1 164 ? 15.233 38.225 22.772 1.00 15.27 162 SER B CA 1
ATOM 2843 C C . SER B 1 164 ? 15.224 37.648 21.347 1.00 14.29 162 SER B C 1
ATOM 2844 O O . SER B 1 164 ? 15.528 38.344 20.367 1.00 13.99 162 SER B O 1
ATOM 2847 N N . SER B 1 165 ? 14.962 36.360 21.243 1.00 14.49 163 SER B N 1
ATOM 2848 C CA . SER B 1 165 ? 14.773 35.722 19.939 1.00 14.42 163 SER B CA 1
ATOM 2849 C C . SER B 1 165 ? 14.101 34.365 20.024 1.00 14.52 163 SER B C 1
ATOM 2850 O O . SER B 1 165 ? 14.054 33.719 21.087 1.00 13.66 163 SER B O 1
ATOM 2853 N N . VAL B 1 166 ? 13.607 33.931 18.863 1.00 13.42 164 VAL B N 1
ATOM 2854 C CA . VAL B 1 166 ? 13.040 32.603 18.671 1.00 13.16 164 VAL B CA 1
ATOM 2855 C C . VAL B 1 166 ? 13.711 31.999 17.454 1.00 13.93 164 VAL B C 1
ATOM 2856 O O . VAL B 1 166 ? 13.681 32.616 16.375 1.00 13.23 164 VAL B O 1
ATOM 2860 N N . GLU B 1 167 ? 14.245 30.770 17.626 1.00 13.40 165 GLU B N 1
ATOM 2861 C CA . GLU B 1 167 ? 14.721 29.963 16.517 1.00 14.74 165 GLU B CA 1
ATOM 2862 C C . GLU B 1 167 ? 13.690 28.919 16.158 1.00 13.85 165 GLU B C 1
ATOM 2863 O O . GLU B 1 167 ? 12.972 28.445 17.034 1.00 14.58 165 GLU B O 1
ATOM 2869 N N . PHE B 1 168 ? 13.588 28.602 14.875 1.00 14.00 166 PHE B N 1
ATOM 2870 C CA . PHE B 1 168 ? 12.800 27.452 14.434 1.00 14.68 166 PHE B CA 1
ATOM 2871 C C . PHE B 1 168 ? 13.619 26.605 13.492 1.00 14.48 166 PHE B C 1
ATOM 2872 O O . PHE B 1 168 ? 13.943 27.060 12.416 1.00 13.36 166 PHE B O 1
ATOM 2880 N N . LEU B 1 169 ? 13.990 25.379 13.905 1.00 15.80 167 LEU B N 1
ATOM 2881 C CA . LEU B 1 169 ? 14.784 24.477 13.064 1.00 16.59 167 LEU B CA 1
ATOM 2882 C C . LEU B 1 169 ? 13.850 23.608 12.231 1.00 18.20 167 LEU B C 1
ATOM 2883 O O . LEU B 1 169 ? 13.052 22.876 12.787 1.00 18.45 167 LEU B O 1
ATOM 2888 N N . GLU B 1 170 ? 13.962 23.708 10.912 1.00 19.06 168 GLU B N 1
ATOM 2889 C CA . GLU B 1 170 ? 13.089 23.007 9.999 1.00 22.29 168 GLU B CA 1
ATOM 2890 C C . GLU B 1 170 ? 13.644 21.602 9.759 1.00 22.31 168 GLU B C 1
ATOM 2891 O O . GLU B 1 170 ? 12.895 20.634 9.593 1.00 22.61 168 GLU B O 1
ATOM 2897 N N . THR B 1 171 ? 14.964 21.512 9.743 1.00 22.55 169 THR B N 1
ATOM 2898 C CA . THR B 1 171 ? 15.669 20.253 9.715 1.00 24.56 169 THR B CA 1
ATOM 2899 C C . THR B 1 171 ? 16.886 20.446 10.627 1.00 24.97 169 THR B C 1
ATOM 2900 O O . THR B 1 171 ? 17.181 21.577 11.037 1.00 24.53 169 THR B O 1
ATOM 2904 N N . PRO B 1 172 ? 17.584 19.350 10.964 1.00 26.40 170 PRO B N 1
ATOM 2905 C CA . PRO B 1 172 ? 18.809 19.527 11.761 1.00 26.21 170 PRO B CA 1
ATOM 2906 C C . PRO B 1 172 ? 19.852 20.404 11.065 1.00 25.60 170 PRO B C 1
ATOM 2907 O O . PRO B 1 172 ? 20.672 20.989 11.738 1.00 27.18 170 PRO B O 1
ATOM 2911 N N . LYS B 1 173 ? 19.834 20.494 9.743 1.00 24.82 171 LYS B N 1
ATOM 2912 C CA . LYS B 1 173 ? 20.820 21.334 9.051 1.00 24.04 171 LYS B CA 1
ATOM 2913 C C . LYS B 1 173 ? 20.364 22.728 8.639 1.00 22.57 171 LYS B C 1
ATOM 2914 O O . LYS B 1 173 ? 21.186 23.494 8.153 1.00 22.03 171 LYS B O 1
ATOM 2920 N N . SER B 1 174 ? 19.086 23.057 8.813 1.00 20.54 172 SER B N 1
ATOM 2921 C CA . SER B 1 174 ? 18.588 24.372 8.378 1.00 20.05 172 SER B CA 1
ATOM 2922 C C . SER B 1 174 ? 17.587 24.982 9.361 1.00 18.96 172 SER B C 1
ATOM 2923 O O . SER B 1 174 ? 16.743 24.274 9.917 1.00 16.32 172 SER B O 1
ATOM 2926 N N . ARG B 1 175 ? 17.704 26.294 9.596 1.00 17.03 173 ARG B N 1
ATOM 2927 C CA A ARG B 1 175 ? 16.897 26.939 10.623 0.50 16.97 173 ARG B CA 1
ATOM 2928 C CA B ARG B 1 175 ? 16.977 26.951 10.678 0.50 16.50 173 ARG B CA 1
ATOM 2929 C C . ARG B 1 175 ? 16.730 28.414 10.372 1.00 15.61 173 ARG B C 1
ATOM 2930 O O . ARG B 1 175 ? 17.463 29.014 9.608 1.00 15.64 173 ARG B O 1
ATOM 2945 N N . ALA B 1 176 ? 15.742 28.978 11.039 1.00 15.18 174 ALA B N 1
ATOM 2946 C CA . ALA B 1 176 ? 15.422 30.382 10.951 1.00 14.06 174 ALA B CA 1
ATOM 2947 C C . ALA B 1 176 ? 15.601 30.968 12.342 1.00 15.49 174 ALA B C 1
ATOM 2948 O O . ALA B 1 176 ? 15.501 30.269 13.325 1.00 15.98 174 ALA B O 1
ATOM 2950 N N . ARG B 1 177 ? 15.883 32.253 12.431 1.00 16.66 175 ARG B N 1
ATOM 2951 C CA . ARG B 1 177 ? 15.919 32.920 13.720 1.00 16.82 175 ARG B CA 1
ATOM 2952 C C . ARG B 1 177 ? 15.314 34.323 13.522 1.00 16.00 175 ARG B C 1
ATOM 2953 O O . ARG B 1 177 ? 15.599 35.004 12.537 1.00 16.81 175 ARG B O 1
ATOM 2961 N N . VAL B 1 178 ? 14.473 34.734 14.453 1.00 15.41 176 VAL B N 1
ATOM 2962 C CA . VAL B 1 178 ? 13.981 36.078 14.461 1.00 16.06 176 VAL B CA 1
ATOM 2963 C C . VAL B 1 178 ? 14.380 36.744 15.776 1.00 16.57 176 VAL B C 1
ATOM 2964 O O . VAL B 1 178 ? 14.012 36.262 16.850 1.00 16.54 176 VAL B O 1
ATOM 2968 N N . TYR B 1 179 ? 15.126 37.847 15.677 1.00 17.19 177 TYR B N 1
ATOM 2969 C CA . TYR B 1 179 ? 15.561 38.611 16.836 1.00 18.58 177 TYR B CA 1
ATOM 2970 C C . TYR B 1 179 ? 14.631 39.748 17.098 1.00 21.08 177 TYR B C 1
ATOM 2971 O O . TYR B 1 179 ? 14.252 40.486 16.173 1.00 21.57 177 TYR B O 1
ATOM 2980 N N . ASN B 1 180 ? 14.306 39.897 18.369 1.00 23.75 178 ASN B N 1
ATOM 2981 C CA . ASN B 1 180 ? 13.545 41.009 18.904 1.00 27.23 178 ASN B CA 1
ATOM 2982 C C . ASN B 1 180 ? 14.555 42.058 19.409 1.00 29.17 178 ASN B C 1
ATOM 2983 O O . ASN B 1 180 ? 15.060 41.960 20.544 1.00 29.37 178 ASN B O 1
ATOM 2988 N N . GLU B 1 181 ? 14.868 43.026 18.552 1.00 31.21 179 GLU B N 1
ATOM 2989 C CA . GLU B 1 181 ? 15.817 44.115 18.893 1.00 34.69 179 GLU B CA 1
ATOM 2990 C C . GLU B 1 181 ? 15.250 45.211 19.820 1.00 34.97 179 GLU B C 1
ATOM 2991 O O . GLU B 1 181 ? 14.105 45.660 19.651 1.00 36.69 179 GLU B O 1
ATOM 2997 N N . SER C 1 2 ? -34.401 24.076 -15.025 1.00 30.16 0 SER C N 1
ATOM 2998 C CA . SER C 1 2 ? -35.264 24.854 -14.102 1.00 29.32 0 SER C CA 1
ATOM 2999 C C . SER C 1 2 ? -34.713 26.290 -14.001 1.00 28.09 0 SER C C 1
ATOM 3000 O O . SER C 1 2 ? -33.791 26.641 -14.759 1.00 27.92 0 SER C O 1
ATOM 3003 N N . LEU C 1 3 ? -35.275 27.118 -13.109 1.00 24.86 1 LEU C N 1
ATOM 3004 C CA . LEU C 1 3 ? -34.820 28.509 -12.972 1.00 22.13 1 LEU C CA 1
ATOM 3005 C C . LEU C 1 3 ? -33.732 28.632 -11.935 1.00 21.02 1 LEU C C 1
ATOM 3006 O O . LEU C 1 3 ? -33.763 27.929 -10.920 1.00 20.53 1 LEU C O 1
ATOM 3011 N N . ILE C 1 4 ? -32.807 29.567 -12.160 1.00 18.54 2 ILE C N 1
ATOM 3012 C CA . ILE C 1 4 ? -31.860 29.993 -11.143 1.00 18.19 2 ILE C CA 1
ATOM 3013 C C . ILE C 1 4 ? -32.089 31.506 -10.876 1.00 16.94 2 ILE C C 1
ATOM 3014 O O . ILE C 1 4 ? -32.327 32.282 -11.824 1.00 16.16 2 ILE C O 1
ATOM 3019 N N . TYR C 1 5 ? -32.014 31.949 -9.618 1.00 15.74 3 TYR C N 1
ATOM 3020 C CA . TYR C 1 5 ? -32.379 33.340 -9.293 1.00 14.82 3 TYR C CA 1
ATOM 3021 C C . TYR C 1 5 ? -31.110 34.009 -8.813 1.00 14.71 3 TYR C C 1
ATOM 3022 O O . TYR C 1 5 ? -30.401 33.456 -7.969 1.00 13.69 3 TYR C O 1
ATOM 3031 N N . GLN C 1 6 ? -30.843 35.200 -9.316 1.00 13.39 4 GLN C N 1
ATOM 3032 C CA . GLN C 1 6 ? -29.688 35.939 -8.814 1.00 14.89 4 GLN C CA 1
ATOM 3033 C C . GLN C 1 6 ? -30.066 37.376 -8.493 1.00 14.83 4 GLN C C 1
ATOM 3034 O O . GLN C 1 6 ? -31.091 37.895 -8.993 1.00 14.10 4 GLN C O 1
ATOM 3040 N N . ILE C 1 7 ? -29.254 38.016 -7.645 1.00 13.94 5 ILE C N 1
ATOM 3041 C CA . ILE C 1 7 ? -29.336 39.472 -7.543 1.00 14.46 5 ILE C CA 1
ATOM 3042 C C . ILE C 1 7 ? -27.915 40.016 -7.583 1.00 14.47 5 ILE C C 1
ATOM 3043 O O . ILE C 1 7 ? -26.966 39.314 -7.243 1.00 14.67 5 ILE C O 1
ATOM 3048 N N . ALA C 1 8 ? -27.767 41.263 -8.006 1.00 13.85 6 ALA C N 1
ATOM 3049 C CA . ALA C 1 8 ? -26.452 41.856 -8.083 1.00 13.52 6 ALA C CA 1
ATOM 3050 C C . ALA C 1 8 ? -26.536 43.259 -7.513 1.00 15.05 6 ALA C C 1
ATOM 3051 O O . ALA C 1 8 ? -27.583 43.926 -7.697 1.00 15.35 6 ALA C O 1
ATOM 3053 N N . LYS C 1 9 ? -25.534 43.659 -6.720 1.00 14.74 7 LYS C N 1
ATOM 3054 C CA . LYS C 1 9 ? -25.446 45.057 -6.228 1.00 16.30 7 LYS C CA 1
ATOM 3055 C C . LYS C 1 9 ? -24.041 45.662 -6.444 1.00 16.76 7 LYS C C 1
ATOM 3056 O O . LYS C 1 9 ? -23.027 44.963 -6.257 1.00 14.34 7 LYS C O 1
ATOM 3062 N N . GLU C 1 10 ? -23.994 46.945 -6.851 1.00 16.98 8 GLU C N 1
ATOM 3063 C CA . GLU C 1 10 ? -22.725 47.676 -7.100 1.00 17.44 8 GLU C CA 1
ATOM 3064 C C . GLU C 1 10 ? -22.298 48.481 -5.859 1.00 17.19 8 GLU C C 1
ATOM 3065 O O . GLU C 1 10 ? -23.156 49.004 -5.142 1.00 14.64 8 GLU C O 1
ATOM 3071 N N . PHE C 1 11 ? -20.979 48.555 -5.626 1.00 15.94 9 PHE C N 1
ATOM 3072 C CA . PHE C 1 11 ? -20.373 49.346 -4.524 1.00 15.73 9 PHE C CA 1
ATOM 3073 C C . PHE C 1 11 ? -19.172 50.077 -5.120 1.00 16.52 9 PHE C C 1
ATOM 3074 O O . PHE C 1 11 ? -18.349 49.464 -5.780 1.00 15.80 9 PHE C O 1
ATOM 3082 N N . ASP C 1 12 ? -19.102 51.387 -4.943 1.00 16.30 10 ASP C N 1
ATOM 3083 C CA . ASP C 1 12 ? -18.030 52.173 -5.553 1.00 17.70 10 ASP C CA 1
ATOM 3084 C C . ASP C 1 12 ? -17.087 52.710 -4.528 1.00 17.91 10 ASP C C 1
ATOM 3085 O O . ASP C 1 12 ? -17.497 52.949 -3.398 1.00 18.58 10 ASP C O 1
ATOM 3090 N N . PHE C 1 13 ? -15.818 52.889 -4.919 1.00 17.26 11 PHE C N 1
ATOM 3091 C CA . PHE C 1 13 ? -14.767 53.483 -4.071 1.00 16.08 11 PHE C CA 1
ATOM 3092 C C . PHE C 1 13 ? -13.591 53.919 -4.942 1.00 15.80 11 PHE C C 1
ATOM 3093 O O . PHE C 1 13 ? -13.437 53.440 -6.095 1.00 14.82 11 PHE C O 1
ATOM 3101 N N . CYS C 1 14 ? -12.786 54.844 -4.399 1.00 14.91 12 CYS C N 1
ATOM 3102 C CA A CYS C 1 14 ? -11.610 55.360 -5.088 0.70 16.08 12 CYS C CA 1
ATOM 3103 C CA B CYS C 1 14 ? -11.609 55.280 -5.122 0.30 13.64 12 CYS C CA 1
ATOM 3104 C C . CYS C 1 14 ? -10.399 54.911 -4.284 1.00 14.68 12 CYS C C 1
ATOM 3105 O O . CYS C 1 14 ? -10.479 54.829 -3.036 1.00 13.84 12 CYS C O 1
ATOM 3110 N N . TYR C 1 15 ? -9.288 54.663 -4.956 1.00 13.81 13 TYR C N 1
ATOM 3111 C CA . TYR C 1 15 ? -8.132 54.150 -4.235 1.00 13.44 13 TYR C CA 1
ATOM 3112 C C . TYR C 1 15 ? -6.915 54.395 -5.073 1.00 12.93 13 TYR C C 1
ATOM 3113 O O . TYR C 1 15 ? -7.015 54.600 -6.280 1.00 14.44 13 TYR C O 1
ATOM 3122 N N . GLY C 1 16 ? -5.762 54.332 -4.456 1.00 13.38 14 GLY C N 1
ATOM 3123 C CA . GLY C 1 16 ? -4.500 54.239 -5.229 1.00 13.12 14 GLY C CA 1
ATOM 3124 C C . GLY C 1 16 ? -3.890 52.831 -5.106 1.00 13.01 14 GLY C C 1
ATOM 3125 O O . GLY C 1 16 ? -4.150 52.116 -4.145 1.00 13.18 14 GLY C O 1
ATOM 3126 N N . HIS C 1 17 ? -3.032 52.472 -6.052 1.00 12.43 15 HIS C N 1
ATOM 3127 C CA . HIS C 1 17 ? -2.304 51.233 -6.000 1.00 14.47 15 HIS C CA 1
ATOM 3128 C C . HIS C 1 17 ? -1.160 51.266 -7.024 1.00 15.41 15 HIS C C 1
ATOM 3129 O O . HIS C 1 17 ? -1.020 52.190 -7.826 1.00 14.17 15 HIS C O 1
ATOM 3136 N N . ARG C 1 18 ? -0.349 50.231 -6.985 1.00 16.05 16 ARG C N 1
ATOM 3137 C CA . ARG C 1 18 ? 0.505 49.961 -8.119 1.00 17.79 16 ARG C CA 1
ATOM 3138 C C . ARG C 1 18 ? 0.582 48.442 -8.299 1.00 17.02 16 ARG C C 1
ATOM 3139 O O . ARG C 1 18 ? 0.429 47.693 -7.330 1.00 18.09 16 ARG C O 1
ATOM 3147 N N . VAL C 1 19 ? 0.821 48.009 -9.529 1.00 17.60 17 VAL C N 1
ATOM 3148 C CA . VAL C 1 19 ? 0.974 46.573 -9.818 1.00 16.55 17 VAL C CA 1
ATOM 3149 C C . VAL C 1 19 ? 2.443 46.337 -10.064 1.00 16.17 17 VAL C C 1
ATOM 3150 O O . VAL C 1 19 ? 2.925 46.445 -11.209 1.00 14.55 17 VAL C O 1
ATOM 3154 N N . TRP C 1 20 ? 3.149 46.030 -8.965 1.00 15.79 18 TRP C N 1
ATOM 3155 C CA . TRP C 1 20 ? 4.630 45.942 -8.942 1.00 16.45 18 TRP C CA 1
ATOM 3156 C C . TRP C 1 20 ? 5.234 44.938 -9.873 1.00 16.26 18 TRP C C 1
ATOM 3157 O O . TRP C 1 20 ? 6.334 45.153 -10.385 1.00 17.74 18 TRP C O 1
ATOM 3168 N N . SER C 1 21 ? 4.494 43.872 -10.141 1.00 16.91 19 SER C N 1
ATOM 3169 C CA . SER C 1 21 ? 5.009 42.732 -10.878 1.00 17.89 19 SER C CA 1
ATOM 3170 C C . SER C 1 21 ? 4.588 42.737 -12.343 1.00 18.74 19 SER C C 1
ATOM 3171 O O . SER C 1 21 ? 4.855 41.766 -13.046 1.00 18.16 19 SER C O 1
ATOM 3174 N N . GLN C 1 22 ? 3.936 43.798 -12.825 1.00 17.39 20 GLN C N 1
ATOM 3175 C CA . GLN C 1 22 ? 3.463 43.746 -14.190 1.00 18.97 20 GLN C CA 1
ATOM 3176 C C . GLN C 1 22 ? 4.569 43.395 -15.230 1.00 20.54 20 GLN C C 1
ATOM 3177 O O . GLN C 1 22 ? 5.648 44.018 -15.213 1.00 19.65 20 GLN C O 1
ATOM 3183 N N . GLU C 1 23 ? 4.295 42.405 -16.095 1.00 20.75 21 GLU C N 1
ATOM 3184 C CA . GLU C 1 23 ? 5.192 42.064 -17.238 1.00 23.30 21 GLU C CA 1
ATOM 3185 C C . GLU C 1 23 ? 4.368 42.061 -18.515 1.00 23.79 21 GLU C C 1
ATOM 3186 O O . GLU C 1 23 ? 3.205 41.647 -18.480 1.00 23.88 21 GLU C O 1
ATOM 3192 N N . LEU C 1 24 ? 4.922 42.547 -19.627 1.00 24.37 22 LEU C N 1
ATOM 3193 C CA . LEU C 1 24 ? 4.131 42.608 -20.874 1.00 25.57 22 LEU C CA 1
ATOM 3194 C C . LEU C 1 24 ? 4.747 41.827 -22.022 1.00 27.20 22 LEU C C 1
ATOM 3195 O O . LEU C 1 24 ? 6.002 41.780 -22.164 1.00 28.36 22 LEU C O 1
ATOM 3200 N N . ASN C 1 25 ? 3.887 41.248 -22.863 1.00 27.42 23 ASN C N 1
ATOM 3201 C CA . ASN C 1 25 ? 4.349 40.722 -24.167 1.00 29.37 23 ASN C CA 1
ATOM 3202 C C . ASN C 1 25 ? 4.114 41.757 -25.286 1.00 29.84 23 ASN C C 1
ATOM 3203 O O . ASN C 1 25 ? 2.977 41.930 -25.735 1.00 28.94 23 ASN C O 1
ATOM 3208 N N . PRO C 1 26 ? 5.201 42.439 -25.740 1.00 30.40 24 PRO C N 1
ATOM 3209 C CA . PRO C 1 26 ? 5.076 43.533 -26.710 1.00 31.24 24 PRO C CA 1
ATOM 3210 C C . PRO C 1 26 ? 4.461 43.142 -28.069 1.00 31.45 24 PRO C C 1
ATOM 3211 O O . PRO C 1 26 ? 4.007 44.036 -28.780 1.00 31.92 24 PRO C O 1
ATOM 3215 N N . ASP C 1 27 ? 4.463 41.851 -28.434 1.00 31.88 25 ASP C N 1
ATOM 3216 C CA . ASP C 1 27 ? 3.708 41.374 -29.625 1.00 33.00 25 ASP C CA 1
ATOM 3217 C C . ASP C 1 27 ? 2.187 41.601 -29.475 1.00 32.28 25 ASP C C 1
ATOM 3218 O O . ASP C 1 27 ? 1.435 41.707 -30.476 1.00 32.01 25 ASP C O 1
ATOM 3223 N N . PHE C 1 28 ? 1.744 41.689 -28.223 1.00 31.05 26 PHE C N 1
ATOM 3224 C CA . PHE C 1 28 ? 0.322 41.865 -27.959 1.00 30.17 26 PHE C CA 1
ATOM 3225 C C . PHE C 1 28 ? -0.012 43.289 -27.532 1.00 29.60 26 PHE C C 1
ATOM 3226 O O . PHE C 1 28 ? -0.990 43.869 -28.009 1.00 29.11 26 PHE C O 1
ATOM 3234 N N . SER C 1 29 ? 0.856 43.855 -26.706 1.00 29.65 27 SER C N 1
ATOM 3235 C CA . SER C 1 29 ? 0.674 45.172 -26.123 1.00 30.85 27 SER C CA 1
ATOM 3236 C C . SER C 1 29 ? 1.120 46.307 -27.014 1.00 31.91 27 SER C C 1
ATOM 3237 O O . SER C 1 29 ? 0.676 47.428 -26.818 1.00 32.42 27 SER C O 1
ATOM 3240 N N . LEU C 1 30 ? 2.049 46.033 -27.938 1.00 33.81 28 LEU C N 1
ATOM 3241 C CA . LEU C 1 30 ? 2.576 47.048 -28.883 1.00 35.78 28 LEU C CA 1
ATOM 3242 C C . LEU C 1 30 ? 3.488 48.113 -28.258 1.00 36.66 28 LEU C C 1
ATOM 3243 O O . LEU C 1 30 ? 4.112 48.889 -28.975 1.00 37.21 28 LEU C O 1
ATOM 3248 N N . ASP C 1 31 ? 3.518 48.166 -26.932 1.00 38.43 29 ASP C N 1
ATOM 3249 C CA . ASP C 1 31 ? 4.307 49.135 -26.163 1.00 39.08 29 ASP C CA 1
ATOM 3250 C C . ASP C 1 31 ? 4.829 48.369 -24.931 1.00 39.09 29 ASP C C 1
AT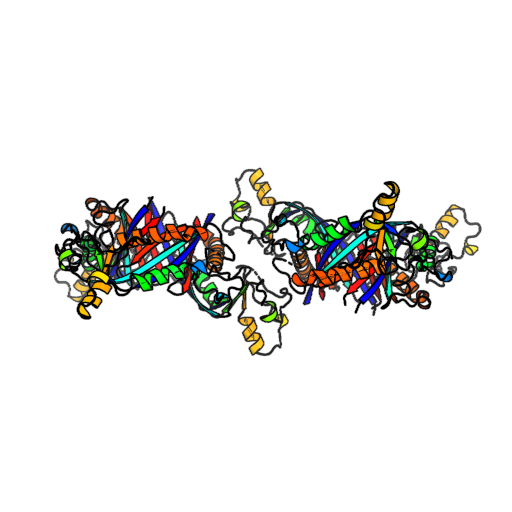OM 3251 O O . ASP C 1 31 ? 4.027 47.836 -24.148 1.00 38.73 29 ASP C O 1
ATOM 3256 N N . PRO C 1 32 ? 6.173 48.282 -24.763 1.00 38.71 30 PRO C N 1
ATOM 3257 C CA . PRO C 1 32 ? 6.646 47.506 -23.605 1.00 38.34 30 PRO C CA 1
ATOM 3258 C C . PRO C 1 32 ? 6.522 48.240 -22.251 1.00 37.35 30 PRO C C 1
ATOM 3259 O O . PRO C 1 32 ? 6.768 47.627 -21.200 1.00 37.42 30 PRO C O 1
ATOM 3263 N N . CYS C 1 33 ? 6.133 49.523 -22.285 1.00 35.78 31 CYS C N 1
ATOM 3264 C CA . CYS C 1 33 ? 6.080 50.376 -21.090 1.00 34.71 31 CYS C CA 1
ATOM 3265 C C . CYS C 1 33 ? 5.254 49.674 -20.000 1.00 32.69 31 CYS C C 1
ATOM 3266 O O . CYS C 1 33 ? 4.102 49.264 -20.223 1.00 31.51 31 CYS C O 1
ATOM 3269 N N . LEU C 1 34 ? 5.852 49.548 -18.825 1.00 29.99 32 LEU C N 1
ATOM 3270 C CA . LEU C 1 34 ? 5.229 48.823 -17.725 1.00 27.91 32 LEU C CA 1
ATOM 3271 C C . LEU C 1 34 ? 4.481 49.803 -16.793 1.00 26.21 32 LEU C C 1
ATOM 3272 O O . LEU C 1 34 ? 4.703 49.809 -15.594 1.00 25.04 32 LEU C O 1
ATOM 3277 N N . SER C 1 35 ? 3.564 50.597 -17.356 1.00 25.54 33 SER C N 1
ATOM 3278 C CA . SER C 1 35 ? 2.972 51.763 -16.635 1.00 25.10 33 SER C CA 1
ATOM 3279 C C . SER C 1 35 ? 2.096 51.422 -15.426 1.00 23.88 33 SER C C 1
ATOM 3280 O O . SER C 1 35 ? 1.904 52.245 -14.532 1.00 23.34 33 SER C O 1
ATOM 3283 N N . CYS C 1 36 ? 1.590 50.188 -15.359 1.00 22.59 34 CYS C N 1
ATOM 3284 C CA . CYS C 1 36 ? 0.865 49.780 -14.173 1.00 21.50 34 CYS C CA 1
ATOM 3285 C C . CYS C 1 36 ? 1.813 49.622 -12.963 1.00 20.37 34 CYS C C 1
ATOM 3286 O O . CYS C 1 36 ? 1.343 49.580 -11.802 1.00 18.51 34 CYS C O 1
ATOM 3289 N N . ARG C 1 37 ? 3.148 49.580 -13.219 1.00 18.79 35 ARG C N 1
ATOM 3290 C CA . ARG C 1 37 ? 4.116 49.640 -12.104 1.00 18.55 35 ARG C CA 1
ATOM 3291 C C . ARG C 1 37 ? 4.293 51.062 -11.501 1.00 18.47 35 ARG C C 1
ATOM 3292 O O . ARG C 1 37 ? 4.960 51.222 -10.454 1.00 17.29 35 ARG C O 1
ATOM 3300 N N . HIS C 1 38 ? 3.701 52.087 -12.117 1.00 18.00 36 HIS C N 1
ATOM 3301 C CA . HIS C 1 38 ? 3.703 53.418 -11.478 1.00 18.65 36 HIS C CA 1
ATOM 3302 C C . HIS C 1 38 ? 2.705 53.493 -10.341 1.00 18.05 36 HIS C C 1
ATOM 3303 O O . HIS C 1 38 ? 1.671 52.813 -10.363 1.00 17.24 36 HIS C O 1
ATOM 3310 N N . LEU C 1 39 ? 2.985 54.353 -9.361 1.00 17.16 37 LEU C N 1
ATOM 3311 C CA . LEU C 1 39 ? 1.966 54.663 -8.376 1.00 17.12 37 LEU C CA 1
ATOM 3312 C C . LEU C 1 39 ? 0.864 55.404 -9.127 1.00 17.20 37 LEU C C 1
ATOM 3313 O O . LEU C 1 39 ? 1.122 56.371 -9.880 1.00 18.01 37 LEU C O 1
ATOM 3318 N N . HIS C 1 40 ? -0.358 54.920 -9.005 1.00 16.09 38 HIS C N 1
ATOM 3319 C CA . HIS C 1 40 ? -1.498 55.632 -9.598 1.00 14.09 38 HIS C CA 1
ATOM 3320 C C . HIS C 1 40 ? -2.787 55.310 -8.817 1.00 14.12 38 HIS C C 1
ATOM 3321 O O . HIS C 1 40 ? -2.723 54.970 -7.644 1.00 14.31 38 HIS C O 1
ATOM 3328 N N . GLY C 1 41 ? -3.940 55.421 -9.463 1.00 13.47 39 GLY C N 1
ATOM 3329 C CA . GLY C 1 41 ? -5.200 55.154 -8.809 1.00 12.92 39 GLY C CA 1
ATOM 3330 C C . GLY C 1 41 ? -6.322 54.925 -9.815 1.00 13.04 39 GLY C C 1
ATOM 3331 O O . GLY C 1 41 ? -6.081 54.962 -10.997 1.00 12.02 39 GLY C O 1
ATOM 3332 N N . HIS C 1 42 ? -7.558 54.738 -9.306 1.00 12.94 40 HIS C N 1
ATOM 3333 C CA . HIS C 1 42 ? -8.722 54.332 -10.108 1.00 13.00 40 HIS C CA 1
ATOM 3334 C C . HIS C 1 42 ? -10.003 54.630 -9.356 1.00 13.81 40 HIS C C 1
ATOM 3335 O O . HIS C 1 42 ? -9.965 54.794 -8.151 1.00 13.05 40 HIS C O 1
ATOM 3342 N N . GLN C 1 43 ? -11.106 54.662 -10.086 1.00 15.09 41 GLN C N 1
ATOM 3343 C CA . GLN C 1 43 ? -12.446 54.581 -9.516 1.00 17.44 41 GLN C CA 1
ATOM 3344 C C . GLN C 1 43 ? -12.804 53.111 -9.645 1.00 16.90 41 GLN C C 1
ATOM 3345 O O . GLN C 1 43 ? -12.836 52.600 -10.754 1.00 17.44 41 GLN C O 1
ATOM 3351 N N . GLY C 1 44 ? -13.042 52.456 -8.516 1.00 15.46 42 GLY C N 1
ATOM 3352 C CA . GLY C 1 44 ? -13.239 51.015 -8.480 1.00 15.22 42 GLY C CA 1
ATOM 3353 C C . GLY C 1 44 ? -14.725 50.769 -8.343 1.00 14.04 42 GLY C C 1
ATOM 3354 O O . GLY C 1 44 ? -15.416 51.524 -7.654 1.00 12.91 42 GLY C O 1
ATOM 3355 N N . LYS C 1 45 ? -15.239 49.757 -9.027 1.00 14.59 43 LYS C N 1
ATOM 3356 C CA . LYS C 1 45 ? -16.658 49.379 -8.784 1.00 13.68 43 LYS C CA 1
ATOM 3357 C C . LYS C 1 45 ? -16.744 47.878 -8.517 1.00 13.40 43 LYS C C 1
ATOM 3358 O O . LYS C 1 45 ? -16.241 47.076 -9.300 1.00 13.59 43 LYS C O 1
ATOM 3364 N N . VAL C 1 46 ? -17.318 47.491 -7.393 1.00 13.42 44 VAL C N 1
ATOM 3365 C CA . VAL C 1 46 ? -17.423 46.041 -7.072 1.00 12.25 44 VAL C CA 1
ATOM 3366 C C . VAL C 1 46 ? -18.855 45.646 -7.383 1.00 12.22 44 VAL C C 1
ATOM 3367 O O . VAL C 1 46 ? -19.784 46.337 -6.939 1.00 12.64 44 VAL C O 1
ATOM 3371 N N . ILE C 1 47 ? -19.063 44.572 -8.124 1.00 12.50 45 ILE C N 1
ATOM 3372 C CA . ILE C 1 47 ? -20.407 44.065 -8.315 1.00 12.62 45 ILE C CA 1
ATOM 3373 C C . ILE C 1 47 ? -20.501 42.654 -7.732 1.00 13.09 45 ILE C C 1
ATOM 3374 O O . ILE C 1 47 ? -19.792 41.767 -8.178 1.00 14.56 45 ILE C O 1
ATOM 3379 N N . VAL C 1 48 ? -21.375 42.466 -6.739 1.00 14.36 46 VAL C N 1
ATOM 3380 C CA . VAL C 1 48 ? -21.527 41.167 -5.993 1.00 13.43 46 VAL C CA 1
ATOM 3381 C C . VAL C 1 48 ? -22.763 40.464 -6.516 1.00 14.38 46 VAL C C 1
ATOM 3382 O O . VAL C 1 48 ? -23.869 41.097 -6.577 1.00 13.75 46 VAL C O 1
ATOM 3386 N N . HIS C 1 49 ? -22.615 39.200 -6.921 1.00 13.04 47 HIS C N 1
ATOM 3387 C CA . HIS C 1 49 ? -23.757 38.462 -7.430 1.00 14.27 47 HIS C CA 1
ATOM 3388 C C . HIS C 1 49 ? -24.128 37.374 -6.441 1.00 14.26 47 HIS C C 1
ATOM 3389 O O . HIS C 1 49 ? -23.254 36.589 -6.029 1.00 13.20 47 HIS C O 1
ATOM 3396 N N . LEU C 1 50 ? -25.398 37.365 -6.014 1.00 13.98 48 LEU C N 1
ATOM 3397 C CA . LEU C 1 50 ? -25.852 36.350 -5.023 1.00 14.24 48 LEU C CA 1
ATOM 3398 C C . LEU C 1 50 ? -26.876 35.476 -5.700 1.00 15.17 48 LEU C C 1
ATOM 3399 O O . LEU C 1 50 ? -27.660 35.944 -6.549 1.00 15.35 48 LEU C O 1
ATOM 3404 N N . GLU C 1 51 ? -26.873 34.205 -5.354 1.00 16.11 49 GLU C N 1
ATOM 3405 C CA . GLU C 1 51 ? -27.687 33.242 -6.087 1.00 15.67 49 GLU C CA 1
ATOM 3406 C C . GLU C 1 51 ? -28.421 32.273 -5.153 1.00 15.84 49 GLU C C 1
ATOM 3407 O O . GLU C 1 51 ? -27.856 31.809 -4.172 1.00 14.01 49 GLU C O 1
ATOM 3413 N N . SER C 1 52 ? -29.664 31.941 -5.490 1.00 15.59 50 SER C N 1
ATOM 3414 C CA . SER C 1 52 ? -30.364 30.896 -4.759 1.00 16.63 50 SER C CA 1
ATOM 3415 C C . SER C 1 52 ? -31.127 30.018 -5.760 1.00 16.59 50 SER C C 1
ATOM 3416 O O . SER C 1 52 ? -31.388 30.436 -6.893 1.00 16.42 50 SER C O 1
ATOM 3419 N N . ARG C 1 53 ? -31.495 28.814 -5.339 1.00 16.48 51 ARG C N 1
ATOM 3420 C CA . ARG C 1 53 ? -32.280 27.929 -6.175 1.00 17.16 51 ARG C CA 1
ATOM 3421 C C . ARG C 1 53 ? -33.779 28.200 -6.052 1.00 16.25 51 ARG C C 1
ATOM 3422 O O . ARG C 1 53 ? -34.557 27.731 -6.873 1.00 15.28 51 ARG C O 1
ATOM 3430 N N . GLU C 1 54 ? -34.181 28.991 -5.056 1.00 15.96 52 GLU C N 1
ATOM 3431 C CA . GLU C 1 54 ? -35.613 29.323 -4.870 1.00 16.63 52 GLU C CA 1
ATOM 3432 C C . GLU C 1 54 ? -35.660 30.685 -4.212 1.00 16.56 52 GLU C C 1
ATOM 3433 O O . GLU C 1 54 ? -34.682 31.125 -3.571 1.00 16.54 52 GLU C O 1
ATOM 3439 N N . LEU C 1 55 ? -36.798 31.349 -4.362 1.00 17.22 53 LEU C N 1
ATOM 3440 C CA . LEU C 1 55 ? -37.063 32.615 -3.708 1.00 16.96 53 LEU C CA 1
ATOM 3441 C C . LEU C 1 55 ? -37.742 32.335 -2.381 1.00 17.44 53 LEU C C 1
ATOM 3442 O O . LEU C 1 55 ? -38.499 31.399 -2.271 1.00 17.55 53 LEU C O 1
ATOM 3447 N N . GLN C 1 56 ? -37.487 33.173 -1.395 1.00 16.92 54 GLN C N 1
ATOM 3448 C CA . GLN C 1 56 ? -38.154 33.109 -0.121 1.00 18.36 54 GLN C CA 1
ATOM 3449 C C . GLN C 1 56 ? -38.692 34.518 0.083 1.00 17.32 54 GLN C C 1
ATOM 3450 O O . GLN C 1 56 ? -37.889 35.461 0.073 1.00 15.28 54 GLN C O 1
ATOM 3456 N N . ARG C 1 57 ? -40.003 34.664 0.287 1.00 15.59 55 ARG C N 1
ATOM 3457 C CA . ARG C 1 57 ? -40.666 35.985 0.349 1.00 15.70 55 ARG C CA 1
ATOM 3458 C C . ARG C 1 57 ? -40.338 36.808 -0.879 1.00 15.87 55 ARG C C 1
ATOM 3459 O O . ARG C 1 57 ? -40.123 38.042 -0.807 1.00 16.64 55 ARG C O 1
ATOM 3467 N N . GLY C 1 58 ? -40.289 36.114 -2.015 1.00 15.03 56 GLY C N 1
ATOM 3468 C CA . GLY C 1 58 ? -40.101 36.750 -3.294 1.00 14.48 56 GLY C CA 1
ATOM 3469 C C . GLY C 1 58 ? -38.680 37.210 -3.569 1.00 14.63 56 GLY C C 1
ATOM 3470 O O . GLY C 1 58 ? -38.470 37.914 -4.538 1.00 14.80 56 GLY C O 1
ATOM 3479 N N . VAL C 1 60 ? -34.162 36.489 -3.492 1.00 13.60 58 VAL C N 1
ATOM 3480 C CA . VAL C 1 60 ? -32.914 35.748 -3.234 1.00 13.27 58 VAL C CA 1
ATOM 3481 C C . VAL C 1 60 ? -32.576 35.972 -1.750 1.00 14.33 58 VAL C C 1
ATOM 3482 O O . VAL C 1 60 ? -32.693 35.042 -0.933 1.00 12.63 58 VAL C O 1
ATOM 3486 N N . THR C 1 61 ? -32.167 37.213 -1.422 1.00 14.00 59 THR C N 1
ATOM 3487 C CA . THR C 1 61 ? -32.060 37.688 -0.048 1.00 15.19 59 THR C CA 1
ATOM 3488 C C . THR C 1 61 ? -32.153 39.181 -0.211 1.00 15.69 59 THR C C 1
ATOM 3489 O O . THR C 1 61 ? -31.905 39.674 -1.319 1.00 15.69 59 THR C O 1
ATOM 3493 N N . ASP C 1 62 ? -32.500 39.903 0.861 1.00 16.40 60 ASP C N 1
ATOM 3494 C CA . ASP C 1 62 ? -32.687 41.338 0.746 1.00 16.71 60 ASP C CA 1
ATOM 3495 C C . ASP C 1 62 ? -31.356 42.038 0.341 1.00 17.68 60 ASP C C 1
ATOM 3496 O O . ASP C 1 62 ? -30.308 41.690 0.910 1.00 18.06 60 ASP C O 1
ATOM 3501 N N . PHE C 1 63 ? -31.417 42.989 -0.623 1.00 17.62 61 PHE C N 1
ATOM 3502 C CA . PHE C 1 63 ? -30.261 43.837 -0.996 1.00 20.22 61 PHE C CA 1
ATOM 3503 C C . PHE C 1 63 ? -29.610 44.466 0.218 1.00 18.96 61 PHE C C 1
ATOM 3504 O O . PHE C 1 63 ? -28.397 44.655 0.237 1.00 20.47 61 PHE C O 1
ATOM 3512 N N . ALA C 1 64 ? -30.399 44.787 1.229 1.00 18.72 62 ALA C N 1
ATOM 3513 C CA . ALA C 1 64 ? -29.832 45.444 2.405 1.00 19.45 62 ALA C CA 1
ATOM 3514 C C . ALA C 1 64 ? -28.916 44.544 3.190 1.00 19.47 62 ALA C C 1
ATOM 3515 O O . ALA C 1 64 ? -28.181 45.001 4.086 1.00 18.44 62 ALA C O 1
ATOM 3517 N N . HIS C 1 65 ? -28.989 43.238 2.905 1.00 18.59 63 HIS C N 1
ATOM 3518 C CA . HIS C 1 65 ? -28.156 42.276 3.621 1.00 17.92 63 HIS C CA 1
ATOM 3519 C C . HIS C 1 65 ? -26.671 42.404 3.203 1.00 17.55 63 HIS C C 1
ATOM 3520 O O . HIS C 1 65 ? -25.817 41.724 3.745 1.00 16.06 63 HIS C O 1
ATOM 3527 N N . LEU C 1 66 ? -26.385 43.318 2.272 1.00 16.79 64 LEU C N 1
ATOM 3528 C CA . LEU C 1 66 ? -25.006 43.654 1.955 1.00 17.76 64 LEU C CA 1
ATOM 3529 C C . LEU C 1 66 ? -24.557 44.996 2.575 1.00 18.42 64 LEU C C 1
ATOM 3530 O O . LEU C 1 66 ? -23.462 45.522 2.239 1.00 17.31 64 LEU C O 1
ATOM 3535 N N . ASN C 1 67 ? -25.382 45.553 3.464 1.00 17.48 65 ASN C N 1
ATOM 3536 C CA . ASN C 1 67 ? -25.015 46.861 4.043 1.00 18.43 65 ASN C CA 1
ATOM 3537 C C . ASN C 1 67 ? -23.694 46.755 4.793 1.00 18.25 65 ASN C C 1
ATOM 3538 O O . ASN C 1 67 ? -22.875 47.645 4.681 1.00 18.27 65 ASN C O 1
ATOM 3543 N N . TRP C 1 68 ? -23.487 45.675 5.552 1.00 18.97 66 TRP C N 1
ATOM 3544 C CA . TRP C 1 68 ? -22.167 45.466 6.224 1.00 18.45 66 TRP C CA 1
ATOM 3545 C C . TRP C 1 68 ? -21.012 45.556 5.212 1.00 19.36 66 TRP C C 1
ATOM 3546 O O . TRP C 1 68 ? -19.905 46.030 5.546 1.00 18.86 66 TRP C O 1
ATOM 3557 N N . PHE C 1 69 ? -21.257 45.065 3.993 1.00 17.56 67 PHE C N 1
ATOM 3558 C CA . PHE C 1 69 ? -20.210 45.036 2.978 1.00 16.32 67 PHE C CA 1
ATOM 3559 C C . PHE C 1 69 ? -19.990 46.442 2.403 1.00 16.56 67 PHE C C 1
ATOM 3560 O O . PHE C 1 69 ? -18.837 46.882 2.206 1.00 14.46 67 PHE C O 1
ATOM 3568 N N . LYS C 1 70 ? -21.083 47.160 2.164 1.00 16.42 68 LYS C N 1
ATOM 3569 C CA . LYS C 1 70 ? -20.985 48.605 1.860 1.00 17.69 68 LYS C CA 1
ATOM 3570 C C . LYS C 1 70 ? -20.159 49.382 2.906 1.00 17.97 68 LYS C C 1
ATOM 3571 O O . LYS C 1 70 ? -19.310 50.231 2.560 1.00 17.42 68 LYS C O 1
ATOM 3577 N N . ARG C 1 71 ? -20.402 49.098 4.182 1.00 19.23 69 ARG C N 1
ATOM 3578 C CA . ARG C 1 71 ? -19.663 49.756 5.261 1.00 19.23 69 ARG C CA 1
ATOM 3579 C C . ARG C 1 71 ? -18.174 49.404 5.202 1.00 19.68 69 ARG C C 1
ATOM 3580 O O . ARG C 1 71 ? -17.325 50.288 5.426 1.00 18.41 69 ARG C O 1
ATOM 3588 N N . PHE C 1 72 ? -17.873 48.124 4.933 1.00 17.99 70 PHE C N 1
ATOM 3589 C CA . PHE C 1 72 ? -16.481 47.665 4.784 1.00 17.59 70 PHE C CA 1
ATOM 3590 C C . PHE C 1 72 ? -15.803 48.437 3.661 1.00 17.31 70 PHE C C 1
ATOM 3591 O O . PHE C 1 72 ? -14.712 48.970 3.853 1.00 18.19 70 PHE C O 1
ATOM 3599 N N . ILE C 1 73 ? -16.445 48.522 2.501 1.00 16.20 71 ILE C N 1
ATOM 3600 C CA . ILE C 1 73 ? -15.892 49.267 1.395 1.00 17.00 71 ILE C CA 1
ATOM 3601 C C . ILE C 1 73 ? -15.627 50.740 1.789 1.00 18.03 71 ILE C C 1
ATOM 3602 O O . ILE C 1 73 ? -14.508 51.315 1.562 1.00 17.28 71 ILE C O 1
ATOM 3607 N N . ASP C 1 74 ? -16.654 51.367 2.357 1.00 18.15 72 ASP C N 1
ATOM 3608 C CA . ASP C 1 74 ? -16.574 52.788 2.700 1.00 19.20 72 ASP C CA 1
ATOM 3609 C C . ASP C 1 74 ? -15.535 53.061 3.808 1.00 18.50 72 ASP C C 1
ATOM 3610 O O . ASP C 1 74 ? -14.810 54.069 3.732 1.00 18.33 72 ASP C O 1
ATOM 3615 N N . GLU C 1 75 ? -15.450 52.200 4.830 1.00 17.07 73 GLU C N 1
ATOM 3616 C CA . GLU C 1 75 ? -14.613 52.522 6.007 1.00 18.44 73 GLU C CA 1
ATOM 3617 C C . GLU C 1 75 ? -13.200 51.969 5.892 1.00 17.65 73 GLU C C 1
ATOM 3618 O O . GLU C 1 75 ? -12.268 52.455 6.560 1.00 16.99 73 GLU C O 1
ATOM 3624 N N . VAL C 1 76 ? -13.029 51.004 5.006 1.00 16.14 74 VAL C N 1
ATOM 3625 C CA . VAL C 1 76 ? -11.705 50.350 4.898 1.00 17.28 74 VAL C CA 1
ATOM 3626 C C . VAL C 1 76 ? -10.974 50.713 3.612 1.00 16.25 74 VAL C C 1
ATOM 3627 O O . VAL C 1 76 ? -9.769 50.986 3.650 1.00 17.92 74 VAL C O 1
ATOM 3631 N N . LEU C 1 77 ? -11.677 50.726 2.478 1.00 14.89 75 LEU C N 1
ATOM 3632 C CA . LEU C 1 77 ? -10.978 50.791 1.215 1.00 13.67 75 LEU C CA 1
ATOM 3633 C C . LEU C 1 77 ? -11.055 52.139 0.548 1.00 13.73 75 LEU C C 1
ATOM 3634 O O . LEU C 1 77 ? -10.137 52.507 -0.192 1.00 13.39 75 LEU C O 1
ATOM 3639 N N . ASP C 1 78 ? -12.168 52.845 0.750 1.00 12.99 76 ASP C N 1
ATOM 3640 C CA . ASP C 1 78 ? -12.364 54.106 0.045 1.00 13.62 76 ASP C CA 1
ATOM 3641 C C . ASP C 1 78 ? -11.344 55.144 0.476 1.00 13.07 76 ASP C C 1
ATOM 3642 O O . ASP C 1 78 ? -11.142 55.337 1.663 1.00 13.93 76 ASP C O 1
ATOM 3647 N N . HIS C 1 79 ? -10.720 55.805 -0.501 1.00 15.00 77 HIS C N 1
ATOM 3648 C CA . HIS C 1 79 ? -9.713 56.867 -0.256 1.00 15.51 77 HIS C CA 1
ATOM 3649 C C . HIS C 1 79 ? -8.504 56.302 0.427 1.00 15.45 77 HIS C C 1
ATOM 3650 O O . HIS C 1 79 ? -7.952 56.881 1.406 1.00 15.65 77 HIS C O 1
ATOM 3657 N N . ARG C 1 80 ? -8.102 55.159 -0.082 1.00 13.10 78 ARG C N 1
ATOM 3658 C CA . ARG C 1 80 ? -6.906 54.521 0.448 1.00 13.49 78 ARG C CA 1
ATOM 3659 C C . ARG C 1 80 ? -5.914 54.160 -0.644 1.00 13.21 78 ARG C C 1
ATOM 3660 O O . ARG C 1 80 ? -6.194 54.277 -1.845 1.00 13.61 78 ARG C O 1
ATOM 3668 N N . PHE C 1 81 ? -4.730 53.761 -0.191 1.00 13.07 79 PHE C N 1
ATOM 3669 C CA . PHE C 1 81 ? -3.709 53.221 -1.053 1.00 12.44 79 PHE C CA 1
ATOM 3670 C C . PHE C 1 81 ? -3.542 51.744 -0.717 1.00 11.30 79 PHE C C 1
ATOM 3671 O O . PHE C 1 81 ? -3.186 51.369 0.410 1.00 11.20 79 PHE C O 1
ATOM 3679 N N . ILE C 1 82 ? -3.799 50.895 -1.697 1.00 11.77 80 ILE C N 1
ATOM 3680 C CA . ILE C 1 82 ? -3.688 49.460 -1.458 1.00 10.88 80 ILE C CA 1
ATOM 3681 C C . ILE C 1 82 ? -2.304 48.966 -1.899 1.00 12.47 80 ILE C C 1
ATOM 3682 O O . ILE C 1 82 ? -1.926 49.117 -3.065 1.00 14.32 80 ILE C O 1
ATOM 3687 N N . ILE C 1 83 ? -1.553 48.343 -0.973 1.00 11.95 81 ILE C N 1
ATOM 3688 C CA . ILE C 1 83 ? -0.173 47.944 -1.288 1.00 11.10 81 ILE C CA 1
ATOM 3689 C C . ILE C 1 83 ? 0.005 46.452 -0.883 1.00 10.81 81 ILE C C 1
ATOM 3690 O O . ILE C 1 83 ? -0.487 45.992 0.151 1.00 10.95 81 ILE C O 1
ATOM 3695 N N . ASP C 1 84 ? 0.625 45.688 -1.777 1.00 11.10 82 ASP C N 1
ATOM 3696 C CA . ASP C 1 84 ? 1.088 44.348 -1.467 1.00 12.12 82 ASP C CA 1
ATOM 3697 C C . ASP C 1 84 ? 2.216 44.406 -0.403 1.00 13.67 82 ASP C C 1
ATOM 3698 O O . ASP C 1 84 ? 3.225 45.127 -0.560 1.00 13.53 82 ASP C O 1
ATOM 3703 N N . ILE C 1 85 ? 2.052 43.655 0.681 1.00 14.32 83 ILE C N 1
ATOM 3704 C CA . ILE C 1 85 ? 3.151 43.431 1.648 1.00 14.57 83 ILE C CA 1
ATOM 3705 C C . ILE C 1 85 ? 4.519 43.087 1.009 1.00 14.85 83 ILE C C 1
ATOM 3706 O O . ILE C 1 85 ? 5.577 43.417 1.555 1.00 15.51 83 ILE C O 1
ATOM 3711 N N . ASP C 1 86 ? 4.485 42.441 -0.134 1.00 14.53 84 ASP C N 1
ATOM 3712 C CA . ASP C 1 86 ? 5.695 42.016 -0.826 1.00 16.63 84 ASP C CA 1
ATOM 3713 C C . ASP C 1 86 ? 6.040 42.913 -1.956 1.00 15.67 84 ASP C C 1
ATOM 3714 O O . ASP C 1 86 ? 6.909 42.588 -2.727 1.00 16.46 84 ASP C O 1
ATOM 3719 N N . ASP C 1 87 ? 5.401 44.083 -2.044 1.00 15.52 85 ASP C N 1
ATOM 3720 C CA . ASP C 1 87 ? 5.892 45.077 -2.998 1.00 15.83 85 ASP C CA 1
ATOM 3721 C C . ASP C 1 87 ? 7.361 45.446 -2.634 1.00 15.29 85 ASP C C 1
ATOM 3722 O O . ASP C 1 87 ? 7.649 45.724 -1.457 1.00 13.73 85 ASP C O 1
ATOM 3727 N N . PRO C 1 88 ? 8.279 45.443 -3.626 1.00 15.22 86 PRO C N 1
ATOM 3728 C CA . PRO C 1 88 ? 9.674 45.755 -3.293 1.00 15.61 86 PRO C CA 1
ATOM 3729 C C . PRO C 1 88 ? 9.829 47.170 -2.759 1.00 15.93 86 PRO C C 1
ATOM 3730 O O . PRO C 1 88 ? 10.873 47.506 -2.189 1.00 14.74 86 PRO C O 1
ATOM 3734 N N . LEU C 1 89 ? 8.822 48.024 -2.998 1.00 15.46 87 LEU C N 1
ATOM 3735 C CA . LEU C 1 89 ? 8.853 49.403 -2.515 1.00 15.33 87 LEU C CA 1
ATOM 3736 C C . LEU C 1 89 ? 8.235 49.488 -1.156 1.00 15.94 87 LEU C C 1
ATOM 3737 O O . LEU C 1 89 ? 8.221 50.573 -0.592 1.00 17.68 87 LEU C O 1
ATOM 3742 N N . PHE C 1 90 ? 7.661 48.387 -0.634 1.00 15.76 88 PHE C N 1
ATOM 3743 C CA . PHE C 1 90 ? 7.104 48.419 0.743 1.00 15.78 88 PHE C CA 1
ATOM 3744 C C . PHE C 1 90 ? 8.021 49.181 1.759 1.00 17.17 88 PHE C C 1
ATOM 3745 O O . PHE C 1 90 ? 7.544 50.129 2.420 1.00 15.88 88 PHE C O 1
ATOM 3753 N N . PRO C 1 91 ? 9.320 48.792 1.892 1.00 18.13 89 PRO C N 1
ATOM 3754 C CA . PRO C 1 91 ? 10.201 49.505 2.873 1.00 19.08 89 PRO C CA 1
ATOM 3755 C C . PRO C 1 91 ? 10.518 50.962 2.566 1.00 19.20 89 PRO C C 1
ATOM 3756 O O . PRO C 1 91 ? 10.761 51.734 3.491 1.00 20.26 89 PRO C O 1
ATOM 3760 N N . THR C 1 92 ? 10.522 51.335 1.286 1.00 17.90 90 THR C N 1
ATOM 3761 C CA . THR C 1 92 ? 10.663 52.729 0.847 1.00 18.98 90 THR C CA 1
ATOM 3762 C C . THR C 1 92 ? 9.420 53.591 1.155 1.00 18.53 90 THR C C 1
ATOM 3763 O O . THR C 1 92 ? 9.540 54.739 1.599 1.00 18.84 90 THR C O 1
ATOM 3767 N N . LEU C 1 93 ? 8.237 53.036 0.878 1.00 17.27 91 LEU C N 1
ATOM 3768 C CA . LEU C 1 93 ? 6.979 53.754 1.075 1.00 17.21 91 LEU C CA 1
ATOM 3769 C C . LEU C 1 93 ? 6.459 53.714 2.516 1.00 17.38 91 LEU C C 1
ATOM 3770 O O . LEU C 1 93 ? 5.723 54.628 2.926 1.00 16.05 91 LEU C O 1
ATOM 3775 N N . LEU C 1 94 ? 6.865 52.697 3.286 1.00 16.71 92 LEU C N 1
ATOM 3776 C CA . LEU C 1 94 ? 6.554 52.616 4.733 1.00 18.85 92 LEU C CA 1
ATOM 3777 C C . LEU C 1 94 ? 7.818 52.478 5.579 1.00 19.95 92 LEU C C 1
ATOM 3778 O O . LEU C 1 94 ? 7.994 51.449 6.252 1.00 20.11 92 LEU C O 1
ATOM 3783 N N . PRO C 1 95 ? 8.719 53.500 5.532 1.00 21.03 93 PRO C N 1
ATOM 3784 C CA . PRO C 1 95 ? 10.047 53.373 6.162 1.00 21.94 93 PRO C CA 1
ATOM 3785 C C . PRO C 1 95 ? 10.021 53.079 7.655 1.00 22.27 93 PRO C C 1
ATOM 3786 O O . PRO C 1 95 ? 10.956 52.481 8.176 1.00 22.36 93 PRO C O 1
ATOM 3790 N N . HIS C 1 96 ? 8.928 53.455 8.332 1.00 22.31 94 HIS C N 1
ATOM 3791 C CA . HIS C 1 96 ? 8.768 53.212 9.763 1.00 21.66 94 HIS C CA 1
ATOM 3792 C C . HIS C 1 96 ? 8.345 51.797 10.065 1.00 21.23 94 HIS C C 1
ATOM 3793 O O . HIS C 1 96 ? 8.346 51.392 11.218 1.00 20.82 94 HIS C O 1
ATOM 3800 N N . PHE C 1 97 ? 7.979 51.036 9.031 1.00 21.26 95 PHE C N 1
ATOM 3801 C CA . PHE C 1 97 ? 7.509 49.647 9.197 1.00 20.24 95 PHE C CA 1
ATOM 3802 C C . PHE C 1 97 ? 8.277 48.717 8.248 1.00 20.51 95 PHE C C 1
ATOM 3803 O O . PHE C 1 97 ? 7.731 47.768 7.652 1.00 19.75 95 PHE C O 1
ATOM 3811 N N . ALA C 1 98 ? 9.560 49.010 8.101 1.00 19.77 96 ALA C N 1
ATOM 3812 C CA . ALA C 1 98 ? 10.362 48.354 7.089 1.00 21.31 96 ALA C CA 1
ATOM 3813 C C . ALA C 1 98 ? 10.548 46.849 7.345 1.00 21.80 96 ALA C C 1
ATOM 3814 O O . ALA C 1 98 ? 10.733 46.093 6.403 1.00 22.06 96 ALA C O 1
ATOM 3816 N N . ASP C 1 99 ? 10.481 46.425 8.610 1.00 21.41 97 ASP C N 1
ATOM 3817 C CA . ASP C 1 99 ? 10.611 45.000 8.936 1.00 21.99 97 ASP C CA 1
ATOM 3818 C C . ASP C 1 99 ? 9.288 44.261 8.742 1.00 22.41 97 ASP C C 1
ATOM 3819 O O . ASP C 1 99 ? 9.214 43.016 8.883 1.00 21.84 97 ASP C O 1
ATOM 3824 N N . LYS C 1 100 ? 8.242 45.047 8.454 1.00 23.04 98 LYS C N 1
ATOM 3825 C CA . LYS C 1 100 ? 6.853 44.560 8.252 1.00 23.74 98 LYS C CA 1
ATOM 3826 C C . LYS C 1 100 ? 6.295 43.803 9.432 1.00 24.83 98 LYS C C 1
ATOM 3827 O O . LYS C 1 100 ? 5.406 42.962 9.247 1.00 26.14 98 LYS C O 1
ATOM 3833 N N . SER C 1 101 ? 6.774 44.055 10.643 1.00 25.27 99 SER C N 1
ATOM 3834 C CA . SER C 1 101 ? 6.197 43.331 11.789 1.00 26.27 99 SER C CA 1
ATOM 3835 C C . SER C 1 101 ? 5.080 44.051 12.554 1.00 25.33 99 SER C C 1
ATOM 3836 O O . SER C 1 101 ? 4.190 43.388 13.117 1.00 26.60 99 SER C O 1
ATOM 3839 N N . ALA C 1 102 ? 5.138 45.373 12.634 1.00 24.14 100 ALA C N 1
ATOM 3840 C CA . ALA C 1 102 ? 4.189 46.066 13.494 1.00 23.45 100 ALA C CA 1
ATOM 3841 C C . ALA C 1 102 ? 2.987 46.446 12.627 1.00 23.26 100 ALA C C 1
ATOM 3842 O O . ALA C 1 102 ? 2.661 47.636 12.461 1.00 23.35 100 ALA C O 1
ATOM 3844 N N . LEU C 1 103 ? 2.361 45.402 12.062 1.00 21.55 101 LEU C N 1
ATOM 3845 C CA . LEU C 1 103 ? 1.170 45.523 11.232 1.00 21.68 101 LEU C CA 1
ATOM 3846 C C . LEU C 1 103 ? 0.051 44.852 11.968 1.00 21.12 101 LEU C C 1
ATOM 3847 O O . LEU C 1 103 ? 0.268 43.830 12.604 1.00 21.88 101 LEU C O 1
ATOM 3852 N N . VAL C 1 104 ? -1.141 45.451 11.943 1.00 20.03 102 VAL C N 1
ATOM 3853 C CA . VAL C 1 104 ? -2.278 44.903 12.674 1.00 20.18 102 VAL C CA 1
ATOM 3854 C C . VAL C 1 104 ? -3.200 44.253 11.637 1.00 19.23 102 VAL C C 1
ATOM 3855 O O . VAL C 1 104 ? -3.935 44.940 10.916 1.00 16.34 102 VAL C O 1
ATOM 3859 N N . TRP C 1 105 ? -3.156 42.921 11.580 1.00 19.18 103 TRP C N 1
ATOM 3860 C CA . TRP C 1 105 ? -3.923 42.171 10.580 1.00 20.10 103 TRP C CA 1
ATOM 3861 C C . TRP C 1 105 ? -5.362 42.040 11.043 1.00 20.76 103 TRP C C 1
ATOM 3862 O O . TRP C 1 105 ? -5.613 41.740 12.177 1.00 21.17 103 TRP C O 1
ATOM 3881 N N . GLU C 1 107 ? -9.500 40.622 10.525 1.00 23.32 105 GLU C N 1
ATOM 3882 C CA . GLU C 1 107 ? -10.161 39.368 10.153 1.00 23.97 105 GLU C CA 1
ATOM 3883 C C . GLU C 1 107 ? -10.410 39.242 8.632 1.00 22.14 105 GLU C C 1
ATOM 3884 O O . GLU C 1 107 ? -10.302 38.163 8.094 1.00 20.54 105 GLU C O 1
ATOM 3890 N N . GLU C 1 108 ? -10.719 40.350 7.947 1.00 20.95 106 GLU C N 1
ATOM 3891 C CA . GLU C 1 108 ? -10.926 40.333 6.475 1.00 19.76 106 GLU C CA 1
ATOM 3892 C C . GLU C 1 108 ? -9.624 40.074 5.668 1.00 18.88 106 GLU C C 1
ATOM 3893 O O . GLU C 1 108 ? -9.643 39.918 4.453 1.00 17.93 106 GLU C O 1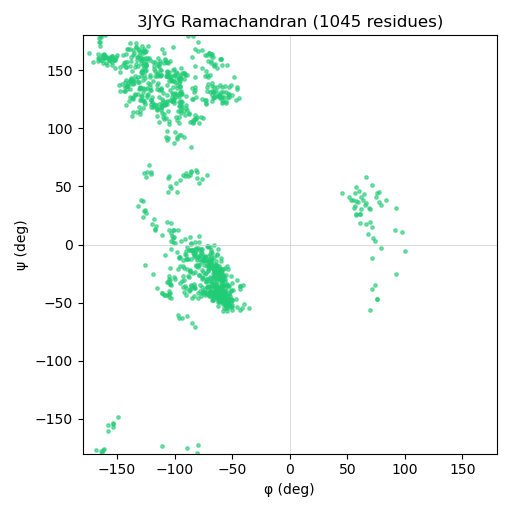
ATOM 3899 N N . GLY C 1 109 ? -8.482 40.072 6.336 1.00 19.29 107 GLY C N 1
ATOM 3900 C CA . GLY C 1 109 ? -7.261 39.643 5.640 1.00 19.76 107 GLY C CA 1
ATOM 3901 C C . GLY C 1 109 ? -6.402 40.779 5.101 1.00 20.24 107 GLY C C 1
ATOM 3902 O O . GLY C 1 109 ? -5.439 40.541 4.337 1.00 23.16 107 GLY C O 1
ATOM 3903 N N . TYR C 1 110 ? -6.720 42.006 5.492 1.00 18.41 108 TYR C N 1
ATOM 3904 C CA . TYR C 1 110 ? -5.843 43.155 5.225 1.00 16.93 108 TYR C CA 1
ATOM 3905 C C . TYR C 1 110 ? -5.234 43.587 6.563 1.00 16.77 108 TYR C C 1
ATOM 3906 O O . TYR C 1 110 ? -5.712 43.205 7.655 1.00 15.96 108 TYR C O 1
ATOM 3915 N N . ALA C 1 111 ? -4.182 44.396 6.496 1.00 16.66 109 ALA C N 1
ATOM 3916 C CA . ALA C 1 111 ? -3.678 45.038 7.678 1.00 15.93 109 ALA C CA 1
ATOM 3917 C C . ALA C 1 111 ? -3.582 46.558 7.560 1.00 16.73 109 ALA C C 1
ATOM 3918 O O . ALA C 1 111 ? -3.531 47.144 6.450 1.00 16.28 109 ALA C O 1
ATOM 3920 N N . ARG C 1 112 ? -3.580 47.198 8.731 1.00 17.10 110 ARG C N 1
ATOM 3921 C CA . ARG C 1 112 ? -3.134 48.563 8.852 1.00 16.68 110 ARG C CA 1
ATOM 3922 C C . ARG C 1 112 ? -1.880 48.541 9.712 1.00 16.78 110 ARG C C 1
ATOM 3923 O O . ARG C 1 112 ? -1.638 47.584 10.494 1.00 14.51 110 ARG C O 1
ATOM 3931 N N . VAL C 1 113 ? -1.087 49.615 9.625 1.00 16.54 111 VAL C N 1
ATOM 3932 C CA . VAL C 1 113 ? 0.036 49.755 10.552 1.00 17.34 111 VAL C CA 1
ATOM 3933 C C . VAL C 1 113 ? -0.390 49.880 12.064 1.00 18.53 111 VAL C C 1
ATOM 3934 O O . VAL C 1 113 ? -1.512 50.315 12.385 1.00 17.72 111 VAL C O 1
ATOM 3938 N N . ASP C 1 114 ? 0.499 49.442 12.964 1.00 19.22 112 ASP C N 1
ATOM 3939 C CA . ASP C 1 114 ? 0.380 49.729 14.380 1.00 20.62 112 ASP C CA 1
ATOM 3940 C C . ASP C 1 114 ? 0.794 51.180 14.604 1.00 21.47 112 ASP C C 1
ATOM 3941 O O . ASP C 1 114 ? 1.985 51.507 14.509 1.00 21.21 112 ASP C O 1
ATOM 3946 N N . PHE C 1 115 ? -0.189 52.035 14.917 1.00 22.37 113 PHE C N 1
ATOM 3947 C CA . PHE C 1 115 ? 0.036 53.454 15.155 1.00 24.57 113 PHE C CA 1
ATOM 3948 C C . PHE C 1 115 ? 0.870 53.804 16.400 1.00 26.43 113 PHE C C 1
ATOM 3949 O O . PHE C 1 115 ? 1.480 54.884 16.458 1.00 26.02 113 PHE C O 1
ATOM 3957 N N . GLU C 1 116 ? 0.943 52.874 17.361 1.00 27.51 114 GLU C N 1
ATOM 3958 C CA . GLU C 1 116 ? 1.800 53.033 18.542 1.00 29.50 114 GLU C CA 1
ATOM 3959 C C . GLU C 1 116 ? 3.255 53.227 18.131 1.00 29.83 114 GLU C C 1
ATOM 3960 O O . GLU C 1 116 ? 4.000 53.984 18.752 1.00 30.76 114 GLU C O 1
ATOM 3966 N N . ARG C 1 117 ? 3.657 52.570 17.059 1.00 29.25 115 ARG C N 1
ATOM 3967 C CA . ARG C 1 117 ? 5.024 52.691 16.574 1.00 28.97 115 ARG C CA 1
ATOM 3968 C C . ARG C 1 117 ? 5.397 54.124 16.133 1.00 28.29 115 ARG C C 1
ATOM 3969 O O . ARG C 1 117 ? 6.567 54.466 16.103 1.00 25.37 115 ARG C O 1
ATOM 3977 N N . ILE C 1 118 ? 4.396 54.943 15.791 1.00 28.16 116 ILE C N 1
ATOM 3978 C CA . ILE C 1 118 ? 4.607 56.277 15.201 1.00 28.14 116 ILE C CA 1
ATOM 3979 C C . ILE C 1 118 ? 3.859 57.374 15.974 1.00 29.43 116 ILE C C 1
ATOM 3980 O O . ILE C 1 118 ? 3.515 58.441 15.436 1.00 28.48 116 ILE C O 1
ATOM 3985 N N . LYS C 1 119 ? 3.590 57.073 17.240 1.00 31.11 117 LYS C N 1
ATOM 3986 C CA . LYS C 1 119 ? 3.009 58.019 18.164 1.00 32.72 117 LYS C CA 1
ATOM 3987 C C . LYS C 1 119 ? 3.970 59.208 18.229 1.00 32.43 117 LYS C C 1
ATOM 3988 O O . LYS C 1 119 ? 5.191 59.047 18.272 1.00 33.44 117 LYS C O 1
ATOM 3994 N N . GLY C 1 120 ? 3.437 60.409 18.188 1.00 32.12 118 GLY C N 1
ATOM 3995 C CA . GLY C 1 120 ? 4.326 61.577 18.150 1.00 30.49 118 GLY C CA 1
ATOM 3996 C C . GLY C 1 120 ? 5.059 61.893 16.857 1.00 29.73 118 GLY C C 1
ATOM 3997 O O . GLY C 1 120 ? 5.854 62.820 16.833 1.00 30.33 118 GLY C O 1
ATOM 3998 N N . GLU C 1 121 ? 4.837 61.142 15.775 1.00 28.22 119 GLU C N 1
ATOM 3999 C CA . GLU C 1 121 ? 5.297 61.614 14.463 1.00 25.93 119 GLU C CA 1
ATOM 4000 C C . GLU C 1 121 ? 4.445 62.819 14.024 1.00 24.05 119 GLU C C 1
ATOM 4001 O O . GLU C 1 121 ? 3.371 63.072 14.594 1.00 23.37 119 GLU C O 1
ATOM 4007 N N . SER C 1 122 ? 4.902 63.569 13.034 1.00 21.76 120 SER C N 1
ATOM 4008 C CA . SER C 1 122 ? 4.148 64.756 12.597 1.00 21.80 120 SER C CA 1
ATOM 4009 C C . SER C 1 122 ? 2.818 64.385 11.955 1.00 20.95 120 SER C C 1
ATOM 4010 O O . SER C 1 122 ? 2.620 63.239 11.507 1.00 21.27 120 SER C O 1
ATOM 4013 N N . SER C 1 123 ? 1.922 65.348 11.875 1.00 20.08 121 SER C N 1
ATOM 4014 C CA . SER C 1 123 ? 0.614 65.131 11.212 1.00 20.56 121 SER C CA 1
ATOM 4015 C C . SER C 1 123 ? 0.686 64.539 9.809 1.00 19.03 121 SER C C 1
ATOM 4016 O O . SER C 1 123 ? -0.080 63.612 9.478 1.00 18.81 121 SER C O 1
ATOM 4019 N N . PRO C 1 124 ? 1.574 65.092 8.959 1.00 18.57 122 PRO C N 1
ATOM 4020 C CA . PRO C 1 124 ? 1.643 64.507 7.603 1.00 16.91 122 PRO C CA 1
ATOM 4021 C C . PRO C 1 124 ? 2.109 63.065 7.575 1.00 17.05 122 PRO C C 1
ATOM 4022 O O . PRO C 1 124 ? 1.648 62.276 6.731 1.00 16.39 122 PRO C O 1
ATOM 4026 N N . ILE C 1 125 ? 3.037 62.736 8.450 1.00 17.02 123 ILE C N 1
ATOM 4027 C CA . ILE C 1 125 ? 3.473 61.347 8.623 1.00 16.18 123 ILE C CA 1
ATOM 4028 C C . ILE C 1 125 ? 2.278 60.451 9.025 1.00 15.24 123 ILE C C 1
ATOM 4029 O O . ILE C 1 125 ? 2.083 59.406 8.429 1.00 14.85 123 ILE C O 1
ATOM 4034 N N . LEU C 1 126 ? 1.452 60.899 9.970 1.00 15.97 124 LEU C N 1
ATOM 4035 C CA . LEU C 1 126 ? 0.257 60.132 10.350 1.00 16.13 124 LEU C CA 1
ATOM 4036 C C . LEU C 1 126 ? -0.739 59.966 9.211 1.00 16.11 124 LEU C C 1
ATOM 4037 O O . LEU C 1 126 ? -1.326 58.870 9.065 1.00 13.83 124 LEU C O 1
ATOM 4042 N N . GLU C 1 127 ? -0.905 61.027 8.397 1.00 14.78 125 GLU C N 1
ATOM 4043 C CA . GLU C 1 127 ? -1.801 60.980 7.224 1.00 15.07 125 GLU C CA 1
ATOM 4044 C C . GLU C 1 127 ? -1.343 59.937 6.211 1.00 14.63 125 GLU C C 1
ATOM 4045 O O . GLU C 1 127 ? -2.147 59.221 5.581 1.00 14.25 125 GLU C O 1
ATOM 4051 N N . LEU C 1 128 ? -0.035 59.909 5.994 1.00 13.65 126 LEU C N 1
ATOM 4052 C CA . LEU C 1 128 ? 0.541 58.948 5.091 1.00 12.05 126 LEU C CA 1
ATOM 4053 C C . LEU C 1 128 ? 0.175 57.543 5.579 1.00 12.57 126 LEU C C 1
ATOM 4054 O O . LEU C 1 128 ? -0.435 56.740 4.832 1.00 10.62 126 LEU C O 1
ATOM 4059 N N . TYR C 1 129 ? 0.553 57.232 6.830 1.00 12.79 127 TYR C N 1
ATOM 4060 C CA . TYR C 1 129 ? 0.323 55.860 7.342 1.00 14.95 127 TYR C CA 1
ATOM 4061 C C . TYR C 1 129 ? -1.151 55.483 7.440 1.00 15.78 127 TYR C C 1
ATOM 4062 O O . TYR C 1 129 ? -1.495 54.333 7.229 1.00 16.00 127 TYR C O 1
ATOM 4071 N N . GLU C 1 130 ? -2.019 56.446 7.759 1.00 15.81 128 GLU C N 1
ATOM 4072 C CA . GLU C 1 130 ? -3.477 56.192 7.726 1.00 16.82 128 GLU C CA 1
ATOM 4073 C C . GLU C 1 130 ? -3.957 55.775 6.293 1.00 15.74 128 GLU C C 1
ATOM 4074 O O . GLU C 1 130 ? -5.014 55.157 6.167 1.00 15.44 128 GLU C O 1
ATOM 4080 N N . SER C 1 131 ? -3.171 56.102 5.251 1.00 14.49 129 SER C N 1
ATOM 4081 C CA . SER C 1 131 ? -3.568 55.809 3.857 1.00 14.71 129 SER C CA 1
ATOM 4082 C C . SER C 1 131 ? -3.488 54.328 3.533 1.00 14.45 129 SER C C 1
ATOM 4083 O O . SER C 1 131 ? -4.231 53.833 2.676 1.00 13.95 129 SER C O 1
ATOM 4086 N N . PHE C 1 132 ? -2.578 53.619 4.193 1.00 14.56 130 PHE C N 1
ATOM 4087 C CA . PHE C 1 132 ? -2.254 52.253 3.728 1.00 13.86 130 PHE C CA 1
ATOM 4088 C C . PHE C 1 132 ? -3.180 51.108 4.136 1.00 12.78 130 PHE C C 1
ATOM 4089 O O . PHE C 1 132 ? -3.497 50.912 5.322 1.00 13.09 130 PHE C O 1
ATOM 4097 N N . VAL C 1 133 ? -3.609 50.381 3.120 1.00 11.46 131 VAL C N 1
ATOM 4098 C CA . VAL C 1 133 ? -4.317 49.083 3.267 1.00 12.70 131 VAL C CA 1
ATOM 4099 C C . VAL C 1 133 ? -3.309 48.045 2.757 1.00 12.35 131 VAL C C 1
ATOM 4100 O O . VAL C 1 133 ? -2.994 47.969 1.553 1.00 13.92 131 VAL C O 1
ATOM 4104 N N . VAL C 1 134 ? -2.781 47.251 3.681 1.00 13.19 132 VAL C N 1
ATOM 4105 C CA . VAL C 1 134 ? -1.751 46.283 3.280 1.00 12.27 132 VAL C CA 1
ATOM 4106 C C . VAL C 1 134 ? -2.420 44.922 2.981 1.00 12.30 132 VAL C C 1
ATOM 4107 O O . VAL C 1 134 ? -3.238 44.474 3.775 1.00 14.17 132 VAL C O 1
ATOM 4111 N N . VAL C 1 135 ? -2.087 44.293 1.856 1.00 12.39 133 VAL C N 1
ATOM 4112 C CA . VAL C 1 135 ? -2.724 43.036 1.464 1.00 13.25 133 VAL C CA 1
ATOM 4113 C C . VAL C 1 135 ? -1.643 42.007 1.124 1.00 14.01 133 VAL C C 1
ATOM 4114 O O . VAL C 1 135 ? -0.505 42.375 0.817 1.00 14.54 133 VAL C O 1
ATOM 4118 N N . ARG C 1 136 ? -2.008 40.726 1.148 1.00 16.03 134 ARG C N 1
ATOM 4119 C CA . ARG C 1 136 ? -1.061 39.635 0.854 1.00 16.95 134 ARG C CA 1
ATOM 4120 C C . ARG C 1 136 ? -1.242 39.196 -0.608 1.00 17.56 134 ARG C C 1
ATOM 4121 O O . ARG C 1 136 ? -1.387 38.001 -0.880 1.00 19.37 134 ARG C O 1
ATOM 4129 N N . PHE C 1 137 ? -1.334 40.137 -1.545 1.00 14.99 135 PHE C N 1
ATOM 4130 C CA . PHE C 1 137 ? -1.417 39.757 -2.934 1.00 14.39 135 PHE C CA 1
ATOM 4131 C C . PHE C 1 137 ? -1.045 40.987 -3.754 1.00 13.76 135 PHE C C 1
ATOM 4132 O O . PHE C 1 137 ? -1.040 42.117 -3.219 1.00 14.43 135 PHE C O 1
ATOM 4140 N N . VAL C 1 138 ? -0.716 40.790 -5.031 1.00 13.45 136 VAL C N 1
ATOM 4141 C CA . VAL C 1 138 ? -0.478 41.958 -5.874 1.00 13.56 136 VAL C CA 1
ATOM 4142 C C . VAL C 1 138 ? -1.864 42.528 -6.201 1.00 13.54 136 VAL C C 1
ATOM 4143 O O . VAL C 1 138 ? -2.725 41.782 -6.708 1.00 12.07 136 VAL C O 1
ATOM 4147 N N . PRO C 1 139 ? -2.098 43.819 -5.906 1.00 12.87 137 PRO C N 1
ATOM 4148 C CA . PRO C 1 139 ? -3.482 44.374 -6.037 1.00 13.23 137 PRO C CA 1
ATOM 4149 C C . PRO C 1 139 ? -3.975 44.671 -7.479 1.00 15.78 137 PRO C C 1
ATOM 4150 O O . PRO C 1 139 ? -4.361 45.798 -7.779 1.00 15.56 137 PRO C O 1
ATOM 4154 N N . THR C 1 140 ? -3.948 43.661 -8.354 1.00 15.68 138 THR C N 1
ATOM 4155 C CA . THR C 1 140 ? -4.604 43.720 -9.661 1.00 15.23 138 THR C CA 1
ATOM 4156 C C . THR C 1 140 ? -6.113 43.691 -9.475 1.00 14.71 138 THR C C 1
ATOM 4157 O O . THR C 1 140 ? -6.601 43.300 -8.395 1.00 12.87 138 THR C O 1
ATOM 4161 N N . SER C 1 141 ? -6.862 44.047 -10.524 1.00 13.66 139 SER C N 1
ATOM 4162 C CA . SER C 1 141 ? -8.365 43.913 -10.460 1.00 14.51 139 SER C CA 1
ATOM 4163 C C . SER C 1 141 ? -8.819 42.494 -10.152 1.00 13.58 139 SER C C 1
ATOM 4164 O O . SER C 1 141 ? -9.743 42.318 -9.417 1.00 13.62 139 SER C O 1
ATOM 4167 N N . GLU C 1 142 ? -8.171 41.497 -10.773 1.00 14.21 140 GLU C N 1
ATOM 4168 C CA . GLU C 1 142 ? -8.489 40.040 -10.517 1.00 13.74 140 GLU C CA 1
ATOM 4169 C C . GLU C 1 142 ? -8.217 39.606 -9.092 1.00 13.77 140 GLU C C 1
ATOM 4170 O O . GLU C 1 142 ? -9.039 38.897 -8.512 1.00 13.01 140 GLU C O 1
ATOM 4176 N N . SER C 1 143 ? -7.090 40.066 -8.500 1.00 14.07 141 SER C N 1
ATOM 4177 C CA . SER C 1 143 ? -6.770 39.697 -7.121 1.00 13.92 141 SER C CA 1
ATOM 4178 C C . SER C 1 143 ? -7.743 40.363 -6.142 1.00 13.70 141 SER C C 1
ATOM 4179 O O . SER C 1 143 ? -8.077 39.813 -5.104 1.00 13.48 141 SER C O 1
ATOM 4182 N N . ILE C 1 144 ? -8.125 41.595 -6.439 1.00 13.71 142 ILE C N 1
ATOM 4183 C CA . ILE C 1 144 ? -9.087 42.293 -5.578 1.00 12.65 142 ILE C CA 1
ATOM 4184 C C . ILE C 1 144 ? -10.463 41.627 -5.641 1.00 13.13 142 ILE C C 1
ATOM 4185 O O . ILE C 1 144 ? -11.126 41.453 -4.606 1.00 12.98 142 ILE C O 1
ATOM 4190 N N . ALA C 1 145 ? -10.901 41.300 -6.861 1.00 13.01 143 ALA C N 1
ATOM 4191 C CA . ALA C 1 145 ? -12.165 40.577 -7.043 1.00 14.35 143 ALA C CA 1
ATOM 4192 C C . ALA C 1 145 ? -12.150 39.249 -6.272 1.00 13.97 143 ALA C C 1
ATOM 4193 O O . ALA C 1 145 ? -13.128 38.915 -5.624 1.00 13.40 143 ALA C O 1
ATOM 4195 N N . SER C 1 146 ? -11.067 38.472 -6.432 1.00 15.07 144 SER C N 1
ATOM 4196 C CA . SER C 1 146 ? -10.901 37.191 -5.720 1.00 15.31 144 SER C CA 1
ATOM 4197 C C . SER C 1 146 ? -10.877 37.417 -4.237 1.00 14.42 144 SER C C 1
ATOM 4198 O O . SER C 1 146 ? -11.497 36.662 -3.485 1.00 15.27 144 SER C O 1
ATOM 4201 N N . TRP C 1 147 ? -10.173 38.447 -3.780 1.00 13.99 145 TRP C N 1
ATOM 4202 C CA . TRP C 1 147 ? -10.170 38.701 -2.325 1.00 14.25 145 TRP C CA 1
ATOM 4203 C C . TRP C 1 147 ? -11.592 38.946 -1.778 1.00 13.96 145 TRP C C 1
ATOM 4204 O O . TRP C 1 147 ? -11.994 38.360 -0.758 1.00 14.93 145 TRP C O 1
ATOM 4215 N N . LEU C 1 148 ? -12.334 39.816 -2.469 1.00 12.31 146 LEU C N 1
ATOM 4216 C CA . LEU C 1 148 ? -13.645 40.271 -2.009 1.00 10.58 146 LEU C CA 1
ATOM 4217 C C . LEU C 1 148 ? -14.629 39.106 -2.103 1.00 10.99 146 LEU C C 1
ATOM 4218 O O . LEU C 1 148 ? -15.513 38.990 -1.280 1.00 10.02 146 LEU C O 1
ATOM 4223 N N . LEU C 1 149 ? -14.460 38.284 -3.125 1.00 11.67 147 LEU C N 1
ATOM 4224 C CA . LEU C 1 149 ? -15.175 36.984 -3.195 1.00 12.84 147 LEU C CA 1
ATOM 4225 C C . LEU C 1 149 ? -14.964 36.079 -1.989 1.00 13.51 147 LEU C C 1
ATOM 4226 O O . LEU C 1 149 ? -15.959 35.521 -1.467 1.00 12.65 147 LEU C O 1
ATOM 4231 N N . GLU C 1 150 ? -13.711 35.925 -1.543 1.00 14.90 148 GLU C N 1
ATOM 4232 C CA . GLU C 1 150 ? -13.448 35.168 -0.319 1.00 16.26 148 GLU C CA 1
ATOM 4233 C C . GLU C 1 150 ? -14.172 35.766 0.885 1.00 16.54 148 GLU C C 1
ATOM 4234 O O . GLU C 1 150 ? -14.802 35.052 1.699 1.00 16.30 148 GLU C O 1
ATOM 4240 N N . LEU C 1 151 ? -14.044 37.085 1.032 1.00 15.37 149 LEU C N 1
ATOM 4241 C CA . LEU C 1 151 ? -14.669 37.748 2.168 1.00 14.61 149 LEU C CA 1
ATOM 4242 C C . LEU C 1 151 ? -16.188 37.485 2.213 1.00 14.93 149 LEU C C 1
ATOM 4243 O O . LEU C 1 151 ? -16.767 37.175 3.269 1.00 13.75 149 LEU C O 1
ATOM 4248 N N . LEU C 1 152 ? -16.826 37.684 1.070 1.00 14.04 150 LEU C N 1
ATOM 4249 C CA . LEU C 1 152 ? -18.265 37.556 0.997 1.00 15.36 150 LEU C CA 1
ATOM 4250 C C . LEU C 1 152 ? -18.693 36.119 1.240 1.00 14.83 150 LEU C C 1
ATOM 4251 O O . LEU C 1 152 ? -19.656 35.888 1.967 1.00 14.89 150 LEU C O 1
ATOM 4256 N N . ARG C 1 153 ? -17.997 35.171 0.625 1.00 15.54 151 ARG C N 1
ATOM 4257 C CA . ARG C 1 153 ? -18.323 33.734 0.812 1.00 17.63 151 ARG C CA 1
ATOM 4258 C C . ARG C 1 153 ? -18.259 33.357 2.301 1.00 18.97 151 ARG C C 1
ATOM 4259 O O . ARG C 1 153 ? -19.078 32.584 2.798 1.00 18.86 151 ARG C O 1
ATOM 4267 N N . SER C 1 154 ? -17.332 33.966 3.031 1.00 20.17 152 SER C N 1
ATOM 4268 C CA . SER C 1 154 ? -17.110 33.578 4.433 1.00 21.09 152 SER C CA 1
ATOM 4269 C C . SER C 1 154 ? -18.090 34.203 5.387 1.00 21.57 152 SER C C 1
ATOM 4270 O O . SER C 1 154 ? -18.194 33.762 6.519 1.00 22.84 152 SER C O 1
ATOM 4273 N N . ARG C 1 155 ? -18.750 35.262 4.957 1.00 21.39 153 ARG C N 1
ATOM 4274 C CA . ARG C 1 155 ? -19.681 35.998 5.811 1.00 23.65 153 ARG C CA 1
ATOM 4275 C C . ARG C 1 155 ? -21.161 35.742 5.507 1.00 23.49 153 ARG C C 1
ATOM 4276 O O . ARG C 1 155 ? -22.008 35.925 6.373 1.00 24.87 153 ARG C O 1
ATOM 4284 N N . ILE C 1 156 ? -21.452 35.396 4.269 1.00 23.42 154 ILE C N 1
ATOM 4285 C CA . ILE C 1 156 ? -22.813 35.309 3.742 1.00 25.37 154 ILE C CA 1
ATOM 4286 C C . ILE C 1 156 ? -23.571 34.018 4.082 1.00 25.89 154 ILE C C 1
ATOM 4287 O O . ILE C 1 156 ? -24.805 33.943 3.889 1.00 24.62 154 ILE C O 1
ATOM 4292 N N . GLN C 1 157 ? -22.858 32.988 4.578 1.00 25.73 155 GLN C N 1
ATOM 4293 C CA . GLN C 1 157 ? -23.468 31.640 4.699 1.00 25.89 155 GLN C CA 1
ATOM 4294 C C . GLN C 1 157 ? -24.746 31.585 5.557 1.00 25.25 155 GLN C C 1
ATOM 4295 O O . GLN C 1 157 ? -25.691 30.883 5.190 1.00 25.62 155 GLN C O 1
ATOM 4301 N N . PRO C 1 158 ? -24.790 32.327 6.687 1.00 25.13 156 PRO C N 1
ATOM 4302 C CA . PRO C 1 158 ? -26.035 32.389 7.440 1.00 24.51 156 PRO C CA 1
ATOM 4303 C C . PRO C 1 158 ? -27.243 32.840 6.625 1.00 24.46 156 PRO C C 1
ATOM 4304 O O . PRO C 1 158 ? -28.359 32.544 7.028 1.00 23.58 156 PRO C O 1
ATOM 4308 N N . LEU C 1 159 ? -27.039 33.481 5.465 1.00 22.36 157 LEU C N 1
ATOM 4309 C CA . LEU C 1 159 ? -28.174 33.949 4.664 1.00 22.56 157 LEU C CA 1
ATOM 4310 C C . LEU C 1 159 ? -28.827 32.827 3.855 1.00 23.14 157 LEU C C 1
ATOM 4311 O O . LEU C 1 159 ? -29.974 32.985 3.368 1.00 24.24 157 LEU C O 1
ATOM 4316 N N . GLY C 1 160 ? -28.087 31.721 3.693 1.00 23.20 158 GLY C N 1
ATOM 4317 C CA . GLY C 1 160 ? -28.514 30.587 2.848 1.00 22.68 158 GLY C CA 1
ATOM 4318 C C . GLY C 1 160 ? -28.592 30.906 1.368 1.00 21.86 158 GLY C C 1
ATOM 4319 O O . GLY C 1 160 ? -29.485 30.449 0.665 1.00 23.01 158 GLY C O 1
ATOM 4320 N N . VAL C 1 161 ? -27.685 31.746 0.886 1.00 19.63 159 VAL C N 1
ATOM 4321 C CA . VAL C 1 161 ? -27.590 32.010 -0.533 1.00 18.77 159 VAL C CA 1
ATOM 4322 C C . VAL C 1 161 ? -26.108 31.880 -0.837 1.00 18.15 159 VAL C C 1
ATOM 4323 O O . VAL C 1 161 ? -25.300 31.928 0.064 1.00 18.00 159 VAL C O 1
ATOM 4327 N N . LYS C 1 162 ? -25.785 31.702 -2.090 1.00 17.48 160 LYS C N 1
ATOM 4328 C CA . LYS C 1 162 ? -24.430 31.563 -2.570 1.00 17.95 160 LYS C CA 1
ATOM 4329 C C . LYS C 1 162 ? -23.887 32.896 -3.156 1.00 17.72 160 LYS C C 1
ATOM 4330 O O . LYS C 1 162 ? -24.610 33.651 -3.803 1.00 16.79 160 LYS C O 1
ATOM 4336 N N . VAL C 1 163 ? -22.602 33.174 -2.966 1.00 17.59 161 VAL C N 1
ATOM 4337 C CA . VAL C 1 163 ? -21.981 34.197 -3.770 1.00 17.05 161 VAL C CA 1
ATOM 4338 C C . VAL C 1 163 ? -21.537 33.567 -5.121 1.00 16.39 161 VAL C C 1
ATOM 4339 O O . VAL C 1 163 ? -20.545 32.834 -5.144 1.00 16.01 161 VAL C O 1
ATOM 4343 N N . SER C 1 164 ? -22.253 33.842 -6.225 1.00 15.33 162 SER C N 1
ATOM 4344 C CA . SER C 1 164 ? -21.915 33.215 -7.512 1.00 15.34 162 SER C CA 1
ATOM 4345 C C . SER C 1 164 ? -20.708 33.858 -8.185 1.00 15.60 162 SER C C 1
ATOM 4346 O O . SER C 1 164 ? -19.948 33.184 -8.899 1.00 15.84 162 SER C O 1
ATOM 4349 N N . SER C 1 165 ? -20.568 35.169 -8.026 1.00 14.85 163 SER C N 1
ATOM 4350 C CA . SER C 1 165 ? -19.345 35.824 -8.545 1.00 14.98 163 SER C CA 1
ATOM 4351 C C . SER C 1 165 ? -19.178 37.238 -8.008 1.00 14.08 163 SER C C 1
ATOM 4352 O O . SER C 1 165 ? -20.138 37.855 -7.466 1.00 13.78 163 SER C O 1
ATOM 4355 N N . VAL C 1 166 ? -17.967 37.754 -8.165 1.00 12.80 164 VAL C N 1
ATOM 4356 C CA . VAL C 1 166 ? -17.737 39.159 -7.925 1.00 12.57 164 VAL C CA 1
ATOM 4357 C C . VAL C 1 166 ? -17.096 39.744 -9.177 1.00 12.95 164 VAL C C 1
ATOM 4358 O O . VAL C 1 166 ? -16.186 39.164 -9.738 1.00 12.70 164 VAL C O 1
ATOM 4362 N N . GLU C 1 167 ? -17.598 40.884 -9.612 1.00 13.32 165 GLU C N 1
ATOM 4363 C CA . GLU C 1 167 ? -16.876 41.692 -10.603 1.00 13.97 165 GLU C CA 1
ATOM 4364 C C . GLU C 1 167 ? -16.132 42.788 -9.905 1.00 13.09 165 GLU C C 1
ATOM 4365 O O . GLU C 1 167 ? -16.589 43.293 -8.876 1.00 13.77 165 GLU C O 1
ATOM 4371 N N . PHE C 1 168 ? -14.988 43.161 -10.475 1.00 13.29 166 PHE C N 1
ATOM 4372 C CA . PHE C 1 168 ? -14.312 44.384 -10.108 1.00 14.48 166 PHE C CA 1
ATOM 4373 C C . PHE C 1 168 ? -13.900 45.168 -11.369 1.00 15.60 166 PHE C C 1
ATOM 4374 O O . PHE C 1 168 ? -13.111 44.684 -12.214 1.00 13.61 166 PHE C O 1
ATOM 4382 N N . LEU C 1 169 ? -14.532 46.334 -11.523 1.00 16.89 167 LEU C N 1
ATOM 4383 C CA . LEU C 1 169 ? -14.192 47.286 -12.596 1.00 18.46 167 LEU C CA 1
ATOM 4384 C C . LEU C 1 169 ? -13.037 48.165 -12.156 1.00 20.03 167 LEU C C 1
ATOM 4385 O O . LEU C 1 169 ? -13.076 48.812 -11.092 1.00 16.83 167 LEU C O 1
ATOM 4390 N N . GLU C 1 170 ? -12.006 48.139 -13.003 1.00 21.17 168 GLU C N 1
ATOM 4391 C CA . GLU C 1 170 ? -10.812 48.900 -12.842 1.00 23.49 168 GLU C CA 1
ATOM 4392 C C . GLU C 1 170 ? -11.040 50.289 -13.435 1.00 23.43 168 GLU C C 1
ATOM 4393 O O . GLU C 1 170 ? -10.702 51.309 -12.832 1.00 20.47 168 GLU C O 1
ATOM 4399 N N . THR C 1 171 ? -11.614 50.296 -14.633 1.00 24.58 169 THR C N 1
ATOM 4400 C CA . THR C 1 171 ? -12.031 51.515 -15.309 1.00 25.99 169 THR C CA 1
ATOM 4401 C C . THR C 1 171 ? -13.397 51.232 -15.962 1.00 27.70 169 THR C C 1
ATOM 4402 O O . THR C 1 171 ? -13.866 50.091 -15.962 1.00 27.20 169 THR C O 1
ATOM 4406 N N . PRO C 1 172 ? -14.052 52.267 -16.537 1.00 29.34 170 PRO C N 1
ATOM 4407 C CA . PRO C 1 172 ? -15.324 51.895 -17.170 1.00 29.96 170 PRO C CA 1
ATOM 4408 C C . PRO C 1 172 ? -15.172 50.846 -18.291 1.00 30.04 170 PRO C C 1
ATOM 4409 O O . PRO C 1 172 ? -16.057 49.977 -18.437 1.00 31.69 170 PRO C O 1
ATOM 4413 N N . LYS C 1 173 ? -14.054 50.877 -19.018 1.00 28.85 171 LYS C N 1
ATOM 4414 C CA . LYS C 1 173 ? -13.809 49.963 -20.152 1.00 28.09 171 LYS C CA 1
ATOM 4415 C C . LYS C 1 173 ? -13.177 48.592 -19.781 1.00 26.42 171 LYS C C 1
ATOM 4416 O O . LYS C 1 173 ? -12.961 47.758 -20.650 1.00 25.00 171 LYS C O 1
ATOM 4422 N N . SER C 1 174 ? -12.819 48.370 -18.527 1.00 24.92 172 SER C N 1
ATOM 4423 C CA . SER C 1 174 ? -12.091 47.138 -18.212 1.00 24.03 172 SER C CA 1
ATOM 4424 C C . SER C 1 174 ? -12.401 46.577 -16.817 1.00 23.26 172 SER C C 1
ATOM 4425 O O . SER C 1 174 ? -12.394 47.301 -15.811 1.00 20.93 172 SER C O 1
ATOM 4428 N N . ARG C 1 175 ? -12.681 45.284 -16.771 1.00 21.45 173 ARG C N 1
ATOM 4429 C CA . ARG C 1 175 ? -13.125 44.685 -15.519 1.00 20.02 173 ARG C CA 1
ATOM 4430 C C . ARG C 1 175 ? -12.763 43.201 -15.422 1.00 18.85 173 ARG C C 1
ATOM 4431 O O . ARG C 1 175 ? -12.596 42.500 -16.435 1.00 19.62 173 ARG C O 1
ATOM 4439 N N . ALA C 1 176 ? -12.597 42.759 -14.197 1.00 16.20 174 ALA C N 1
ATOM 4440 C CA . ALA C 1 176 ? -12.356 41.364 -13.910 1.00 15.61 174 ALA C CA 1
ATOM 4441 C C . ALA C 1 176 ? -13.602 40.785 -13.279 1.00 15.08 174 ALA C C 1
ATOM 4442 O O . ALA C 1 176 ? -14.387 41.514 -12.676 1.00 14.22 174 ALA C O 1
ATOM 4444 N N . ARG C 1 177 ? -13.746 39.464 -13.386 1.00 16.18 175 ARG C N 1
ATOM 4445 C CA . ARG C 1 177 ? -14.816 38.741 -12.708 1.00 14.90 175 ARG C CA 1
ATOM 4446 C C . ARG C 1 177 ? -14.242 37.407 -12.201 1.00 14.00 175 ARG C C 1
ATOM 4447 O O . ARG C 1 177 ? -13.480 36.747 -12.876 1.00 13.99 175 ARG C O 1
ATOM 4455 N N . VAL C 1 178 ? -14.589 37.058 -10.985 1.00 13.61 176 VAL C N 1
ATOM 4456 C CA . VAL C 1 178 ? -14.221 35.760 -10.436 1.00 15.13 176 VAL C CA 1
ATOM 4457 C C . VAL C 1 178 ? -15.492 34.958 -10.155 1.00 16.23 176 VAL C C 1
ATOM 4458 O O . VAL C 1 178 ? -16.360 35.400 -9.381 1.00 15.48 176 VAL C O 1
ATOM 4462 N N . TYR C 1 179 ? -15.610 33.794 -10.795 1.00 17.16 177 TYR C N 1
ATOM 4463 C CA . TYR C 1 179 ? -16.765 32.949 -10.552 1.00 20.61 177 TYR C CA 1
ATOM 4464 C C . TYR C 1 179 ? -16.473 31.864 -9.514 1.00 21.33 177 TYR C C 1
ATOM 4465 O O . TYR C 1 179 ? -15.431 31.195 -9.564 1.00 22.03 177 TYR C O 1
ATOM 4474 N N . ASN C 1 180 ? -17.447 31.650 -8.650 1.00 21.38 178 ASN C N 1
ATOM 4475 C CA . ASN C 1 180 ? -17.416 30.561 -7.676 1.00 23.34 178 ASN C CA 1
ATOM 4476 C C . ASN C 1 180 ? -18.253 29.401 -8.254 1.00 26.11 178 ASN C C 1
ATOM 4477 O O . ASN C 1 180 ? -19.467 29.357 -8.061 1.00 26.43 178 ASN C O 1
ATOM 4482 N N . GLU C 1 181 ? -17.600 28.494 -8.994 1.00 29.35 179 GLU C N 1
ATOM 4483 C CA . GLU C 1 181 ? -18.283 27.367 -9.657 1.00 32.66 179 GLU C CA 1
ATOM 4484 C C . GLU C 1 181 ? -18.684 26.298 -8.661 1.00 32.96 179 GLU C C 1
ATOM 4485 O O . GLU C 1 181 ? -17.837 25.841 -7.887 1.00 34.60 179 GLU C O 1
ATOM 4491 N N . SER D 1 2 ? -18.520 24.194 -29.575 1.00 28.67 0 SER D N 1
ATOM 4492 C CA . SER D 1 2 ? -19.851 24.719 -30.007 1.00 29.00 0 SER D CA 1
ATOM 4493 C C . SER D 1 2 ? -19.972 26.241 -29.730 1.00 27.47 0 SER D C 1
ATOM 4494 O O . SER D 1 2 ? -19.298 26.760 -28.818 1.00 29.02 0 SER D O 1
ATOM 4497 N N . LEU D 1 3 ? -20.796 26.940 -30.502 1.00 24.45 1 LEU D N 1
ATOM 4498 C CA . LEU D 1 3 ? -21.140 28.321 -30.191 1.00 21.61 1 LEU D CA 1
ATOM 4499 C C . LEU D 1 3 ? -22.621 28.461 -29.783 1.00 20.87 1 LEU D C 1
ATOM 4500 O O . LEU D 1 3 ? -23.473 27.723 -30.254 1.00 20.38 1 LEU D O 1
ATOM 4505 N N . ILE D 1 4 ? -22.897 29.388 -28.869 1.00 18.83 2 ILE D N 1
ATOM 4506 C CA . ILE D 1 4 ? -24.252 29.738 -28.472 1.00 17.85 2 ILE D CA 1
ATOM 4507 C C . ILE D 1 4 ? -24.470 31.239 -28.738 1.00 16.49 2 ILE D C 1
ATOM 4508 O O . ILE D 1 4 ? -23.637 32.076 -28.368 1.00 15.56 2 ILE D O 1
ATOM 4513 N N . TYR D 1 5 ? -25.614 31.575 -29.307 1.00 14.04 3 TYR D N 1
ATOM 4514 C CA . TYR D 1 5 ? -25.877 32.952 -29.761 1.00 13.16 3 TYR D CA 1
ATOM 4515 C C . TYR D 1 5 ? -26.960 33.562 -28.886 1.00 13.66 3 TYR D C 1
ATOM 4516 O O . TYR D 1 5 ? -27.952 32.882 -28.615 1.00 14.08 3 TYR D O 1
ATOM 4525 N N . GLN D 1 6 ? -26.777 34.809 -28.432 1.00 13.40 4 GLN D N 1
ATOM 4526 C CA . GLN D 1 6 ? -27.832 35.457 -27.641 1.00 14.73 4 GLN D CA 1
ATOM 4527 C C . GLN D 1 6 ? -27.933 36.883 -28.097 1.00 15.17 4 GLN D C 1
ATOM 4528 O O . GLN D 1 6 ? -26.946 37.467 -28.586 1.00 14.69 4 GLN D O 1
ATOM 4534 N N . ILE D 1 7 ? -29.119 37.454 -27.920 1.00 13.90 5 ILE D N 1
ATOM 4535 C CA . ILE D 1 7 ? -29.271 38.884 -28.035 1.00 13.52 5 ILE D CA 1
ATOM 4536 C C . ILE D 1 7 ? -30.005 39.361 -26.761 1.00 14.20 5 ILE D C 1
ATOM 4537 O O . ILE D 1 7 ? -30.625 38.556 -26.062 1.00 14.57 5 ILE D O 1
ATOM 4542 N N . ALA D 1 8 ? -29.911 40.657 -26.485 1.00 14.15 6 ALA D N 1
ATOM 4543 C CA . ALA D 1 8 ? -30.504 41.284 -25.287 1.00 14.88 6 ALA D CA 1
ATOM 4544 C C . ALA D 1 8 ? -31.017 42.674 -25.674 1.00 15.16 6 ALA D C 1
ATOM 4545 O O . ALA D 1 8 ? -30.359 43.413 -26.381 1.00 14.27 6 ALA D O 1
ATOM 4547 N N . LYS D 1 9 ? -32.243 42.969 -25.288 1.00 15.48 7 LYS D N 1
ATOM 4548 C CA . LYS D 1 9 ? -32.812 44.297 -25.464 1.00 15.22 7 LYS D CA 1
ATOM 4549 C C . LYS D 1 9 ? -33.311 44.796 -24.104 1.00 15.51 7 LYS D C 1
ATOM 4550 O O . LYS D 1 9 ? -33.868 43.981 -23.289 1.00 13.82 7 LYS D O 1
ATOM 4556 N N . GLU D 1 10 ? -33.140 46.116 -23.885 1.00 15.92 8 GLU D N 1
ATOM 4557 C CA . GLU D 1 10 ? -33.621 46.830 -22.705 1.00 17.21 8 GLU D CA 1
ATOM 4558 C C . GLU D 1 10 ? -34.976 47.531 -22.894 1.00 17.03 8 GLU D C 1
ATOM 4559 O O . GLU D 1 10 ? -35.239 48.081 -23.974 1.00 18.34 8 GLU D O 1
ATOM 4565 N N . PHE D 1 11 ? -35.829 47.497 -21.862 1.00 16.36 9 PHE D N 1
ATOM 4566 C CA . PHE D 1 11 ? -37.170 48.161 -21.869 1.00 16.09 9 PHE D CA 1
ATOM 4567 C C . PHE D 1 11 ? -37.342 48.906 -20.548 1.00 17.16 9 PHE D C 1
ATOM 4568 O O . PHE D 1 11 ? -37.117 48.308 -19.455 1.00 17.68 9 PHE D O 1
ATOM 4576 N N . ASP D 1 12 ? -37.723 50.181 -20.600 1.00 16.00 10 ASP D N 1
ATOM 4577 C CA . ASP D 1 12 ? -37.736 51.034 -19.397 1.00 17.54 10 ASP D CA 1
ATOM 4578 C C . ASP D 1 12 ? -39.174 51.400 -19.027 1.00 17.64 10 ASP D C 1
ATOM 4579 O O . ASP D 1 12 ? -40.036 51.518 -19.914 1.00 16.30 10 ASP D O 1
ATOM 4584 N N . PHE D 1 13 ? -39.455 51.511 -17.733 1.00 16.64 11 PHE D N 1
ATOM 4585 C CA . PHE D 1 13 ? -40.731 52.068 -17.284 1.00 17.78 11 PHE D CA 1
ATOM 4586 C C . PHE D 1 13 ? -40.600 52.510 -15.854 1.00 18.91 11 PHE D C 1
ATOM 4587 O O . PHE D 1 13 ? -39.687 52.065 -15.146 1.00 20.11 11 PHE D O 1
ATOM 4595 N N . CYS D 1 14 ? -41.515 53.391 -15.435 1.00 18.24 12 CYS D N 1
ATOM 4596 C CA A CYS D 1 14 ? -41.528 53.941 -14.074 0.70 17.60 12 CYS D CA 1
ATOM 4597 C CA B CYS D 1 14 ? -41.480 53.844 -14.055 0.30 16.33 12 CYS D CA 1
ATOM 4598 C C . CYS D 1 14 ? -42.757 53.414 -13.376 1.00 16.16 12 CYS D C 1
ATOM 4599 O O . CYS D 1 14 ? -43.803 53.320 -14.007 1.00 15.83 12 CYS D O 1
ATOM 4604 N N . TYR D 1 15 ? -42.638 53.113 -12.085 1.00 14.78 13 TYR D N 1
ATOM 4605 C CA . TYR D 1 15 ? -43.745 52.529 -11.349 1.00 14.31 13 TYR D CA 1
ATOM 4606 C C . TYR D 1 15 ? -43.575 52.756 -9.873 1.00 13.83 13 TYR D C 1
ATOM 4607 O O . TYR D 1 15 ? -42.479 53.088 -9.405 1.00 15.13 13 TYR D O 1
ATOM 4616 N N . GLY D 1 16 ? -44.680 52.620 -9.141 1.00 13.84 14 GLY D N 1
ATOM 4617 C CA . GLY D 1 16 ? -44.660 52.598 -7.710 1.00 12.97 14 GLY D CA 1
ATOM 4618 C C . GLY D 1 16 ? -44.968 51.175 -7.228 1.00 13.83 14 GLY D C 1
ATOM 4619 O O . GLY D 1 16 ? -45.580 50.387 -7.933 1.00 14.50 14 GLY D O 1
ATOM 4620 N N . HIS D 1 17 ? -44.529 50.851 -6.025 1.00 14.30 15 HIS D N 1
ATOM 4621 C CA . HIS D 1 17 ? -44.867 49.583 -5.417 1.00 15.11 15 HIS D CA 1
ATOM 4622 C C . HIS D 1 17 ? -44.575 49.650 -3.939 1.00 15.51 15 HIS D C 1
ATOM 4623 O O . HIS D 1 17 ? -44.122 50.685 -3.419 1.00 15.17 15 HIS D O 1
ATOM 4630 N N . ARG D 1 18 ? -44.801 48.526 -3.287 1.00 14.61 16 ARG D N 1
ATOM 4631 C CA . ARG D 1 18 ? -44.372 48.351 -1.930 1.00 16.84 16 ARG D CA 1
ATOM 4632 C C . ARG D 1 18 ? -44.029 46.829 -1.785 1.00 15.84 16 ARG D C 1
ATOM 4633 O O . ARG D 1 18 ? -44.697 45.975 -2.428 1.00 19.04 16 ARG D O 1
ATOM 4641 N N . VAL D 1 19 ? -43.056 46.495 -0.934 1.00 14.83 17 VAL D N 1
ATOM 4642 C CA . VAL D 1 19 ? -42.727 45.060 -0.645 1.00 13.34 17 VAL D CA 1
ATOM 4643 C C . VAL D 1 19 ? -43.238 44.774 0.773 1.00 12.78 17 VAL D C 1
ATOM 4644 O O . VAL D 1 19 ? -42.549 45.052 1.762 1.00 12.00 17 VAL D O 1
ATOM 4648 N N . TRP D 1 20 ? -44.476 44.280 0.889 1.00 12.04 18 TRP D N 1
ATOM 4649 C CA . TRP D 1 20 ? -45.186 44.337 2.186 1.00 13.06 18 TRP D CA 1
ATOM 4650 C C . TRP D 1 20 ? -44.685 43.354 3.219 1.00 14.27 18 TRP D C 1
ATOM 4651 O O . TRP D 1 20 ? -44.829 43.587 4.415 1.00 14.84 18 TRP D O 1
ATOM 4662 N N . SER D 1 21 ? -44.100 42.266 2.734 1.00 14.36 19 SER D N 1
ATOM 4663 C CA . SER D 1 21 ? -43.580 41.186 3.556 1.00 16.77 19 SER D CA 1
ATOM 4664 C C . SER D 1 21 ? -42.066 41.276 3.900 1.00 16.35 19 SER D C 1
ATOM 4665 O O . SER D 1 21 ? -41.537 40.409 4.589 1.00 16.28 19 SER D O 1
ATOM 4668 N N . GLN D 1 22 ? -41.375 42.340 3.481 1.00 16.81 20 GLN D N 1
ATOM 4669 C CA . GLN D 1 22 ? -39.947 42.492 3.800 1.00 17.40 20 GLN D CA 1
ATOM 4670 C C . GLN D 1 22 ? -39.559 42.173 5.246 1.00 18.82 20 GLN D C 1
ATOM 4671 O O . GLN D 1 22 ? -40.115 42.744 6.185 1.00 17.43 20 GLN D O 1
ATOM 4677 N N . GLU D 1 23 ? -38.585 41.274 5.417 1.00 18.95 21 GLU D N 1
ATOM 4678 C CA . GLU D 1 23 ? -37.947 41.031 6.703 1.00 21.50 21 GLU D CA 1
ATOM 4679 C C . GLU D 1 23 ? -36.430 41.200 6.556 1.00 21.81 21 GLU D C 1
ATOM 4680 O O . GLU D 1 23 ? -35.886 40.929 5.482 1.00 22.62 21 GLU D O 1
ATOM 4686 N N . LEU D 1 24 ? -35.769 41.622 7.628 1.00 21.59 22 LEU D N 1
ATOM 4687 C CA . LEU D 1 24 ? -34.325 41.849 7.625 1.00 22.32 22 LEU D CA 1
ATOM 4688 C C . LEU D 1 24 ? -33.606 41.204 8.822 1.00 23.57 22 LEU D C 1
ATOM 4689 O O . LEU D 1 24 ? -34.116 41.232 9.957 1.00 23.35 22 LEU D O 1
ATOM 4694 N N . ASN D 1 25 ? -32.429 40.629 8.561 1.00 23.76 23 ASN D N 1
ATOM 4695 C CA . ASN D 1 25 ? -31.510 40.219 9.613 1.00 25.26 23 ASN D CA 1
ATOM 4696 C C . ASN D 1 25 ? -30.567 41.410 9.841 1.00 26.36 23 ASN D C 1
ATOM 4697 O O . ASN D 1 25 ? -29.773 41.769 8.934 1.00 26.38 23 ASN D O 1
ATOM 4702 N N . PRO D 1 26 ? -30.643 42.016 11.044 1.00 27.11 24 PRO D N 1
ATOM 4703 C CA . PRO D 1 26 ? -29.943 43.281 11.331 1.00 27.93 24 PRO D CA 1
ATOM 4704 C C . PRO D 1 26 ? -28.433 43.111 11.463 1.00 28.02 24 PRO D C 1
ATOM 4705 O O . PRO D 1 26 ? -27.698 44.110 11.369 1.00 28.73 24 PRO D O 1
ATOM 4709 N N . ASP D 1 27 ? -27.991 41.866 11.683 1.00 27.19 25 ASP D N 1
ATOM 4710 C CA . ASP D 1 27 ? -26.574 41.497 11.671 1.00 26.67 25 ASP D CA 1
ATOM 4711 C C . ASP D 1 27 ? -25.969 41.849 10.325 1.00 25.80 25 ASP D C 1
ATOM 4712 O O . ASP D 1 27 ? -24.804 42.230 10.249 1.00 25.02 25 ASP D O 1
ATOM 4717 N N . PHE D 1 28 ? -26.799 41.792 9.281 1.00 24.78 26 PHE D N 1
ATOM 4718 C CA . PHE D 1 28 ? -26.381 42.110 7.921 1.00 23.48 26 PHE D CA 1
ATOM 4719 C C . PHE D 1 28 ? -26.823 43.494 7.402 1.00 23.28 26 PHE D C 1
ATOM 4720 O O . PHE D 1 28 ? -26.022 44.210 6.772 1.00 22.20 26 PHE D O 1
ATOM 4728 N N . SER D 1 29 ? -28.095 43.851 7.618 1.00 22.87 27 SER D N 1
ATOM 4729 C CA . SER D 1 29 ? -28.609 45.154 7.183 1.00 23.63 27 SER D CA 1
ATOM 4730 C C . SER D 1 29 ? -28.071 46.329 7.997 1.00 24.52 27 SER D C 1
ATOM 4731 O O . SER D 1 29 ? -28.146 47.488 7.543 1.00 25.44 27 SER D O 1
ATOM 4734 N N . LEU D 1 30 ? -27.610 46.051 9.215 1.00 25.87 28 LEU D N 1
ATOM 4735 C CA . LEU D 1 30 ? -27.145 47.107 10.138 1.00 28.64 28 LEU D CA 1
ATOM 4736 C C . LEU D 1 30 ? -28.303 47.976 10.697 1.00 30.17 28 LEU D C 1
ATOM 4737 O O . LEU D 1 30 ? -28.285 48.354 11.850 1.00 32.15 28 LEU D O 1
ATOM 4742 N N . ASP D 1 31 ? -29.309 48.289 9.886 1.00 32.20 29 ASP D N 1
ATOM 4743 C CA . ASP D 1 31 ? -30.495 49.048 10.326 1.00 32.63 29 ASP D CA 1
ATOM 4744 C C . ASP D 1 31 ? -31.678 48.100 10.243 1.00 33.26 29 ASP D C 1
ATOM 4745 O O . ASP D 1 31 ? -31.892 47.520 9.178 1.00 33.61 29 ASP D O 1
ATOM 4750 N N . PRO D 1 32 ? -32.460 47.930 11.346 1.00 34.18 30 PRO D N 1
ATOM 4751 C CA . PRO D 1 32 ? -33.650 47.057 11.226 1.00 34.06 30 PRO D CA 1
ATOM 4752 C C . PRO D 1 32 ? -34.780 47.622 10.371 1.00 34.14 30 PRO D C 1
ATOM 4753 O O . PRO D 1 32 ? -35.640 46.850 9.940 1.00 34.89 30 PRO D O 1
ATOM 4757 N N . CYS D 1 33 ? -34.783 48.935 10.117 1.00 33.41 31 CYS D N 1
ATOM 4758 C CA . CYS D 1 33 ? -35.920 49.612 9.456 1.00 33.25 31 CYS D CA 1
ATOM 4759 C C . CYS D 1 33 ? -36.299 48.991 8.092 1.00 31.07 31 CYS D C 1
ATOM 4760 O O . CYS D 1 33 ? -35.469 48.910 7.172 1.00 30.15 31 CYS D O 1
ATOM 4763 N N . LEU D 1 34 ? -37.567 48.584 7.999 1.00 28.68 32 LEU D N 1
ATOM 4764 C CA . LEU D 1 34 ? -38.146 47.884 6.842 1.00 26.55 32 LEU D CA 1
ATOM 4765 C C . LEU D 1 34 ? -38.668 48.880 5.775 1.00 25.51 32 LEU D C 1
ATOM 4766 O O . LEU D 1 34 ? -39.866 48.925 5.400 1.00 24.55 32 LEU D O 1
ATOM 4771 N N . SER D 1 35 ? -37.744 49.685 5.275 1.00 24.56 33 SER D N 1
ATOM 4772 C CA . SER D 1 35 ? -38.054 50.739 4.322 1.00 24.48 33 SER D CA 1
ATOM 4773 C C . SER D 1 35 ? -38.719 50.245 3.023 1.00 23.95 33 SER D C 1
ATOM 4774 O O . SER D 1 35 ? -39.470 50.999 2.425 1.00 23.38 33 SER D O 1
ATOM 4777 N N . CYS D 1 36 ? -38.482 48.991 2.585 1.00 23.42 34 CYS D N 1
ATOM 4778 C CA . CYS D 1 36 ? -39.192 48.500 1.394 1.00 22.19 34 CYS D CA 1
ATOM 4779 C C . CYS D 1 36 ? -40.705 48.256 1.611 1.00 20.76 34 CYS D C 1
ATOM 4780 O O . CYS D 1 36 ? -41.474 48.166 0.624 1.00 19.05 34 CYS D O 1
ATOM 4783 N N . ARG D 1 37 ? -41.132 48.204 2.892 1.00 18.76 35 ARG D N 1
ATOM 4784 C CA . ARG D 1 37 ? -42.554 48.150 3.214 1.00 16.99 35 ARG D CA 1
ATOM 4785 C C . ARG D 1 37 ? -43.237 49.509 3.016 1.00 16.00 35 ARG D C 1
ATOM 4786 O O . ARG D 1 37 ? -44.464 49.584 2.994 1.00 13.12 35 ARG D O 1
ATOM 4794 N N . HIS D 1 38 ? -42.451 50.573 2.868 1.00 15.40 36 HIS D N 1
ATOM 4795 C CA . HIS D 1 38 ? -43.012 51.908 2.534 1.00 15.27 36 HIS D CA 1
ATOM 4796 C C . HIS D 1 38 ? -43.479 51.988 1.076 1.00 16.29 36 HIS D C 1
ATOM 4797 O O . HIS D 1 38 ? -42.873 51.394 0.175 1.00 16.49 36 HIS D O 1
ATOM 4804 N N . LEU D 1 39 ? -44.553 52.723 0.832 1.00 15.65 37 LEU D N 1
ATOM 4805 C CA . LEU D 1 39 ? -44.918 53.078 -0.525 1.00 16.18 37 LEU D CA 1
ATOM 4806 C C . LEU D 1 39 ? -43.748 53.896 -1.112 1.00 15.75 37 LEU D C 1
ATOM 4807 O O . LEU D 1 39 ? -43.242 54.822 -0.463 1.00 15.75 37 LEU D O 1
ATOM 4812 N N . HIS D 1 40 ? -43.276 53.481 -2.284 1.00 14.49 38 HIS D N 1
ATOM 4813 C CA . HIS D 1 40 ? -42.265 54.226 -2.979 1.00 14.16 38 HIS D CA 1
ATOM 4814 C C . HIS D 1 40 ? -42.319 53.856 -4.442 1.00 13.60 38 HIS D C 1
ATOM 4815 O O . HIS D 1 40 ? -43.358 53.444 -4.924 1.00 14.10 38 HIS D O 1
ATOM 4822 N N . GLY D 1 41 ? -41.215 54.012 -5.177 1.00 12.47 39 GLY D N 1
ATOM 4823 C CA . GLY D 1 41 ? -41.265 53.731 -6.579 1.00 12.02 39 GLY D CA 1
ATOM 4824 C C . GLY D 1 41 ? -39.886 53.683 -7.175 1.00 13.14 39 GLY D C 1
ATOM 4825 O O . GLY D 1 41 ? -38.897 53.826 -6.434 1.00 14.23 39 GLY D O 1
ATOM 4826 N N . HIS D 1 42 ? -39.822 53.498 -8.489 1.00 12.45 40 HIS D N 1
ATOM 4827 C CA . HIS D 1 42 ? -38.546 53.208 -9.149 1.00 13.97 40 HIS D CA 1
ATOM 4828 C C . HIS D 1 42 ? -38.628 53.507 -10.613 1.00 15.16 40 HIS D C 1
ATOM 4829 O O . HIS D 1 42 ? -39.732 53.556 -11.202 1.00 14.64 40 HIS D O 1
ATOM 4836 N N . GLN D 1 43 ? -37.449 53.645 -11.220 1.00 16.46 41 GLN D N 1
ATOM 4837 C CA . GLN D 1 43 ? -37.330 53.496 -12.665 1.00 18.07 41 GLN D CA 1
ATOM 4838 C C . GLN D 1 43 ? -36.871 52.054 -12.889 1.00 17.09 41 GLN D C 1
ATOM 4839 O O . GLN D 1 43 ? -35.819 51.663 -12.400 1.00 16.25 41 GLN D O 1
ATOM 4845 N N . GLY D 1 44 ? -37.712 51.240 -13.519 1.00 15.44 42 GLY D N 1
ATOM 4846 C CA . GLY D 1 44 ? -37.384 49.818 -13.737 1.00 15.82 42 GLY D CA 1
ATOM 4847 C C . GLY D 1 44 ? -36.779 49.660 -15.137 1.00 14.86 42 GLY D C 1
ATOM 4848 O O . GLY D 1 44 ? -37.096 50.445 -16.036 1.00 16.33 42 GLY D O 1
ATOM 4849 N N . LYS D 1 45 ? -35.839 48.750 -15.301 1.00 12.88 43 LYS D N 1
ATOM 4850 C CA . LYS D 1 45 ? -35.394 48.413 -16.639 1.00 13.80 43 LYS D CA 1
ATOM 4851 C C . LYS D 1 45 ? -35.491 46.922 -16.790 1.00 14.41 43 LYS D C 1
ATOM 4852 O O . LYS D 1 45 ? -34.849 46.189 -16.043 1.00 14.23 43 LYS D O 1
ATOM 4858 N N . VAL D 1 46 ? -36.218 46.475 -17.805 1.00 14.84 44 VAL D N 1
ATOM 4859 C CA . VAL D 1 46 ? -36.260 45.060 -18.091 1.00 14.74 44 VAL D CA 1
ATOM 4860 C C . VAL D 1 46 ? -35.256 44.748 -19.179 1.00 15.48 44 VAL D C 1
ATOM 4861 O O . VAL D 1 46 ? -35.288 45.412 -20.232 1.00 15.90 44 VAL D O 1
ATOM 4865 N N . ILE D 1 47 ? -34.360 43.774 -18.941 1.00 14.68 45 ILE D N 1
ATOM 4866 C CA . ILE D 1 47 ? -33.446 43.306 -19.982 1.00 13.69 45 ILE D CA 1
ATOM 4867 C C . ILE D 1 47 ? -33.815 41.879 -20.370 1.00 12.88 45 ILE D C 1
ATOM 4868 O O . ILE D 1 47 ? -33.763 40.978 -19.546 1.00 12.82 45 ILE D O 1
ATOM 4873 N N . VAL D 1 48 ? -34.194 41.695 -21.633 1.00 13.53 46 VAL D N 1
ATOM 4874 C CA . VAL D 1 48 ? -34.651 40.393 -22.122 1.00 14.26 46 VAL D CA 1
ATOM 4875 C C . VAL D 1 48 ? -33.499 39.733 -22.907 1.00 14.81 46 VAL D C 1
ATOM 4876 O O . VAL D 1 48 ? -33.004 40.330 -23.852 1.00 13.77 46 VAL D O 1
ATOM 4880 N N . HIS D 1 49 ? -33.095 38.512 -22.521 1.00 14.30 47 HIS D N 1
ATOM 4881 C CA . HIS D 1 49 ? -32.034 37.801 -23.263 1.00 14.18 47 HIS D CA 1
ATOM 4882 C C . HIS D 1 49 ? -32.647 36.650 -24.039 1.00 13.59 47 HIS D C 1
ATOM 4883 O O . HIS D 1 49 ? -33.302 35.808 -23.444 1.00 15.43 47 HIS D O 1
ATOM 4890 N N . LEU D 1 50 ? -32.493 36.643 -25.356 1.00 13.83 48 LEU D N 1
ATOM 4891 C CA . LEU D 1 50 ? -32.980 35.527 -26.196 1.00 14.47 48 LEU D CA 1
ATOM 4892 C C . LEU D 1 50 ? -31.797 34.676 -26.698 1.00 15.43 48 LEU D C 1
ATOM 4893 O O . LEU D 1 50 ? -30.719 35.202 -26.919 1.00 15.44 48 LEU D O 1
ATOM 4898 N N . GLU D 1 51 ? -31.976 33.374 -26.829 1.00 14.89 49 GLU D N 1
ATOM 4899 C CA . GLU D 1 51 ? -30.843 32.526 -27.213 1.00 16.73 49 GLU D CA 1
ATOM 4900 C C . GLU D 1 51 ? -31.274 31.602 -28.361 1.00 17.17 49 GLU D C 1
ATOM 4901 O O . GLU D 1 51 ? -32.411 31.134 -28.389 1.00 16.06 49 GLU D O 1
ATOM 4907 N N . SER D 1 52 ? -30.371 31.329 -29.292 1.00 18.70 50 SER D N 1
ATOM 4908 C CA . SER D 1 52 ? -30.627 30.288 -30.270 1.00 20.05 50 SER D CA 1
ATOM 4909 C C . SER D 1 52 ? -29.350 29.469 -30.478 1.00 20.03 50 SER D C 1
ATOM 4910 O O . SER D 1 52 ? -28.233 29.961 -30.223 1.00 19.30 50 SER D O 1
ATOM 4913 N N . ARG D 1 53 ? -29.521 28.234 -30.974 1.00 20.34 51 ARG D N 1
ATOM 4914 C CA . ARG D 1 53 ? -28.381 27.388 -31.285 1.00 21.52 51 ARG D CA 1
ATOM 4915 C C . ARG D 1 53 ? -27.764 27.719 -32.649 1.00 20.05 51 ARG D C 1
ATOM 4916 O O . ARG D 1 53 ? -26.644 27.341 -32.908 1.00 21.18 51 ARG D O 1
ATOM 4924 N N . GLU D 1 54 ? -28.511 28.418 -33.488 1.00 19.06 52 GLU D N 1
ATOM 4925 C CA A GLU D 1 54 ? -28.064 28.770 -34.849 0.50 18.73 52 GLU D CA 1
ATOM 4926 C CA B GLU D 1 54 ? -28.112 28.741 -34.864 0.50 19.14 52 GLU D CA 1
ATOM 4927 C C . GLU D 1 54 ? -28.467 30.210 -35.147 1.00 18.48 52 GLU D C 1
ATOM 4928 O O . GLU D 1 54 ? -29.397 30.735 -34.539 1.00 19.07 52 GLU D O 1
ATOM 4939 N N . LEU D 1 55 ? -27.756 30.852 -36.062 1.00 17.36 53 LEU D N 1
ATOM 4940 C CA . LEU D 1 55 ? -28.225 32.109 -36.657 1.00 17.52 53 LEU D CA 1
ATOM 4941 C C . LEU D 1 55 ? -29.043 31.798 -37.930 1.00 19.03 53 LEU D C 1
ATOM 4942 O O . LEU D 1 55 ? -28.759 30.813 -38.629 1.00 17.60 53 LEU D O 1
ATOM 4947 N N . GLN D 1 56 ? -30.063 32.607 -38.205 1.00 18.81 54 GLN D N 1
ATOM 4948 C CA . GLN D 1 56 ? -30.768 32.573 -39.495 1.00 20.22 54 GLN D CA 1
ATOM 4949 C C . GLN D 1 56 ? -30.768 33.987 -39.982 1.00 18.64 54 GLN D C 1
ATOM 4950 O O . GLN D 1 56 ? -31.144 34.847 -39.215 1.00 17.01 54 GLN D O 1
ATOM 4956 N N . ARG D 1 57 ? -30.327 34.240 -41.224 1.00 18.03 55 ARG D N 1
ATOM 4957 C CA . ARG D 1 57 ? -30.212 35.614 -41.744 1.00 16.91 55 ARG D CA 1
ATOM 4958 C C . ARG D 1 57 ? -29.316 36.431 -40.820 1.00 17.10 55 ARG D C 1
ATOM 4959 O O . ARG D 1 57 ? -29.493 37.621 -40.665 1.00 18.09 55 ARG D O 1
ATOM 4967 N N . GLY D 1 58 ? -28.323 35.770 -40.219 1.00 16.46 56 GLY D N 1
ATOM 4968 C CA . GLY D 1 58 ? -27.352 36.458 -39.379 1.00 15.25 56 GLY D CA 1
ATOM 4969 C C . GLY D 1 58 ? -27.839 36.876 -38.001 1.00 15.69 56 GLY D C 1
ATOM 4970 O O . GLY D 1 58 ? -27.121 37.579 -37.316 1.00 15.08 56 GLY D O 1
ATOM 4979 N N . VAL D 1 60 ? -30.249 35.945 -34.180 1.00 14.04 58 VAL D N 1
ATOM 4980 C CA . VAL D 1 60 ? -30.937 35.054 -33.231 1.00 15.02 58 VAL D CA 1
ATOM 4981 C C . VAL D 1 60 ? -32.434 35.133 -33.624 1.00 15.57 58 VAL D C 1
ATOM 4982 O O . VAL D 1 60 ? -33.026 34.154 -34.045 1.00 16.36 58 VAL D O 1
ATOM 4986 N N . THR D 1 61 ? -32.973 36.343 -33.534 1.00 16.54 59 THR D N 1
ATOM 4987 C CA . THR D 1 61 ? -34.227 36.806 -34.113 1.00 18.08 59 THR D CA 1
ATOM 4988 C C . THR D 1 61 ? -34.092 38.330 -34.127 1.00 19.25 59 THR D C 1
ATOM 4989 O O . THR D 1 61 ? -33.223 38.880 -33.407 1.00 19.01 59 THR D O 1
ATOM 4993 N N . ASP D 1 62 ? -34.894 39.028 -34.935 1.00 19.64 60 ASP D N 1
ATOM 4994 C CA . ASP D 1 62 ? -34.771 40.495 -35.014 1.00 22.08 60 ASP D CA 1
ATOM 4995 C C . ASP D 1 62 ? -35.164 41.134 -33.682 1.00 22.51 60 ASP D C 1
ATOM 4996 O O . ASP D 1 62 ? -36.191 40.772 -33.128 1.00 22.78 60 ASP D O 1
ATOM 5001 N N . PHE D 1 63 ? -34.375 42.106 -33.216 1.00 24.10 61 PHE D N 1
ATOM 5002 C CA . PHE D 1 63 ? -34.734 42.954 -32.076 1.00 24.57 61 PHE D CA 1
ATOM 5003 C C . PHE D 1 63 ? -36.184 43.436 -32.114 1.00 25.07 61 PHE D C 1
ATOM 5004 O O . PHE D 1 63 ? -36.787 43.554 -31.051 1.00 24.68 61 PHE D O 1
ATOM 5012 N N . ALA D 1 64 ? -36.738 43.733 -33.308 1.00 24.67 62 ALA D N 1
ATOM 5013 C CA . ALA D 1 64 ? -38.104 44.308 -33.406 1.00 24.30 62 ALA D CA 1
ATOM 5014 C C . ALA D 1 64 ? -39.188 43.317 -33.026 1.00 23.98 62 ALA D C 1
ATOM 5015 O O . ALA D 1 64 ? -40.335 43.704 -32.809 1.00 23.93 62 ALA D O 1
ATOM 5017 N N . HIS D 1 65 ? -38.822 42.035 -32.953 1.00 23.44 63 HIS D N 1
ATOM 5018 C CA . HIS D 1 65 ? -39.736 40.979 -32.524 1.00 22.06 63 HIS D CA 1
ATOM 5019 C C . HIS D 1 65 ? -40.083 41.008 -31.020 1.00 21.73 63 HIS D C 1
ATOM 5020 O O . HIS D 1 65 ? -40.890 40.190 -30.571 1.00 19.96 63 HIS D O 1
ATOM 5027 N N . LEU D 1 66 ? -39.493 41.942 -30.262 1.00 21.38 64 LEU D N 1
ATOM 5028 C CA . LEU D 1 66 ? -40.004 42.225 -28.907 1.00 21.60 64 LEU D CA 1
ATOM 5029 C C . LEU D 1 66 ? -40.792 43.549 -28.822 1.00 22.23 64 LEU D C 1
ATOM 5030 O O . LEU D 1 66 ? -41.071 44.028 -27.716 1.00 22.29 64 LEU D O 1
ATOM 5035 N N . ASN D 1 67 ? -41.140 44.144 -29.976 1.00 21.88 65 ASN D N 1
ATOM 5036 C CA . ASN D 1 67 ? -42.007 45.352 -30.007 1.00 21.69 65 ASN D CA 1
ATOM 5037 C C . ASN D 1 67 ? -43.387 45.108 -29.353 1.00 21.11 65 ASN D C 1
ATOM 5038 O O . ASN D 1 67 ? -43.954 46.022 -28.773 1.00 21.08 65 ASN D O 1
ATOM 5043 N N . TRP D 1 68 ? -43.942 43.906 -29.484 1.00 20.73 66 TRP D N 1
ATOM 5044 C CA . TRP D 1 68 ? -45.185 43.570 -28.751 1.00 20.56 66 TRP D CA 1
ATOM 5045 C C . TRP D 1 68 ? -44.984 43.730 -27.224 1.00 21.30 66 TRP D C 1
ATOM 5046 O O . TRP D 1 68 ? -45.864 44.221 -26.494 1.00 21.58 66 TRP D O 1
ATOM 5057 N N . PHE D 1 69 ? -43.799 43.326 -26.754 1.00 20.65 67 PHE D N 1
ATOM 5058 C CA . PHE D 1 69 ? -43.474 43.312 -25.325 1.00 20.39 67 PHE D CA 1
ATOM 5059 C C . PHE D 1 69 ? -43.261 44.745 -24.880 1.00 19.75 67 PHE D C 1
ATOM 5060 O O . PHE D 1 69 ? -43.687 45.123 -23.788 1.00 18.98 67 PHE D O 1
ATOM 5068 N N . LYS D 1 70 ? -42.577 45.518 -25.718 1.00 18.86 68 LYS D N 1
ATOM 5069 C CA . LYS D 1 70 ? -42.390 46.932 -25.459 1.00 20.34 68 LYS D CA 1
ATOM 5070 C C . LYS D 1 70 ? -43.759 47.601 -25.283 1.00 20.86 68 LYS D C 1
ATOM 5071 O O . LYS D 1 70 ? -43.964 48.385 -24.335 1.00 19.91 68 LYS D O 1
ATOM 5077 N N . ARG D 1 71 ? -44.682 47.279 -26.187 1.00 19.79 69 ARG D N 1
ATOM 5078 C CA . ARG D 1 71 ? -46.060 47.748 -26.059 1.00 20.98 69 ARG D CA 1
ATOM 5079 C C . ARG D 1 71 ? -46.743 47.336 -24.727 1.00 19.65 69 ARG D C 1
ATOM 5080 O O . ARG D 1 71 ? -47.406 48.177 -24.065 1.00 20.89 69 ARG D O 1
ATOM 5088 N N . PHE D 1 72 ? -46.567 46.083 -24.307 1.00 19.50 70 PHE D N 1
ATOM 5089 C CA . PHE D 1 72 ? -47.157 45.594 -23.055 1.00 19.02 70 PHE D CA 1
ATOM 5090 C C . PHE D 1 72 ? -46.613 46.412 -21.882 1.00 19.02 70 PHE D C 1
ATOM 5091 O O . PHE D 1 72 ? -47.380 46.947 -21.103 1.00 19.04 70 PHE D O 1
ATOM 5099 N N . ILE D 1 73 ? -45.293 46.566 -21.807 1.00 18.44 71 ILE D N 1
ATOM 5100 C CA . ILE D 1 73 ? -44.663 47.405 -20.794 1.00 18.93 71 ILE D CA 1
ATOM 5101 C C . ILE D 1 73 ? -45.240 48.851 -20.796 1.00 19.23 71 ILE D C 1
ATOM 5102 O O . ILE D 1 73 ? -45.733 49.349 -19.770 1.00 17.57 71 ILE D O 1
ATOM 5107 N N . ASP D 1 74 ? -45.195 49.496 -21.963 1.00 18.61 72 ASP D N 1
ATOM 5108 C CA . ASP D 1 74 ? -45.693 50.870 -22.129 1.00 20.04 72 ASP D CA 1
ATOM 5109 C C . ASP D 1 74 ? -47.154 51.030 -21.735 1.00 20.18 72 ASP D C 1
ATOM 5110 O O . ASP D 1 74 ? -47.490 52.007 -21.062 1.00 21.00 72 ASP D O 1
ATOM 5115 N N . GLU D 1 75 ? -48.015 50.093 -22.149 1.00 19.84 73 GLU D N 1
ATOM 5116 C CA . GLU D 1 75 ? -49.473 50.241 -22.035 1.00 20.35 73 GLU D CA 1
ATOM 5117 C C . GLU D 1 75 ? -50.047 49.677 -20.742 1.00 20.52 73 GLU D C 1
ATOM 5118 O O . GLU D 1 75 ? -51.117 50.070 -20.308 1.00 19.62 73 GLU D O 1
ATOM 5124 N N . VAL D 1 76 ? -49.308 48.792 -20.092 1.00 19.27 74 VAL D N 1
ATOM 5125 C CA . VAL D 1 76 ? -49.855 48.129 -18.922 1.00 18.62 74 VAL D CA 1
ATOM 5126 C C . VAL D 1 76 ? -49.093 48.492 -17.658 1.00 18.50 74 VAL D C 1
ATOM 5127 O O . VAL D 1 76 ? -49.710 48.591 -16.591 1.00 18.81 74 VAL D O 1
ATOM 5131 N N . LEU D 1 77 ? -47.762 48.640 -17.750 1.00 17.46 75 LEU D N 1
ATOM 5132 C CA . LEU D 1 77 ? -46.978 48.810 -16.549 1.00 17.35 75 LEU D CA 1
ATOM 5133 C C . LEU D 1 77 ? -46.489 50.217 -16.245 1.00 16.89 75 LEU D C 1
ATOM 5134 O O . LEU D 1 77 ? -46.346 50.597 -15.072 1.00 15.36 75 LEU D O 1
ATOM 5139 N N . ASP D 1 78 ? -46.186 50.971 -17.297 1.00 16.39 76 ASP D N 1
ATOM 5140 C CA . ASP D 1 78 ? -45.561 52.259 -17.111 1.00 16.68 76 ASP D CA 1
ATOM 5141 C C . ASP D 1 78 ? -46.502 53.253 -16.448 1.00 16.08 76 ASP D C 1
ATOM 5142 O O . ASP D 1 78 ? -47.670 53.300 -16.798 1.00 16.18 76 ASP D O 1
ATOM 5147 N N . HIS D 1 79 ? -45.971 54.046 -15.508 1.00 16.27 77 HIS D N 1
ATOM 5148 C CA . HIS D 1 79 ? -46.750 55.031 -14.737 1.00 16.46 77 HIS D CA 1
ATOM 5149 C C . HIS D 1 79 ? -47.928 54.379 -14.004 1.00 15.33 77 HIS D C 1
ATOM 5150 O O . HIS D 1 79 ? -49.074 54.870 -14.036 1.00 15.74 77 HIS D O 1
ATOM 5157 N N . ARG D 1 80 ? -47.651 53.236 -13.380 1.00 14.41 78 ARG D N 1
ATOM 5158 C CA . ARG D 1 80 ? -48.664 52.519 -12.598 1.00 14.62 78 ARG D CA 1
ATOM 5159 C C . ARG D 1 80 ? -48.113 52.242 -11.203 1.00 14.97 78 ARG D C 1
ATOM 5160 O O . ARG D 1 80 ? -46.895 52.338 -10.975 1.00 14.68 78 ARG D O 1
ATOM 5168 N N . PHE D 1 81 ? -49.009 51.896 -10.297 1.00 13.14 79 PHE D N 1
ATOM 5169 C CA . PHE D 1 81 ? -48.644 51.292 -9.017 1.00 13.90 79 PHE D CA 1
ATOM 5170 C C . PHE D 1 81 ? -48.901 49.788 -9.051 1.00 13.87 79 PHE D C 1
ATOM 5171 O O . PHE D 1 81 ? -50.037 49.378 -9.292 1.00 14.82 79 PHE D O 1
ATOM 5179 N N . ILE D 1 82 ? -47.869 48.993 -8.772 1.00 12.10 80 ILE D N 1
ATOM 5180 C CA . ILE D 1 82 ? -47.977 47.515 -8.724 1.00 12.32 80 ILE D CA 1
ATOM 5181 C C . ILE D 1 82 ? -48.223 47.041 -7.282 1.00 12.13 80 ILE D C 1
ATOM 5182 O O . ILE D 1 82 ? -47.409 47.234 -6.375 1.00 11.70 80 ILE D O 1
ATOM 5187 N N . ILE D 1 83 ? -49.386 46.429 -7.073 1.00 11.62 81 ILE D N 1
ATOM 5188 C CA . ILE D 1 83 ? -49.750 45.988 -5.736 1.00 11.51 81 ILE D CA 1
ATOM 5189 C C . ILE D 1 83 ? -50.062 44.454 -5.730 1.00 10.62 81 ILE D C 1
ATOM 5190 O O . ILE D 1 83 ? -50.748 43.928 -6.619 1.00 11.34 81 ILE D O 1
ATOM 5195 N N . ASP D 1 84 ? -49.538 43.744 -4.764 1.00 10.29 82 ASP D N 1
ATOM 5196 C CA . ASP D 1 84 ? -49.914 42.377 -4.505 1.00 12.08 82 ASP D CA 1
ATOM 5197 C C . ASP D 1 84 ? -51.369 42.321 -3.992 1.00 12.90 82 ASP D C 1
ATOM 5198 O O . ASP D 1 84 ? -51.773 43.079 -3.103 1.00 13.78 82 ASP D O 1
ATOM 5203 N N . ILE D 1 85 ? -52.156 41.425 -4.572 1.00 13.70 83 ILE D N 1
ATOM 5204 C CA . ILE D 1 85 ? -53.503 41.210 -4.057 1.00 15.19 83 ILE D CA 1
ATOM 5205 C C . ILE D 1 85 ? -53.506 40.762 -2.574 1.00 15.91 83 ILE D C 1
ATOM 5206 O O . ILE D 1 85 ? -54.485 41.031 -1.841 1.00 17.14 83 ILE D O 1
ATOM 5211 N N . ASP D 1 86 ? -52.441 40.064 -2.132 1.00 16.25 84 ASP D N 1
ATOM 5212 C CA . ASP D 1 86 ? -52.258 39.690 -0.732 1.00 15.82 84 ASP D CA 1
ATOM 5213 C C . ASP D 1 86 ? -51.702 40.800 0.208 1.00 16.32 84 ASP D C 1
ATOM 5214 O O . ASP D 1 86 ? -51.587 40.574 1.439 1.00 14.03 84 ASP D O 1
ATOM 5219 N N . ASP D 1 87 ? -51.375 41.984 -0.337 1.00 14.66 85 ASP D N 1
ATOM 5220 C CA . ASP D 1 87 ? -50.850 43.083 0.511 1.00 14.90 85 ASP D CA 1
ATOM 5221 C C . ASP D 1 87 ? -51.958 43.375 1.525 1.00 15.56 85 ASP D C 1
ATOM 5222 O O . ASP D 1 87 ? -53.080 43.610 1.108 1.00 16.07 85 ASP D O 1
ATOM 5227 N N . PRO D 1 88 ? -51.634 43.382 2.830 1.00 15.66 86 PRO D N 1
ATOM 5228 C CA . PRO D 1 88 ? -52.595 43.757 3.884 1.00 16.72 86 PRO D CA 1
ATOM 5229 C C . PRO D 1 88 ? -53.176 45.179 3.747 1.00 16.85 86 PRO D C 1
ATOM 5230 O O . PRO D 1 88 ? -54.258 45.431 4.284 1.00 16.59 86 PRO D O 1
ATOM 5234 N N . LEU D 1 89 ? -52.496 46.079 3.029 1.00 16.24 87 LEU D N 1
ATOM 5235 C CA . LEU D 1 89 ? -53.050 47.416 2.740 1.00 16.12 87 LEU D CA 1
ATOM 5236 C C . LEU D 1 89 ? -53.957 47.481 1.512 1.00 16.53 87 LEU D C 1
ATOM 5237 O O . LEU D 1 89 ? -54.455 48.554 1.181 1.00 14.71 87 LEU D O 1
ATOM 5242 N N . PHE D 1 90 ? -54.188 46.353 0.827 1.00 16.12 88 PHE D N 1
ATOM 5243 C CA . PHE D 1 90 ? -55.121 46.363 -0.299 1.00 16.40 88 PHE D CA 1
ATOM 5244 C C . PHE D 1 90 ? -56.506 47.023 0.040 1.00 16.64 88 PHE D C 1
ATOM 5245 O O . PHE D 1 90 ? -56.963 47.890 -0.711 1.00 16.14 88 PHE D O 1
ATOM 5253 N N . PRO D 1 91 ? -57.186 46.597 1.129 1.00 18.16 89 PRO D N 1
ATOM 5254 C CA . PRO D 1 91 ? -58.506 47.254 1.366 1.00 18.37 89 PRO D CA 1
ATOM 5255 C C . PRO D 1 91 ? -58.401 48.746 1.686 1.00 19.20 89 PRO D C 1
ATOM 5256 O O . PRO D 1 91 ? -59.363 49.485 1.472 1.00 17.90 89 PRO D O 1
ATOM 5260 N N . THR D 1 92 ? -57.235 49.178 2.184 1.00 19.00 90 THR D N 1
ATOM 5261 C CA . THR D 1 92 ? -57.006 50.597 2.582 1.00 19.62 90 THR D CA 1
ATOM 5262 C C . THR D 1 92 ? -56.719 51.473 1.369 1.00 19.14 90 THR D C 1
ATOM 5263 O O . THR D 1 92 ? -57.260 52.583 1.238 1.00 18.48 90 THR D O 1
ATOM 5267 N N . LEU D 1 93 ? -55.843 50.977 0.490 1.00 17.29 91 LEU D N 1
ATOM 5268 C CA . LEU D 1 93 ? -55.505 51.678 -0.738 1.00 17.44 91 LEU D CA 1
ATOM 5269 C C . LEU D 1 93 ? -56.536 51.534 -1.834 1.00 16.97 91 LEU D C 1
ATOM 5270 O O . LEU D 1 93 ? -56.587 52.381 -2.726 1.00 17.07 91 LEU D O 1
ATOM 5275 N N . LEU D 1 94 ? -57.299 50.434 -1.813 1.00 17.17 92 LEU D N 1
ATOM 5276 C CA . LEU D 1 94 ? -58.419 50.216 -2.765 1.00 17.85 92 LEU D CA 1
ATOM 5277 C C . LEU D 1 94 ? -59.765 50.036 -2.028 1.00 19.17 92 LEU D C 1
ATOM 5278 O O . LEU D 1 94 ? -60.454 48.997 -2.196 1.00 19.15 92 LEU D O 1
ATOM 5283 N N . PRO D 1 95 ? -60.177 51.074 -1.259 1.00 20.55 93 PRO D N 1
ATOM 5284 C CA . PRO D 1 95 ? -61.336 50.941 -0.370 1.00 21.21 93 PRO D CA 1
ATOM 5285 C C . PRO D 1 95 ? -62.645 50.582 -1.134 1.00 21.31 93 PRO D C 1
ATOM 5286 O O . PRO D 1 95 ? -63.507 49.865 -0.584 1.00 21.20 93 PRO D O 1
ATOM 5290 N N . HIS D 1 96 ? -62.785 50.995 -2.398 1.00 20.48 94 HIS D N 1
ATOM 5291 C CA . HIS D 1 96 ? -63.974 50.583 -3.187 1.00 21.06 94 HIS D CA 1
ATOM 5292 C C . HIS D 1 96 ? -63.943 49.134 -3.641 1.00 20.42 94 HIS D C 1
ATOM 5293 O O . HIS D 1 96 ? -64.930 48.640 -4.152 1.00 20.13 94 HIS D O 1
ATOM 5300 N N . PHE D 1 97 ? -62.809 48.458 -3.475 1.00 20.25 95 PHE D N 1
ATOM 5301 C CA . PHE D 1 97 ? -62.677 47.048 -3.857 1.00 19.92 95 PHE D CA 1
ATOM 5302 C C . PHE D 1 97 ? -62.188 46.180 -2.679 1.00 21.10 95 PHE D C 1
ATOM 5303 O O . PHE D 1 97 ? -61.560 45.125 -2.880 1.00 20.36 95 PHE D O 1
ATOM 5311 N N . ALA D 1 98 ? -62.493 46.631 -1.460 1.00 21.07 96 ALA D N 1
ATOM 5312 C CA . ALA D 1 98 ? -62.033 45.960 -0.227 1.00 22.06 96 ALA D CA 1
ATOM 5313 C C . ALA D 1 98 ? -62.379 44.468 -0.156 1.00 23.00 96 ALA D C 1
ATOM 5314 O O . ALA D 1 98 ? -61.576 43.661 0.339 1.00 24.80 96 ALA D O 1
ATOM 5316 N N . ASP D 1 99 ? -63.540 44.086 -0.670 1.00 23.11 97 ASP D N 1
ATOM 5317 C CA . ASP D 1 99 ? -63.921 42.660 -0.672 1.00 23.07 97 ASP D CA 1
ATOM 5318 C C . ASP D 1 99 ? -63.240 41.839 -1.811 1.00 22.51 97 ASP D C 1
ATOM 5319 O O . ASP D 1 99 ? -63.379 40.624 -1.863 1.00 22.76 97 ASP D O 1
ATOM 5324 N N . LYS D 1 100 ? -62.487 42.521 -2.686 1.00 21.47 98 LYS D N 1
ATOM 5325 C CA . LYS D 1 100 ? -61.709 41.895 -3.778 1.00 20.92 98 LYS D CA 1
ATOM 5326 C C . LYS D 1 100 ? -62.645 41.257 -4.801 1.00 21.85 98 LYS D C 1
ATOM 5327 O O . LYS D 1 100 ? -62.261 40.373 -5.569 1.00 21.90 98 LYS D O 1
ATOM 5333 N N . SER D 1 101 ? -63.913 41.662 -4.776 1.00 23.07 99 SER D N 1
ATOM 5334 C CA . SER D 1 101 ? -64.774 41.341 -5.889 1.00 24.40 99 SER D CA 1
ATOM 5335 C C . SER D 1 101 ? -64.546 42.446 -6.932 1.00 24.64 99 SER D C 1
ATOM 5336 O O . SER D 1 101 ? -63.973 43.534 -6.624 1.00 25.16 99 SER D O 1
ATOM 5339 N N . ALA D 1 102 ? -64.934 42.149 -8.160 1.00 24.04 100 ALA D N 1
ATOM 5340 C CA . ALA D 1 102 ? -64.881 43.132 -9.240 1.00 23.67 100 ALA D CA 1
ATOM 5341 C C . ALA D 1 102 ? -63.448 43.491 -9.666 1.00 23.35 100 ALA D C 1
ATOM 5342 O O . ALA D 1 102 ? -63.162 44.629 -10.109 1.00 24.00 100 ALA D O 1
ATOM 5344 N N . LEU D 1 103 ? -62.556 42.521 -9.529 1.00 21.52 101 LEU D N 1
ATOM 5345 C CA . LEU D 1 103 ? -61.240 42.576 -10.186 1.00 21.66 101 LEU D CA 1
ATOM 5346 C C . LEU D 1 103 ? -61.363 41.816 -11.489 1.00 21.73 101 LEU D C 1
ATOM 5347 O O . LEU D 1 103 ? -62.062 40.799 -11.531 1.00 22.02 101 LEU D O 1
ATOM 5352 N N . VAL D 1 104 ? -60.691 42.299 -12.536 1.00 21.26 102 VAL D N 1
ATOM 5353 C CA . VAL D 1 104 ? -60.755 41.701 -13.874 1.00 21.09 102 VAL D CA 1
ATOM 5354 C C . VAL D 1 104 ? -59.360 41.158 -14.225 1.00 21.12 102 VAL D C 1
ATOM 5355 O O . VAL D 1 104 ? -58.463 41.930 -14.403 1.00 20.46 102 VAL D O 1
ATOM 5359 N N . TRP D 1 105 ? -59.198 39.837 -14.290 1.00 21.05 103 TRP D N 1
ATOM 5360 C CA . TRP D 1 105 ? -57.867 39.229 -14.458 1.00 21.24 103 TRP D CA 1
ATOM 5361 C C . TRP D 1 105 ? -57.566 39.088 -15.937 1.00 22.07 103 TRP D C 1
ATOM 5362 O O . TRP D 1 105 ? -58.428 38.688 -16.683 1.00 21.55 103 TRP D O 1
ATOM 5381 N N . GLU D 1 107 ? -55.014 37.701 -19.207 1.00 25.82 105 GLU D N 1
ATOM 5382 C CA . GLU D 1 107 ? -54.287 36.484 -19.572 1.00 27.60 105 GLU D CA 1
ATOM 5383 C C . GLU D 1 107 ? -52.864 36.477 -19.027 1.00 26.03 105 GLU D C 1
ATOM 5384 O O . GLU D 1 107 ? -52.385 35.482 -18.500 1.00 25.37 105 GLU D O 1
ATOM 5390 N N . GLU D 1 108 ? -52.209 37.616 -19.147 1.00 25.75 106 GLU D N 1
ATOM 5391 C CA . GLU D 1 108 ? -50.842 37.764 -18.669 1.00 25.69 106 GLU D CA 1
ATOM 5392 C C . GLU D 1 108 ? -50.667 37.659 -17.144 1.00 24.63 106 GLU D C 1
ATOM 5393 O O . GLU D 1 108 ? -49.537 37.715 -16.661 1.00 25.64 106 GLU D O 1
ATOM 5399 N N . GLY D 1 109 ? -51.761 37.462 -16.410 1.00 24.00 107 GLY D N 1
ATOM 5400 C CA . GLY D 1 109 ? -51.737 37.238 -14.958 1.00 23.39 107 GLY D CA 1
ATOM 5401 C C . GLY D 1 109 ? -51.580 38.484 -14.065 1.00 23.51 107 GLY D C 1
ATOM 5402 O O . GLY D 1 109 ? -50.910 38.449 -13.022 1.00 24.33 107 GLY D O 1
ATOM 5403 N N . TYR D 1 110 ? -52.145 39.602 -14.499 1.00 21.33 108 TYR D N 1
ATOM 5404 C CA . TYR D 1 110 ? -52.345 40.735 -13.615 1.00 19.86 108 TYR D CA 1
ATOM 5405 C C . TYR D 1 110 ? -53.823 41.101 -13.709 1.00 19.24 108 TYR D C 1
ATOM 5406 O O . TYR D 1 110 ? -54.502 40.650 -14.610 1.00 19.13 108 TYR D O 1
ATOM 5415 N N . ALA D 1 111 ? -54.287 41.958 -12.807 1.00 18.59 109 ALA D N 1
ATOM 5416 C CA . ALA D 1 111 ? -55.652 42.412 -12.824 1.00 18.29 109 ALA D CA 1
ATOM 5417 C C . ALA D 1 111 ? -55.726 43.939 -12.812 1.00 17.66 109 ALA D C 1
ATOM 5418 O O . ALA D 1 111 ? -54.812 44.608 -12.357 1.00 17.52 109 ALA D O 1
ATOM 5420 N N . ARG D 1 112 ? -56.831 44.473 -13.313 1.00 17.82 110 ARG D N 1
ATOM 5421 C CA . ARG D 1 112 ? -57.256 45.827 -13.046 1.00 17.87 110 ARG D CA 1
ATOM 5422 C C . ARG D 1 112 ? -58.655 45.770 -12.417 1.00 18.72 110 ARG D C 1
ATOM 5423 O O . ARG D 1 112 ? -59.387 44.742 -12.540 1.00 17.46 110 ARG D O 1
ATOM 5431 N N . VAL D 1 113 ? -59.041 46.851 -11.748 1.00 18.72 111 VAL D N 1
ATOM 5432 C CA . VAL D 1 113 ? -60.383 46.911 -11.157 1.00 19.90 111 VAL D CA 1
ATOM 5433 C C . VAL D 1 113 ? -61.424 46.985 -12.259 1.00 20.38 111 VAL D C 1
ATOM 5434 O O . VAL D 1 113 ? -61.135 47.401 -13.392 1.00 20.52 111 VAL D O 1
ATOM 5438 N N . ASP D 1 114 ? -62.636 46.556 -11.928 1.00 21.38 112 ASP D N 1
ATOM 5439 C CA . ASP D 1 114 ? -63.744 46.686 -12.877 1.00 21.52 112 ASP D CA 1
ATOM 5440 C C . ASP D 1 114 ? -64.281 48.103 -12.732 1.00 22.00 112 ASP D C 1
ATOM 5441 O O . ASP D 1 114 ? -64.905 48.436 -11.703 1.00 20.08 112 ASP D O 1
ATOM 5446 N N . PHE D 1 115 ? -64.022 48.935 -13.739 1.00 22.20 113 PHE D N 1
ATOM 5447 C CA . PHE D 1 115 ? -64.395 50.357 -13.671 1.00 23.75 113 PHE D CA 1
ATOM 5448 C C . PHE D 1 115 ? -65.904 50.616 -13.603 1.00 25.24 113 PHE D C 1
ATOM 5449 O O . PHE D 1 115 ? -66.338 51.695 -13.211 1.00 23.53 113 PHE D O 1
ATOM 5457 N N . GLU D 1 116 ? -66.700 49.599 -13.904 1.00 26.59 114 GLU D N 1
ATOM 5458 C CA . GLU D 1 116 ? -68.149 49.705 -13.725 1.00 28.30 114 GLU D CA 1
ATOM 5459 C C . GLU D 1 116 ? -68.495 49.958 -12.265 1.00 28.67 114 GLU D C 1
ATOM 5460 O O . GLU D 1 116 ? -69.355 50.790 -11.953 1.00 29.24 114 GLU D O 1
ATOM 5466 N N . ARG D 1 117 ? -67.814 49.261 -11.361 1.00 27.85 115 ARG D N 1
ATOM 5467 C CA . ARG D 1 117 ? -68.109 49.424 -9.941 1.00 27.55 115 ARG D CA 1
ATOM 5468 C C . ARG D 1 117 ? -67.937 50.832 -9.392 1.00 27.12 115 ARG D C 1
ATOM 5469 O O . ARG D 1 117 ? -68.501 51.142 -8.346 1.00 26.65 115 ARG D O 1
ATOM 5477 N N . ILE D 1 118 ? -67.141 51.671 -10.062 1.00 26.05 116 ILE D N 1
ATOM 5478 C CA . ILE D 1 118 ? -66.867 53.053 -9.568 1.00 25.81 116 ILE D CA 1
ATOM 5479 C C . ILE D 1 118 ? -67.356 54.096 -10.556 1.00 26.72 116 ILE D C 1
ATOM 5480 O O . ILE D 1 118 ? -66.897 55.259 -10.575 1.00 25.90 116 ILE D O 1
ATOM 5485 N N . LYS D 1 119 ? -68.295 53.669 -11.388 1.00 28.11 117 LYS D N 1
ATOM 5486 C CA . LYS D 1 119 ? -68.919 54.539 -12.368 1.00 30.74 117 LYS D CA 1
ATOM 5487 C C . LYS D 1 119 ? -69.411 55.807 -11.637 1.00 30.37 117 LYS D C 1
ATOM 5488 O O . LYS D 1 119 ? -69.955 55.719 -10.534 1.00 31.48 117 LYS D O 1
ATOM 5494 N N . GLY D 1 120 ? -69.215 56.984 -12.213 1.00 31.07 118 GLY D N 1
ATOM 5495 C CA . GLY D 1 120 ? -69.672 58.210 -11.511 1.00 31.03 118 GLY D CA 1
ATOM 5496 C C . GLY D 1 120 ? -69.042 58.487 -10.141 1.00 30.40 118 GLY D C 1
ATOM 5497 O O . GLY D 1 120 ? -69.598 59.242 -9.353 1.00 30.74 118 GLY D O 1
ATOM 5498 N N . GLU D 1 121 ? -67.901 57.868 -9.819 1.00 28.62 119 GLU D N 1
ATOM 5499 C CA . GLU D 1 121 ? -67.061 58.406 -8.726 1.00 26.62 119 GLU D CA 1
ATOM 5500 C C . GLU D 1 121 ? -66.345 59.631 -9.289 1.00 25.45 119 GLU D C 1
ATOM 5501 O O . GLU D 1 121 ? -66.349 59.863 -10.510 1.00 23.25 119 GLU D O 1
ATOM 5507 N N . SER D 1 122 ? -65.732 60.435 -8.418 1.00 25.24 120 SER D N 1
ATOM 5508 C CA . SER D 1 122 ? -65.078 61.672 -8.893 1.00 25.26 120 SER D CA 1
ATOM 5509 C C . SER D 1 122 ? -63.830 61.386 -9.755 1.00 24.30 120 SER D C 1
ATOM 5510 O O . SER D 1 122 ? -63.266 60.289 -9.695 1.00 23.80 120 SER D O 1
ATOM 5513 N N . SER D 1 123 ? -63.373 62.370 -10.526 1.00 23.30 121 SER D N 1
ATOM 5514 C CA . SER D 1 123 ? -62.240 62.145 -11.421 1.00 23.26 121 SER D CA 1
ATOM 5515 C C . SER D 1 123 ? -60.920 61.749 -10.697 1.00 21.41 121 SER D C 1
ATOM 5516 O O . SER D 1 123 ? -60.151 60.930 -11.218 1.00 20.91 121 SER D O 1
ATOM 5519 N N . PRO D 1 124 ? -60.651 62.319 -9.512 1.00 19.47 122 PRO D N 1
ATOM 5520 C CA . PRO D 1 124 ? -59.409 61.883 -8.851 1.00 18.52 122 PRO D CA 1
ATOM 5521 C C . PRO D 1 124 ? -59.495 60.440 -8.421 1.00 17.59 122 PRO D C 1
ATOM 5522 O O . PRO D 1 124 ? -58.482 59.749 -8.409 1.00 16.78 122 PRO D O 1
ATOM 5526 N N . ILE D 1 125 ? -60.692 59.995 -8.019 1.00 17.06 123 ILE D N 1
ATOM 5527 C CA . ILE D 1 125 ? -60.907 58.583 -7.667 1.00 17.35 123 ILE D CA 1
ATOM 5528 C C . ILE D 1 125 ? -60.700 57.639 -8.872 1.00 17.10 123 ILE D C 1
ATOM 5529 O O . ILE D 1 125 ? -60.100 56.538 -8.742 1.00 17.12 123 ILE D O 1
ATOM 5534 N N . LEU D 1 126 ? -61.178 58.054 -10.037 1.00 16.42 124 LEU D N 1
ATOM 5535 C CA . LEU D 1 126 ? -60.900 57.283 -11.234 1.00 17.51 124 LEU D CA 1
ATOM 5536 C C . LEU D 1 126 ? -59.391 57.265 -11.519 1.00 17.45 124 LEU D C 1
ATOM 5537 O O . LEU D 1 126 ? -58.846 56.254 -11.931 1.00 16.97 124 LEU D O 1
ATOM 5542 N N . GLU D 1 127 ? -58.705 58.384 -11.281 1.00 17.32 125 GLU D N 1
ATOM 5543 C CA . GLU D 1 127 ? -57.245 58.412 -11.509 1.00 16.81 125 GLU D CA 1
ATOM 5544 C C . GLU D 1 127 ? -56.533 57.412 -10.590 1.00 15.81 125 GLU D C 1
ATOM 5545 O O . GLU D 1 127 ? -55.603 56.720 -10.997 1.00 16.35 125 GLU D O 1
ATOM 5551 N N . LEU D 1 128 ? -56.957 57.370 -9.348 1.00 15.16 126 LEU D N 1
ATOM 5552 C CA . LEU D 1 128 ? -56.416 56.449 -8.364 1.00 15.04 126 LEU D CA 1
ATOM 5553 C C . LEU D 1 128 ? -56.559 55.013 -8.852 1.00 14.93 126 LEU D C 1
ATOM 5554 O O . LEU D 1 128 ? -55.570 54.309 -8.938 1.00 13.59 126 LEU D O 1
ATOM 5559 N N . TYR D 1 129 ? -57.782 54.605 -9.198 1.00 15.14 127 TYR D N 1
ATOM 5560 C CA . TYR D 1 129 ? -58.044 53.240 -9.649 1.00 15.73 127 TYR D CA 1
ATOM 5561 C C . TYR D 1 129 ? -57.383 52.862 -10.972 1.00 16.49 127 TYR D C 1
ATOM 5562 O O . TYR D 1 129 ? -56.911 51.728 -11.108 1.00 16.05 127 TYR D O 1
ATOM 5571 N N . GLU D 1 130 ? -57.294 53.817 -11.895 1.00 16.15 128 GLU D N 1
ATOM 5572 C CA . GLU D 1 130 ? -56.476 53.623 -13.116 1.00 18.07 128 GLU D CA 1
ATOM 5573 C C . GLU D 1 130 ? -55.020 53.310 -12.812 1.00 17.07 128 GLU D C 1
ATOM 5574 O O . GLU D 1 130 ? -54.355 52.774 -13.663 1.00 16.77 128 GLU D O 1
ATOM 5580 N N . SER D 1 131 ? -54.526 53.657 -11.613 1.00 15.76 129 SER D N 1
ATOM 5581 C CA . SER D 1 131 ? -53.079 53.489 -11.312 1.00 14.75 129 SER D CA 1
ATOM 5582 C C . SER D 1 131 ? -52.709 52.042 -11.047 1.00 15.08 129 SER D C 1
ATOM 5583 O O . SER D 1 131 ? -51.541 51.631 -11.255 1.00 14.23 129 SER D O 1
ATOM 5586 N N . PHE D 1 132 ? -53.665 51.275 -10.512 1.00 14.31 130 PHE D N 1
ATOM 5587 C CA . PHE D 1 132 ? -53.294 49.978 -9.960 1.00 15.56 130 PHE D CA 1
ATOM 5588 C C . PHE D 1 132 ? -53.195 48.882 -11.002 1.00 15.22 130 PHE D C 1
ATOM 5589 O O . PHE D 1 132 ? -54.091 48.700 -11.839 1.00 14.39 130 PHE D O 1
ATOM 5597 N N . VAL D 1 133 ? -52.078 48.170 -10.923 1.00 15.50 131 VAL D N 1
ATOM 5598 C CA . VAL D 1 133 ? -51.889 46.853 -11.531 1.00 15.19 131 VAL D CA 1
ATOM 5599 C C . VAL D 1 133 ? -51.770 45.849 -10.392 1.00 14.45 131 VAL D C 1
ATOM 5600 O O . VAL D 1 133 ? -50.810 45.897 -9.606 1.00 14.04 131 VAL D O 1
ATOM 5604 N N . VAL D 1 134 ? -52.737 44.935 -10.314 1.00 14.22 132 VAL D N 1
ATOM 5605 C CA . VAL D 1 134 ? -52.804 43.951 -9.236 1.00 13.04 132 VAL D CA 1
ATOM 5606 C C . VAL D 1 134 ? -52.158 42.658 -9.668 1.00 14.08 132 VAL D C 1
ATOM 5607 O O . VAL D 1 134 ? -52.467 42.140 -10.749 1.00 13.08 132 VAL D O 1
ATOM 5611 N N . VAL D 1 135 ? -51.272 42.135 -8.806 1.00 14.37 133 VAL D N 1
ATOM 5612 C CA . VAL D 1 135 ? -50.544 40.929 -9.115 1.00 14.07 133 VAL D CA 1
ATOM 5613 C C . VAL D 1 135 ? -50.701 39.918 -7.995 1.00 15.12 133 VAL D C 1
ATOM 5614 O O . VAL D 1 135 ? -51.087 40.282 -6.885 1.00 15.84 133 VAL D O 1
ATOM 5618 N N . ARG D 1 136 ? -50.458 38.647 -8.311 1.00 15.27 134 ARG D N 1
ATOM 5619 C CA A ARG D 1 136 ? -50.513 37.604 -7.282 0.50 15.54 134 ARG D CA 1
ATOM 5620 C CA B ARG D 1 136 ? -50.501 37.570 -7.341 0.50 15.79 134 ARG D CA 1
ATOM 5621 C C . ARG D 1 136 ? -49.102 37.179 -6.921 1.00 16.39 134 ARG D C 1
ATOM 5622 O O . ARG D 1 136 ? -48.723 35.983 -7.000 1.00 16.74 134 ARG D O 1
ATOM 5637 N N . PHE D 1 137 ? -48.318 38.167 -6.490 1.00 15.74 135 PHE D N 1
ATOM 5638 C CA . PHE D 1 137 ? -47.011 37.901 -5.952 1.00 14.93 135 PHE D CA 1
ATOM 5639 C C . PHE D 1 137 ? -46.551 39.166 -5.276 1.00 16.07 135 PHE D C 1
ATOM 5640 O O . PHE D 1 137 ? -47.098 40.242 -5.519 1.00 15.62 135 PHE D O 1
ATOM 5648 N N . VAL D 1 138 ? -45.575 39.034 -4.390 1.00 15.90 136 VAL D N 1
ATOM 5649 C CA . VAL D 1 138 ? -44.925 40.210 -3.844 1.00 16.23 136 VAL D CA 1
ATOM 5650 C C . VAL D 1 138 ? -43.991 40.882 -4.900 1.00 15.52 136 VAL D C 1
ATOM 5651 O O . VAL D 1 138 ? -43.084 40.252 -5.445 1.00 16.16 136 VAL D O 1
ATOM 5655 N N . PRO D 1 139 ? -44.261 42.155 -5.229 1.00 13.86 137 PRO D N 1
ATOM 5656 C CA . PRO D 1 139 ? -43.586 42.756 -6.403 1.00 13.59 137 PRO D CA 1
ATOM 5657 C C . PRO D 1 139 ? -42.138 43.213 -6.167 1.00 13.69 137 PRO D C 1
ATOM 5658 O O . PRO D 1 139 ? -41.806 44.390 -6.425 1.00 15.49 137 PRO D O 1
ATOM 5662 N N . THR D 1 140 ? -41.314 42.300 -5.654 1.00 13.80 138 THR D N 1
ATOM 5663 C CA . THR D 1 140 ? -39.874 42.485 -5.578 1.00 13.04 138 THR D CA 1
ATOM 5664 C C . THR D 1 140 ? -39.342 42.487 -7.019 1.00 13.06 138 THR D C 1
ATOM 5665 O O . THR D 1 140 ? -40.025 42.032 -7.938 1.00 12.66 138 THR D O 1
ATOM 5669 N N . SER D 1 141 ? -38.115 42.959 -7.221 1.00 11.38 139 SER D N 1
ATOM 5670 C CA . SER D 1 141 ? -37.448 42.744 -8.501 1.00 13.63 139 SER D CA 1
ATOM 5671 C C . SER D 1 141 ? -37.393 41.278 -8.988 1.00 13.29 139 SER D C 1
ATOM 5672 O O . SER D 1 141 ? -37.608 40.994 -10.189 1.00 12.77 139 SER D O 1
ATOM 5675 N N . GLU D 1 142 ? -37.119 40.332 -8.075 1.00 13.56 140 GLU D N 1
ATOM 5676 C CA . GLU D 1 142 ? -37.024 38.945 -8.503 1.00 13.60 140 GLU D CA 1
ATOM 5677 C C . GLU D 1 142 ? -38.375 38.421 -9.047 1.00 14.18 140 GLU D C 1
ATOM 5678 O O . GLU D 1 142 ? -38.418 37.666 -10.038 1.00 16.17 140 GLU D O 1
ATOM 5684 N N . SER D 1 143 ? -39.469 38.802 -8.398 1.00 13.52 141 SER D N 1
ATOM 5685 C CA . SER D 1 143 ? -40.784 38.289 -8.763 1.00 13.56 141 SER D CA 1
ATOM 5686 C C . SER D 1 143 ? -41.246 38.891 -10.081 1.00 13.78 141 SER D C 1
ATOM 5687 O O . SER D 1 143 ? -41.859 38.229 -10.888 1.00 13.38 141 SER D O 1
ATOM 5690 N N . ILE D 1 144 ? -41.001 40.188 -10.265 1.00 14.44 142 ILE D N 1
ATOM 5691 C CA . ILE D 1 144 ? -41.330 40.824 -11.517 1.00 14.01 142 ILE D CA 1
ATOM 5692 C C . ILE D 1 144 ? -40.516 40.197 -12.663 1.00 13.06 142 ILE D C 1
ATOM 5693 O O . ILE D 1 144 ? -41.083 39.867 -13.702 1.00 13.88 142 ILE D O 1
ATOM 5698 N N . ALA D 1 145 ? -39.222 40.017 -12.489 1.00 13.35 143 ALA D N 1
ATOM 5699 C CA . ALA D 1 145 ? -38.422 39.291 -13.502 1.00 14.79 143 ALA D CA 1
ATOM 5700 C C . ALA D 1 145 ? -38.965 37.894 -13.834 1.00 15.12 143 ALA D C 1
ATOM 5701 O O . ALA D 1 145 ? -39.041 37.525 -15.008 1.00 13.69 143 ALA D O 1
ATOM 5703 N N . SER D 1 146 ? -39.277 37.135 -12.781 1.00 15.76 144 SER D N 1
ATOM 5704 C CA . SER D 1 146 ? -39.864 35.786 -12.892 1.00 16.95 144 SER D CA 1
ATOM 5705 C C . SER D 1 146 ? -41.124 35.810 -13.731 1.00 16.91 144 SER D C 1
ATOM 5706 O O . SER D 1 146 ? -41.292 35.014 -14.635 1.00 14.97 144 SER D O 1
ATOM 5709 N N . TRP D 1 147 ? -41.992 36.770 -13.413 1.00 17.32 145 TRP D N 1
ATOM 5710 C CA . TRP D 1 147 ? -43.296 36.926 -14.052 1.00 16.69 145 TRP D CA 1
ATOM 5711 C C . TRP D 1 147 ? -43.115 37.326 -15.493 1.00 16.90 145 TRP D C 1
ATOM 5712 O O . TRP D 1 147 ? -43.729 36.731 -16.371 1.00 16.01 145 TRP D O 1
ATOM 5723 N N . LEU D 1 148 ? -42.255 38.319 -15.749 1.00 15.94 146 LEU D N 1
ATOM 5724 C CA . LEU D 1 148 ? -41.975 38.718 -17.139 1.00 16.51 146 LEU D CA 1
ATOM 5725 C C . LEU D 1 148 ? -41.397 37.567 -17.982 1.00 16.38 146 LEU D C 1
ATOM 5726 O O . LEU D 1 148 ? -41.714 37.450 -19.169 1.00 16.58 146 LEU D O 1
ATOM 5731 N N . LEU D 1 149 ? -40.540 36.733 -17.356 1.00 16.60 147 LEU D N 1
ATOM 5732 C CA . LEU D 1 149 ? -39.954 35.563 -18.001 1.00 17.05 147 LEU D CA 1
ATOM 5733 C C . LEU D 1 149 ? -41.049 34.557 -18.442 1.00 17.34 147 LEU D C 1
ATOM 5734 O O . LEU D 1 149 ? -41.063 34.079 -19.581 1.00 15.97 147 LEU D O 1
ATOM 5739 N N . GLU D 1 150 ? -41.967 34.265 -17.530 1.00 18.74 148 GLU D N 1
ATOM 5740 C CA . GLU D 1 150 ? -43.183 33.512 -17.848 1.00 19.68 148 GLU D CA 1
ATOM 5741 C C . GLU D 1 150 ? -43.971 34.052 -19.043 1.00 20.42 148 GLU D C 1
ATOM 5742 O O . GLU D 1 150 ? -44.366 33.290 -19.942 1.00 20.41 148 GLU D O 1
ATOM 5748 N N . LEU D 1 151 ? -44.227 35.352 -19.051 1.00 18.98 149 LEU D N 1
ATOM 5749 C CA . LEU D 1 151 ? -44.994 35.942 -20.123 1.00 19.65 149 LEU D CA 1
ATOM 5750 C C . LEU D 1 151 ? -44.240 35.734 -21.438 1.00 19.23 149 LEU D C 1
ATOM 5751 O O . LEU D 1 151 ? -44.814 35.283 -22.442 1.00 18.49 149 LEU D O 1
ATOM 5756 N N . LEU D 1 152 ? -42.934 36.030 -21.410 1.00 18.42 150 LEU D N 1
ATOM 5757 C CA . LEU D 1 152 ? -42.098 35.918 -22.611 1.00 18.40 150 LEU D CA 1
ATOM 5758 C C . LEU D 1 152 ? -42.029 34.482 -23.107 1.00 19.25 150 LEU D C 1
ATOM 5759 O O . LEU D 1 152 ? -42.196 34.233 -24.296 1.00 20.74 150 LEU D O 1
ATOM 5764 N N . ARG D 1 153 ? -41.862 33.533 -22.199 1.00 20.10 151 ARG D N 1
ATOM 5765 C CA . ARG D 1 153 ? -41.710 32.142 -22.586 1.00 22.03 151 ARG D CA 1
ATOM 5766 C C . ARG D 1 153 ? -42.972 31.656 -23.297 1.00 23.65 151 ARG D C 1
ATOM 5767 O O . ARG D 1 153 ? -42.887 30.900 -24.292 1.00 22.90 151 ARG D O 1
ATOM 5775 N N . SER D 1 154 ? -44.113 32.113 -22.786 1.00 24.12 152 SER D N 1
ATOM 5776 C CA . SER D 1 154 ? -45.413 31.732 -23.295 1.00 26.38 152 SER D CA 1
ATOM 5777 C C . SER D 1 154 ? -45.740 32.328 -24.678 1.00 26.79 152 SER D C 1
ATOM 5778 O O . SER D 1 154 ? -46.617 31.796 -25.350 1.00 27.00 152 SER D O 1
ATOM 5781 N N . ARG D 1 155 ? -45.102 33.438 -25.071 1.00 27.11 153 ARG D N 1
ATOM 5782 C CA . ARG D 1 155 ? -45.382 34.105 -26.371 1.00 27.75 153 ARG D CA 1
ATOM 5783 C C . ARG D 1 155 ? -44.339 33.888 -27.471 1.00 27.80 153 ARG D C 1
ATOM 5784 O O . ARG D 1 155 ? -44.623 34.093 -28.661 1.00 27.55 153 ARG D O 1
ATOM 5792 N N . ILE D 1 156 ? -43.139 33.498 -27.072 1.00 28.48 154 ILE D N 1
ATOM 5793 C CA . ILE D 1 156 ? -41.955 33.571 -27.926 1.00 30.84 154 ILE D CA 1
ATOM 5794 C C . ILE D 1 156 ? -41.689 32.318 -28.798 1.00 31.04 154 ILE D C 1
ATOM 5795 O O . ILE D 1 156 ? -40.860 32.369 -29.709 1.00 31.15 154 ILE D O 1
ATOM 5800 N N . GLN D 1 157 ? -42.376 31.207 -28.534 1.00 31.70 155 GLN D N 1
ATOM 5801 C CA . GLN D 1 157 ? -42.114 29.957 -29.277 1.00 32.84 155 GLN D CA 1
ATOM 5802 C C . GLN D 1 157 ? -42.121 30.076 -30.804 1.00 32.02 155 GLN D C 1
ATOM 5803 O O . GLN D 1 157 ? -41.225 29.539 -31.443 1.00 31.74 155 GLN D O 1
ATOM 5809 N N . PRO D 1 158 ? -43.140 30.755 -31.391 1.00 32.05 156 PRO D N 1
ATOM 5810 C CA . PRO D 1 158 ? -43.205 30.808 -32.858 1.00 31.78 156 PRO D CA 1
ATOM 5811 C C . PRO D 1 158 ? -41.970 31.449 -33.505 1.00 31.72 156 PRO D C 1
ATOM 5812 O O . PRO D 1 158 ? -41.764 31.298 -34.716 1.00 31.09 156 PRO D O 1
ATOM 5816 N N . LEU D 1 159 ? -41.141 32.125 -32.691 1.00 30.18 157 LEU D N 1
ATOM 5817 C CA . LEU D 1 159 ? -39.873 32.715 -33.148 1.00 29.49 157 LEU D CA 1
ATOM 5818 C C . LEU D 1 159 ? -38.678 31.727 -33.185 1.00 28.89 157 LEU D C 1
ATOM 5819 O O . LEU D 1 159 ? -37.592 32.088 -33.685 1.00 28.97 157 LEU D O 1
ATOM 5824 N N . GLY D 1 160 ? -38.867 30.531 -32.621 1.00 27.24 158 GLY D N 1
ATOM 5825 C CA . GLY D 1 160 ? -37.830 29.486 -32.588 1.00 26.32 158 GLY D CA 1
ATOM 5826 C C . GLY D 1 160 ? -36.574 29.890 -31.827 1.00 26.06 158 GLY D C 1
ATOM 5827 O O . GLY D 1 160 ? -35.437 29.476 -32.176 1.00 26.18 158 GLY D O 1
ATOM 5828 N N . VAL D 1 161 ? -36.759 30.746 -30.820 1.00 23.63 159 VAL D N 1
ATOM 5829 C CA . VAL D 1 161 ? -35.689 31.061 -29.897 1.00 21.67 159 VAL D CA 1
ATOM 5830 C C . VAL D 1 161 ? -36.179 30.809 -28.479 1.00 20.74 159 VAL D C 1
ATOM 5831 O O . VAL D 1 161 ? -37.361 30.652 -28.253 1.00 20.21 159 VAL D O 1
ATOM 5835 N N . LYS D 1 162 ? -35.233 30.762 -27.555 1.00 19.95 160 LYS D N 1
ATOM 5836 C CA . LYS D 1 162 ? -35.470 30.521 -26.143 1.00 19.97 160 LYS D CA 1
ATOM 5837 C C . LYS D 1 162 ? -35.315 31.863 -25.407 1.00 18.52 160 LYS D C 1
ATOM 5838 O O . LYS D 1 162 ? -34.506 32.673 -25.803 1.00 17.08 160 LYS D O 1
ATOM 5844 N N . VAL D 1 163 ? -36.055 32.068 -24.318 1.00 18.71 161 VAL D N 1
ATOM 5845 C CA . VAL D 1 163 ? -35.717 33.113 -23.345 1.00 17.84 161 VAL D CA 1
ATOM 5846 C C . VAL D 1 163 ? -34.721 32.523 -22.335 1.00 17.61 161 VAL D C 1
ATOM 5847 O O . VAL D 1 163 ? -35.088 31.694 -21.433 1.00 17.53 161 VAL D O 1
ATOM 5851 N N . SER D 1 164 ? -33.454 32.930 -22.469 1.00 15.26 162 SER D N 1
ATOM 5852 C CA . SER D 1 164 ? -32.437 32.420 -21.571 1.00 14.38 162 SER D CA 1
ATOM 5853 C C . SER D 1 164 ? -32.491 33.062 -20.190 1.00 14.45 162 SER D C 1
ATOM 5854 O O . SER D 1 164 ? -32.191 32.373 -19.204 1.00 14.22 162 SER D O 1
ATOM 5857 N N . SER D 1 165 ? -32.808 34.376 -20.105 1.00 14.59 163 SER D N 1
ATOM 5858 C CA . SER D 1 165 ? -32.947 35.051 -18.772 1.00 14.35 163 SER D CA 1
ATOM 5859 C C . SER D 1 165 ? -33.646 36.380 -18.904 1.00 14.00 163 SER D C 1
ATOM 5860 O O . SER D 1 165 ? -33.626 36.989 -19.964 1.00 14.23 163 SER D O 1
ATOM 5863 N N . VAL D 1 166 ? -34.218 36.861 -17.808 1.00 14.85 164 VAL D N 1
ATOM 5864 C CA . VAL D 1 166 ? -34.718 38.239 -17.728 1.00 13.64 164 VAL D CA 1
ATOM 5865 C C . VAL D 1 166 ? -34.005 38.885 -16.554 1.00 13.48 164 VAL D C 1
ATOM 5866 O O . VAL D 1 166 ? -33.942 38.295 -15.448 1.00 13.57 164 VAL D O 1
ATOM 5870 N N . GLU D 1 167 ? -33.436 40.069 -16.800 1.00 13.50 165 GLU D N 1
ATOM 5871 C CA . GLU D 1 167 ? -32.951 40.956 -15.738 1.00 14.29 165 GLU D CA 1
ATOM 5872 C C . GLU D 1 167 ? -33.996 42.007 -15.464 1.00 14.59 165 GLU D C 1
ATOM 5873 O O . GLU D 1 167 ? -34.703 42.414 -16.373 1.00 13.78 165 GLU D O 1
ATOM 5879 N N . PHE D 1 168 ? -34.079 42.436 -14.207 1.00 15.82 166 PHE D N 1
ATOM 5880 C CA . PHE D 1 168 ? -34.906 43.558 -13.823 1.00 15.46 166 PHE D CA 1
ATOM 5881 C C . PHE D 1 168 ? -34.071 44.397 -12.861 1.00 16.32 166 PHE D C 1
ATOM 5882 O O . PHE D 1 168 ? -33.687 43.934 -11.776 1.00 14.08 166 PHE D O 1
ATOM 5890 N N . LEU D 1 169 ? -33.749 45.607 -13.314 1.00 17.40 167 LEU D N 1
ATOM 58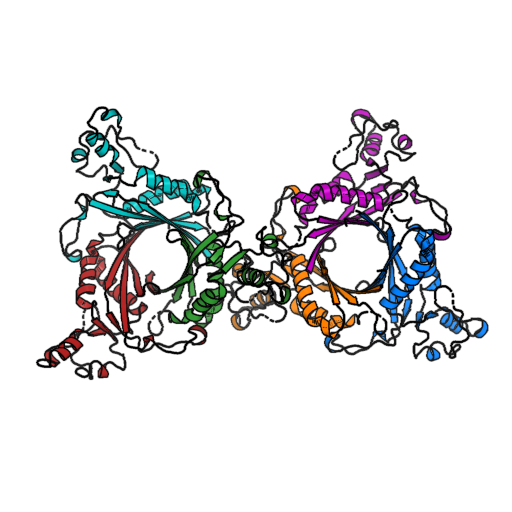91 C CA . LEU D 1 169 ? -32.950 46.565 -12.563 1.00 19.18 167 LEU D CA 1
ATOM 5892 C C . LEU D 1 169 ? -33.918 47.460 -11.827 1.00 20.32 167 LEU D C 1
ATOM 5893 O O . LEU D 1 169 ? -34.657 48.179 -12.457 1.00 21.14 167 LEU D O 1
ATOM 5898 N N . GLU D 1 170 ? -33.913 47.359 -10.503 1.00 20.86 168 GLU D N 1
ATOM 5899 C CA . GLU D 1 170 ? -34.713 48.160 -9.593 1.00 22.63 168 GLU D CA 1
ATOM 5900 C C . GLU D 1 170 ? -34.188 49.609 -9.462 1.00 22.14 168 GLU D C 1
ATOM 5901 O O . GLU D 1 170 ? -34.957 50.600 -9.436 1.00 20.63 168 GLU D O 1
ATOM 5907 N N . THR D 1 171 ? -32.857 49.708 -9.338 1.00 22.88 169 THR D N 1
ATOM 5908 C CA . THR D 1 171 ? -32.125 50.956 -9.315 1.00 23.65 169 THR D CA 1
ATOM 5909 C C . THR D 1 171 ? -30.905 50.765 -10.203 1.00 25.23 169 THR D C 1
ATOM 5910 O O . THR D 1 171 ? -30.578 49.632 -10.573 1.00 24.11 169 THR D O 1
ATOM 5914 N N . PRO D 1 172 ? -30.205 51.860 -10.540 1.00 26.47 170 PRO D N 1
ATOM 5915 C CA . PRO D 1 172 ? -29.040 51.623 -11.395 1.00 27.04 170 PRO D CA 1
ATOM 5916 C C . PRO D 1 172 ? -27.925 50.843 -10.648 1.00 27.02 170 PRO D C 1
ATOM 5917 O O . PRO D 1 172 ? -26.966 50.439 -11.262 1.00 28.05 170 PRO D O 1
ATOM 5921 N N . LYS D 1 173 ? -28.074 50.620 -9.343 1.00 26.75 171 LYS D N 1
ATOM 5922 C CA . LYS D 1 173 ? -27.051 49.915 -8.567 1.00 26.01 171 LYS D CA 1
ATOM 5923 C C . LYS D 1 173 ? -27.479 48.498 -8.150 1.00 25.14 171 LYS D C 1
ATOM 5924 O O . LYS D 1 173 ? -26.668 47.744 -7.634 1.00 24.49 171 LYS D O 1
ATOM 5930 N N . SER D 1 174 ? -28.745 48.139 -8.355 1.00 23.32 172 SER D N 1
ATOM 5931 C CA . SER D 1 174 ? -29.211 46.861 -7.851 1.00 22.18 172 SER D CA 1
ATOM 5932 C C . SER D 1 174 ? -30.208 46.249 -8.808 1.00 20.44 172 SER D C 1
ATOM 5933 O O . SER D 1 174 ? -31.100 46.927 -9.287 1.00 18.50 172 SER D O 1
ATOM 5936 N N . ARG D 1 175 ? -30.004 44.971 -9.111 1.00 18.84 173 ARG D N 1
ATOM 5937 C CA . ARG D 1 175 ? -30.858 44.259 -10.038 1.00 17.69 173 ARG D CA 1
ATOM 5938 C C . ARG D 1 175 ? -31.068 42.790 -9.660 1.00 16.83 173 ARG D C 1
ATOM 5939 O O . ARG D 1 175 ? -30.343 42.206 -8.856 1.00 14.80 173 ARG D O 1
ATOM 5947 N N . ALA D 1 176 ? -32.098 42.205 -10.262 1.00 15.99 174 ALA D N 1
ATOM 5948 C CA . ALA D 1 176 ? -32.350 40.776 -10.147 1.00 15.88 174 ALA D CA 1
ATOM 5949 C C . ALA D 1 176 ? -32.107 40.190 -11.539 1.00 15.48 174 ALA D C 1
ATOM 5950 O O . ALA D 1 176 ? -32.239 40.892 -12.561 1.00 14.34 174 ALA D O 1
ATOM 5952 N N . ARG D 1 177 ? -31.795 38.908 -11.570 1.00 15.66 175 ARG D N 1
ATOM 5953 C CA . ARG D 1 177 ? -31.726 38.160 -12.815 1.00 16.97 175 ARG D CA 1
ATOM 5954 C C . ARG D 1 177 ? -32.299 36.744 -12.617 1.00 16.53 175 ARG D C 1
ATOM 5955 O O . ARG D 1 177 ? -32.022 36.090 -11.608 1.00 17.49 175 ARG D O 1
ATOM 5963 N N . VAL D 1 178 ? -33.136 36.302 -13.537 1.00 15.57 176 VAL D N 1
ATOM 5964 C CA . VAL D 1 178 ? -33.703 34.959 -13.474 1.00 15.21 176 VAL D CA 1
ATOM 5965 C C . VAL D 1 178 ? -33.240 34.205 -14.720 1.00 17.65 176 VAL D C 1
ATOM 5966 O O . VAL D 1 178 ? -33.505 34.660 -15.849 1.00 16.64 176 VAL D O 1
ATOM 5970 N N . TYR D 1 179 ? -32.535 33.087 -14.515 1.00 17.07 177 TYR D N 1
ATOM 5971 C CA . TYR D 1 179 ? -32.036 32.288 -15.615 1.00 19.96 177 TYR D CA 1
ATOM 5972 C C . TYR D 1 179 ? -32.981 31.120 -15.872 1.00 21.07 177 TYR D C 1
ATOM 5973 O O . TYR D 1 179 ? -33.431 30.466 -14.928 1.00 21.91 177 TYR D O 1
ATOM 5982 N N . ASN D 1 180 ? -33.287 30.880 -17.137 1.00 21.95 178 ASN D N 1
ATOM 5983 C CA . ASN D 1 180 ? -34.029 29.711 -17.561 1.00 23.59 178 ASN D CA 1
ATOM 5984 C C . ASN D 1 180 ? -33.007 28.693 -18.090 1.00 25.16 178 ASN D C 1
ATOM 5985 O O . ASN D 1 180 ? -32.570 28.784 -19.232 1.00 24.75 178 ASN D O 1
ATOM 5990 N N . GLU D 1 181 ? -32.602 27.750 -17.240 1.00 27.64 179 GLU D N 1
ATOM 5991 C CA . GLU D 1 181 ? -31.537 26.780 -17.581 1.00 30.63 179 GLU D CA 1
ATOM 5992 C C . GLU D 1 181 ? -32.027 25.737 -18.579 1.00 31.44 179 GLU D C 1
ATOM 5993 O O . GLU D 1 181 ? -32.930 24.969 -18.261 1.00 33.52 179 GLU D O 1
ATOM 5999 N N . SER E 1 2 ? 11.939 46.782 16.556 1.00 31.01 0 SER E N 1
ATOM 6000 C CA . SER E 1 2 ? 12.467 46.284 15.247 1.00 30.34 0 SER E CA 1
ATOM 6001 C C . SER E 1 2 ? 12.660 44.754 15.276 1.00 29.15 0 SER E C 1
ATOM 6002 O O . SER E 1 2 ? 13.036 44.199 16.317 1.00 31.11 0 SER E O 1
ATOM 6005 N N . LEU E 1 3 ? 12.410 44.067 14.163 1.00 26.08 1 LEU E N 1
ATOM 6006 C CA . LEU E 1 3 ? 12.798 42.647 14.048 1.00 21.99 1 LEU E CA 1
ATOM 6007 C C . LEU E 1 3 ? 13.933 42.471 13.021 1.00 21.15 1 LEU E C 1
ATOM 6008 O O . LEU E 1 3 ? 13.996 43.223 12.047 1.00 19.79 1 LEU E O 1
ATOM 6013 N N . ILE E 1 4 ? 14.829 41.510 13.280 1.00 18.14 2 ILE E N 1
ATOM 6014 C CA . ILE E 1 4 ? 15.898 41.116 12.343 1.00 17.50 2 ILE E CA 1
ATOM 6015 C C . ILE E 1 4 ? 15.719 39.623 11.992 1.00 15.25 2 ILE E C 1
ATOM 6016 O O . ILE E 1 4 ? 15.524 38.817 12.878 1.00 14.76 2 ILE E O 1
ATOM 6021 N N . TYR E 1 5 ? 15.779 39.271 10.720 1.00 13.70 3 TYR E N 1
ATOM 6022 C CA . TYR E 1 5 ? 15.537 37.867 10.300 1.00 13.89 3 TYR E CA 1
ATOM 6023 C C . TYR E 1 5 ? 16.774 37.187 9.777 1.00 14.38 3 TYR E C 1
ATOM 6024 O O . TYR E 1 5 ? 17.457 37.754 8.928 1.00 15.27 3 TYR E O 1
ATOM 6033 N N . GLN E 1 6 ? 17.018 35.958 10.242 1.00 13.18 4 GLN E N 1
ATOM 6034 C CA . GLN E 1 6 ? 18.141 35.234 9.799 1.00 14.69 4 GLN E CA 1
ATOM 6035 C C . GLN E 1 6 ? 17.751 33.798 9.458 1.00 14.93 4 GLN E C 1
ATOM 6036 O O . GLN E 1 6 ? 16.799 33.233 10.010 1.00 16.01 4 GLN E O 1
ATOM 6042 N N . ILE E 1 7 ? 18.506 33.213 8.551 1.00 13.52 5 ILE E N 1
ATOM 6043 C CA . ILE E 1 7 ? 18.419 31.782 8.399 1.00 13.30 5 ILE E CA 1
ATOM 6044 C C . ILE E 1 7 ? 19.859 31.324 8.459 1.00 14.49 5 ILE E C 1
ATOM 6045 O O . ILE E 1 7 ? 20.787 32.142 8.219 1.00 13.62 5 ILE E O 1
ATOM 6050 N N . ALA E 1 8 ? 20.045 30.046 8.779 1.00 13.49 6 ALA E N 1
ATOM 6051 C CA . ALA E 1 8 ? 21.391 29.431 8.803 1.00 13.82 6 ALA E CA 1
ATOM 6052 C C . ALA E 1 8 ? 21.284 28.055 8.175 1.00 13.86 6 ALA E C 1
ATOM 6053 O O . ALA E 1 8 ? 20.302 27.364 8.410 1.00 13.94 6 ALA E O 1
ATOM 6055 N N . LYS E 1 9 ? 22.298 27.637 7.422 1.00 14.38 7 LYS E N 1
ATOM 6056 C CA . LYS E 1 9 ? 22.293 26.268 6.853 1.00 14.71 7 LYS E CA 1
ATOM 6057 C C . LYS E 1 9 ? 23.716 25.690 6.988 1.00 14.93 7 LYS E C 1
ATOM 6058 O O . LYS E 1 9 ? 24.707 26.432 6.848 1.00 11.80 7 LYS E O 1
ATOM 6064 N N . GLU E 1 10 ? 23.787 24.409 7.370 1.00 15.80 8 GLU E N 1
ATOM 6065 C CA . GLU E 1 10 ? 25.034 23.632 7.544 1.00 15.33 8 GLU E CA 1
ATOM 6066 C C . GLU E 1 10 ? 25.492 22.861 6.293 1.00 15.41 8 GLU E C 1
ATOM 6067 O O . GLU E 1 10 ? 24.677 22.263 5.564 1.00 14.33 8 GLU E O 1
ATOM 6073 N N . PHE E 1 11 ? 26.805 22.823 6.078 1.00 14.36 9 PHE E N 1
ATOM 6074 C CA . PHE E 1 11 ? 27.401 22.095 4.959 1.00 15.30 9 PHE E CA 1
ATOM 6075 C C . PHE E 1 11 ? 28.584 21.315 5.523 1.00 16.93 9 PHE E C 1
ATOM 6076 O O . PHE E 1 11 ? 29.434 21.912 6.195 1.00 17.76 9 PHE E O 1
ATOM 6084 N N . ASP E 1 12 ? 28.634 20.012 5.243 1.00 17.23 10 ASP E N 1
ATOM 6085 C CA . ASP E 1 12 ? 29.681 19.104 5.798 1.00 18.30 10 ASP E CA 1
ATOM 6086 C C . ASP E 1 12 ? 30.704 18.704 4.734 1.00 17.71 10 ASP E C 1
ATOM 6087 O O . ASP E 1 12 ? 30.363 18.542 3.557 1.00 18.28 10 ASP E O 1
ATOM 6092 N N . PHE E 1 13 ? 31.957 18.530 5.148 1.00 17.63 11 PHE E N 1
ATOM 6093 C CA . PHE E 1 13 ? 32.995 17.929 4.265 1.00 16.03 11 PHE E CA 1
ATOM 6094 C C . PHE E 1 13 ? 34.159 17.432 5.103 1.00 16.18 11 PHE E C 1
ATOM 6095 O O . PHE E 1 13 ? 34.306 17.864 6.251 1.00 16.70 11 PHE E O 1
ATOM 6103 N N . CYS E 1 14 ? 34.970 16.521 4.542 1.00 15.57 12 CYS E N 1
ATOM 6104 C CA A CYS E 1 14 ? 36.168 15.956 5.215 0.70 16.38 12 CYS E CA 1
ATOM 6105 C CA B CYS E 1 14 ? 36.162 16.071 5.258 0.30 13.75 12 CYS E CA 1
ATOM 6106 C C . CYS E 1 14 ? 37.394 16.448 4.454 1.00 15.11 12 CYS E C 1
ATOM 6107 O O . CYS E 1 14 ? 37.346 16.581 3.231 1.00 14.62 12 CYS E O 1
ATOM 6112 N N . TYR E 1 15 ? 38.496 16.678 5.160 1.00 14.75 13 TYR E N 1
ATOM 6113 C CA . TYR E 1 15 ? 39.665 17.193 4.476 1.00 15.00 13 TYR E CA 1
ATOM 6114 C C . TYR E 1 15 ? 40.887 16.946 5.325 1.00 14.48 13 TYR E C 1
ATOM 6115 O O . TYR E 1 15 ? 40.781 16.674 6.541 1.00 14.30 13 TYR E O 1
ATOM 6124 N N . GLY E 1 16 ? 42.030 17.040 4.666 1.00 13.83 14 GLY E N 1
ATOM 6125 C CA . GLY E 1 16 ? 43.333 17.000 5.326 1.00 15.15 14 GLY E CA 1
ATOM 6126 C C . GLY E 1 16 ? 43.926 18.413 5.317 1.00 15.58 14 GLY E C 1
ATOM 6127 O O . GLY E 1 16 ? 43.611 19.215 4.428 1.00 14.80 14 GLY E O 1
ATOM 6128 N N . HIS E 1 17 ? 44.718 18.741 6.334 1.00 15.41 15 HIS E N 1
ATOM 6129 C CA . HIS E 1 17 ? 45.508 19.987 6.294 1.00 15.62 15 HIS E CA 1
ATOM 6130 C C . HIS E 1 17 ? 46.627 19.879 7.289 1.00 16.17 15 HIS E C 1
ATOM 6131 O O . HIS E 1 17 ? 46.751 18.859 7.968 1.00 16.69 15 HIS E O 1
ATOM 6138 N N . ARG E 1 18 ? 47.438 20.934 7.372 1.00 16.90 16 ARG E N 1
ATOM 6139 C CA . ARG E 1 18 ? 48.228 21.189 8.541 1.00 17.42 16 ARG E CA 1
ATOM 6140 C C . ARG E 1 18 ? 48.309 22.711 8.777 1.00 16.20 16 ARG E C 1
ATOM 6141 O O . ARG E 1 18 ? 48.146 23.491 7.867 1.00 18.47 16 ARG E O 1
ATOM 6149 N N . VAL E 1 19 ? 48.552 23.104 10.008 1.00 16.74 17 VAL E N 1
ATOM 6150 C CA . VAL E 1 19 ? 48.758 24.514 10.374 1.00 15.99 17 VAL E CA 1
ATOM 6151 C C . VAL E 1 19 ? 50.253 24.655 10.634 1.00 16.71 17 VAL E C 1
ATOM 6152 O O . VAL E 1 19 ? 50.739 24.452 11.791 1.00 15.49 17 VAL E O 1
ATOM 6156 N N . TRP E 1 20 ? 50.982 25.022 9.559 1.00 15.86 18 TRP E N 1
ATOM 6157 C CA . TRP E 1 20 ? 52.458 25.050 9.591 1.00 15.75 18 TRP E CA 1
ATOM 6158 C C . TRP E 1 20 ? 53.026 26.088 10.536 1.00 16.17 18 TRP E C 1
ATOM 6159 O O . TRP E 1 20 ? 54.118 25.915 11.010 1.00 17.70 18 TRP E O 1
ATOM 6170 N N . SER E 1 21 ? 52.270 27.139 10.836 1.00 15.90 19 SER E N 1
ATOM 6171 C CA . SER E 1 21 ? 52.784 28.238 11.625 1.00 18.19 19 SER E CA 1
ATOM 6172 C C . SER E 1 21 ? 52.361 28.250 13.105 1.00 19.30 19 SER E C 1
ATOM 6173 O O . SER E 1 21 ? 52.662 29.211 13.805 1.00 19.64 19 SER E O 1
ATOM 6176 N N . GLN E 1 22 ? 51.663 27.209 13.577 1.00 19.60 20 GLN E N 1
ATOM 6177 C CA . GLN E 1 22 ? 51.177 27.179 14.963 1.00 21.18 20 GLN E CA 1
ATOM 6178 C C . GLN E 1 22 ? 52.318 27.382 15.989 1.00 22.54 20 GLN E C 1
ATOM 6179 O O . GLN E 1 22 ? 53.384 26.729 15.894 1.00 21.43 20 GLN E O 1
ATOM 6185 N N . GLU E 1 23 ? 52.087 28.298 16.934 1.00 24.02 21 GLU E N 1
ATOM 6186 C CA . GLU E 1 23 ? 52.917 28.487 18.130 1.00 26.27 21 GLU E CA 1
ATOM 6187 C C . GLU E 1 23 ? 51.998 28.451 19.339 1.00 27.36 21 GLU E C 1
ATOM 6188 O O . GLU E 1 23 ? 50.812 28.791 19.208 1.00 28.73 21 GLU E O 1
ATOM 6194 N N . LEU E 1 24 ? 52.533 28.088 20.508 1.00 28.02 22 LEU E N 1
ATOM 6195 C CA . LEU E 1 24 ? 51.757 28.003 21.764 1.00 28.79 22 LEU E CA 1
ATOM 6196 C C . LEU E 1 24 ? 52.464 28.662 22.943 1.00 30.09 22 LEU E C 1
ATOM 6197 O O . LEU E 1 24 ? 53.701 28.554 23.082 1.00 29.85 22 LEU E O 1
ATOM 6202 N N . ASN E 1 25 ? 51.682 29.321 23.802 1.00 30.49 23 ASN E N 1
ATOM 6203 C CA . ASN E 1 25 ? 52.142 29.732 25.122 1.00 31.41 23 ASN E CA 1
ATOM 6204 C C . ASN E 1 25 ? 51.884 28.571 26.101 1.00 32.02 23 ASN E C 1
ATOM 6205 O O . ASN E 1 25 ? 50.717 28.237 26.358 1.00 31.35 23 ASN E O 1
ATOM 6210 N N . PRO E 1 26 ? 52.961 27.944 26.643 1.00 32.58 24 PRO E N 1
ATOM 6211 C CA . PRO E 1 26 ? 52.790 26.769 27.533 1.00 32.72 24 PRO E CA 1
ATOM 6212 C C . PRO E 1 26 ? 52.124 27.039 28.892 1.00 32.92 24 PRO E C 1
ATOM 6213 O O . PRO E 1 26 ? 51.663 26.105 29.532 1.00 32.84 24 PRO E O 1
ATOM 6217 N N . ASP E 1 27 ? 52.082 28.291 29.338 1.00 33.18 25 ASP E N 1
ATOM 6218 C CA . ASP E 1 27 ? 51.356 28.632 30.575 1.00 33.27 25 ASP E CA 1
ATOM 6219 C C . ASP E 1 27 ? 49.862 28.340 30.403 1.00 33.47 25 ASP E C 1
ATOM 6220 O O . ASP E 1 27 ? 49.178 28.023 31.388 1.00 32.51 25 ASP E O 1
ATOM 6225 N N . PHE E 1 28 ? 49.392 28.391 29.143 1.00 31.98 26 PHE E N 1
ATOM 6226 C CA . PHE E 1 28 ? 47.993 28.104 28.825 1.00 32.77 26 PHE E CA 1
ATOM 6227 C C . PHE E 1 28 ? 47.716 26.752 28.178 1.00 32.84 26 PHE E C 1
ATOM 6228 O O . PHE E 1 28 ? 46.750 26.096 28.546 1.00 32.47 26 PHE E O 1
ATOM 6236 N N . SER E 1 29 ? 48.543 26.339 27.226 1.00 32.95 27 SER E N 1
ATOM 6237 C CA . SER E 1 29 ? 48.342 25.033 26.583 1.00 34.29 27 SER E CA 1
ATOM 6238 C C . SER E 1 29 ? 48.751 23.860 27.492 1.00 34.81 27 SER E C 1
ATOM 6239 O O . SER E 1 29 ? 48.352 22.720 27.261 1.00 34.16 27 SER E O 1
ATOM 6242 N N . LEU E 1 30 ? 49.543 24.167 28.521 1.00 35.76 28 LEU E N 1
ATOM 6243 C CA . LEU E 1 30 ? 50.173 23.162 29.387 1.00 36.83 28 LEU E CA 1
ATOM 6244 C C . LEU E 1 30 ? 51.278 22.383 28.655 1.00 38.01 28 LEU E C 1
ATOM 6245 O O . LEU E 1 30 ? 52.410 22.386 29.107 1.00 38.61 28 LEU E O 1
ATOM 6250 N N . ASP E 1 31 ? 50.946 21.754 27.521 1.00 39.13 29 ASP E N 1
ATOM 6251 C CA . ASP E 1 31 ? 51.888 20.999 26.688 1.00 39.82 29 ASP E CA 1
ATOM 6252 C C . ASP E 1 31 ? 52.441 21.885 25.556 1.00 39.70 29 ASP E C 1
ATOM 6253 O O . ASP E 1 31 ? 51.654 22.515 24.834 1.00 39.38 29 ASP E O 1
ATOM 6258 N N . PRO E 1 32 ? 53.793 21.931 25.385 1.00 39.33 30 PRO E N 1
ATOM 6259 C CA . PRO E 1 32 ? 54.386 22.709 24.276 1.00 39.17 30 PRO E CA 1
ATOM 6260 C C . PRO E 1 32 ? 54.328 22.063 22.876 1.00 38.85 30 PRO E C 1
ATOM 6261 O O . PRO E 1 32 ? 54.658 22.736 21.884 1.00 39.42 30 PRO E O 1
ATOM 6265 N N . CYS E 1 33 ? 53.930 20.793 22.792 1.00 37.92 31 CYS E N 1
ATOM 6266 C CA . CYS E 1 33 ? 53.975 20.039 21.523 1.00 37.26 31 CYS E CA 1
ATOM 6267 C C . CYS E 1 33 ? 53.091 20.724 20.475 1.00 34.99 31 CYS E C 1
ATOM 6268 O O . CYS E 1 33 ? 51.908 21.014 20.720 1.00 34.39 31 CYS E O 1
ATOM 6271 N N . LEU E 1 34 ? 53.681 21.010 19.318 1.00 32.20 32 LEU E N 1
ATOM 6272 C CA . LEU E 1 34 ? 52.954 21.707 18.231 1.00 29.96 32 LEU E CA 1
ATOM 6273 C C . LEU E 1 34 ? 52.241 20.735 17.270 1.00 28.32 32 LEU E C 1
ATOM 6274 O O . LEU E 1 34 ? 52.534 20.691 16.076 1.00 26.44 32 LEU E O 1
ATOM 6279 N N . SER E 1 35 ? 51.298 19.959 17.808 1.00 26.64 33 SER E N 1
ATOM 6280 C CA . SER E 1 35 ? 50.663 18.864 17.038 1.00 26.33 33 SER E CA 1
ATOM 6281 C C . SER E 1 35 ? 49.879 19.286 15.774 1.00 24.75 33 SER E C 1
ATOM 6282 O O . SER E 1 35 ? 49.705 18.471 14.857 1.00 24.08 33 SER E O 1
ATOM 6285 N N . CYS E 1 36 ? 49.436 20.548 15.692 1.00 23.30 34 CYS E N 1
ATOM 6286 C CA . CYS E 1 36 ? 48.683 21.008 14.510 1.00 23.33 34 CYS E CA 1
ATOM 6287 C C . CYS E 1 36 ? 49.589 21.228 13.279 1.00 20.32 34 CYS E C 1
ATOM 6288 O O . CYS E 1 36 ? 49.095 21.368 12.148 1.00 19.24 34 CYS E O 1
ATOM 6291 N N . ARG E 1 37 ? 50.914 21.203 13.497 1.00 18.03 35 ARG E N 1
ATOM 6292 C CA . ARG E 1 37 ? 51.902 21.251 12.388 1.00 16.83 35 ARG E CA 1
ATOM 6293 C C . ARG E 1 37 ? 52.084 19.886 11.671 1.00 16.39 35 ARG E C 1
ATOM 6294 O O . ARG E 1 37 ? 52.702 19.763 10.585 1.00 13.77 35 ARG E O 1
ATOM 6302 N N . HIS E 1 38 ? 51.554 18.855 12.309 1.00 16.64 36 HIS E N 1
ATOM 6303 C CA . HIS E 1 38 ? 51.526 17.527 11.698 1.00 16.19 36 HIS E CA 1
ATOM 6304 C C . HIS E 1 38 ? 50.508 17.487 10.596 1.00 16.09 36 HIS E C 1
ATOM 6305 O O . HIS E 1 38 ? 49.450 18.151 10.697 1.00 16.65 36 HIS E O 1
ATOM 6312 N N . LEU E 1 39 ? 50.773 16.666 9.585 1.00 15.58 37 LEU E N 1
ATOM 6313 C CA . LEU E 1 39 ? 49.743 16.384 8.584 1.00 15.45 37 LEU E CA 1
ATOM 6314 C C . LEU E 1 39 ? 48.597 15.639 9.323 1.00 15.32 37 LEU E C 1
ATOM 6315 O O . LEU E 1 39 ? 48.835 14.702 10.076 1.00 13.55 37 LEU E O 1
ATOM 6320 N N . HIS E 1 40 ? 47.374 16.114 9.156 1.00 14.98 38 HIS E N 1
ATOM 6321 C CA . HIS E 1 40 ? 46.239 15.451 9.748 1.00 13.63 38 HIS E CA 1
ATOM 6322 C C . HIS E 1 40 ? 44.998 15.856 8.983 1.00 13.50 38 HIS E C 1
ATOM 6323 O O . HIS E 1 40 ? 45.087 16.271 7.815 1.00 14.39 38 HIS E O 1
ATOM 6330 N N . GLY E 1 41 ? 43.834 15.675 9.601 1.00 14.29 39 GLY E N 1
ATOM 6331 C CA . GLY E 1 41 ? 42.612 16.017 8.927 1.00 12.86 39 GLY E CA 1
ATOM 6332 C C . GLY E 1 41 ? 41.469 16.170 9.894 1.00 12.67 39 GLY E C 1
ATOM 6333 O O . GLY E 1 41 ? 41.633 16.066 11.098 1.00 10.96 39 GLY E O 1
ATOM 6334 N N . HIS E 1 42 ? 40.292 16.408 9.328 1.00 14.17 40 HIS E N 1
ATOM 6335 C CA . HIS E 1 42 ? 39.129 16.807 10.100 1.00 15.41 40 HIS E CA 1
ATOM 6336 C C . HIS E 1 42 ? 37.839 16.492 9.373 1.00 15.27 40 HIS E C 1
ATOM 6337 O O . HIS E 1 42 ? 37.830 16.333 8.172 1.00 15.73 40 HIS E O 1
ATOM 6344 N N . GLN E 1 43 ? 36.768 16.425 10.150 1.00 14.90 41 GLN E N 1
ATOM 6345 C CA . GLN E 1 43 ? 35.382 16.551 9.677 1.00 17.12 41 GLN E CA 1
ATOM 6346 C C . GLN E 1 43 ? 34.979 18.027 9.884 1.00 15.53 41 GLN E C 1
ATOM 6347 O O . GLN E 1 43 ? 34.990 18.521 11.021 1.00 17.42 41 GLN E O 1
ATOM 6353 N N . GLY E 1 44 ? 34.721 18.744 8.795 1.00 14.68 42 GLY E N 1
ATOM 6354 C CA . GLY E 1 44 ? 34.432 20.180 8.857 1.00 15.61 42 GLY E CA 1
ATOM 6355 C C . GLY E 1 44 ? 32.954 20.403 8.682 1.00 15.08 42 GLY E C 1
ATOM 6356 O O . GLY E 1 44 ? 32.283 19.605 7.998 1.00 16.28 42 GLY E O 1
ATOM 6357 N N . LYS E 1 45 ? 32.415 21.393 9.386 1.00 13.76 43 LYS E N 1
ATOM 6358 C CA . LYS E 1 45 ? 31.053 21.839 9.148 1.00 14.61 43 LYS E CA 1
ATOM 6359 C C . LYS E 1 45 ? 31.051 23.367 8.909 1.00 14.98 43 LYS E C 1
ATOM 6360 O O . LYS E 1 45 ? 31.528 24.107 9.753 1.00 16.26 43 LYS E O 1
ATOM 6366 N N . VAL E 1 46 ? 30.539 23.823 7.767 1.00 15.54 44 VAL E N 1
ATOM 6367 C CA . VAL E 1 46 ? 30.375 25.250 7.496 1.00 15.27 44 VAL E CA 1
ATOM 6368 C C . VAL E 1 46 ? 28.923 25.563 7.881 1.00 15.28 44 VAL E C 1
ATOM 6369 O O . VAL E 1 46 ? 27.972 24.833 7.437 1.00 15.07 44 VAL E O 1
ATOM 6373 N N . ILE E 1 47 ? 28.735 26.616 8.684 1.00 14.03 45 ILE E N 1
ATOM 6374 C CA . ILE E 1 47 ? 27.382 27.124 8.951 1.00 13.72 45 ILE E CA 1
ATOM 6375 C C . ILE E 1 47 ? 27.282 28.525 8.371 1.00 13.88 45 ILE E C 1
ATOM 6376 O O . ILE E 1 47 ? 28.030 29.425 8.787 1.00 14.00 45 ILE E O 1
ATOM 6381 N N . VAL E 1 48 ? 26.399 28.706 7.397 1.00 12.91 46 VAL E N 1
ATOM 6382 C CA . VAL E 1 48 ? 26.238 30.013 6.724 1.00 14.30 46 VAL E CA 1
ATOM 6383 C C . VAL E 1 48 ? 24.982 30.689 7.350 1.00 14.75 46 VAL E C 1
ATOM 6384 O O . VAL E 1 48 ? 23.879 30.110 7.344 1.00 12.93 46 VAL E O 1
ATOM 6388 N N . HIS E 1 49 ? 25.171 31.885 7.918 1.00 13.99 47 HIS E N 1
ATOM 6389 C CA . HIS E 1 49 ? 24.063 32.736 8.374 1.00 13.56 47 HIS E CA 1
ATOM 6390 C C . HIS E 1 49 ? 23.817 33.883 7.411 1.00 14.39 47 HIS E C 1
ATOM 6391 O O . HIS E 1 49 ? 24.760 34.684 7.081 1.00 12.67 47 HIS E O 1
ATOM 6398 N N . LEU E 1 50 ? 22.565 33.940 6.947 1.00 13.85 48 LEU E N 1
ATOM 6399 C CA . LEU E 1 50 ? 22.101 35.036 6.035 1.00 14.78 48 LEU E CA 1
ATOM 6400 C C . LEU E 1 50 ? 21.040 35.877 6.759 1.00 14.93 48 LEU E C 1
ATOM 6401 O O . LEU E 1 50 ? 20.284 35.339 7.525 1.00 14.39 48 LEU E O 1
ATOM 6406 N N . GLU E 1 51 ? 21.007 37.186 6.503 1.00 14.68 49 GLU E N 1
ATOM 6407 C CA . GLU E 1 51 ? 20.148 38.102 7.252 1.00 15.82 49 GLU E CA 1
ATOM 6408 C C . GLU E 1 51 ? 19.426 39.050 6.286 1.00 15.80 49 GLU E C 1
ATOM 6409 O O . GLU E 1 51 ? 19.953 39.424 5.235 1.00 15.52 49 GLU E O 1
ATOM 6415 N N . SER E 1 52 ? 18.205 39.400 6.620 1.00 15.99 50 SER E N 1
ATOM 6416 C CA . SER E 1 52 ? 17.484 40.425 5.884 1.00 17.46 50 SER E CA 1
ATOM 6417 C C . SER E 1 52 ? 16.670 41.223 6.873 1.00 17.99 50 SER E C 1
ATOM 6418 O O . SER E 1 52 ? 16.320 40.737 7.958 1.00 17.72 50 SER E O 1
ATOM 6421 N N . ARG E 1 53 ? 16.331 42.444 6.490 1.00 19.28 51 ARG E N 1
ATOM 6422 C CA . ARG E 1 53 ? 15.572 43.307 7.361 1.00 19.43 51 ARG E CA 1
ATOM 6423 C C . ARG E 1 53 ? 14.069 43.107 7.127 1.00 18.11 51 ARG E C 1
ATOM 6424 O O . ARG E 1 53 ? 13.269 43.577 7.919 1.00 18.86 51 ARG E O 1
ATOM 6432 N N . GLU E 1 54 ? 13.688 42.411 6.052 1.00 17.48 52 GLU E N 1
ATOM 6433 C CA . GLU E 1 54 ? 12.260 42.070 5.807 1.00 17.51 52 GLU E CA 1
ATOM 6434 C C . GLU E 1 54 ? 12.170 40.671 5.234 1.00 17.44 52 GLU E C 1
ATOM 6435 O O . GLU E 1 54 ? 13.177 40.181 4.668 1.00 17.63 52 GLU E O 1
ATOM 6441 N N . LEU E 1 55 ? 11.012 40.020 5.393 1.00 15.92 53 LEU E N 1
ATOM 6442 C CA . LEU E 1 55 ? 10.710 38.736 4.705 1.00 14.77 53 LEU E CA 1
ATOM 6443 C C . LEU E 1 55 ? 10.061 39.013 3.357 1.00 16.14 53 LEU E C 1
ATOM 6444 O O . LEU E 1 55 ? 9.333 40.018 3.211 1.00 16.81 53 LEU E O 1
ATOM 6449 N N . GLN E 1 56 ? 10.350 38.171 2.373 1.00 15.50 54 GLN E N 1
ATOM 6450 C CA . GLN E 1 56 ? 9.698 38.212 1.077 1.00 17.34 54 GLN E CA 1
ATOM 6451 C C . GLN E 1 56 ? 9.131 36.837 0.812 1.00 17.02 54 GLN E C 1
ATOM 6452 O O . GLN E 1 56 ? 9.883 35.852 0.861 1.00 17.87 54 GLN E O 1
ATOM 6458 N N . ARG E 1 57 ? 7.817 36.738 0.606 1.00 15.82 55 ARG E N 1
ATOM 6459 C CA . ARG E 1 57 ? 7.171 35.390 0.484 1.00 15.46 55 ARG E CA 1
ATOM 6460 C C . ARG E 1 57 ? 7.511 34.586 1.697 1.00 14.72 55 ARG E C 1
ATOM 6461 O O . ARG E 1 57 ? 7.772 33.394 1.606 1.00 16.17 55 ARG E O 1
ATOM 6469 N N . GLY E 1 58 ? 7.541 35.233 2.849 1.00 13.95 56 GLY E N 1
ATOM 6470 C CA . GLY E 1 58 ? 7.790 34.499 4.097 1.00 12.89 56 GLY E CA 1
ATOM 6471 C C . GLY E 1 58 ? 9.219 34.086 4.418 1.00 13.07 56 GLY E C 1
ATOM 6472 O O . GLY E 1 58 ? 9.435 33.378 5.363 1.00 12.66 56 GLY E O 1
ATOM 6481 N N . VAL E 1 60 ? 13.744 34.893 4.398 1.00 14.63 58 VAL E N 1
ATOM 6482 C CA . VAL E 1 60 ? 14.932 35.689 4.230 1.00 14.19 58 VAL E CA 1
ATOM 6483 C C . VAL E 1 60 ? 15.291 35.508 2.743 1.00 15.76 58 VAL E C 1
ATOM 6484 O O . VAL E 1 60 ? 15.278 36.461 1.979 1.00 14.11 58 VAL E O 1
ATOM 6488 N N . THR E 1 61 ? 15.569 34.261 2.363 1.00 15.73 59 THR E N 1
ATOM 6489 C CA . THR E 1 61 ? 15.727 33.824 0.979 1.00 16.09 59 THR E CA 1
ATOM 6490 C C . THR E 1 61 ? 15.649 32.306 1.118 1.00 15.49 59 THR E C 1
ATOM 6491 O O . THR E 1 61 ? 15.851 31.778 2.230 1.00 15.70 59 THR E O 1
ATOM 6495 N N . ASP E 1 62 ? 15.359 31.624 0.029 1.00 15.39 60 ASP E N 1
ATOM 6496 C CA . ASP E 1 62 ? 15.158 30.147 0.086 1.00 17.73 60 ASP E CA 1
ATOM 6497 C C . ASP E 1 62 ? 16.471 29.413 0.434 1.00 18.42 60 ASP E C 1
ATOM 6498 O O . ASP E 1 62 ? 17.520 29.676 -0.196 1.00 17.75 60 ASP E O 1
ATOM 6503 N N . PHE E 1 63 ? 16.404 28.498 1.413 1.00 19.92 61 PHE E N 1
ATOM 6504 C CA . PHE E 1 63 ? 17.518 27.573 1.693 1.00 20.92 61 PHE E CA 1
ATOM 6505 C C . PHE E 1 63 ? 18.197 27.019 0.439 1.00 21.76 61 PHE E C 1
ATOM 6506 O O . PHE E 1 63 ? 19.439 26.829 0.438 1.00 22.93 61 PHE E O 1
ATOM 6514 N N . ALA E 1 64 ? 17.422 26.790 -0.629 1.00 20.68 62 ALA E N 1
ATOM 6515 C CA . ALA E 1 64 ? 17.967 26.218 -1.893 1.00 19.89 62 ALA E CA 1
ATOM 6516 C C . ALA E 1 64 ? 18.873 27.156 -2.647 1.00 19.37 62 ALA E C 1
ATOM 6517 O O . ALA E 1 64 ? 19.629 26.726 -3.510 1.00 18.45 62 ALA E O 1
ATOM 6519 N N . HIS E 1 65 ? 18.835 28.446 -2.297 1.00 19.03 63 HIS E N 1
ATOM 6520 C CA . HIS E 1 65 ? 19.730 29.435 -2.920 1.00 17.37 63 HIS E CA 1
ATOM 6521 C C . HIS E 1 65 ? 21.218 29.334 -2.505 1.00 17.70 63 HIS E C 1
ATOM 6522 O O . HIS E 1 65 ? 22.065 30.080 -3.006 1.00 14.90 63 HIS E O 1
ATOM 6529 N N . LEU E 1 66 ? 21.515 28.383 -1.618 1.00 16.74 64 LEU E N 1
ATOM 6530 C CA . LEU E 1 66 ? 22.897 28.005 -1.305 1.00 18.29 64 LEU E CA 1
ATOM 6531 C C . LEU E 1 66 ? 23.316 26.704 -1.982 1.00 18.24 64 LEU E C 1
ATOM 6532 O O . LEU E 1 66 ? 24.423 26.197 -1.708 1.00 17.91 64 LEU E O 1
ATOM 6537 N N . ASN E 1 67 ? 22.461 26.167 -2.862 1.00 17.65 65 ASN E N 1
ATOM 6538 C CA . ASN E 1 67 ? 22.790 24.889 -3.537 1.00 18.75 65 ASN E CA 1
ATOM 6539 C C . ASN E 1 67 ? 24.093 25.002 -4.312 1.00 17.31 65 ASN E C 1
ATOM 6540 O O . ASN E 1 67 ? 24.825 24.023 -4.402 1.00 18.11 65 ASN E O 1
ATOM 6545 N N . TRP E 1 68 ? 24.389 26.203 -4.839 1.00 17.57 66 TRP E N 1
ATOM 6546 C CA . TRP E 1 68 ? 25.684 26.454 -5.571 1.00 18.02 66 TRP E CA 1
ATOM 6547 C C . TRP E 1 68 ? 26.880 26.348 -4.618 1.00 16.73 66 TRP E C 1
ATOM 6548 O O . TRP E 1 68 ? 27.957 25.857 -4.980 1.00 16.77 66 TRP E O 1
ATOM 6559 N N . PHE E 1 69 ? 26.664 26.798 -3.386 1.00 16.99 67 PHE E N 1
ATOM 6560 C CA . PHE E 1 69 ? 27.669 26.707 -2.334 1.00 16.32 67 PHE E CA 1
ATOM 6561 C C . PHE E 1 69 ? 27.843 25.262 -1.890 1.00 16.20 67 PHE E C 1
ATOM 6562 O O . PHE E 1 69 ? 28.987 24.807 -1.723 1.00 14.64 67 PHE E O 1
ATOM 6570 N N . LYS E 1 70 ? 26.739 24.518 -1.723 1.00 16.59 68 LYS E N 1
ATOM 6571 C CA . LYS E 1 70 ? 26.866 23.075 -1.418 1.00 18.47 68 LYS E CA 1
ATOM 6572 C C . LYS E 1 70 ? 27.698 22.331 -2.501 1.00 18.40 68 LYS E C 1
ATOM 6573 O O . LYS E 1 70 ? 28.570 21.497 -2.179 1.00 18.12 68 LYS E O 1
ATOM 6579 N N . ARG E 1 71 ? 27.451 22.670 -3.764 1.00 17.06 69 ARG E N 1
ATOM 6580 C CA . ARG E 1 71 ? 28.180 22.083 -4.885 1.00 18.84 69 ARG E CA 1
ATOM 6581 C C . ARG E 1 71 ? 29.684 22.398 -4.806 1.00 18.22 69 ARG E C 1
ATOM 6582 O O . ARG E 1 71 ? 30.536 21.494 -4.952 1.00 17.76 69 ARG E O 1
ATOM 6590 N N . PHE E 1 72 ? 29.998 23.678 -4.589 1.00 17.62 70 PHE E N 1
ATOM 6591 C CA . PHE E 1 72 ? 31.371 24.092 -4.344 1.00 17.66 70 PHE E CA 1
ATOM 6592 C C . PHE E 1 72 ? 32.062 23.292 -3.227 1.00 17.03 70 PHE E C 1
ATOM 6593 O O . PHE E 1 72 ? 33.172 22.759 -3.430 1.00 16.97 70 PHE E O 1
ATOM 6601 N N . ILE E 1 73 ? 31.427 23.198 -2.059 1.00 16.22 71 ILE E N 1
ATOM 6602 C CA . ILE E 1 73 ? 31.943 22.327 -0.984 1.00 15.93 71 ILE E CA 1
ATOM 6603 C C . ILE E 1 73 ? 32.168 20.856 -1.436 1.00 16.51 71 ILE E C 1
ATOM 6604 O O . ILE E 1 73 ? 33.252 20.239 -1.201 1.00 14.98 71 ILE E O 1
ATOM 6609 N N . ASP E 1 74 ? 31.138 20.285 -2.041 1.00 16.09 72 ASP E N 1
ATOM 6610 C CA . ASP E 1 74 ? 31.182 18.894 -2.456 1.00 18.65 72 ASP E CA 1
ATOM 6611 C C . ASP E 1 74 ? 32.236 18.639 -3.543 1.00 19.32 72 ASP E C 1
ATOM 6612 O O . ASP E 1 74 ? 32.915 17.624 -3.557 1.00 19.43 72 ASP E O 1
ATOM 6617 N N . GLU E 1 75 ? 32.349 19.554 -4.484 1.00 19.41 73 GLU E N 1
ATOM 6618 C CA . GLU E 1 75 ? 33.133 19.251 -5.683 1.00 20.49 73 GLU E CA 1
ATOM 6619 C C . GLU E 1 75 ? 34.546 19.788 -5.579 1.00 19.99 73 GLU E C 1
ATOM 6620 O O . GLU E 1 75 ? 35.442 19.335 -6.291 1.00 20.71 73 GLU E O 1
ATOM 6626 N N . VAL E 1 76 ? 34.742 20.766 -4.714 1.00 19.17 74 VAL E N 1
ATOM 6627 C CA . VAL E 1 76 ? 36.064 21.423 -4.630 1.00 19.08 74 VAL E CA 1
ATOM 6628 C C . VAL E 1 76 ? 36.799 21.001 -3.388 1.00 18.12 74 VAL E C 1
ATOM 6629 O O . VAL E 1 76 ? 37.994 20.721 -3.454 1.00 19.48 74 VAL E O 1
ATOM 6633 N N . LEU E 1 77 ? 36.094 20.942 -2.253 1.00 17.54 75 LEU E N 1
ATOM 6634 C CA . LEU E 1 77 ? 36.735 20.788 -0.959 1.00 16.14 75 LEU E CA 1
ATOM 6635 C C . LEU E 1 77 ? 36.702 19.398 -0.299 1.00 17.06 75 LEU E C 1
ATOM 6636 O O . LEU E 1 77 ? 37.626 19.034 0.445 1.00 17.38 75 LEU E O 1
ATOM 6641 N N . ASP E 1 78 ? 35.607 18.659 -0.492 1.00 15.68 76 ASP E N 1
ATOM 6642 C CA . ASP E 1 78 ? 35.453 17.378 0.188 1.00 16.63 76 ASP E CA 1
ATOM 6643 C C . ASP E 1 78 ? 36.472 16.358 -0.329 1.00 14.55 76 ASP E C 1
ATOM 6644 O O . ASP E 1 78 ? 36.706 16.255 -1.514 1.00 13.88 76 ASP E O 1
ATOM 6649 N N . HIS E 1 79 ? 37.062 15.643 0.604 1.00 15.11 77 HIS E N 1
ATOM 6650 C CA . HIS E 1 79 ? 38.058 14.596 0.346 1.00 16.36 77 HIS E CA 1
ATOM 6651 C C . HIS E 1 79 ? 39.281 15.173 -0.335 1.00 15.87 77 HIS E C 1
ATOM 6652 O O . HIS E 1 79 ? 39.815 14.602 -1.275 1.00 15.47 77 HIS E O 1
ATOM 6659 N N . ARG E 1 80 ? 39.685 16.356 0.122 1.00 14.75 78 ARG E N 1
ATOM 6660 C CA . ARG E 1 80 ? 40.870 17.020 -0.442 1.00 14.21 78 ARG E CA 1
ATOM 6661 C C . ARG E 1 80 ? 41.869 17.288 0.671 1.00 13.64 78 ARG E C 1
ATOM 6662 O O . ARG E 1 80 ? 41.545 17.100 1.848 1.00 14.59 78 ARG E O 1
ATOM 6670 N N . PHE E 1 81 ? 43.075 17.717 0.305 1.00 13.80 79 PHE E N 1
ATOM 6671 C CA . PHE E 1 81 ? 44.061 18.172 1.274 1.00 13.71 79 PHE E CA 1
ATOM 6672 C C . PHE E 1 81 ? 44.258 19.678 1.029 1.00 14.05 79 PHE E C 1
ATOM 6673 O O . PHE E 1 81 ? 44.636 20.060 -0.091 1.00 14.00 79 PHE E O 1
ATOM 6681 N N . ILE E 1 82 ? 43.994 20.521 2.047 1.00 13.02 80 ILE E N 1
ATOM 6682 C CA . ILE E 1 82 ? 44.096 21.989 1.881 1.00 12.95 80 ILE E CA 1
ATOM 6683 C C . ILE E 1 82 ? 45.513 22.423 2.335 1.00 13.07 80 ILE E C 1
ATOM 6684 O O . ILE E 1 82 ? 45.941 22.154 3.457 1.00 12.96 80 ILE E O 1
ATOM 6689 N N . ILE E 1 83 ? 46.241 23.066 1.435 1.00 12.65 81 ILE E N 1
ATOM 6690 C CA . ILE E 1 83 ? 47.619 23.491 1.725 1.00 12.87 81 ILE E CA 1
ATOM 6691 C C . ILE E 1 83 ? 47.860 24.969 1.383 1.00 13.95 81 ILE E C 1
ATOM 6692 O O . ILE E 1 83 ? 47.430 25.460 0.348 1.00 14.14 81 ILE E O 1
ATOM 6697 N N . ASP E 1 84 ? 48.505 25.686 2.290 1.00 13.87 82 ASP E N 1
ATOM 6698 C CA . ASP E 1 84 ? 48.884 27.052 2.043 1.00 13.84 82 ASP E CA 1
ATOM 6699 C C . ASP E 1 84 ? 50.048 27.068 1.016 1.00 14.39 82 ASP E C 1
ATOM 6700 O O . ASP E 1 84 ? 51.033 26.303 1.126 1.00 14.12 82 ASP E O 1
ATOM 6705 N N . ILE E 1 85 ? 49.932 27.910 -0.004 1.00 13.92 83 ILE E N 1
ATOM 6706 C CA . ILE E 1 85 ? 51.015 28.018 -0.996 1.00 14.92 83 ILE E CA 1
ATOM 6707 C C . ILE E 1 85 ? 52.363 28.383 -0.325 1.00 13.98 83 ILE E C 1
ATOM 6708 O O . ILE E 1 85 ? 53.414 28.013 -0.837 1.00 14.65 83 ILE E O 1
ATOM 6713 N N . ASP E 1 86 ? 52.321 29.067 0.825 1.00 14.08 84 ASP E N 1
ATOM 6714 C CA . ASP E 1 86 ? 53.532 29.430 1.568 1.00 15.71 84 ASP E CA 1
ATOM 6715 C C . ASP E 1 86 ? 53.884 28.472 2.732 1.00 16.27 84 ASP E C 1
ATOM 6716 O O . ASP E 1 86 ? 54.739 28.804 3.576 1.00 15.34 84 ASP E O 1
ATOM 6721 N N . ASP E 1 87 ? 53.228 27.297 2.787 1.00 15.79 85 ASP E N 1
ATOM 6722 C CA . ASP E 1 87 ? 53.671 26.237 3.689 1.00 15.34 85 ASP E CA 1
ATOM 6723 C C . ASP E 1 87 ? 55.136 25.866 3.319 1.00 15.27 85 ASP E C 1
ATOM 6724 O O . ASP E 1 87 ? 55.404 25.568 2.173 1.00 14.71 85 ASP E O 1
ATOM 6729 N N . PRO E 1 88 ? 56.090 25.922 4.278 1.00 16.45 86 PRO E N 1
ATOM 6730 C CA . PRO E 1 88 ? 57.489 25.470 4.006 1.00 16.14 86 PRO E CA 1
ATOM 6731 C C . PRO E 1 88 ? 57.573 24.063 3.380 1.00 16.08 86 PRO E C 1
ATOM 6732 O O . PRO E 1 88 ? 58.524 23.786 2.616 1.00 16.03 86 PRO E O 1
ATOM 6736 N N . LEU E 1 89 ? 56.587 23.195 3.636 1.00 15.12 87 LEU E N 1
ATOM 6737 C CA . LEU E 1 89 ? 56.613 21.839 3.070 1.00 15.48 87 LEU E CA 1
ATOM 6738 C C . LEU E 1 89 ? 56.028 21.727 1.682 1.00 14.80 87 LEU E C 1
ATOM 6739 O O . LEU E 1 89 ? 55.981 20.633 1.139 1.00 14.85 87 LEU E O 1
ATOM 6744 N N . PHE E 1 90 ? 55.568 22.827 1.108 1.00 14.69 88 PHE E N 1
ATOM 6745 C CA . PHE E 1 90 ? 54.903 22.796 -0.227 1.00 15.12 88 PHE E CA 1
ATOM 6746 C C . PHE E 1 90 ? 55.786 22.121 -1.282 1.00 16.47 88 PHE E C 1
ATOM 6747 O O . PHE E 1 90 ? 55.314 21.255 -2.037 1.00 16.20 88 PHE E O 1
ATOM 6755 N N . PRO E 1 91 ? 57.082 22.511 -1.354 1.00 16.81 89 PRO E N 1
ATOM 6756 C CA . PRO E 1 91 ? 57.983 21.880 -2.339 1.00 16.93 89 PRO E CA 1
ATOM 6757 C C . PRO E 1 91 ? 58.224 20.390 -2.090 1.00 17.22 89 PRO E C 1
ATOM 6758 O O . PRO E 1 91 ? 58.474 19.642 -3.049 1.00 15.97 89 PRO E O 1
ATOM 6762 N N . THR E 1 92 ? 58.136 19.976 -0.821 1.00 16.55 90 THR E N 1
ATOM 6763 C CA . THR E 1 92 ? 58.321 18.567 -0.445 1.00 17.40 90 THR E CA 1
ATOM 6764 C C . THR E 1 92 ? 57.085 17.725 -0.780 1.00 17.62 90 THR E C 1
ATOM 6765 O O . THR E 1 92 ? 57.191 16.618 -1.341 1.00 16.91 90 THR E O 1
ATOM 6769 N N . LEU E 1 93 ? 55.908 18.256 -0.466 1.00 16.39 91 LEU E N 1
ATOM 6770 C CA . LEU E 1 93 ? 54.651 17.557 -0.717 1.00 16.60 91 LEU E CA 1
ATOM 6771 C C . LEU E 1 93 ? 54.199 17.627 -2.151 1.00 17.14 91 LEU E C 1
ATOM 6772 O O . LEU E 1 93 ? 53.407 16.767 -2.605 1.00 16.48 91 LEU E O 1
ATOM 6777 N N . LEU E 1 94 ? 54.625 18.679 -2.865 1.00 16.51 92 LEU E N 1
ATOM 6778 C CA . LEU E 1 94 ? 54.337 18.819 -4.301 1.00 17.04 92 LEU E CA 1
ATOM 6779 C C . LEU E 1 94 ? 55.634 18.948 -5.136 1.00 17.90 92 LEU E C 1
ATOM 6780 O O . LEU E 1 94 ? 55.910 20.015 -5.743 1.00 16.70 92 LEU E O 1
ATOM 6785 N N . PRO E 1 95 ? 56.419 17.851 -5.198 1.00 19.14 93 PRO E N 1
ATOM 6786 C CA . PRO E 1 95 ? 57.778 18.052 -5.730 1.00 20.40 93 PRO E CA 1
ATOM 6787 C C . PRO E 1 95 ? 57.763 18.297 -7.243 1.00 20.69 93 PRO E C 1
ATOM 6788 O O . PRO E 1 95 ? 58.751 18.832 -7.772 1.00 22.03 93 PRO E O 1
ATOM 6792 N N . HIS E 1 96 ? 56.656 17.971 -7.925 1.00 19.17 94 HIS E N 1
ATOM 6793 C CA . HIS E 1 96 ? 56.583 18.238 -9.358 1.00 19.56 94 HIS E CA 1
ATOM 6794 C C . HIS E 1 96 ? 56.169 19.712 -9.606 1.00 18.90 94 HIS E C 1
ATOM 6795 O O . HIS E 1 96 ? 56.176 20.170 -10.741 1.00 17.46 94 HIS E O 1
ATOM 6802 N N . PHE E 1 97 ? 55.789 20.429 -8.537 1.00 18.84 95 PHE E N 1
ATOM 6803 C CA . PHE E 1 97 ? 55.383 21.849 -8.639 1.00 18.26 95 PHE E CA 1
ATOM 6804 C C . PHE E 1 97 ? 56.188 22.668 -7.634 1.00 18.42 95 PHE E C 1
ATOM 6805 O O . PHE E 1 97 ? 55.676 23.644 -7.050 1.00 19.80 95 PHE E O 1
ATOM 6813 N N . ALA E 1 98 ? 57.452 22.276 -7.484 1.00 16.99 96 ALA E N 1
ATOM 6814 C CA . ALA E 1 98 ? 58.368 22.823 -6.478 1.00 17.82 96 ALA E CA 1
ATOM 6815 C C . ALA E 1 98 ? 58.577 24.342 -6.603 1.00 17.15 96 ALA E C 1
ATOM 6816 O O . ALA E 1 98 ? 58.853 25.009 -5.598 1.00 16.64 96 ALA E O 1
ATOM 6818 N N . ASP E 1 99 ? 58.441 24.880 -7.814 1.00 17.35 97 ASP E N 1
ATOM 6819 C CA . ASP E 1 99 ? 58.624 26.345 -8.050 1.00 18.36 97 ASP E CA 1
ATOM 6820 C C . ASP E 1 99 ? 57.329 27.091 -7.771 1.00 18.69 97 ASP E C 1
ATOM 6821 O O . ASP E 1 99 ? 57.242 28.335 -7.876 1.00 18.17 97 ASP E O 1
ATOM 6826 N N . LYS E 1 100 ? 56.286 26.307 -7.476 1.00 19.23 98 LYS E N 1
ATOM 6827 C CA . LYS E 1 100 ? 54.936 26.827 -7.269 1.00 18.96 98 LYS E CA 1
ATOM 6828 C C . LYS E 1 100 ? 54.370 27.652 -8.418 1.00 19.58 98 LYS E C 1
ATOM 6829 O O . LYS E 1 100 ? 53.591 28.569 -8.183 1.00 20.16 98 LYS E O 1
ATOM 6835 N N . SER E 1 101 ? 54.746 27.348 -9.655 1.00 19.85 99 SER E N 1
ATOM 6836 C CA . SER E 1 101 ? 54.007 27.857 -10.800 1.00 21.26 99 SER E CA 1
ATOM 6837 C C . SER E 1 101 ? 53.319 26.638 -11.423 1.00 21.31 99 SER E C 1
ATOM 6838 O O . SER E 1 101 ? 53.361 25.529 -10.868 1.00 22.28 99 SER E O 1
ATOM 6841 N N . ALA E 1 102 ? 52.691 26.843 -12.560 1.00 21.00 100 ALA E N 1
ATOM 6842 C CA . ALA E 1 102 ? 51.863 25.829 -13.181 1.00 20.94 100 ALA E CA 1
ATOM 6843 C C . ALA E 1 102 ? 50.758 25.467 -12.187 1.00 20.76 100 ALA E C 1
ATOM 6844 O O . ALA E 1 102 ? 50.402 24.278 -12.051 1.00 19.54 100 ALA E O 1
ATOM 6846 N N . LEU E 1 103 ? 50.274 26.482 -11.456 1.00 19.73 101 LEU E N 1
ATOM 6847 C CA . LEU E 1 103 ? 49.024 26.354 -10.658 1.00 21.08 101 LEU E CA 1
ATOM 6848 C C . LEU E 1 103 ? 47.899 27.052 -11.399 1.00 21.32 101 LEU E C 1
ATOM 6849 O O . LEU E 1 103 ? 48.142 28.038 -12.079 1.00 21.83 101 LEU E O 1
ATOM 6854 N N . VAL E 1 104 ? 46.684 26.526 -11.324 1.00 21.60 102 VAL E N 1
ATOM 6855 C CA . VAL E 1 104 ? 45.564 27.191 -11.973 1.00 21.66 102 VAL E CA 1
ATOM 6856 C C . VAL E 1 104 ? 44.678 27.776 -10.880 1.00 21.30 102 VAL E C 1
ATOM 6857 O O . VAL E 1 104 ? 44.005 27.038 -10.157 1.00 19.67 102 VAL E O 1
ATOM 6861 N N . TRP E 1 105 ? 44.707 29.106 -10.766 1.00 21.21 103 TRP E N 1
ATOM 6862 C CA . TRP E 1 105 ? 43.924 29.826 -9.769 1.00 22.17 103 TRP E CA 1
ATOM 6863 C C . TRP E 1 105 ? 42.469 29.968 -10.234 1.00 22.19 103 TRP E C 1
ATOM 6864 O O . TRP E 1 105 ? 42.215 30.237 -11.392 1.00 22.18 103 TRP E O 1
ATOM 6883 N N . GLU E 1 107 ? 38.409 31.688 -9.602 1.00 22.16 105 GLU E N 1
ATOM 6884 C CA . GLU E 1 107 ? 37.835 32.933 -9.040 1.00 23.37 105 GLU E CA 1
ATOM 6885 C C . GLU E 1 107 ? 37.470 32.837 -7.571 1.00 22.36 105 GLU E C 1
ATOM 6886 O O . GLU E 1 107 ? 37.474 33.866 -6.863 1.00 22.57 105 GLU E O 1
ATOM 6892 N N . GLU E 1 108 ? 37.168 31.612 -7.104 1.00 21.30 106 GLU E N 1
ATOM 6893 C CA . GLU E 1 108 ? 36.834 31.391 -5.687 1.00 20.11 106 GLU E CA 1
ATOM 6894 C C . GLU E 1 108 ? 38.040 31.611 -4.775 1.00 19.72 106 GLU E C 1
ATOM 6895 O O . GLU E 1 108 ? 37.892 31.628 -3.558 1.00 19.50 106 GLU E O 1
ATOM 6901 N N . GLY E 1 109 ? 39.243 31.690 -5.354 1.00 18.90 107 GLY E N 1
ATOM 6902 C CA . GLY E 1 109 ? 40.446 31.981 -4.584 1.00 18.87 107 GLY E CA 1
ATOM 6903 C C . GLY E 1 109 ? 41.190 30.732 -4.092 1.00 18.67 107 GLY E C 1
ATOM 6904 O O . GLY E 1 109 ? 41.797 30.749 -3.021 1.00 20.62 107 GLY E O 1
ATOM 6905 N N . TYR E 1 110 ? 41.124 29.647 -4.850 1.00 16.39 108 TYR E N 1
ATOM 6906 C CA . TYR E 1 110 ? 41.985 28.482 -4.598 1.00 15.68 108 TYR E CA 1
ATOM 6907 C C . TYR E 1 110 ? 42.592 28.095 -5.933 1.00 14.81 108 TYR E C 1
ATOM 6908 O O . TYR E 1 110 ? 42.132 28.572 -6.980 1.00 13.79 108 TYR E O 1
ATOM 6917 N N . ALA E 1 111 ? 43.600 27.236 -5.901 1.00 14.46 109 ALA E N 1
ATOM 6918 C CA . ALA E 1 111 ? 44.207 26.760 -7.093 1.00 15.39 109 ALA E CA 1
ATOM 6919 C C . ALA E 1 111 ? 44.278 25.246 -7.091 1.00 15.82 109 ALA E C 1
ATOM 6920 O O . ALA E 1 111 ? 44.436 24.604 -6.035 1.00 15.98 109 ALA E O 1
ATOM 6922 N N . ARG E 1 112 ? 44.192 24.691 -8.289 1.00 15.52 110 ARG E N 1
ATOM 6923 C CA . ARG E 1 112 ? 44.640 23.339 -8.524 1.00 17.30 110 ARG E CA 1
ATOM 6924 C C . ARG E 1 112 ? 45.925 23.374 -9.356 1.00 17.49 110 ARG E C 1
ATOM 6925 O O . ARG E 1 112 ? 46.206 24.375 -9.999 1.00 18.66 110 ARG E O 1
ATOM 6933 N N . VAL E 1 113 ? 46.711 22.304 -9.328 1.00 17.95 111 VAL E N 1
ATOM 6934 C CA . VAL E 1 113 ? 47.877 22.183 -10.217 1.00 18.46 111 VAL E CA 1
ATOM 6935 C C . VAL E 1 113 ? 47.419 22.083 -11.690 1.00 19.18 111 VAL E C 1
ATOM 6936 O O . VAL E 1 113 ? 46.279 21.671 -11.994 1.00 18.87 111 VAL E O 1
ATOM 6940 N N . ASP E 1 114 ? 48.293 22.490 -12.587 1.00 19.03 112 ASP E N 1
ATOM 6941 C CA . ASP E 1 114 ? 48.045 22.277 -13.999 1.00 20.81 112 ASP E CA 1
ATOM 6942 C C . ASP E 1 114 ? 48.464 20.835 -14.313 1.00 20.66 112 ASP E C 1
ATOM 6943 O O . ASP E 1 114 ? 49.660 20.494 -14.279 1.00 20.63 112 ASP E O 1
ATOM 6948 N N . PHE E 1 115 ? 47.496 19.983 -14.617 1.00 21.62 113 PHE E N 1
ATOM 6949 C CA . PHE E 1 115 ? 47.815 18.572 -14.863 1.00 23.58 113 PHE E CA 1
ATOM 6950 C C . PHE E 1 115 ? 48.601 18.301 -16.151 1.00 24.91 113 PHE E C 1
ATOM 6951 O O . PHE E 1 115 ? 49.261 17.250 -16.239 1.00 24.53 113 PHE E O 1
ATOM 6959 N N . GLU E 1 116 ? 48.603 19.256 -17.095 1.00 25.63 114 GLU E N 1
ATOM 6960 C CA . GLU E 1 116 ? 49.468 19.156 -18.288 1.00 27.29 114 GLU E CA 1
ATOM 6961 C C . GLU E 1 116 ? 50.913 18.866 -17.912 1.00 26.51 114 GLU E C 1
ATOM 6962 O O . GLU E 1 116 ? 51.565 18.047 -18.578 1.00 25.98 114 GLU E O 1
ATOM 6968 N N . ARG E 1 117 ? 51.390 19.504 -16.841 1.00 26.28 115 ARG E N 1
ATOM 6969 C CA . ARG E 1 117 ? 52.777 19.320 -16.380 1.00 27.16 115 ARG E CA 1
ATOM 6970 C C . ARG E 1 117 ? 53.165 17.881 -15.939 1.00 27.62 115 ARG E C 1
ATOM 6971 O O . ARG E 1 117 ? 54.334 17.503 -16.012 1.00 27.37 115 ARG E O 1
ATOM 6979 N N . ILE E 1 118 ? 52.197 17.092 -15.489 1.00 27.33 116 ILE E N 1
ATOM 6980 C CA . ILE E 1 118 ? 52.470 15.725 -15.011 1.00 27.15 116 ILE E CA 1
ATOM 6981 C C . ILE E 1 118 ? 51.742 14.703 -15.889 1.00 28.44 116 ILE E C 1
ATOM 6982 O O . ILE E 1 118 ? 51.637 13.528 -15.540 1.00 27.26 116 ILE E O 1
ATOM 6987 N N . LYS E 1 119 ? 51.229 15.155 -17.032 1.00 30.27 117 LYS E N 1
ATOM 6988 C CA . LYS E 1 119 ? 50.710 14.238 -18.040 1.00 32.65 117 LYS E CA 1
ATOM 6989 C C . LYS E 1 119 ? 51.709 13.092 -18.231 1.00 32.63 117 LYS E C 1
ATOM 6990 O O . LYS E 1 119 ? 52.920 13.290 -18.286 1.00 33.24 117 LYS E O 1
ATOM 6996 N N . GLY E 1 120 ? 51.230 11.867 -18.298 1.00 32.94 118 GLY E N 1
ATOM 6997 C CA . GLY E 1 120 ? 52.203 10.782 -18.469 1.00 32.32 118 GLY E CA 1
ATOM 6998 C C . GLY E 1 120 ? 52.710 10.144 -17.180 1.00 31.62 118 GLY E C 1
ATOM 6999 O O . GLY E 1 120 ? 53.124 8.977 -17.210 1.00 31.48 118 GLY E O 1
ATOM 7000 N N . GLU E 1 121 ? 52.677 10.874 -16.052 1.00 29.21 119 GLU E N 1
ATOM 7001 C CA . GLU E 1 121 ? 53.065 10.275 -14.760 1.00 28.16 119 GLU E CA 1
ATOM 7002 C C . GLU E 1 121 ? 52.203 9.075 -14.373 1.00 26.19 119 GLU E C 1
ATOM 7003 O O . GLU E 1 121 ? 51.103 8.926 -14.843 1.00 24.75 119 GLU E O 1
ATOM 7009 N N . SER E 1 122 ? 52.712 8.237 -13.472 1.00 26.10 120 SER E N 1
ATOM 7010 C CA . SER E 1 122 ? 51.918 7.140 -12.908 1.00 24.83 120 SER E CA 1
ATOM 7011 C C . SER E 1 122 ? 50.568 7.574 -12.266 1.00 24.14 120 SER E C 1
ATOM 7012 O O . SER E 1 122 ? 50.384 8.721 -11.819 1.00 22.82 120 SER E O 1
ATOM 7015 N N . SER E 1 123 ? 49.621 6.645 -12.225 1.00 23.24 121 SER E N 1
ATOM 7016 C CA . SER E 1 123 ? 48.316 6.871 -11.602 1.00 22.57 121 SER E CA 1
ATOM 7017 C C . SER E 1 123 ? 48.389 7.369 -10.160 1.00 20.89 121 SER E C 1
ATOM 7018 O O . SER E 1 123 ? 47.647 8.267 -9.786 1.00 20.38 121 SER E O 1
ATOM 7021 N N . PRO E 1 124 ? 49.264 6.770 -9.341 1.00 19.87 122 PRO E N 1
ATOM 7022 C CA . PRO E 1 124 ? 49.346 7.236 -7.954 1.00 19.10 122 PRO E CA 1
ATOM 7023 C C . PRO E 1 124 ? 49.821 8.674 -7.875 1.00 17.70 122 PRO E C 1
ATOM 7024 O O . PRO E 1 124 ? 49.413 9.382 -6.953 1.00 16.94 122 PRO E O 1
ATOM 7028 N N . ILE E 1 125 ? 50.629 9.113 -8.844 1.00 17.13 123 ILE E N 1
ATOM 7029 C CA . ILE E 1 125 ? 51.126 10.509 -8.864 1.00 16.48 123 ILE E CA 1
ATOM 7030 C C . ILE E 1 125 ? 49.971 11.447 -9.237 1.00 16.01 123 ILE E C 1
ATOM 7031 O O . ILE E 1 125 ? 49.813 12.522 -8.637 1.00 14.60 123 ILE E O 1
ATOM 7036 N N . LEU E 1 126 ? 49.171 11.048 -10.229 1.00 15.74 124 LEU E N 1
ATOM 7037 C CA . LEU E 1 126 ? 47.984 11.806 -10.574 1.00 16.85 124 LEU E CA 1
ATOM 7038 C C . LEU E 1 126 ? 47.043 11.963 -9.339 1.00 18.14 124 LEU E C 1
ATOM 7039 O O . LEU E 1 126 ? 46.485 13.053 -9.094 1.00 17.80 124 LEU E O 1
ATOM 7044 N N . GLU E 1 127 ? 46.891 10.880 -8.572 1.00 16.82 125 GLU E N 1
ATOM 7045 C CA . GLU E 1 127 ? 45.968 10.836 -7.420 1.00 15.75 125 GLU E CA 1
ATOM 7046 C C . GLU E 1 127 ? 46.452 11.827 -6.370 1.00 15.35 125 GLU E C 1
ATOM 7047 O O . GLU E 1 127 ? 45.679 12.587 -5.795 1.00 13.45 125 GLU E O 1
ATOM 7053 N N . LEU E 1 128 ? 47.759 11.821 -6.135 1.00 14.06 126 LEU E N 1
ATOM 7054 C CA . LEU E 1 128 ? 48.350 12.718 -5.191 1.00 13.81 126 LEU E CA 1
ATOM 7055 C C . LEU E 1 128 ? 47.976 14.157 -5.568 1.00 13.76 126 LEU E C 1
ATOM 7056 O O . LEU E 1 128 ? 47.497 14.898 -4.727 1.00 13.88 126 LEU E O 1
ATOM 7061 N N . TYR E 1 129 ? 48.197 14.548 -6.823 1.00 14.80 127 TYR E N 1
ATOM 7062 C CA . TYR E 1 129 ? 48.013 15.969 -7.212 1.00 15.86 127 TYR E CA 1
ATOM 7063 C C . TYR E 1 129 ? 46.528 16.391 -7.289 1.00 15.74 127 TYR E C 1
ATOM 7064 O O . TYR E 1 129 ? 46.206 17.550 -7.018 1.00 14.54 127 TYR E O 1
ATOM 7073 N N . GLU E 1 130 ? 45.643 15.455 -7.666 1.00 15.11 128 GLU E N 1
ATOM 7074 C CA . GLU E 1 130 ? 44.161 15.693 -7.637 1.00 15.43 128 GLU E CA 1
ATOM 7075 C C . GLU E 1 130 ? 43.675 15.990 -6.217 1.00 14.82 128 GLU E C 1
ATOM 7076 O O . GLU E 1 130 ? 42.570 16.511 -6.023 1.00 15.11 128 GLU E O 1
ATOM 7082 N N . SER E 1 131 ? 44.489 15.626 -5.226 1.00 13.85 129 SER E N 1
ATOM 7083 C CA . SER E 1 131 ? 44.164 15.845 -3.790 1.00 13.77 129 SER E CA 1
ATOM 7084 C C . SER E 1 131 ? 44.235 17.315 -3.366 1.00 13.79 129 SER E C 1
ATOM 7085 O O . SER E 1 131 ? 43.459 17.741 -2.507 1.00 14.15 129 SER E O 1
ATOM 7088 N N . PHE E 1 132 ? 45.194 18.078 -3.920 1.00 13.16 130 PHE E N 1
ATOM 7089 C CA . PHE E 1 132 ? 45.512 19.369 -3.313 1.00 13.25 130 PHE E CA 1
ATOM 7090 C C . PHE E 1 132 ? 44.601 20.494 -3.695 1.00 13.85 130 PHE E C 1
ATOM 7091 O O . PHE E 1 132 ? 44.316 20.711 -4.862 1.00 13.94 130 PHE E O 1
ATOM 7099 N N . VAL E 1 133 ? 44.180 21.219 -2.669 1.00 14.79 131 VAL E N 1
ATOM 7100 C CA . VAL E 1 133 ? 43.531 22.500 -2.844 1.00 13.48 131 VAL E CA 1
ATOM 7101 C C . VAL E 1 133 ? 44.514 23.526 -2.314 1.00 12.37 131 VAL E C 1
ATOM 7102 O O . VAL E 1 133 ? 44.780 23.559 -1.112 1.00 12.19 131 VAL E O 1
ATOM 7106 N N . VAL E 1 134 ? 45.047 24.362 -3.209 1.00 12.23 132 VAL E N 1
ATOM 7107 C CA . VAL E 1 134 ? 46.078 25.366 -2.796 1.00 12.18 132 VAL E CA 1
ATOM 7108 C C . VAL E 1 134 ? 45.433 26.688 -2.468 1.00 12.57 132 VAL E C 1
ATOM 7109 O O . VAL E 1 134 ? 44.601 27.183 -3.232 1.00 12.25 132 VAL E O 1
ATOM 7113 N N . VAL E 1 135 ? 45.761 27.239 -1.293 1.00 14.10 133 VAL E N 1
ATOM 7114 C CA . VAL E 1 135 ? 45.172 28.521 -0.861 1.00 14.67 133 VAL E CA 1
ATOM 7115 C C . VAL E 1 135 ? 46.276 29.492 -0.442 1.00 15.84 133 VAL E C 1
ATOM 7116 O O . VAL E 1 135 ? 47.433 29.088 -0.224 1.00 15.91 133 VAL E O 1
ATOM 7120 N N . ARG E 1 136 ? 45.905 30.772 -0.298 1.00 17.38 134 ARG E N 1
ATOM 7121 C CA . ARG E 1 136 ? 46.856 31.840 0.059 1.00 17.00 134 ARG E CA 1
ATOM 7122 C C . ARG E 1 136 ? 46.675 32.266 1.503 1.00 17.64 134 ARG E C 1
ATOM 7123 O O . ARG E 1 136 ? 46.659 33.470 1.805 1.00 18.07 134 ARG E O 1
ATOM 7131 N N . PHE E 1 137 ? 46.545 31.293 2.403 1.00 15.49 135 PHE E N 1
ATOM 7132 C CA . PHE E 1 137 ? 46.462 31.565 3.829 1.00 15.15 135 PHE E CA 1
ATOM 7133 C C . PHE E 1 137 ? 46.812 30.284 4.538 1.00 14.28 135 PHE E C 1
ATOM 7134 O O . PHE E 1 137 ? 46.765 29.184 3.953 1.00 14.36 135 PHE E O 1
ATOM 7142 N N . VAL E 1 138 ? 47.169 30.413 5.795 1.00 15.40 136 VAL E N 1
ATOM 7143 C CA . VAL E 1 138 ? 47.343 29.247 6.645 1.00 14.65 136 VAL E CA 1
ATOM 7144 C C . VAL E 1 138 ? 45.934 28.677 6.957 1.00 14.07 136 VAL E C 1
ATOM 7145 O O . VAL E 1 138 ? 45.088 29.381 7.462 1.00 13.27 136 VAL E O 1
ATOM 7149 N N . PRO E 1 139 ? 45.706 27.391 6.648 1.00 13.48 137 PRO E N 1
ATOM 7150 C CA . PRO E 1 139 ? 44.317 26.896 6.683 1.00 13.23 137 PRO E CA 1
ATOM 7151 C C . PRO E 1 139 ? 43.825 26.544 8.104 1.00 13.78 137 PRO E C 1
ATOM 7152 O O . PRO E 1 139 ? 43.420 25.417 8.352 1.00 13.54 137 PRO E O 1
ATOM 7156 N N . THR E 1 140 ? 43.875 27.510 9.013 1.00 13.31 138 THR E N 1
ATOM 7157 C CA . THR E 1 140 ? 43.271 27.405 10.316 1.00 13.59 138 THR E CA 1
ATOM 7158 C C . THR E 1 140 ? 41.760 27.491 10.128 1.00 14.09 138 THR E C 1
ATOM 7159 O O . THR E 1 140 ? 41.286 27.918 9.075 1.00 13.92 138 THR E O 1
ATOM 7163 N N . SER E 1 141 ? 41.001 27.073 11.144 1.00 13.68 139 SER E N 1
ATOM 7164 C CA . SER E 1 141 ? 39.544 27.234 11.120 1.00 16.29 139 SER E CA 1
ATOM 7165 C C . SER E 1 141 ? 39.084 28.656 10.952 1.00 15.28 139 SER E C 1
ATOM 7166 O O . SER E 1 141 ? 38.137 28.904 10.209 1.00 16.41 139 SER E O 1
ATOM 7169 N N . GLU E 1 142 ? 39.722 29.595 11.651 1.00 14.71 140 GLU E N 1
ATOM 7170 C CA . GLU E 1 142 ? 39.363 31.011 11.470 1.00 14.79 140 GLU E CA 1
ATOM 7171 C C . GLU E 1 142 ? 39.585 31.442 10.016 1.00 15.10 140 GLU E C 1
ATOM 7172 O O . GLU E 1 142 ? 38.770 32.165 9.433 1.00 16.10 140 GLU E O 1
ATOM 7178 N N . SER E 1 143 ? 40.691 30.998 9.423 1.00 14.76 141 SER E N 1
ATOM 7179 C CA . SER E 1 143 ? 41.026 31.393 8.049 1.00 14.41 141 SER E CA 1
ATOM 7180 C C . SER E 1 143 ? 40.082 30.818 6.996 1.00 14.15 141 SER E C 1
ATOM 7181 O O . SER E 1 143 ? 39.684 31.513 6.043 1.00 13.96 141 SER E O 1
ATOM 7184 N N . ILE E 1 144 ? 39.710 29.542 7.174 1.00 13.78 142 ILE E N 1
ATOM 7185 C CA . ILE E 1 144 ? 38.746 28.889 6.285 1.00 13.40 142 ILE E CA 1
ATOM 7186 C C . ILE E 1 144 ? 37.416 29.608 6.373 1.00 13.68 142 ILE E C 1
ATOM 7187 O O . ILE E 1 144 ? 36.809 29.936 5.351 1.00 14.03 142 ILE E O 1
ATOM 7192 N N . ALA E 1 145 ? 36.950 29.842 7.594 1.00 15.45 143 ALA E N 1
ATOM 7193 C CA . ALA E 1 145 ? 35.722 30.595 7.801 1.00 16.26 143 ALA E CA 1
ATOM 7194 C C . ALA E 1 145 ? 35.803 31.976 7.122 1.00 16.64 143 ALA E C 1
ATOM 7195 O O . ALA E 1 145 ? 34.889 32.335 6.375 1.00 16.21 143 ALA E O 1
ATOM 7197 N N . SER E 1 146 ? 36.861 32.759 7.405 1.00 15.31 144 SER E N 1
ATOM 7198 C CA . SER E 1 146 ? 37.043 34.052 6.726 1.00 16.06 144 SER E CA 1
ATOM 7199 C C . SER E 1 146 ? 36.920 33.928 5.211 1.00 15.64 144 SER E C 1
ATOM 7200 O O . SER E 1 146 ? 36.210 34.715 4.588 1.00 15.99 144 SER E O 1
ATOM 7203 N N . TRP E 1 147 ? 37.604 32.933 4.626 1.00 14.64 145 TRP E N 1
ATOM 7204 C CA . TRP E 1 147 ? 37.620 32.723 3.165 1.00 14.18 145 TRP E CA 1
ATOM 7205 C C . TRP E 1 147 ? 36.225 32.370 2.625 1.00 13.51 145 TRP E C 1
ATOM 7206 O O . TRP E 1 147 ? 35.761 32.917 1.600 1.00 15.17 145 TRP E O 1
ATOM 7217 N N . LEU E 1 148 ? 35.532 31.490 3.327 1.00 12.90 146 LEU E N 1
ATOM 7218 C CA . LEU E 1 148 ? 34.184 31.078 2.886 1.00 12.66 146 LEU E CA 1
ATOM 7219 C C . LEU E 1 148 ? 33.202 32.272 2.958 1.00 12.22 146 LEU E C 1
ATOM 7220 O O . LEU E 1 148 ? 32.421 32.508 2.023 1.00 12.85 146 LEU E O 1
ATOM 7225 N N . LEU E 1 149 ? 33.289 33.036 4.050 1.00 13.36 147 LEU E N 1
ATOM 7226 C CA . LEU E 1 149 ? 32.601 34.316 4.181 1.00 13.20 147 LEU E CA 1
ATOM 7227 C C . LEU E 1 149 ? 32.856 35.211 2.965 1.00 14.84 147 LEU E C 1
ATOM 7228 O O . LEU E 1 149 ? 31.908 35.742 2.368 1.00 13.75 147 LEU E O 1
ATOM 7233 N N . GLU E 1 150 ? 34.131 35.431 2.632 1.00 15.69 148 GLU E N 1
ATOM 7234 C CA . GLU E 1 150 ? 34.469 36.192 1.422 1.00 17.63 148 GLU E CA 1
ATOM 7235 C C . GLU E 1 150 ? 33.800 35.678 0.158 1.00 16.98 148 GLU E C 1
ATOM 7236 O O . GLU E 1 150 ? 33.223 36.459 -0.578 1.00 17.76 148 GLU E O 1
ATOM 7242 N N . LEU E 1 151 ? 33.926 34.384 -0.132 1.00 16.76 149 LEU E N 1
ATOM 7243 C CA . LEU E 1 151 ? 33.261 33.811 -1.296 1.00 16.99 149 LEU E CA 1
ATOM 7244 C C . LEU E 1 151 ? 31.722 34.073 -1.275 1.00 16.68 149 LEU E C 1
ATOM 7245 O O . LEU E 1 151 ? 31.139 34.447 -2.293 1.00 15.55 149 LEU E O 1
ATOM 7250 N N . LEU E 1 152 ? 31.082 33.821 -0.133 1.00 14.77 150 LEU E N 1
ATOM 7251 C CA . LEU E 1 152 ? 29.634 34.023 0.005 1.00 15.23 150 LEU E CA 1
ATOM 7252 C C . LEU E 1 152 ? 29.179 35.493 -0.212 1.00 15.76 150 LEU E C 1
ATOM 7253 O O . LEU E 1 152 ? 28.209 35.760 -0.979 1.00 15.68 150 LEU E O 1
ATOM 7258 N N . ARG E 1 153 ? 29.865 36.437 0.442 1.00 15.34 151 ARG E N 1
ATOM 7259 C CA . ARG E 1 153 ? 29.575 37.850 0.215 1.00 17.75 151 ARG E CA 1
ATOM 7260 C C . ARG E 1 153 ? 29.682 38.191 -1.258 1.00 19.07 151 ARG E C 1
ATOM 7261 O O . ARG E 1 153 ? 28.855 38.949 -1.795 1.00 18.90 151 ARG E O 1
ATOM 7269 N N . SER E 1 154 ? 30.664 37.613 -1.935 1.00 19.99 152 SER E N 1
ATOM 7270 C CA . SER E 1 154 ? 30.889 38.019 -3.315 1.00 21.63 152 SER E CA 1
ATOM 7271 C C . SER E 1 154 ? 29.805 37.492 -4.257 1.00 22.19 152 SER E C 1
ATOM 7272 O O . SER E 1 154 ? 29.575 38.073 -5.328 1.00 23.39 152 SER E O 1
ATOM 7275 N N . ARG E 1 155 ? 29.161 36.397 -3.868 1.00 21.89 153 ARG E N 1
ATOM 7276 C CA . ARG E 1 155 ? 28.149 35.731 -4.690 1.00 23.60 153 ARG E CA 1
ATOM 7277 C C . ARG E 1 155 ? 26.682 36.021 -4.354 1.00 23.30 153 ARG E C 1
ATOM 7278 O O . ARG E 1 155 ? 25.851 35.920 -5.225 1.00 23.25 153 ARG E O 1
ATOM 7286 N N . ILE E 1 156 ? 26.379 36.304 -3.094 1.00 24.38 154 ILE E N 1
ATOM 7287 C CA . ILE E 1 156 ? 25.007 36.353 -2.579 1.00 26.49 154 ILE E CA 1
ATOM 7288 C C . ILE E 1 156 ? 24.296 37.700 -2.862 1.00 27.21 154 ILE E C 1
ATOM 7289 O O . ILE E 1 156 ? 23.068 37.845 -2.664 1.00 26.54 154 ILE E O 1
ATOM 7294 N N . GLN E 1 157 ? 25.057 38.693 -3.318 1.00 27.94 155 GLN E N 1
ATOM 7295 C CA . GLN E 1 157 ? 24.480 40.038 -3.464 1.00 28.87 155 GLN E CA 1
ATOM 7296 C C . GLN E 1 157 ? 23.231 40.108 -4.362 1.00 28.29 155 GLN E C 1
ATOM 7297 O O . GLN E 1 157 ? 22.280 40.801 -4.000 1.00 28.57 155 GLN E O 1
ATOM 7303 N N . PRO E 1 158 ? 23.190 39.362 -5.498 1.00 27.82 156 PRO E N 1
ATOM 7304 C CA . PRO E 1 158 ? 21.941 39.427 -6.288 1.00 27.83 156 PRO E CA 1
ATOM 7305 C C . PRO E 1 158 ? 20.667 38.907 -5.615 1.00 28.04 156 PRO E C 1
ATOM 7306 O O . PRO E 1 158 ? 19.577 39.073 -6.188 1.00 28.34 156 PRO E O 1
ATOM 7310 N N . LEU E 1 159 ? 20.786 38.277 -4.436 1.00 25.62 157 LEU E N 1
ATOM 7311 C CA . LEU E 1 159 ? 19.631 37.787 -3.720 1.00 24.40 157 LEU E CA 1
ATOM 7312 C C . LEU E 1 159 ? 19.087 38.833 -2.742 1.00 24.46 157 LEU E C 1
ATOM 7313 O O . LEU E 1 159 ? 18.013 38.628 -2.150 1.00 24.56 157 LEU E O 1
ATOM 7318 N N . GLY E 1 160 ? 19.812 39.933 -2.554 1.00 22.72 158 GLY E N 1
ATOM 7319 C CA . GLY E 1 160 ? 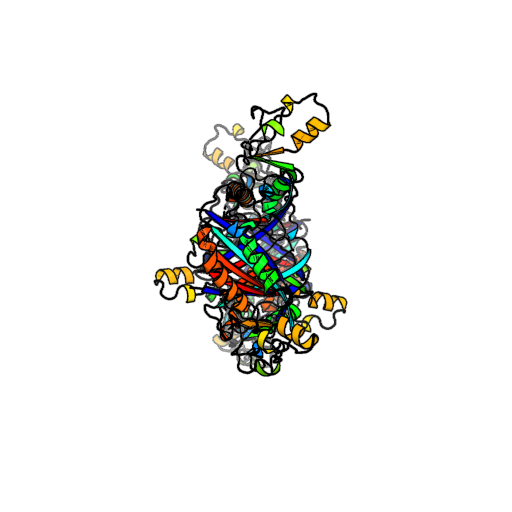19.330 40.987 -1.676 1.00 22.52 158 GLY E CA 1
ATOM 7320 C C . GLY E 1 160 ? 19.292 40.633 -0.206 1.00 21.73 158 GLY E C 1
ATOM 7321 O O . GLY E 1 160 ? 18.422 41.124 0.543 1.00 22.10 158 GLY E O 1
ATOM 7322 N N . VAL E 1 161 ? 20.221 39.774 0.220 1.00 19.03 159 VAL E N 1
ATOM 7323 C CA . VAL E 1 161 ? 20.361 39.473 1.622 1.00 18.36 159 VAL E CA 1
ATOM 7324 C C . VAL E 1 161 ? 21.840 39.622 1.926 1.00 18.01 159 VAL E C 1
ATOM 7325 O O . VAL E 1 161 ? 22.670 39.614 0.991 1.00 18.15 159 VAL E O 1
ATOM 7329 N N . LYS E 1 162 ? 22.137 39.738 3.210 1.00 16.38 160 LYS E N 1
ATOM 7330 C CA . LYS E 1 162 ? 23.479 39.898 3.727 1.00 17.15 160 LYS E CA 1
ATOM 7331 C C . LYS E 1 162 ? 24.013 38.583 4.317 1.00 16.64 160 LYS E C 1
ATOM 7332 O O . LYS E 1 162 ? 23.271 37.853 4.972 1.00 16.06 160 LYS E O 1
ATOM 7338 N N . VAL E 1 163 ? 25.297 38.302 4.113 1.00 15.94 161 VAL E N 1
ATOM 7339 C CA . VAL E 1 163 ? 25.931 37.240 4.865 1.00 15.16 161 VAL E CA 1
ATOM 7340 C C . VAL E 1 163 ? 26.392 37.784 6.200 1.00 15.93 161 VAL E C 1
ATOM 7341 O O . VAL E 1 163 ? 27.379 38.549 6.275 1.00 16.67 161 VAL E O 1
ATOM 7345 N N . SER E 1 164 ? 25.660 37.450 7.269 1.00 14.93 162 SER E N 1
ATOM 7346 C CA . SER E 1 164 ? 25.954 38.037 8.550 1.00 14.30 162 SER E CA 1
ATOM 7347 C C . SER E 1 164 ? 27.175 37.400 9.254 1.00 14.30 162 SER E C 1
ATOM 7348 O O . SER E 1 164 ? 27.932 38.091 9.931 1.00 13.09 162 SER E O 1
ATOM 7351 N N . SER E 1 165 ? 27.316 36.080 9.171 1.00 13.77 163 SER E N 1
ATOM 7352 C CA . SER E 1 165 ? 28.528 35.407 9.672 1.00 14.30 163 SER E CA 1
ATOM 7353 C C . SER E 1 165 ? 28.660 34.032 9.072 1.00 13.99 163 SER E C 1
ATOM 7354 O O . SER E 1 165 ? 27.696 33.489 8.496 1.00 13.91 163 SER E O 1
ATOM 7357 N N . VAL E 1 166 ? 29.865 33.475 9.188 1.00 13.33 164 VAL E N 1
ATOM 7358 C CA . VAL E 1 166 ? 30.101 32.091 8.783 1.00 13.14 164 VAL E CA 1
ATOM 7359 C C . VAL E 1 166 ? 30.754 31.426 9.991 1.00 13.37 164 VAL E C 1
ATOM 7360 O O . VAL E 1 166 ? 31.681 32.023 10.602 1.00 12.91 164 VAL E O 1
ATOM 7364 N N . GLU E 1 167 ? 30.238 30.250 10.373 1.00 12.68 165 GLU E N 1
ATOM 7365 C CA . GLU E 1 167 ? 30.881 29.395 11.390 1.00 13.73 165 GLU E CA 1
ATOM 7366 C C . GLU E 1 167 ? 31.604 28.256 10.682 1.00 13.31 165 GLU E C 1
ATOM 7367 O O . GLU E 1 167 ? 31.122 27.763 9.653 1.00 10.89 165 GLU E O 1
ATOM 7373 N N . PHE E 1 168 ? 32.783 27.894 11.184 1.00 12.66 166 PHE E N 1
ATOM 7374 C CA . PHE E 1 168 ? 33.485 26.706 10.671 1.00 14.05 166 PHE E CA 1
ATOM 7375 C C . PHE E 1 168 ? 33.906 25.855 11.866 1.00 15.27 166 PHE E C 1
ATOM 7376 O O . PHE E 1 168 ? 34.644 26.331 12.733 1.00 15.31 166 PHE E O 1
ATOM 7384 N N . LEU E 1 169 ? 33.375 24.632 11.913 1.00 16.00 167 LEU E N 1
ATOM 7385 C CA . LEU E 1 169 ? 33.562 23.721 13.029 1.00 18.36 167 LEU E CA 1
ATOM 7386 C C . LEU E 1 169 ? 34.737 22.842 12.655 1.00 19.83 167 LEU E C 1
ATOM 7387 O O . LEU E 1 169 ? 34.734 22.186 11.627 1.00 19.45 167 LEU E O 1
ATOM 7392 N N . GLU E 1 170 ? 35.771 22.891 13.479 1.00 21.24 168 GLU E N 1
ATOM 7393 C CA . GLU E 1 170 ? 36.977 22.117 13.252 1.00 23.29 168 GLU E CA 1
ATOM 7394 C C . GLU E 1 170 ? 36.765 20.692 13.797 1.00 22.61 168 GLU E C 1
ATOM 7395 O O . GLU E 1 170 ? 37.131 19.704 13.174 1.00 20.80 168 GLU E O 1
ATOM 7401 N N . THR E 1 171 ? 36.181 20.612 14.994 1.00 23.87 169 THR E N 1
ATOM 7402 C CA . THR E 1 171 ? 35.742 19.363 15.579 1.00 24.49 169 THR E CA 1
ATOM 7403 C C . THR E 1 171 ? 34.331 19.598 16.124 1.00 25.64 169 THR E C 1
ATOM 7404 O O . THR E 1 171 ? 33.854 20.742 16.141 1.00 25.32 169 THR E O 1
ATOM 7408 N N . PRO E 1 172 ? 33.655 18.529 16.608 1.00 26.79 170 PRO E N 1
ATOM 7409 C CA . PRO E 1 172 ? 32.383 18.753 17.306 1.00 28.03 170 PRO E CA 1
ATOM 7410 C C . PRO E 1 172 ? 32.555 19.715 18.489 1.00 28.34 170 PRO E C 1
ATOM 7411 O O . PRO E 1 172 ? 31.647 20.462 18.798 1.00 29.53 170 PRO E O 1
ATOM 7415 N N . LYS E 1 173 ? 33.737 19.737 19.103 1.00 28.41 171 LYS E N 1
ATOM 7416 C CA . LYS E 1 173 ? 33.925 20.524 20.317 1.00 28.20 171 LYS E CA 1
ATOM 7417 C C . LYS E 1 173 ? 34.451 21.952 20.117 1.00 27.00 171 LYS E C 1
ATOM 7418 O O . LYS E 1 173 ? 34.409 22.760 21.050 1.00 27.12 171 LYS E O 1
ATOM 7424 N N . SER E 1 174 ? 34.949 22.263 18.930 1.00 24.99 172 SER E N 1
ATOM 7425 C CA . SER E 1 174 ? 35.631 23.528 18.739 1.00 24.18 172 SER E CA 1
ATOM 7426 C C . SER E 1 174 ? 35.379 24.170 17.393 1.00 22.02 172 SER E C 1
ATOM 7427 O O . SER E 1 174 ? 35.349 23.493 16.354 1.00 20.48 172 SER E O 1
ATOM 7430 N N . ARG E 1 175 ? 35.129 25.481 17.411 1.00 18.70 173 ARG E N 1
ATOM 7431 C CA A ARG E 1 175 ? 34.759 26.152 16.172 0.70 18.28 173 ARG E CA 1
ATOM 7432 C CA B ARG E 1 175 ? 34.722 26.163 16.184 0.30 17.49 173 ARG E CA 1
ATOM 7433 C C . ARG E 1 175 ? 35.195 27.609 16.083 1.00 16.64 173 ARG E C 1
ATOM 7434 O O . ARG E 1 175 ? 35.521 28.244 17.080 1.00 16.60 173 ARG E O 1
ATOM 7449 N N . ALA E 1 176 ? 35.209 28.121 14.869 1.00 16.32 174 ALA E N 1
ATOM 7450 C CA . ALA E 1 176 ? 35.536 29.518 14.612 1.00 15.84 174 ALA E CA 1
ATOM 7451 C C . ALA E 1 176 ? 34.255 30.190 14.078 1.00 16.51 174 ALA E C 1
ATOM 7452 O O . ALA E 1 176 ? 33.364 29.537 13.503 1.00 16.60 174 ALA E O 1
ATOM 7454 N N . ARG E 1 177 ? 34.146 31.487 14.283 1.00 16.23 175 ARG E N 1
ATOM 7455 C CA . ARG E 1 177 ? 33.050 32.236 13.652 1.00 16.56 175 ARG E CA 1
ATOM 7456 C C . ARG E 1 177 ? 33.603 33.590 13.211 1.00 16.76 175 ARG E C 1
ATOM 7457 O O . ARG E 1 177 ? 34.352 34.208 13.977 1.00 17.08 175 ARG E O 1
ATOM 7465 N N . VAL E 1 178 ? 33.251 34.037 12.004 1.00 16.18 176 VAL E N 1
ATOM 7466 C CA . VAL E 1 178 ? 33.656 35.362 11.509 1.00 16.80 176 VAL E CA 1
ATOM 7467 C C . VAL E 1 178 ? 32.355 36.115 11.242 1.00 18.30 176 VAL E C 1
ATOM 7468 O O . VAL E 1 178 ? 31.490 35.601 10.514 1.00 16.73 176 VAL E O 1
ATOM 7472 N N . TYR E 1 179 ? 32.192 37.268 11.893 1.00 19.18 177 TYR E N 1
ATOM 7473 C CA . TYR E 1 179 ? 31.009 38.129 11.665 1.00 21.69 177 TYR E CA 1
ATOM 7474 C C . TYR E 1 179 ? 31.312 39.238 10.712 1.00 22.52 177 TYR E C 1
ATOM 7475 O O . TYR E 1 179 ? 32.344 39.913 10.838 1.00 22.43 177 TYR E O 1
ATOM 7484 N N . ASN E 1 180 ? 30.368 39.461 9.806 1.00 23.76 178 ASN E N 1
ATOM 7485 C CA . ASN E 1 180 ? 30.368 40.574 8.898 1.00 25.61 178 ASN E CA 1
ATOM 7486 C C . ASN E 1 180 ? 29.568 41.735 9.575 1.00 27.25 178 ASN E C 1
ATOM 7487 O O . ASN E 1 180 ? 28.345 41.788 9.468 1.00 27.19 178 ASN E O 1
ATOM 7492 N N . GLU E 1 181 ? 30.250 42.633 10.305 1.00 29.57 179 GLU E N 1
ATOM 7493 C CA . GLU E 1 181 ? 29.543 43.708 11.054 1.00 32.35 179 GLU E CA 1
ATOM 7494 C C . GLU E 1 181 ? 29.299 44.994 10.245 1.00 32.77 179 GLU E C 1
ATOM 7495 O O . GLU E 1 181 ? 29.894 45.188 9.174 1.00 33.81 179 GLU E O 1
ATOM 7501 N N . SER F 1 2 ? -15.155 25.415 -7.802 1.00 31.96 0 SER F N 1
ATOM 7502 C CA . SER F 1 2 ? -13.755 25.754 -8.208 1.00 31.60 0 SER F CA 1
ATOM 7503 C C . SER F 1 2 ? -13.808 27.201 -8.736 1.00 30.08 0 SER F C 1
ATOM 7504 O O . SER F 1 2 ? -14.897 27.712 -9.009 1.00 31.06 0 SER F O 1
ATOM 7507 N N . LEU F 1 3 ? -12.672 27.867 -8.888 1.00 28.09 1 LEU F N 1
ATOM 7508 C CA . LEU F 1 3 ? -12.727 29.280 -9.301 1.00 25.79 1 LEU F CA 1
ATOM 7509 C C . LEU F 1 3 ? -12.470 29.454 -10.806 1.00 25.33 1 LEU F C 1
ATOM 7510 O O . LEU F 1 3 ? -11.615 28.771 -11.358 1.00 25.39 1 LEU F O 1
ATOM 7515 N N . ILE F 1 4 ? -13.215 30.354 -11.461 1.00 22.39 2 ILE F N 1
ATOM 7516 C CA . ILE F 1 4 ? -12.939 30.716 -12.858 1.00 21.75 2 ILE F CA 1
ATOM 7517 C C . ILE F 1 4 ? -12.677 32.222 -12.888 1.00 20.56 2 ILE F C 1
ATOM 7518 O O . ILE F 1 4 ? -13.429 32.982 -12.331 1.00 19.68 2 ILE F O 1
ATOM 7523 N N . TYR F 1 5 ? -11.623 32.623 -13.559 1.00 18.78 3 TYR F N 1
ATOM 7524 C CA . TYR F 1 5 ? -11.210 34.027 -13.607 1.00 18.52 3 TYR F CA 1
ATOM 7525 C C . TYR F 1 5 ? -11.455 34.568 -15.004 1.00 17.86 3 TYR F C 1
ATOM 7526 O O . TYR F 1 5 ? -11.044 33.936 -15.992 1.00 17.19 3 TYR F O 1
ATOM 7535 N N . GLN F 1 6 ? -12.121 35.722 -15.106 1.00 17.28 4 GLN F N 1
ATOM 7536 C CA . GLN F 1 6 ? -12.237 36.378 -16.412 1.00 17.01 4 GLN F CA 1
ATOM 7537 C C . GLN F 1 6 ? -11.826 37.821 -16.298 1.00 16.09 4 GLN F C 1
ATOM 7538 O O . GLN F 1 6 ? -11.852 38.404 -15.205 1.00 15.32 4 GLN F O 1
ATOM 7544 N N . ILE F 1 7 ? -11.419 38.376 -17.434 1.00 16.02 5 ILE F N 1
ATOM 7545 C CA . ILE F 1 7 ? -11.370 39.804 -17.628 1.00 14.88 5 ILE F CA 1
ATOM 7546 C C . ILE F 1 7 ? -12.184 40.180 -18.884 1.00 16.01 5 ILE F C 1
ATOM 7547 O O . ILE F 1 7 ? -12.317 39.388 -19.820 1.00 14.06 5 ILE F O 1
ATOM 7552 N N . ALA F 1 8 ? -12.705 41.410 -18.920 1.00 15.41 6 ALA F N 1
ATOM 7553 C CA . ALA F 1 8 ? -13.410 41.861 -20.107 1.00 15.95 6 ALA F CA 1
ATOM 7554 C C . ALA F 1 8 ? -12.928 43.277 -20.421 1.00 16.81 6 ALA F C 1
ATOM 7555 O O . ALA F 1 8 ? -12.638 44.063 -19.485 1.00 17.14 6 ALA F O 1
ATOM 7557 N N . LYS F 1 9 ? -12.722 43.552 -21.711 1.00 17.56 7 LYS F N 1
ATOM 7558 C CA . LYS F 1 9 ? -12.424 44.907 -22.176 1.00 18.63 7 LYS F CA 1
ATOM 7559 C C . LYS F 1 9 ? -13.352 45.301 -23.327 1.00 18.07 7 LYS F C 1
ATOM 7560 O O . LYS F 1 9 ? -13.699 44.443 -24.167 1.00 15.50 7 LYS F O 1
ATOM 7566 N N . GLU F 1 10 ? -13.712 46.601 -23.337 1.00 18.10 8 GLU F N 1
ATOM 7567 C CA . GLU F 1 10 ? -14.567 47.278 -24.319 1.00 19.29 8 GLU F CA 1
ATOM 7568 C C . GLU F 1 10 ? -13.726 48.073 -25.334 1.00 19.57 8 GLU F C 1
ATOM 7569 O O . GLU F 1 10 ? -12.724 48.700 -24.979 1.00 19.44 8 GLU F O 1
ATOM 7575 N N . PHE F 1 11 ? -14.161 48.040 -26.596 1.00 18.76 9 PHE F N 1
ATOM 7576 C CA . PHE F 1 11 ? -13.475 48.744 -27.686 1.00 18.22 9 PHE F CA 1
ATOM 7577 C C . PHE F 1 11 ? -14.620 49.372 -28.460 1.00 18.50 9 PHE F C 1
ATOM 7578 O O . PHE F 1 11 ? -15.566 48.676 -28.840 1.00 16.14 9 PHE F O 1
ATOM 7586 N N . ASP F 1 12 ? -14.544 50.686 -28.647 1.00 18.62 10 ASP F N 1
ATOM 7587 C CA . ASP F 1 12 ? -15.623 51.430 -29.335 1.00 19.56 10 ASP F CA 1
ATOM 7588 C C . ASP F 1 12 ? -15.286 51.812 -30.801 1.00 17.92 10 ASP F C 1
ATOM 7589 O O . ASP F 1 12 ? -14.193 52.146 -31.107 1.00 16.39 10 ASP F O 1
ATOM 7594 N N . PHE F 1 13 ? -16.242 51.760 -31.704 1.00 18.05 11 PHE F N 1
ATOM 7595 C CA . PHE F 1 13 ? -16.028 52.349 -33.033 1.00 18.20 11 PHE F CA 1
ATOM 7596 C C . PHE F 1 13 ? -17.367 52.742 -33.641 1.00 18.95 11 PHE F C 1
ATOM 7597 O O . PHE F 1 13 ? -18.427 52.252 -33.206 1.00 18.75 11 PHE F O 1
ATOM 7605 N N . CYS F 1 14 ? -17.318 53.627 -34.637 1.00 17.89 12 CYS F N 1
ATOM 7606 C CA A CYS F 1 14 ? -18.507 54.077 -35.348 0.70 18.28 12 CYS F CA 1
ATOM 7607 C CA B CYS F 1 14 ? -18.537 54.000 -35.324 0.30 16.77 12 CYS F CA 1
ATOM 7608 C C . CYS F 1 14 ? -18.458 53.523 -36.764 1.00 16.62 12 CYS F C 1
ATOM 7609 O O . CYS F 1 14 ? -17.380 53.500 -37.383 1.00 17.31 12 CYS F O 1
ATOM 7614 N N . TYR F 1 15 ? -19.603 53.105 -37.292 1.00 15.74 13 TYR F N 1
ATOM 7615 C CA . TYR F 1 15 ? -19.616 52.524 -38.645 1.00 14.34 13 TYR F CA 1
ATOM 7616 C C . TYR F 1 15 ? -20.983 52.748 -39.328 1.00 14.85 13 TYR F C 1
ATOM 7617 O O . TYR F 1 15 ? -22.002 53.043 -38.663 1.00 14.45 13 TYR F O 1
ATOM 7626 N N . GLY F 1 16 ? -21.005 52.651 -40.664 1.00 13.88 14 GLY F N 1
ATOM 7627 C CA . GLY F 1 16 ? -22.288 52.513 -41.348 1.00 13.03 14 GLY F CA 1
ATOM 7628 C C . GLY F 1 16 ? -22.478 51.070 -41.807 1.00 13.67 14 GLY F C 1
ATOM 7629 O O . GLY F 1 16 ? -21.515 50.332 -41.980 1.00 13.15 14 GLY F O 1
ATOM 7630 N N . HIS F 1 17 ? -23.717 50.666 -42.029 1.00 13.51 15 HIS F N 1
ATOM 7631 C CA . HIS F 1 17 ? -23.947 49.364 -42.664 1.00 14.72 15 HIS F CA 1
ATOM 7632 C C . HIS F 1 17 ? -25.396 49.334 -43.103 1.00 15.63 15 HIS F C 1
ATOM 7633 O O . HIS F 1 17 ? -26.170 50.306 -42.903 1.00 16.36 15 HIS F O 1
ATOM 7640 N N . ARG F 1 18 ? -25.788 48.244 -43.750 1.00 18.11 16 ARG F N 1
ATOM 7641 C CA . ARG F 1 18 ? -27.206 47.916 -43.748 1.00 18.39 16 ARG F CA 1
ATOM 7642 C C . ARG F 1 18 ? -27.329 46.408 -43.641 1.00 17.57 16 ARG F C 1
ATOM 7643 O O . ARG F 1 18 ? -26.455 45.649 -44.090 1.00 18.51 16 ARG F O 1
ATOM 7651 N N . VAL F 1 19 ? -28.440 45.988 -43.084 1.00 16.64 17 VAL F N 1
ATOM 7652 C CA . VAL F 1 19 ? -28.778 44.570 -43.030 1.00 15.60 17 VAL F CA 1
ATOM 7653 C C . VAL F 1 19 ? -29.731 44.236 -44.180 1.00 14.30 17 VAL F C 1
ATOM 7654 O O . VAL F 1 19 ? -30.954 44.352 -44.043 1.00 13.99 17 VAL F O 1
ATOM 7658 N N . TRP F 1 20 ? -29.161 43.809 -45.304 1.00 13.07 18 TRP F N 1
ATOM 7659 C CA . TRP F 1 20 ? -29.899 43.723 -46.560 1.00 14.34 18 TRP F CA 1
ATOM 7660 C C . TRP F 1 20 ? -31.025 42.665 -46.581 1.00 14.98 18 TRP F C 1
ATOM 7661 O O . TRP F 1 20 ? -31.973 42.785 -47.360 1.00 14.84 18 TRP F O 1
ATOM 7672 N N . SER F 1 21 ? -30.909 41.631 -45.734 1.00 14.74 19 SER F N 1
ATOM 7673 C CA . SER F 1 21 ? -31.790 40.486 -45.819 1.00 15.98 19 SER F CA 1
ATOM 7674 C C . SER F 1 21 ? -32.872 40.512 -44.727 1.00 16.39 19 SER F C 1
ATOM 7675 O O . SER F 1 21 ? -33.596 39.550 -44.577 1.00 16.96 19 SER F O 1
ATOM 7678 N N . GLN F 1 22 ? -32.919 41.566 -43.915 1.00 16.69 20 GLN F N 1
ATOM 7679 C CA . GLN F 1 22 ? -33.844 41.652 -42.809 1.00 17.32 20 GLN F CA 1
ATOM 7680 C C . GLN F 1 22 ? -35.291 41.256 -43.182 1.00 18.62 20 GLN F C 1
ATOM 7681 O O . GLN F 1 22 ? -35.851 41.805 -44.140 1.00 17.56 20 GLN F O 1
ATOM 7687 N N . GLU F 1 23 ? -35.846 40.277 -42.455 1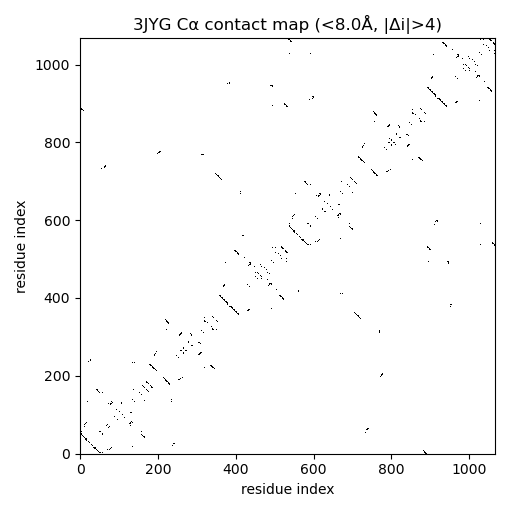.00 18.76 21 GLU F N 1
ATOM 7688 C CA . GLU F 1 23 ? -37.261 39.908 -42.557 1.00 20.50 21 GLU F CA 1
ATOM 7689 C C . GLU F 1 23 ? -37.942 40.009 -41.204 1.00 21.62 21 GLU F C 1
ATOM 7690 O O . GLU F 1 23 ? -37.377 39.600 -40.195 1.00 21.84 21 GLU F O 1
ATOM 7696 N N . LEU F 1 24 ? -39.166 40.527 -41.192 1.00 22.22 22 LEU F N 1
ATOM 7697 C CA . LEU F 1 24 ? -39.943 40.635 -39.955 1.00 22.71 22 LEU F CA 1
ATOM 7698 C C . LEU F 1 24 ? -41.221 39.774 -39.961 1.00 23.97 22 LEU F C 1
ATOM 7699 O O . LEU F 1 24 ? -41.838 39.544 -41.022 1.00 24.42 22 LEU F O 1
ATOM 7704 N N . ASN F 1 25 ? -41.589 39.277 -38.777 1.00 24.72 23 ASN F N 1
ATOM 7705 C CA . ASN F 1 25 ? -42.902 38.695 -38.516 1.00 25.14 23 ASN F CA 1
ATOM 7706 C C . ASN F 1 25 ? -43.714 39.809 -37.842 1.00 25.68 23 ASN F C 1
ATOM 7707 O O . ASN F 1 25 ? -43.426 40.208 -36.705 1.00 25.12 23 ASN F O 1
ATOM 7712 N N . PRO F 1 26 ? -44.709 40.350 -38.565 1.00 27.67 24 PRO F N 1
ATOM 7713 C CA . PRO F 1 26 ? -45.416 41.564 -38.089 1.00 28.42 24 PRO F CA 1
ATOM 7714 C C . PRO F 1 26 ? -46.304 41.337 -36.856 1.00 29.20 24 PRO F C 1
ATOM 7715 O O . PRO F 1 26 ? -46.674 42.302 -36.177 1.00 29.36 24 PRO F O 1
ATOM 7719 N N . ASP F 1 27 ? -46.633 40.079 -36.566 1.00 29.40 25 ASP F N 1
ATOM 7720 C CA . ASP F 1 27 ? -47.332 39.743 -35.324 1.00 29.96 25 ASP F CA 1
ATOM 7721 C C . ASP F 1 27 ? -46.491 40.161 -34.114 1.00 29.68 25 ASP F C 1
ATOM 7722 O O . ASP F 1 27 ? -47.037 40.478 -33.040 1.00 29.77 25 ASP F O 1
ATOM 7727 N N . PHE F 1 28 ? -45.164 40.162 -34.289 1.00 28.60 26 PHE F N 1
ATOM 7728 C CA . PHE F 1 28 ? -44.256 40.431 -33.185 1.00 27.60 26 PHE F CA 1
ATOM 7729 C C . PHE F 1 28 ? -43.667 41.829 -33.256 1.00 28.69 26 PHE F C 1
ATOM 7730 O O . PHE F 1 28 ? -43.606 42.527 -32.224 1.00 28.76 26 PHE F O 1
ATOM 7738 N N . SER F 1 29 ? -43.289 42.262 -34.468 1.00 27.86 27 SER F N 1
ATOM 7739 C CA . SER F 1 29 ? -42.768 43.604 -34.677 1.00 27.77 27 SER F CA 1
ATOM 7740 C C . SER F 1 29 ? -43.837 44.697 -34.661 1.00 28.33 27 SER F C 1
ATOM 7741 O O . SER F 1 29 ? -43.528 45.851 -34.409 1.00 27.08 27 SER F O 1
ATOM 7744 N N . LEU F 1 30 ? -45.086 44.323 -34.952 1.00 30.50 28 LEU F N 1
ATOM 7745 C CA . LEU F 1 30 ? -46.233 45.247 -35.052 1.00 32.02 28 LEU F CA 1
ATOM 7746 C C . LEU F 1 30 ? -46.245 46.104 -36.318 1.00 33.40 28 LEU F C 1
ATOM 7747 O O . LEU F 1 30 ? -47.284 46.367 -36.879 1.00 34.38 28 LEU F O 1
ATOM 7752 N N . ASP F 1 31 ? -45.073 46.490 -36.777 1.00 35.24 29 ASP F N 1
ATOM 7753 C CA . ASP F 1 31 ? -44.879 47.323 -37.963 1.00 36.19 29 ASP F CA 1
ATOM 7754 C C . ASP F 1 31 ? -44.041 46.506 -38.958 1.00 35.74 29 ASP F C 1
ATOM 7755 O O . ASP F 1 31 ? -42.965 46.024 -38.584 1.00 36.02 29 ASP F O 1
ATOM 7760 N N . PRO F 1 32 ? -44.510 46.358 -40.226 1.00 35.05 30 PRO F N 1
ATOM 7761 C CA . PRO F 1 32 ? -43.791 45.521 -41.204 1.00 34.09 30 PRO F CA 1
ATOM 7762 C C . PRO F 1 32 ? -42.574 46.192 -41.871 1.00 33.04 30 PRO F C 1
ATOM 7763 O O . PRO F 1 32 ? -41.805 45.516 -42.545 1.00 32.82 30 PRO F O 1
ATOM 7767 N N . CYS F 1 33 ? -42.391 47.499 -41.697 1.00 32.82 31 CYS F N 1
ATOM 7768 C CA . CYS F 1 33 ? -41.229 48.197 -42.303 1.00 32.87 31 CYS F CA 1
ATOM 7769 C C . CYS F 1 33 ? -39.845 47.599 -41.945 1.00 31.12 31 CYS F C 1
ATOM 7770 O O . CYS F 1 33 ? -39.439 47.518 -40.773 1.00 30.46 31 CYS F O 1
ATOM 7773 N N . LEU F 1 34 ? -39.122 47.221 -42.996 1.00 29.15 32 LEU F N 1
ATOM 7774 C CA . LEU F 1 34 ? -37.775 46.685 -42.910 1.00 26.98 32 LEU F CA 1
ATOM 7775 C C . LEU F 1 34 ? -36.722 47.811 -42.879 1.00 25.85 32 LEU F C 1
ATOM 7776 O O . LEU F 1 34 ? -35.861 47.932 -43.774 1.00 24.97 32 LEU F O 1
ATOM 7781 N N . SER F 1 35 ? -36.795 48.625 -41.820 1.00 24.63 33 SER F N 1
ATOM 7782 C CA . SER F 1 35 ? -35.883 49.754 -41.619 1.00 23.48 33 SER F CA 1
ATOM 7783 C C . SER F 1 35 ? -34.403 49.386 -41.528 1.00 21.75 33 SER F C 1
ATOM 7784 O O . SER F 1 35 ? -33.588 50.226 -41.849 1.00 20.33 33 SER F O 1
ATOM 7787 N N . CYS F 1 36 ? -34.032 48.159 -41.109 1.00 20.95 34 CYS F N 1
ATOM 7788 C CA . CYS F 1 36 ? -32.594 47.757 -41.198 1.00 21.01 34 CYS F CA 1
ATOM 7789 C C . CYS F 1 36 ? -32.050 47.569 -42.660 1.00 19.59 34 CYS F C 1
ATOM 7790 O O . CYS F 1 36 ? -30.818 47.523 -42.876 1.00 17.48 34 CYS F O 1
ATOM 7793 N N . ARG F 1 37 ? -32.954 47.512 -43.654 1.00 16.89 35 ARG F N 1
ATOM 7794 C CA . ARG F 1 37 ? -32.514 47.473 -45.033 1.00 16.71 35 ARG F CA 1
ATOM 7795 C C . ARG F 1 37 ? -32.071 48.861 -45.542 1.00 16.78 35 ARG F C 1
ATOM 7796 O O . ARG F 1 37 ? -31.412 48.954 -46.566 1.00 15.41 35 ARG F O 1
ATOM 7804 N N . HIS F 1 38 ? -32.425 49.922 -44.821 1.00 16.66 36 HIS F N 1
ATOM 7805 C CA . HIS F 1 38 ? -31.902 51.265 -45.145 1.00 18.14 36 HIS F CA 1
ATOM 7806 C C . HIS F 1 38 ? -30.425 51.387 -44.850 1.00 17.32 36 HIS F C 1
ATOM 7807 O O . HIS F 1 38 ? -29.926 50.744 -43.939 1.00 18.14 36 HIS F O 1
ATOM 7814 N N . LEU F 1 39 ? -29.710 52.167 -45.653 1.00 16.06 37 LEU F N 1
ATOM 7815 C CA . LEU F 1 39 ? -28.359 52.549 -45.292 1.00 16.29 37 LEU F CA 1
ATOM 7816 C C . LEU F 1 39 ? -28.472 53.339 -43.970 1.00 16.27 37 LEU F C 1
ATOM 7817 O O . LEU F 1 39 ? -29.277 54.269 -43.885 1.00 15.51 37 LEU F O 1
ATOM 7822 N N . HIS F 1 40 ? -27.693 52.945 -42.944 1.00 17.12 38 HIS F N 1
ATOM 7823 C CA . HIS F 1 40 ? -27.654 53.713 -41.696 1.00 15.86 38 HIS F CA 1
ATOM 7824 C C . HIS F 1 40 ? -26.315 53.499 -41.007 1.00 16.61 38 HIS F C 1
ATOM 7825 O O . HIS F 1 40 ? -25.311 53.194 -41.663 1.00 15.43 38 HIS F O 1
ATOM 7832 N N . GLY F 1 41 ? -26.292 53.637 -39.682 1.00 15.50 39 GLY F N 1
ATOM 7833 C CA . GLY F 1 41 ? -25.034 53.590 -38.981 1.00 14.00 39 GLY F CA 1
ATOM 7834 C C . GLY F 1 41 ? -25.270 53.403 -37.543 1.00 13.65 39 GLY F C 1
ATOM 7835 O O . GLY F 1 41 ? -26.444 53.493 -37.095 1.00 13.51 39 GLY F O 1
ATOM 7836 N N . HIS F 1 42 ? -24.160 53.218 -36.816 1.00 14.06 40 HIS F N 1
ATOM 7837 C CA . HIS F 1 42 ? -24.199 52.929 -35.377 1.00 14.58 40 HIS F CA 1
ATOM 7838 C C . HIS F 1 42 ? -22.935 53.370 -34.669 1.00 15.22 40 HIS F C 1
ATOM 7839 O O . HIS F 1 42 ? -21.882 53.518 -35.283 1.00 15.53 40 HIS F O 1
ATOM 7846 N N . GLN F 1 43 ? -23.066 53.590 -33.376 1.00 15.71 41 GLN F N 1
ATOM 7847 C CA . GLN F 1 43 ? -21.926 53.521 -32.463 1.00 17.55 41 GLN F CA 1
ATOM 7848 C C . GLN F 1 43 ? -21.814 52.084 -31.912 1.00 16.63 41 GLN F C 1
ATOM 7849 O O . GLN F 1 43 ? -22.630 51.648 -31.142 1.00 16.59 41 GLN F O 1
ATOM 7855 N N . GLY F 1 44 ? -20.776 51.362 -32.289 1.00 17.28 42 GLY F N 1
ATOM 7856 C CA . GLY F 1 44 ? -20.643 49.965 -31.898 1.00 17.88 42 GLY F CA 1
ATOM 7857 C C . GLY F 1 44 ? -19.668 49.845 -30.725 1.00 18.59 42 GLY F C 1
ATOM 7858 O O . GLY F 1 44 ? -18.724 50.662 -30.571 1.00 17.86 42 GLY F O 1
ATOM 7859 N N . LYS F 1 45 ? -19.890 48.815 -29.912 1.00 17.20 43 LYS F N 1
ATOM 7860 C CA . LYS F 1 45 ? -19.015 48.532 -28.789 1.00 17.56 43 LYS F CA 1
ATOM 7861 C C . LYS F 1 45 ? -18.841 47.022 -28.824 1.00 16.43 43 LYS F C 1
ATOM 7862 O O . LYS F 1 45 ? -19.853 46.297 -28.847 1.00 16.18 43 LYS F O 1
ATOM 7868 N N . VAL F 1 46 ? -17.575 46.587 -28.837 1.00 15.83 44 VAL F N 1
ATOM 7869 C CA . VAL F 1 46 ? -17.180 45.180 -28.698 1.00 14.44 44 VAL F CA 1
ATOM 7870 C C . VAL F 1 46 ? -16.655 44.988 -27.270 1.00 14.98 44 VAL F C 1
ATOM 7871 O O . VAL F 1 46 ? -15.851 45.800 -26.783 1.00 14.72 44 VAL F O 1
ATOM 7875 N N . ILE F 1 47 ? -17.109 43.930 -26.600 1.00 13.99 45 ILE F N 1
ATOM 7876 C CA . ILE F 1 47 ? -16.587 43.580 -25.314 1.00 13.33 45 ILE F CA 1
ATOM 7877 C C . ILE F 1 47 ? -16.039 42.170 -25.478 1.00 14.02 45 ILE F C 1
ATOM 7878 O O . ILE F 1 47 ? -16.746 41.284 -25.939 1.00 12.61 45 ILE F O 1
ATOM 7883 N N . VAL F 1 48 ? -14.757 42.016 -25.148 1.00 14.81 46 VAL F N 1
ATOM 7884 C CA . VAL F 1 48 ? -14.000 40.766 -25.311 1.00 14.47 46 VAL F CA 1
ATOM 7885 C C . VAL F 1 48 ? -13.763 40.172 -23.928 1.00 14.98 46 VAL F C 1
ATOM 7886 O O . VAL F 1 48 ? -13.158 40.839 -23.069 1.00 13.69 46 VAL F O 1
ATOM 7890 N N . HIS F 1 49 ? -14.264 38.945 -23.702 1.00 15.07 47 HIS F N 1
ATOM 7891 C CA . HIS F 1 49 ? -14.160 38.309 -22.395 1.00 16.35 47 HIS F CA 1
ATOM 7892 C C . HIS F 1 49 ? -13.108 37.200 -22.523 1.00 16.58 47 HIS F C 1
ATOM 7893 O O . HIS F 1 49 ? -13.253 36.312 -23.397 1.00 16.04 47 HIS F O 1
ATOM 7900 N N . LEU F 1 50 ? -12.062 37.256 -21.680 1.00 15.99 48 LEU F N 1
ATOM 7901 C CA . LEU F 1 50 ? -11.023 36.218 -21.690 1.00 16.66 48 LEU F CA 1
ATOM 7902 C C . LEU F 1 50 ? -11.074 35.468 -20.373 1.00 16.82 48 LEU F C 1
ATOM 7903 O O . LEU F 1 50 ? -11.506 36.026 -19.363 1.00 17.71 48 LEU F O 1
ATOM 7908 N N . GLU F 1 51 ? -10.610 34.233 -20.364 1.00 18.06 49 GLU F N 1
ATOM 7909 C CA . GLU F 1 51 ? -10.863 33.339 -19.232 1.00 17.66 49 GLU F CA 1
ATOM 7910 C C . GLU F 1 51 ? -9.657 32.467 -18.972 1.00 16.69 49 GLU F C 1
ATOM 7911 O O . GLU F 1 51 ? -9.053 32.022 -19.898 1.00 15.81 49 GLU F O 1
ATOM 7917 N N . SER F 1 52 ? -9.331 32.242 -17.696 1.00 16.96 50 SER F N 1
ATOM 7918 C CA . SER F 1 52 ? -8.275 31.307 -17.291 1.00 18.23 50 SER F CA 1
ATOM 7919 C C . SER F 1 52 ? -8.768 30.526 -16.077 1.00 18.21 50 SER F C 1
ATOM 7920 O O . SER F 1 52 ? -9.773 30.893 -15.451 1.00 17.05 50 SER F O 1
ATOM 7923 N N . ARG F 1 53 ? -8.059 29.463 -15.710 1.00 19.20 51 ARG F N 1
ATOM 7924 C CA . ARG F 1 53 ? -8.432 28.707 -14.515 1.00 19.64 51 ARG F CA 1
ATOM 7925 C C . ARG F 1 53 ? -7.526 29.031 -13.383 1.00 19.99 51 ARG F C 1
ATOM 7926 O O . ARG F 1 53 ? -7.703 28.530 -12.296 1.00 21.10 51 ARG F O 1
ATOM 7934 N N . GLU F 1 54 ? -6.513 29.853 -13.620 1.00 19.76 52 GLU F N 1
ATOM 7935 C CA . GLU F 1 54 ? -5.707 30.336 -12.506 1.00 19.69 52 GLU F CA 1
ATOM 7936 C C . GLU F 1 54 ? -5.181 31.710 -12.857 1.00 19.16 52 GLU F C 1
ATOM 7937 O O . GLU F 1 54 ? -5.158 32.047 -14.029 1.00 17.64 52 GLU F O 1
ATOM 7943 N N . LEU F 1 55 ? -4.718 32.476 -11.869 1.00 19.12 53 LEU F N 1
ATOM 7944 C CA . LEU F 1 55 ? -4.053 33.754 -12.180 1.00 19.85 53 LEU F CA 1
ATOM 7945 C C . LEU F 1 55 ? -2.562 33.597 -12.312 1.00 20.96 53 LEU F C 1
ATOM 7946 O O . LEU F 1 55 ? -1.972 32.750 -11.632 1.00 21.60 53 LEU F O 1
ATOM 7951 N N . GLN F 1 56 ? -1.937 34.394 -13.172 1.00 19.75 54 GLN F N 1
ATOM 7952 C CA . GLN F 1 56 ? -0.480 34.401 -13.273 1.00 21.31 54 GLN F CA 1
ATOM 7953 C C . GLN F 1 56 ? -0.001 35.821 -12.964 1.00 20.28 54 GLN F C 1
ATOM 7954 O O . GLN F 1 56 ? -0.475 36.752 -13.596 1.00 20.64 54 GLN F O 1
ATOM 7960 N N . ARG F 1 57 ? 0.898 36.002 -11.992 1.00 19.58 55 ARG F N 1
ATOM 7961 C CA . ARG F 1 57 ? 1.225 37.366 -11.459 1.00 18.69 55 ARG F CA 1
ATOM 7962 C C . ARG F 1 57 ? -0.080 38.183 -11.197 1.00 18.26 55 ARG F C 1
ATOM 7963 O O . ARG F 1 57 ? -0.168 39.381 -11.503 1.00 18.95 55 ARG F O 1
ATOM 7971 N N . GLY F 1 58 ? -1.056 37.507 -10.586 1.00 16.94 56 GLY F N 1
ATOM 7972 C CA . GLY F 1 58 ? -2.352 38.076 -10.308 1.00 17.25 56 GLY F CA 1
ATOM 7973 C C . GLY F 1 58 ? -3.226 38.419 -11.500 1.00 15.87 56 GLY F C 1
ATOM 7974 O O . GLY F 1 58 ? -4.204 39.078 -11.328 1.00 16.92 56 GLY F O 1
ATOM 7983 N N . VAL F 1 60 ? -5.425 37.280 -15.279 1.00 15.59 58 VAL F N 1
ATOM 7984 C CA . VAL F 1 60 ? -5.813 36.391 -16.369 1.00 15.85 58 VAL F CA 1
ATOM 7985 C C . VAL F 1 60 ? -4.703 36.539 -17.463 1.00 17.30 58 VAL F C 1
ATOM 7986 O O . VAL F 1 60 ? -3.953 35.606 -17.755 1.00 16.04 58 VAL F O 1
ATOM 7990 N N . THR F 1 61 ? -4.650 37.714 -18.064 1.00 17.49 59 THR F N 1
ATOM 7991 C CA . THR F 1 61 ? -3.531 38.175 -18.906 1.00 18.94 59 THR F CA 1
ATOM 7992 C C . THR F 1 61 ? -3.615 39.714 -18.804 1.00 19.64 59 THR F C 1
ATOM 7993 O O . THR F 1 61 ? -4.685 40.234 -18.492 1.00 19.36 59 THR F O 1
ATOM 7997 N N . ASP F 1 62 ? -2.517 40.437 -19.001 1.00 21.37 60 ASP F N 1
ATOM 7998 C CA . ASP F 1 62 ? -2.592 41.912 -18.968 1.00 22.37 60 ASP F CA 1
ATOM 7999 C C . ASP F 1 62 ? -3.669 42.492 -19.896 1.00 23.64 60 ASP F C 1
ATOM 8000 O O . ASP F 1 62 ? -3.809 42.054 -21.079 1.00 23.18 60 ASP F O 1
ATOM 8005 N N . PHE F 1 63 ? -4.423 43.469 -19.381 1.00 24.52 61 PHE F N 1
ATOM 8006 C CA . PHE F 1 63 ? -5.413 44.189 -20.192 1.00 25.59 61 PHE F CA 1
ATOM 8007 C C . PHE F 1 63 ? -4.785 44.695 -21.494 1.00 26.10 61 PHE F C 1
ATOM 8008 O O . PHE F 1 63 ? -5.417 44.641 -22.576 1.00 27.08 61 PHE F O 1
ATOM 8016 N N . ALA F 1 64 ? -3.539 45.171 -21.397 1.00 24.60 62 ALA F N 1
ATOM 8017 C CA . ALA F 1 64 ? -2.821 45.662 -22.562 1.00 22.72 62 ALA F CA 1
ATOM 8018 C C . ALA F 1 64 ? -2.540 44.640 -23.640 1.00 22.52 62 ALA F C 1
ATOM 8019 O O . ALA F 1 64 ? -2.072 45.024 -24.711 1.00 20.88 62 ALA F O 1
ATOM 8021 N N . HIS F 1 65 ? -2.799 43.360 -23.384 1.00 20.94 63 HIS F N 1
ATOM 8022 C CA . HIS F 1 65 ? -2.462 42.328 -24.367 1.00 21.32 63 HIS F CA 1
ATOM 8023 C C . HIS F 1 65 ? -3.508 42.272 -25.479 1.00 21.75 63 HIS F C 1
ATOM 8024 O O . HIS F 1 65 ? -3.422 41.457 -26.401 1.00 19.70 63 HIS F O 1
ATOM 8031 N N . LEU F 1 66 ? -4.489 43.168 -25.392 1.00 21.98 64 LEU F N 1
ATOM 8032 C CA . LEU F 1 66 ? -5.470 43.275 -26.459 1.00 22.59 64 LEU F CA 1
ATOM 8033 C C . LEU F 1 66 ? -5.215 44.544 -27.278 1.00 23.08 64 LEU F C 1
ATOM 8034 O O . LEU F 1 66 ? -6.099 45.029 -27.993 1.00 23.19 64 LEU F O 1
ATOM 8039 N N . ASN F 1 67 ? -4.000 45.080 -27.181 1.00 22.46 65 ASN F N 1
ATOM 8040 C CA . ASN F 1 67 ? -3.736 46.417 -27.717 1.00 22.28 65 ASN F CA 1
ATOM 8041 C C . ASN F 1 67 ? -3.773 46.345 -29.242 1.00 21.88 65 ASN F C 1
ATOM 8042 O O . ASN F 1 67 ? -4.224 47.275 -29.915 1.00 21.13 65 ASN F O 1
ATOM 8047 N N . TRP F 1 68 ? -3.373 45.178 -29.749 1.00 21.58 66 TRP F N 1
ATOM 8048 C CA . TRP F 1 68 ? -3.347 44.856 -31.174 1.00 20.68 66 TRP F CA 1
ATOM 8049 C C . TRP F 1 68 ? -4.756 44.750 -31.790 1.00 21.20 66 TRP F C 1
ATOM 8050 O O . TRP F 1 68 ? -4.967 45.044 -32.987 1.00 20.58 66 TRP F O 1
ATOM 8061 N N . PHE F 1 69 ? -5.706 44.299 -30.967 1.00 20.35 67 PHE F N 1
ATOM 8062 C CA . PHE F 1 69 ? -7.097 44.173 -31.354 1.00 20.30 67 PHE F CA 1
ATOM 8063 C C . PHE F 1 69 ? -7.715 45.553 -31.377 1.00 20.82 67 PHE F C 1
ATOM 8064 O O . PHE F 1 69 ? -8.553 45.842 -32.260 1.00 20.18 67 PHE F O 1
ATOM 8072 N N . LYS F 1 70 ? -7.348 46.374 -30.394 1.00 19.97 68 LYS F N 1
ATOM 8073 C CA . LYS F 1 70 ? -7.781 47.767 -30.405 1.00 22.17 68 LYS F CA 1
ATOM 8074 C C . LYS F 1 70 ? -7.334 48.420 -31.696 1.00 21.94 68 LYS F C 1
ATOM 8075 O O . LYS F 1 70 ? -8.076 49.178 -32.282 1.00 20.75 68 LYS F O 1
ATOM 8081 N N . ARG F 1 71 ? -6.101 48.125 -32.108 1.00 23.10 69 ARG F N 1
ATOM 8082 C CA . ARG F 1 71 ? -5.520 48.694 -33.317 1.00 23.76 69 ARG F CA 1
ATOM 8083 C C . ARG F 1 71 ? -6.259 48.205 -34.550 1.00 23.30 69 ARG F C 1
ATOM 8084 O O . ARG F 1 71 ? -6.476 48.987 -35.472 1.00 24.07 69 ARG F O 1
ATOM 8092 N N . PHE F 1 72 ? -6.619 46.919 -34.576 1.00 22.40 70 PHE F N 1
ATOM 8093 C CA . PHE F 1 72 ? -7.450 46.359 -35.658 1.00 22.19 70 PHE F CA 1
ATOM 8094 C C . PHE F 1 72 ? -8.787 47.114 -35.758 1.00 21.89 70 PHE F C 1
ATOM 8095 O O . PHE F 1 72 ? -9.149 47.576 -36.844 1.00 21.76 70 PHE F O 1
ATOM 8103 N N . ILE F 1 73 ? -9.492 47.259 -34.631 1.00 20.59 71 ILE F N 1
ATOM 8104 C CA . ILE F 1 73 ? -10.735 48.013 -34.617 1.00 21.10 71 ILE F CA 1
ATOM 8105 C C . ILE F 1 73 ? -10.472 49.443 -35.165 1.00 21.99 71 ILE F C 1
ATOM 8106 O O . ILE F 1 73 ? -11.164 49.917 -36.051 1.00 21.34 71 ILE F O 1
ATOM 8111 N N . ASP F 1 74 ? -9.450 50.112 -34.634 1.00 22.78 72 ASP F N 1
ATOM 8112 C CA . ASP F 1 74 ? -9.221 51.532 -34.929 1.00 23.15 72 ASP F CA 1
ATOM 8113 C C . ASP F 1 74 ? -8.870 51.766 -36.401 1.00 22.87 72 ASP F C 1
ATOM 8114 O O . ASP F 1 74 ? -9.389 52.699 -37.032 1.00 21.90 72 ASP F O 1
ATOM 8119 N N . GLU F 1 75 ? -8.045 50.874 -36.956 1.00 23.20 73 GLU F N 1
ATOM 8120 C CA . GLU F 1 75 ? -7.441 51.057 -38.266 1.00 23.16 73 GLU F CA 1
ATOM 8121 C C . GLU F 1 75 ? -8.214 50.389 -39.388 1.00 22.16 73 GLU F C 1
ATOM 8122 O O . GLU F 1 75 ? -8.025 50.735 -40.575 1.00 21.31 73 GLU F O 1
ATOM 8128 N N . VAL F 1 76 ? -9.087 49.440 -39.029 1.00 20.24 74 VAL F N 1
ATOM 8129 C CA . VAL F 1 76 ? -9.814 48.715 -40.058 1.00 18.99 74 VAL F CA 1
ATOM 8130 C C . VAL F 1 76 ? -11.316 49.026 -40.106 1.00 18.00 74 VAL F C 1
ATOM 8131 O O . VAL F 1 76 ? -11.889 49.155 -41.208 1.00 17.13 74 VAL F O 1
ATOM 8135 N N . LEU F 1 77 ? -11.948 49.135 -38.943 1.00 16.27 75 LEU F N 1
ATOM 8136 C CA . LEU F 1 77 ? -13.409 49.256 -38.892 1.00 15.35 75 LEU F CA 1
ATOM 8137 C C . LEU F 1 77 ? -13.962 50.639 -38.534 1.00 15.36 75 LEU F C 1
ATOM 8138 O O . LEU F 1 77 ? -15.055 50.979 -38.937 1.00 13.35 75 LEU F O 1
ATOM 8143 N N . ASP F 1 78 ? -13.244 51.394 -37.704 1.00 16.23 76 ASP F N 1
ATOM 8144 C CA . ASP F 1 78 ? -13.716 52.692 -37.313 1.00 16.35 76 ASP F CA 1
ATOM 8145 C C . ASP F 1 78 ? -13.826 53.687 -38.491 1.00 17.43 76 ASP F C 1
ATOM 8146 O O . ASP F 1 78 ? -12.905 53.818 -39.289 1.00 16.79 76 ASP F O 1
ATOM 8151 N N . HIS F 1 79 ? -14.968 54.362 -38.558 1.00 18.44 77 HIS F N 1
ATOM 8152 C CA . HIS F 1 79 ? -15.308 55.299 -39.635 1.00 19.19 77 HIS F CA 1
ATOM 8153 C C . HIS F 1 79 ? -15.338 54.657 -41.002 1.00 18.88 77 HIS F C 1
ATOM 8154 O O . HIS F 1 79 ? -14.767 55.178 -41.983 1.00 18.97 77 HIS F O 1
ATOM 8161 N N . ARG F 1 80 ? -15.989 53.504 -41.065 1.00 16.53 78 ARG F N 1
ATOM 8162 C CA . ARG F 1 80 ? -16.089 52.793 -42.295 1.00 16.58 78 ARG F CA 1
ATOM 8163 C C . ARG F 1 80 ? -17.557 52.402 -42.521 1.00 15.52 78 ARG F C 1
ATOM 8164 O O . ARG F 1 80 ? -18.404 52.506 -41.627 1.00 15.93 78 ARG F O 1
ATOM 8172 N N . PHE F 1 81 ? -17.826 51.955 -43.732 1.00 14.99 79 PHE F N 1
ATOM 8173 C CA . PHE F 1 81 ? -19.079 51.336 -44.057 1.00 14.12 79 PHE F CA 1
ATOM 8174 C C . PHE F 1 81 ? -18.814 49.842 -44.316 1.00 14.70 79 PHE F C 1
ATOM 8175 O O . PHE F 1 81 ? -18.059 49.476 -45.256 1.00 14.91 79 PHE F O 1
ATOM 8183 N N . ILE F 1 82 ? -19.475 48.993 -43.545 1.00 14.18 80 ILE F N 1
ATOM 8184 C CA . ILE F 1 82 ? -19.285 47.563 -43.665 1.00 14.08 80 ILE F CA 1
ATOM 8185 C C . ILE F 1 82 ? -20.397 47.016 -44.569 1.00 14.48 80 ILE F C 1
ATOM 8186 O O . ILE F 1 82 ? -21.602 47.226 -44.307 1.00 14.75 80 ILE F O 1
ATOM 8191 N N . ILE F 1 83 ? -19.992 46.358 -45.639 1.00 13.03 81 ILE F N 1
ATOM 8192 C CA . ILE F 1 83 ? -20.936 45.856 -46.590 1.00 13.95 81 ILE F CA 1
ATOM 8193 C C . ILE F 1 83 ? -20.674 44.382 -46.875 1.00 13.01 81 ILE F C 1
ATOM 8194 O O . ILE F 1 83 ? -19.534 43.974 -47.052 1.00 14.17 81 ILE F O 1
ATOM 8199 N N . ASP F 1 84 ? -21.739 43.592 -46.893 1.00 12.63 82 ASP F N 1
ATOM 8200 C CA . ASP F 1 84 ? -21.705 42.180 -47.333 1.00 12.30 82 ASP F CA 1
ATOM 8201 C C . ASP F 1 84 ? -21.419 42.092 -48.865 1.00 12.73 82 ASP F C 1
ATOM 8202 O O . ASP F 1 84 ? -22.072 42.762 -49.678 1.00 10.38 82 ASP F O 1
ATOM 8207 N N . ILE F 1 85 ? -20.426 41.282 -49.254 1.00 13.60 83 ILE F N 1
ATOM 8208 C CA . ILE F 1 85 ? -20.181 41.019 -50.695 1.00 14.78 83 ILE F CA 1
ATOM 8209 C C . ILE F 1 85 ? -21.434 40.477 -51.459 1.00 16.12 83 ILE F C 1
ATOM 8210 O O . ILE F 1 85 ? -21.578 40.658 -52.687 1.00 16.20 83 ILE F O 1
ATOM 8215 N N . ASP F 1 86 ? -22.344 39.826 -50.737 1.00 15.62 84 ASP F N 1
ATOM 8216 C CA . ASP F 1 86 ? -23.598 39.337 -51.320 1.00 16.78 84 ASP F CA 1
ATOM 8217 C C . ASP F 1 86 ? -24.733 40.339 -51.269 1.00 16.34 84 ASP F C 1
ATOM 8218 O O . ASP F 1 86 ? -25.828 40.023 -51.711 1.00 15.80 84 ASP F O 1
ATOM 8223 N N . ASP F 1 87 ? -24.515 41.516 -50.677 1.00 16.06 85 ASP F N 1
ATOM 8224 C CA . ASP F 1 87 ? -25.545 42.540 -50.688 1.00 16.47 85 ASP F CA 1
ATOM 8225 C C . ASP F 1 87 ? -25.897 42.834 -52.156 1.00 16.53 85 ASP F C 1
ATOM 8226 O O . ASP F 1 87 ? -24.993 43.057 -52.960 1.00 16.88 85 ASP F O 1
ATOM 8231 N N . PRO F 1 88 ? -27.196 42.775 -52.523 1.00 17.04 86 PRO F N 1
ATOM 8232 C CA . PRO F 1 88 ? -27.517 43.035 -53.940 1.00 16.95 86 PRO F CA 1
ATOM 8233 C C . PRO F 1 88 ? -27.266 44.456 -54.385 1.00 16.96 86 PRO F C 1
ATOM 8234 O O . PRO F 1 88 ? -27.319 44.730 -55.596 1.00 15.43 86 PRO F O 1
ATOM 8238 N N . LEU F 1 89 ? -27.040 45.350 -53.427 1.00 15.81 87 LEU F N 1
ATOM 8239 C CA . LEU F 1 89 ? -26.689 46.711 -53.756 1.00 16.80 87 LEU F CA 1
ATOM 8240 C C . LEU F 1 89 ? -25.204 46.825 -53.996 1.00 17.17 87 LEU F C 1
ATOM 8241 O O . LEU F 1 89 ? -24.747 47.892 -54.376 1.00 19.50 87 LEU F O 1
ATOM 8246 N N . PHE F 1 90 ? -24.428 45.748 -53.791 1.00 18.01 88 PHE F N 1
ATOM 8247 C CA . PHE F 1 90 ? -22.952 45.817 -54.007 1.00 18.76 88 PHE F CA 1
ATOM 8248 C C . PHE F 1 90 ? -22.540 46.520 -55.341 1.00 19.74 88 PHE F C 1
ATOM 8249 O O . PHE F 1 90 ? -21.731 47.462 -55.296 1.00 20.63 88 PHE F O 1
ATOM 8257 N N . PRO F 1 91 ? -23.079 46.080 -56.518 1.00 19.75 89 PRO F N 1
ATOM 8258 C CA . PRO F 1 91 ? -22.657 46.722 -57.771 1.00 19.94 89 PRO F CA 1
ATOM 8259 C C . PRO F 1 91 ? -23.283 48.100 -57.970 1.00 20.97 89 PRO F C 1
ATOM 8260 O O . PRO F 1 91 ? -22.828 48.834 -58.816 1.00 20.83 89 PRO F O 1
ATOM 8264 N N . THR F 1 92 ? -24.293 48.460 -57.178 1.00 20.98 90 THR F N 1
ATOM 8265 C CA . THR F 1 92 ? -24.830 49.830 -57.200 1.00 21.45 90 THR F CA 1
ATOM 8266 C C . THR F 1 92 ? -23.913 50.745 -56.375 1.00 21.59 90 THR F C 1
ATOM 8267 O O . THR F 1 92 ? -23.616 51.874 -56.778 1.00 22.81 90 THR F O 1
ATOM 8271 N N . LEU F 1 93 ? -23.445 50.272 -55.223 1.00 20.95 91 LEU F N 1
ATOM 8272 C CA . LEU F 1 93 ? -22.636 51.136 -54.349 1.00 21.34 91 LEU F CA 1
ATOM 8273 C C . LEU F 1 93 ? -21.180 51.119 -54.693 1.00 20.73 91 LEU F C 1
ATOM 8274 O O . LEU F 1 93 ? -20.442 52.041 -54.340 1.00 21.49 91 LEU F O 1
ATOM 8279 N N . LEU F 1 94 ? -20.749 50.051 -55.346 1.00 20.32 92 LEU F N 1
ATOM 8280 C CA . LEU F 1 94 ? -19.343 49.887 -55.717 1.00 19.85 92 LEU F CA 1
ATOM 8281 C C . LEU F 1 94 ? -19.286 49.603 -57.236 1.00 20.54 92 LEU F C 1
ATOM 8282 O O . LEU F 1 94 ? -18.824 48.543 -57.667 1.00 19.24 92 LEU F O 1
ATOM 8287 N N . PRO F 1 95 ? -19.764 50.566 -58.048 1.00 22.78 93 PRO F N 1
ATOM 8288 C CA . PRO F 1 95 ? -19.934 50.264 -59.479 1.00 23.68 93 PRO F CA 1
ATOM 8289 C C . PRO F 1 95 ? -18.606 50.016 -60.187 1.00 25.66 93 PRO F C 1
ATOM 8290 O O . PRO F 1 95 ? -18.559 49.253 -61.155 1.00 26.87 93 PRO F O 1
ATOM 8294 N N . HIS F 1 96 ? -17.521 50.618 -59.704 1.00 25.70 94 HIS F N 1
ATOM 8295 C CA . HIS F 1 96 ? -16.229 50.333 -60.302 1.00 26.28 94 HIS F CA 1
ATOM 8296 C C . HIS F 1 96 ? -15.742 48.902 -59.988 1.00 25.93 94 HIS F C 1
ATOM 8297 O O . HIS F 1 96 ? -14.782 48.439 -60.596 1.00 25.51 94 HIS F O 1
ATOM 8304 N N . PHE F 1 97 ? -16.387 48.198 -59.039 1.00 25.78 95 PHE F N 1
ATOM 8305 C CA . PHE F 1 97 ? -15.915 46.841 -58.646 1.00 25.00 95 PHE F CA 1
ATOM 8306 C C . PHE F 1 97 ? -17.002 45.746 -58.719 1.00 25.69 95 PHE F C 1
ATOM 8307 O O . PHE F 1 97 ? -16.941 44.767 -57.981 1.00 24.74 95 PHE F O 1
ATOM 8315 N N . ALA F 1 98 ? -17.970 45.921 -59.626 1.00 26.05 96 ALA F N 1
ATOM 8316 C CA . ALA F 1 98 ? -19.105 44.992 -59.782 1.00 26.99 96 ALA F CA 1
ATOM 8317 C C . ALA F 1 98 ? -18.728 43.560 -60.206 1.00 27.88 96 ALA F C 1
ATOM 8318 O O . ALA F 1 98 ? -19.469 42.606 -59.940 1.00 28.58 96 ALA F O 1
ATOM 8320 N N . ASP F 1 99 ? -17.592 43.392 -60.864 1.00 27.74 97 ASP F N 1
ATOM 8321 C CA . ASP F 1 99 ? -17.195 42.043 -61.235 1.00 28.96 97 ASP F CA 1
ATOM 8322 C C . ASP F 1 99 ? -16.478 41.327 -60.092 1.00 28.13 97 ASP F C 1
ATOM 8323 O O . ASP F 1 99 ? -16.118 40.159 -60.226 1.00 28.00 97 ASP F O 1
ATOM 8328 N N . LYS F 1 100 ? -16.223 42.059 -59.007 1.00 27.63 98 LYS F N 1
ATOM 8329 C CA . LYS F 1 100 ? -15.689 41.489 -57.764 1.00 27.52 98 LYS F CA 1
ATOM 8330 C C . LYS F 1 100 ? -14.333 40.839 -57.977 1.00 29.03 98 LYS F C 1
ATOM 8331 O O . LYS F 1 100 ? -13.934 39.899 -57.273 1.00 29.38 98 LYS F O 1
ATOM 8337 N N . SER F 1 101 ? -13.618 41.315 -58.979 1.00 30.09 99 SER F N 1
ATOM 8338 C CA . SER F 1 101 ? -12.332 40.717 -59.299 1.00 31.60 99 SER F CA 1
ATOM 8339 C C . SER F 1 101 ? -11.203 41.456 -58.592 1.00 31.81 99 SER F C 1
ATOM 8340 O O . SER F 1 101 ? -10.182 40.846 -58.243 1.00 33.27 99 SER F O 1
ATOM 8343 N N . ALA F 1 102 ? -11.378 42.762 -58.391 1.00 30.88 100 ALA F N 1
ATOM 8344 C CA . ALA F 1 102 ? -10.297 43.603 -57.869 1.00 30.44 100 ALA F CA 1
ATOM 8345 C C . ALA F 1 102 ? -10.548 43.983 -56.395 1.00 30.08 100 ALA F C 1
ATOM 8346 O O . ALA F 1 102 ? -10.616 45.159 -56.040 1.00 30.08 100 ALA F O 1
ATOM 8348 N N . LEU F 1 103 ? -10.705 42.963 -55.552 1.00 29.30 101 LEU F N 1
ATOM 8349 C CA . LEU F 1 103 ? -10.823 43.160 -54.112 1.00 28.10 101 LEU F CA 1
ATOM 8350 C C . LEU F 1 103 ? -9.607 42.515 -53.517 1.00 27.83 101 LEU F C 1
ATOM 8351 O O . LEU F 1 103 ? -9.099 41.524 -54.059 1.00 27.60 101 LEU F O 1
ATOM 8356 N N . VAL F 1 104 ? -9.114 43.086 -52.428 1.00 25.75 102 VAL F N 1
ATOM 8357 C CA . VAL F 1 104 ? -7.901 42.575 -51.830 1.00 25.04 102 VAL F CA 1
ATOM 8358 C C . VAL F 1 104 ? -8.296 42.010 -50.471 1.00 24.72 102 VAL F C 1
ATOM 8359 O O . VAL F 1 104 ? -8.583 42.780 -49.565 1.00 23.98 102 VAL F O 1
ATOM 8363 N N . TRP F 1 105 ? -8.350 40.674 -50.369 1.00 23.89 103 TRP F N 1
ATOM 8364 C CA . TRP F 1 105 ? -8.756 39.934 -49.134 1.00 24.82 103 TRP F CA 1
ATOM 8365 C C . TRP F 1 105 ? -7.625 39.855 -48.139 1.00 24.65 103 TRP F C 1
ATOM 8366 O O . TRP F 1 105 ? -6.492 39.536 -48.515 1.00 24.59 103 TRP F O 1
ATOM 8385 N N . GLU F 1 107 ? -5.954 38.792 -44.194 1.00 27.31 105 GLU F N 1
ATOM 8386 C CA . GLU F 1 107 ? -5.908 37.560 -43.364 1.00 29.05 105 GLU F CA 1
ATOM 8387 C C . GLU F 1 107 ? -7.099 37.477 -42.396 1.00 27.25 105 GLU F C 1
ATOM 8388 O O . GLU F 1 107 ? -7.572 36.374 -42.096 1.00 27.37 105 GLU F O 1
ATOM 8394 N N . GLU F 1 108 ? -7.601 38.632 -41.949 1.00 25.92 106 GLU F N 1
ATOM 8395 C CA . GLU F 1 108 ? -8.697 38.659 -40.980 1.00 25.49 106 GLU F CA 1
ATOM 8396 C C . GLU F 1 108 ? -10.066 38.327 -41.597 1.00 24.99 106 GLU F C 1
ATOM 8397 O O . GLU F 1 108 ? -11.091 38.229 -40.895 1.00 25.49 106 GLU F O 1
ATOM 8403 N N . GLY F 1 109 ? -10.087 38.152 -42.909 1.00 24.31 107 GLY F N 1
ATOM 8404 C CA . GLY F 1 109 ? -11.313 37.824 -43.631 1.00 23.95 107 GLY F CA 1
ATOM 8405 C C . GLY F 1 109 ? -12.149 38.979 -44.182 1.00 24.15 107 GLY F C 1
ATOM 8406 O O . GLY F 1 109 ? -13.280 38.766 -44.605 1.00 26.49 107 GLY F O 1
ATOM 8407 N N . TYR F 1 110 ? -11.622 40.194 -44.219 1.00 22.71 108 TYR F N 1
ATOM 8408 C CA . TYR F 1 110 ? -12.358 41.268 -44.888 1.00 21.53 108 TYR F CA 1
ATOM 8409 C C . TYR F 1 110 ? -11.591 41.636 -46.134 1.00 21.20 108 TYR F C 1
ATOM 8410 O O . TYR F 1 110 ? -10.412 41.224 -46.291 1.00 22.30 108 TYR F O 1
ATOM 8419 N N . ALA F 1 111 ? -12.227 42.421 -47.007 1.00 19.73 109 ALA F N 1
ATOM 8420 C CA . ALA F 1 111 ? -11.532 42.952 -48.188 1.00 19.77 109 ALA F CA 1
ATOM 8421 C C . ALA F 1 111 ? -11.620 44.481 -48.259 1.00 19.48 109 ALA F C 1
ATOM 8422 O O . ALA F 1 111 ? -12.528 45.104 -47.690 1.00 19.27 109 ALA F O 1
ATOM 8424 N N . ARG F 1 112 ? -10.647 45.074 -48.931 1.00 20.06 110 ARG F N 1
ATOM 8425 C CA . ARG F 1 112 ? -10.762 46.468 -49.385 1.00 21.35 110 ARG F CA 1
ATOM 8426 C C . ARG F 1 112 ? -10.658 46.392 -50.904 1.00 20.68 110 ARG F C 1
ATOM 8427 O O . ARG F 1 112 ? -10.071 45.456 -51.421 1.00 21.11 110 ARG F O 1
ATOM 8435 N N . VAL F 1 113 ? -11.167 47.387 -51.620 1.00 20.61 111 VAL F N 1
ATOM 8436 C CA . VAL F 1 113 ? -11.006 47.420 -53.078 1.00 20.96 111 VAL F CA 1
ATOM 8437 C C . VAL F 1 113 ? -9.511 47.584 -53.466 1.00 22.27 111 VAL F C 1
ATOM 8438 O O . VAL F 1 113 ? -8.691 48.054 -52.680 1.00 21.76 111 VAL F O 1
ATOM 8442 N N . ASP F 1 114 ? -9.148 47.147 -54.666 1.00 23.40 112 ASP F N 1
ATOM 8443 C CA . ASP F 1 114 ? -7.803 47.418 -55.172 1.00 24.79 112 ASP F CA 1
ATOM 8444 C C . ASP F 1 114 ? -7.799 48.838 -55.737 1.00 25.39 112 ASP F C 1
ATOM 8445 O O . ASP F 1 114 ? -8.373 49.103 -56.801 1.00 24.41 112 ASP F O 1
ATOM 8450 N N . PHE F 1 115 ? -7.137 49.739 -55.022 1.00 26.95 113 PHE F N 1
ATOM 8451 C CA . PHE F 1 115 ? -7.109 51.139 -55.389 1.00 29.58 113 PHE F CA 1
ATOM 8452 C C . PHE F 1 115 ? -6.379 51.438 -56.702 1.00 31.51 113 PHE F C 1
ATOM 8453 O O . PHE F 1 115 ? -6.591 52.498 -57.295 1.00 31.96 113 PHE F O 1
ATOM 8461 N N . GLU F 1 116 ? -5.547 50.505 -57.172 1.00 33.41 114 GLU F N 1
ATOM 8462 C CA . GLU F 1 116 ? -4.920 50.659 -58.495 1.00 35.49 114 GLU F CA 1
ATOM 8463 C C . GLU F 1 116 ? -5.992 50.790 -59.575 1.00 35.76 114 GLU F C 1
ATOM 8464 O O . GLU F 1 116 ? -5.827 51.539 -60.538 1.00 36.40 114 GLU F O 1
ATOM 8470 N N . ARG F 1 117 ? -7.108 50.092 -59.412 1.00 35.63 115 ARG F N 1
ATOM 8471 C CA . ARG F 1 117 ? -8.164 50.186 -60.412 1.00 35.97 115 ARG F CA 1
ATOM 8472 C C . ARG F 1 117 ? -8.829 51.556 -60.515 1.00 35.29 115 ARG F C 1
ATOM 8473 O O . ARG F 1 117 ? -9.419 51.870 -61.538 1.00 35.30 115 ARG F O 1
ATOM 8481 N N . ILE F 1 118 ? -8.736 52.370 -59.471 1.00 34.36 116 ILE F N 1
ATOM 8482 C CA . ILE F 1 118 ? -9.417 53.665 -59.476 1.00 33.86 116 ILE F CA 1
ATOM 8483 C C . ILE F 1 118 ? -8.440 54.851 -59.395 1.00 33.94 116 ILE F C 1
ATOM 8484 O O . ILE F 1 118 ? -8.834 55.977 -59.142 1.00 32.65 116 ILE F O 1
ATOM 8489 N N . LYS F 1 119 ? -7.158 54.571 -59.616 1.00 34.81 117 LYS F N 1
ATOM 8490 C CA . LYS F 1 119 ? -6.145 55.610 -59.747 1.00 35.81 117 LYS F CA 1
ATOM 8491 C C . LYS F 1 119 ? -6.665 56.704 -60.680 1.00 35.33 117 LYS F C 1
ATOM 8492 O O . LYS F 1 119 ? -7.237 56.415 -61.740 1.00 36.26 117 LYS F O 1
ATOM 8498 N N . GLY F 1 120 ? -6.496 57.956 -60.284 1.00 35.22 118 GLY F N 1
ATOM 8499 C CA . GLY F 1 120 ? -6.914 59.063 -61.137 1.00 34.92 118 GLY F CA 1
ATOM 8500 C C . GLY F 1 120 ? -8.411 59.307 -61.272 1.00 35.25 118 GLY F C 1
ATOM 8501 O O . GLY F 1 120 ? -8.813 60.141 -62.088 1.00 35.41 118 GLY F O 1
ATOM 8502 N N . GLU F 1 121 ? -9.247 58.571 -60.521 1.00 34.29 119 GLU F N 1
ATOM 8503 C CA . GLU F 1 121 ? -10.629 59.004 -60.269 1.00 33.25 119 GLU F CA 1
ATOM 8504 C C . GLU F 1 121 ? -10.612 60.254 -59.379 1.00 31.55 119 GLU F C 1
ATOM 8505 O O . GLU F 1 121 ? -9.624 60.532 -58.733 1.00 31.30 119 GLU F O 1
ATOM 8511 N N . SER F 1 122 ? -11.721 60.982 -59.305 1.00 31.13 120 SER F N 1
ATOM 8512 C CA . SER F 1 122 ? -11.803 62.167 -58.423 1.00 29.88 120 SER F CA 1
ATOM 8513 C C . SER F 1 122 ? -11.566 61.854 -56.931 1.00 28.87 120 SER F C 1
ATOM 8514 O O . SER F 1 122 ? -11.723 60.705 -56.515 1.00 27.80 120 SER F O 1
ATOM 8517 N N . SER F 1 123 ? -11.210 62.865 -56.132 1.00 27.10 121 SER F N 1
ATOM 8518 C CA . SER F 1 123 ? -11.012 62.660 -54.696 1.00 27.08 121 SER F CA 1
ATOM 8519 C C . SER F 1 123 ? -12.291 62.152 -53.974 1.00 25.56 121 SER F C 1
ATOM 8520 O O . SER F 1 123 ? -12.185 61.290 -53.081 1.00 25.26 121 SER F O 1
ATOM 8523 N N . PRO F 1 124 ? -13.481 62.680 -54.343 1.00 23.22 122 PRO F N 1
ATOM 8524 C CA . PRO F 1 124 ? -14.691 62.159 -53.700 1.00 22.50 122 PRO F CA 1
ATOM 8525 C C . PRO F 1 124 ? -14.883 60.658 -53.947 1.00 21.27 122 PRO F C 1
ATOM 8526 O O . PRO F 1 124 ? -15.340 59.942 -53.066 1.00 19.75 122 PRO F O 1
ATOM 8530 N N . ILE F 1 125 ? -14.533 60.205 -55.145 1.00 20.56 123 ILE F N 1
ATOM 8531 C CA . ILE F 1 125 ? -14.631 58.806 -55.469 1.00 20.67 123 ILE F CA 1
ATOM 8532 C C . ILE F 1 125 ? -13.602 57.977 -54.690 1.00 20.16 123 ILE F C 1
ATOM 8533 O O . ILE F 1 125 ? -13.938 56.881 -54.233 1.00 19.87 123 ILE F O 1
ATOM 8538 N N . LEU F 1 126 ? -12.382 58.481 -54.530 1.00 18.76 124 LEU F N 1
ATOM 8539 C CA . LEU F 1 126 ? -11.415 57.797 -53.679 1.00 19.73 124 LEU F CA 1
ATOM 8540 C C . LEU F 1 126 ? -11.921 57.682 -52.223 1.00 19.39 124 LEU F C 1
ATOM 8541 O O . LEU F 1 126 ? -11.718 56.665 -51.565 1.00 18.37 124 LEU F O 1
ATOM 8546 N N . GLU F 1 127 ? -12.582 58.728 -51.735 1.00 18.39 125 GLU F N 1
ATOM 8547 C CA . GLU F 1 127 ? -13.062 58.763 -50.357 1.00 17.98 125 GLU F CA 1
ATOM 8548 C C . GLU F 1 127 ? -14.176 57.744 -50.169 1.00 17.36 125 GLU F C 1
ATOM 8549 O O . GLU F 1 127 ? -14.248 57.086 -49.136 1.00 17.38 125 GLU F O 1
ATOM 8555 N N . LEU F 1 128 ? -15.066 57.666 -51.154 1.00 17.54 126 LEU F N 1
ATOM 8556 C CA . LEU F 1 128 ? -16.114 56.674 -51.173 1.00 18.00 126 LEU F CA 1
ATOM 8557 C C . LEU F 1 128 ? -15.499 55.275 -51.029 1.00 18.89 126 LEU F C 1
ATOM 8558 O O . LEU F 1 128 ? -15.820 54.576 -50.091 1.00 19.21 126 LEU F O 1
ATOM 8563 N N . TYR F 1 129 ? -14.584 54.895 -51.920 1.00 18.24 127 TYR F N 1
ATOM 8564 C CA . TYR F 1 129 ? -14.030 53.550 -51.877 1.00 18.63 127 TYR F CA 1
ATOM 8565 C C . TYR F 1 129 ? -13.187 53.227 -50.631 1.00 19.39 127 TYR F C 1
ATOM 8566 O O . TYR F 1 129 ? -13.164 52.071 -50.173 1.00 18.71 127 TYR F O 1
ATOM 8575 N N . GLU F 1 130 ? -12.495 54.232 -50.096 1.00 19.07 128 GLU F N 1
ATOM 8576 C CA . GLU F 1 130 ? -11.721 54.042 -48.881 1.00 20.10 128 GLU F CA 1
ATOM 8577 C C . GLU F 1 130 ? -12.672 53.690 -47.719 1.00 19.22 128 GLU F C 1
ATOM 8578 O O . GLU F 1 130 ? -12.228 53.134 -46.717 1.00 19.76 128 GLU F O 1
ATOM 8584 N N . SER F 1 131 ? -13.964 54.019 -47.869 1.00 17.64 129 SER F N 1
ATOM 8585 C CA . SER F 1 131 ? -14.986 53.816 -46.827 1.00 18.22 129 SER F CA 1
ATOM 8586 C C . SER F 1 131 ? -15.343 52.339 -46.639 1.00 17.59 129 SER F C 1
ATOM 8587 O O . SER F 1 131 ? -15.693 51.932 -45.557 1.00 17.38 129 SER F O 1
ATOM 8590 N N . PHE F 1 132 ? -15.239 51.531 -47.698 1.00 17.76 130 PHE F N 1
ATOM 8591 C CA . PHE F 1 132 ? -15.819 50.168 -47.662 1.00 17.10 130 PHE F CA 1
ATOM 8592 C C . PHE F 1 132 ? -14.946 49.115 -47.027 1.00 17.15 130 PHE F C 1
ATOM 8593 O O . PHE F 1 132 ? -13.764 48.962 -47.408 1.00 17.55 130 PHE F O 1
ATOM 8601 N N . VAL F 1 133 ? -15.511 48.425 -46.028 1.00 16.10 131 VAL F N 1
ATOM 8602 C CA . VAL F 1 133 ? -14.940 47.172 -45.516 1.00 15.51 131 VAL F CA 1
ATOM 8603 C C . VAL F 1 133 ? -15.843 46.045 -46.035 1.00 14.90 131 VAL F C 1
ATOM 8604 O O . VAL F 1 133 ? -17.026 46.009 -45.710 1.00 14.09 131 VAL F O 1
ATOM 8608 N N . VAL F 1 134 ? -15.320 45.161 -46.901 1.00 14.73 132 VAL F N 1
ATOM 8609 C CA . VAL F 1 134 ? -16.193 44.128 -47.521 1.00 14.35 132 VAL F CA 1
ATOM 8610 C C . VAL F 1 134 ? -16.074 42.792 -46.745 1.00 13.96 132 VAL F C 1
ATOM 8611 O O . VAL F 1 134 ? -14.943 42.360 -46.459 1.00 13.87 132 VAL F O 1
ATOM 8615 N N . VAL F 1 135 ? -17.209 42.194 -46.342 1.00 12.96 133 VAL F N 1
ATOM 8616 C CA . VAL F 1 135 ? -17.197 41.021 -45.502 1.00 14.08 133 VAL F CA 1
ATOM 8617 C C . VAL F 1 135 ? -18.008 39.930 -46.179 1.00 14.56 133 VAL F C 1
ATOM 8618 O O . VAL F 1 135 ? -18.837 40.205 -47.035 1.00 14.95 133 VAL F O 1
ATOM 8622 N N . ARG F 1 136 ? -17.795 38.692 -45.774 1.00 15.50 134 ARG F N 1
ATOM 8623 C CA . ARG F 1 136 ? -18.570 37.589 -46.351 1.00 16.38 134 ARG F CA 1
ATOM 8624 C C . ARG F 1 136 ? -19.675 37.099 -45.413 1.00 16.74 134 ARG F C 1
ATOM 8625 O O . ARG F 1 136 ? -19.783 35.879 -45.175 1.00 16.05 134 ARG F O 1
ATOM 8633 N N . PHE F 1 137 ? -20.466 38.020 -44.873 1.00 16.20 135 PHE F N 1
ATOM 8634 C CA . PHE F 1 137 ? -21.591 37.685 -43.997 1.00 16.25 135 PHE F CA 1
ATOM 8635 C C . PHE F 1 137 ? -22.452 38.924 -43.984 1.00 16.01 135 PHE F C 1
ATOM 8636 O O . PHE F 1 137 ? -21.928 40.010 -44.269 1.00 16.50 135 PHE F O 1
ATOM 8644 N N . VAL F 1 138 ? -23.753 38.771 -43.691 1.00 16.13 136 VAL F N 1
ATOM 8645 C CA . VAL F 1 138 ? -24.634 39.917 -43.464 1.00 15.40 136 VAL F CA 1
ATOM 8646 C C . VAL F 1 138 ? -24.211 40.619 -42.151 1.00 15.51 136 VAL F C 1
ATOM 8647 O O . VAL F 1 138 ? -24.105 39.940 -41.114 1.00 14.70 136 VAL F O 1
ATOM 8651 N N . PRO F 1 139 ? -23.897 41.945 -42.198 1.00 14.87 137 PRO F N 1
ATOM 8652 C CA . PRO F 1 139 ? -23.243 42.544 -41.022 1.00 15.17 137 PRO F CA 1
ATOM 8653 C C . PRO F 1 139 ? -24.217 42.923 -39.889 1.00 15.02 137 PRO F C 1
ATOM 8654 O O . PRO F 1 139 ? -24.356 44.094 -39.532 1.00 13.65 137 PRO F O 1
ATOM 8658 N N . THR F 1 140 ? -24.864 41.925 -39.321 1.00 14.06 138 THR F N 1
ATOM 8659 C CA . THR F 1 140 ? -25.711 42.138 -38.140 1.00 13.99 138 THR F CA 1
ATOM 8660 C C . THR F 1 140 ? -24.787 42.136 -36.949 1.00 13.89 138 THR F C 1
ATOM 8661 O O . THR F 1 140 ? -23.652 41.695 -37.054 1.00 14.81 138 THR F O 1
ATOM 8665 N N . SER F 1 141 ? -25.263 42.552 -35.781 1.00 14.75 139 SER F N 1
ATOM 8666 C CA . SER F 1 141 ? -24.465 42.438 -34.567 1.00 15.26 139 SER F CA 1
ATOM 8667 C C . SER F 1 141 ? -24.025 41.033 -34.258 1.00 15.03 139 SER F C 1
ATOM 8668 O O . SER F 1 141 ? -22.886 40.849 -33.881 1.00 15.62 139 SER F O 1
ATOM 8671 N N . GLU F 1 142 ? -24.922 40.038 -34.388 1.00 14.27 140 GLU F N 1
ATOM 8672 C CA . GLU F 1 142 ? -24.530 38.641 -34.127 1.00 14.58 140 GLU F CA 1
ATOM 8673 C C . GLU F 1 142 ? -23.401 38.202 -35.065 1.00 15.29 140 GLU F C 1
ATOM 8674 O O . GLU F 1 142 ? -22.470 37.524 -34.666 1.00 16.47 140 GLU F O 1
ATOM 8680 N N . SER F 1 143 ? -23.482 38.613 -36.319 1.00 15.71 141 SER F N 1
ATOM 8681 C CA . SER F 1 143 ? -22.447 38.255 -37.294 1.00 15.08 141 SER F CA 1
ATOM 8682 C C . SER F 1 143 ? -21.131 38.909 -37.054 1.00 14.22 141 SER F C 1
ATOM 8683 O O . SER F 1 143 ? -20.105 38.262 -37.223 1.00 15.96 141 SER F O 1
ATOM 8686 N N . ILE F 1 144 ? -21.134 40.186 -36.659 1.00 12.74 142 ILE F N 1
ATOM 8687 C CA . ILE F 1 144 ? -19.903 40.837 -36.368 1.00 12.05 142 ILE F CA 1
ATOM 8688 C C . ILE F 1 144 ? -19.243 40.206 -35.112 1.00 11.86 142 ILE F C 1
ATOM 8689 O O . ILE F 1 144 ? -18.047 39.912 -35.137 1.00 11.42 142 ILE F O 1
ATOM 8694 N N . ALA F 1 145 ? -20.021 40.020 -34.034 1.00 10.80 143 ALA F N 1
ATOM 8695 C CA . ALA F 1 145 ? -19.531 39.352 -32.849 1.00 11.50 143 ALA F CA 1
ATOM 8696 C C . ALA F 1 145 ? -18.896 37.942 -33.161 1.00 12.48 143 ALA F C 1
ATOM 8697 O O . ALA F 1 145 ? -17.821 37.635 -32.632 1.00 13.16 143 ALA F O 1
ATOM 8699 N N . SER F 1 146 ? -19.537 37.134 -34.029 1.00 13.91 144 SER F N 1
ATOM 8700 C CA . SER F 1 146 ? -19.018 35.792 -34.445 1.00 14.78 144 SER F CA 1
ATOM 8701 C C . SER F 1 146 ? -17.739 35.950 -35.205 1.00 14.54 144 SER F C 1
ATOM 8702 O O . SER F 1 146 ? -16.780 35.223 -34.962 1.00 15.00 144 SER F O 1
ATOM 8705 N N . TRP F 1 147 ? -17.700 36.924 -36.098 1.00 14.98 145 TRP F N 1
ATOM 8706 C CA . TRP F 1 147 ? -16.494 37.156 -36.891 1.00 14.71 145 TRP F CA 1
ATOM 8707 C C . TRP F 1 147 ? -15.316 37.572 -35.999 1.00 15.14 145 TRP F C 1
ATOM 8708 O O . TRP F 1 147 ? -14.194 37.080 -36.175 1.00 14.41 145 TRP F O 1
ATOM 8719 N N . LEU F 1 148 ? -15.563 38.476 -35.049 1.00 14.61 146 LEU F N 1
ATOM 8720 C CA . LEU F 1 148 ? -14.497 38.984 -34.166 1.00 14.74 146 LEU F CA 1
ATOM 8721 C C . LEU F 1 148 ? -14.050 37.890 -33.186 1.00 16.27 146 LEU F C 1
ATOM 8722 O O . LEU F 1 148 ? -12.848 37.793 -32.857 1.00 15.88 146 LEU F O 1
ATOM 8727 N N . LEU F 1 149 ? -15.011 37.061 -32.730 1.00 16.14 147 LEU F N 1
ATOM 8728 C CA . LEU F 1 149 ? -14.645 35.936 -31.853 1.00 16.64 147 LEU F CA 1
ATOM 8729 C C . LEU F 1 149 ? -13.615 35.033 -32.579 1.00 17.65 147 LEU F C 1
ATOM 8730 O O . LEU F 1 149 ? -12.616 34.629 -31.999 1.00 16.56 147 LEU F O 1
ATOM 8735 N N . GLU F 1 150 ? -13.889 34.745 -33.847 1.00 18.98 148 GLU F N 1
ATOM 8736 C CA . GLU F 1 150 ? -13.059 33.892 -34.679 1.00 20.37 148 GLU F CA 1
ATOM 8737 C C . GLU F 1 150 ? -11.633 34.433 -34.769 1.00 19.62 148 GLU F C 1
ATOM 8738 O O . GLU F 1 150 ? -10.656 33.672 -34.648 1.00 20.22 148 GLU F O 1
ATOM 8744 N N . LEU F 1 151 ? -11.530 35.737 -35.030 1.00 18.75 149 LEU F N 1
ATOM 8745 C CA . LEU F 1 151 ? -10.247 36.445 -35.123 1.00 19.14 149 LEU F CA 1
ATOM 8746 C C . LEU F 1 151 ? -9.472 36.343 -33.824 1.00 18.08 149 LEU F C 1
ATOM 8747 O O . LEU F 1 151 ? -8.304 36.099 -33.848 1.00 16.53 149 LEU F O 1
ATOM 8752 N N . LEU F 1 152 ? -10.148 36.604 -32.714 1.00 18.23 150 LEU F N 1
ATOM 8753 C CA . LEU F 1 152 ? -9.543 36.572 -31.396 1.00 20.48 150 LEU F CA 1
ATOM 8754 C C . LEU F 1 152 ? -9.021 35.167 -31.036 1.00 21.92 150 LEU F C 1
ATOM 8755 O O . LEU F 1 152 ? -7.872 35.010 -30.601 1.00 22.15 150 LEU F O 1
ATOM 8760 N N . ARG F 1 153 ? -9.856 34.154 -31.245 1.00 23.67 151 ARG F N 1
ATOM 8761 C CA . ARG F 1 153 ? -9.436 32.793 -30.956 1.00 25.48 151 ARG F CA 1
ATOM 8762 C C . ARG F 1 153 ? -8.172 32.424 -31.728 1.00 27.01 151 ARG F C 1
ATOM 8763 O O . ARG F 1 153 ? -7.200 31.919 -31.147 1.00 28.20 151 ARG F O 1
ATOM 8771 N N . SER F 1 154 ? -8.159 32.706 -33.026 1.00 28.37 152 SER F N 1
ATOM 8772 C CA . SER F 1 154 ? -6.988 32.427 -33.865 1.00 29.56 152 SER F CA 1
ATOM 8773 C C . SER F 1 154 ? -5.682 33.149 -33.434 1.00 30.14 152 SER F C 1
ATOM 8774 O O . SER F 1 154 ? -4.620 32.812 -33.953 1.00 30.15 152 SER F O 1
ATOM 8777 N N . ARG F 1 155 ? -5.763 34.120 -32.518 1.00 29.92 153 ARG F N 1
ATOM 8778 C CA . ARG F 1 155 ? -4.609 34.957 -32.140 1.00 31.27 153 ARG F CA 1
ATOM 8779 C C . ARG F 1 155 ? -4.182 34.864 -30.645 1.00 31.26 153 ARG F C 1
ATOM 8780 O O . ARG F 1 155 ? -3.027 35.127 -30.301 1.00 30.47 153 ARG F O 1
ATOM 8788 N N . ILE F 1 156 ? -5.123 34.511 -29.770 1.00 31.40 154 ILE F N 1
ATOM 8789 C CA . ILE F 1 156 ? -4.911 34.578 -28.299 1.00 32.49 154 ILE F CA 1
ATOM 8790 C C . ILE F 1 156 ? -4.119 33.408 -27.699 1.00 32.52 154 ILE F C 1
ATOM 8791 O O . ILE F 1 156 ? -3.565 33.534 -26.615 1.00 32.64 154 ILE F O 1
ATOM 8796 N N . GLN F 1 157 ? -4.045 32.289 -28.415 1.00 32.96 155 GLN F N 1
ATOM 8797 C CA . GLN F 1 157 ? -3.370 31.077 -27.932 1.00 33.71 155 GLN F CA 1
ATOM 8798 C C . GLN F 1 157 ? -2.045 31.285 -27.154 1.00 32.74 155 GLN F C 1
ATOM 8799 O O . GLN F 1 157 ? -1.919 30.768 -26.042 1.00 31.83 155 GLN F O 1
ATOM 8805 N N . PRO F 1 158 ? -1.074 32.055 -27.717 1.00 32.49 156 PRO F N 1
ATOM 8806 C CA . PRO F 1 158 ? 0.207 32.219 -26.996 1.00 31.78 156 PRO F CA 1
ATOM 8807 C C . PRO F 1 158 ? 0.064 32.849 -25.598 1.00 31.51 156 PRO F C 1
ATOM 8808 O O . PRO F 1 158 ? 0.899 32.614 -24.751 1.00 30.93 156 PRO F O 1
ATOM 8812 N N . LEU F 1 159 ? -0.988 33.644 -25.377 1.00 29.94 157 LEU F N 1
ATOM 8813 C CA . LEU F 1 159 ? -1.325 34.168 -24.038 1.00 29.27 157 LEU F CA 1
ATOM 8814 C C . LEU F 1 159 ? -1.755 33.097 -23.025 1.00 28.31 157 LEU F C 1
ATOM 8815 O O . LEU F 1 159 ? -1.773 33.371 -21.821 1.00 29.63 157 LEU F O 1
ATOM 8820 N N . GLY F 1 160 ? -2.118 31.906 -23.503 1.00 27.58 158 GLY F N 1
ATOM 8821 C CA . GLY F 1 160 ? -2.531 30.823 -22.616 1.00 26.25 158 GLY F CA 1
ATOM 8822 C C . GLY F 1 160 ? -3.815 31.109 -21.862 1.00 25.46 158 GLY F C 1
ATOM 8823 O O . GLY F 1 160 ? -4.006 30.662 -20.723 1.00 25.36 158 GLY F O 1
ATOM 8824 N N . VAL F 1 161 ? -4.720 31.835 -22.514 1.00 24.44 159 VAL F N 1
ATOM 8825 C CA . VAL F 1 161 ? -6.072 32.066 -21.994 1.00 22.70 159 VAL F CA 1
ATOM 8826 C C . VAL F 1 161 ? -7.091 31.747 -23.098 1.00 22.61 159 VAL F C 1
ATOM 8827 O O . VAL F 1 161 ? -6.724 31.641 -24.278 1.00 21.78 159 VAL F O 1
ATOM 8831 N N . LYS F 1 162 ? -8.357 31.626 -22.712 1.00 21.03 160 LYS F N 1
ATOM 8832 C CA . LYS F 1 162 ? -9.436 31.281 -23.637 1.00 20.71 160 LYS F CA 1
ATOM 8833 C C . LYS F 1 162 ? -10.262 32.519 -23.930 1.00 18.78 160 LYS F C 1
ATOM 8834 O O . LYS F 1 162 ? -10.510 33.298 -23.018 1.00 17.43 160 LYS F O 1
ATOM 8840 N N . VAL F 1 163 ? -10.694 32.691 -25.173 1.00 17.78 161 VAL F N 1
ATOM 8841 C CA . VAL F 1 163 ? -11.746 33.656 -25.470 1.00 17.43 161 VAL F CA 1
ATOM 8842 C C . VAL F 1 163 ? -13.115 33.063 -25.106 1.00 17.31 161 VAL F C 1
ATOM 8843 O O . VAL F 1 163 ? -13.591 32.185 -25.809 1.00 17.73 161 VAL F O 1
ATOM 8847 N N . SER F 1 164 ? -13.741 33.491 -23.987 1.00 16.48 162 SER F N 1
ATOM 8848 C CA . SER F 1 164 ? -15.002 32.839 -23.581 1.00 16.72 162 SER F CA 1
ATOM 8849 C C . SER F 1 164 ? -16.264 33.378 -24.306 1.00 16.22 162 SER F C 1
ATOM 8850 O O . SER F 1 164 ? -17.200 32.617 -24.586 1.00 16.16 162 SER F O 1
ATOM 8853 N N . SER F 1 165 ? -16.287 34.679 -24.574 1.00 15.03 163 SER F N 1
ATOM 8854 C CA . SER F 1 165 ? -17.316 35.262 -25.428 1.00 15.33 163 SER F CA 1
ATOM 8855 C C . SER F 1 165 ? -16.923 36.624 -25.963 1.00 14.43 163 SER F C 1
ATOM 8856 O O . SER F 1 165 ? -16.029 37.315 -25.444 1.00 13.18 163 SER F O 1
ATOM 8859 N N . VAL F 1 166 ? -17.644 37.020 -27.006 1.00 13.35 164 VAL F N 1
ATOM 8860 C CA . VAL F 1 166 ? -17.572 38.359 -27.536 1.00 12.75 164 VAL F CA 1
ATOM 8861 C C . VAL F 1 166 ? -18.969 38.964 -27.555 1.00 11.77 164 VAL F C 1
ATOM 8862 O O . VAL F 1 166 ? -19.883 38.354 -28.122 1.00 9.78 164 VAL F O 1
ATOM 8866 N N . GLU F 1 167 ? -19.102 40.173 -26.987 1.00 13.08 165 GLU F N 1
ATOM 8867 C CA . GLU F 1 167 ? -20.356 40.954 -27.117 1.00 15.01 165 GLU F CA 1
ATOM 8868 C C . GLU F 1 167 ? -20.192 42.030 -28.153 1.00 15.60 165 GLU F C 1
ATOM 8869 O O . GLU F 1 167 ? -19.096 42.513 -28.360 1.00 17.23 165 GLU F O 1
ATOM 8875 N N . PHE F 1 168 ? -21.286 42.391 -28.810 1.00 15.71 166 PHE F N 1
ATOM 8876 C CA . PHE F 1 168 ? -21.290 43.493 -29.716 1.00 15.42 166 PHE F CA 1
ATOM 8877 C C . PHE F 1 168 ? -22.573 44.296 -29.479 1.00 16.22 166 PHE F C 1
ATOM 8878 O O . PHE F 1 168 ? -23.677 43.810 -29.733 1.00 13.27 166 PHE F O 1
ATOM 8886 N N . LEU F 1 169 ? -22.422 45.497 -28.936 1.00 15.93 167 LEU F N 1
ATOM 8887 C CA . LEU F 1 169 ? -23.568 46.333 -28.641 1.00 18.63 167 LEU F CA 1
ATOM 8888 C C . LEU F 1 169 ? -23.767 47.289 -29.811 1.00 19.10 167 LEU F C 1
ATOM 8889 O O . LEU F 1 169 ? -22.884 48.096 -30.103 1.00 18.22 167 LEU F O 1
ATOM 8894 N N . GLU F 1 170 ? -24.930 47.190 -30.433 1.00 19.48 168 GLU F N 1
ATOM 8895 C CA . GLU F 1 170 ? -25.252 47.891 -31.651 1.00 23.33 168 GLU F CA 1
ATOM 8896 C C . GLU F 1 170 ? -25.804 49.259 -31.265 1.00 24.15 168 GLU F C 1
ATOM 8897 O O . GLU F 1 170 ? -25.533 50.257 -31.917 1.00 24.83 168 GLU F O 1
ATOM 8903 N N . THR F 1 171 ? -26.623 49.275 -30.215 1.00 24.54 169 THR F N 1
ATOM 8904 C CA . THR F 1 171 ? -27.036 50.494 -29.563 1.00 25.64 169 THR F CA 1
ATOM 8905 C C . THR F 1 171 ? -26.891 50.272 -28.048 1.00 26.56 169 THR F C 1
ATOM 8906 O O . THR F 1 171 ? -26.674 49.142 -27.597 1.00 25.43 169 THR F O 1
ATOM 8910 N N . PRO F 1 172 ? -27.031 51.362 -27.257 1.00 28.21 170 PRO F N 1
ATOM 8911 C CA . PRO F 1 172 ? -27.011 51.262 -25.804 1.00 28.35 170 PRO F CA 1
ATOM 8912 C C . PRO F 1 172 ? -28.066 50.286 -25.290 1.00 27.76 170 PRO F C 1
ATOM 8913 O O . PRO F 1 172 ? -27.831 49.618 -24.288 1.00 28.72 170 PRO F O 1
ATOM 8917 N N . LYS F 1 173 ? -29.188 50.177 -25.989 1.00 26.76 171 LYS F N 1
ATOM 8918 C CA . LYS F 1 173 ? -30.282 49.271 -25.565 1.00 26.18 171 LYS F CA 1
ATOM 8919 C C . LYS F 1 173 ? -30.327 47.873 -26.172 1.00 24.67 171 LYS F C 1
ATOM 8920 O O . LYS F 1 173 ? -31.137 47.071 -25.720 1.00 24.78 171 LYS F O 1
ATOM 8926 N N . SER F 1 174 ? -29.542 47.576 -27.211 1.00 22.61 172 SER F N 1
ATOM 8927 C CA . SER F 1 174 ? -29.577 46.207 -27.768 1.00 21.14 172 SER F CA 1
ATOM 8928 C C . SER F 1 174 ? -28.192 45.675 -28.085 1.00 19.44 172 SER F C 1
ATOM 8929 O O . SER F 1 174 ? -27.317 46.417 -28.481 1.00 18.55 172 SER F O 1
ATOM 8932 N N . ARG F 1 175 ? -27.977 44.389 -27.842 1.00 18.30 173 ARG F N 1
ATOM 8933 C CA A ARG F 1 175 ? -26.657 43.807 -28.031 0.70 17.75 173 ARG F CA 1
ATOM 8934 C CA B ARG F 1 175 ? -26.651 43.812 -27.973 0.30 17.26 173 ARG F CA 1
ATOM 8935 C C . ARG F 1 175 ? -26.744 42.364 -28.382 1.00 16.60 173 ARG F C 1
ATOM 8936 O O . ARG F 1 175 ? -27.768 41.733 -28.166 1.00 16.14 173 ARG F O 1
ATOM 8951 N N . ALA F 1 176 ? -25.657 41.865 -28.937 1.00 15.45 174 ALA F N 1
ATOM 8952 C CA . ALA F 1 176 ? -25.514 40.492 -29.292 1.00 14.94 174 ALA F CA 1
ATOM 8953 C C . ALA F 1 176 ? -24.354 39.910 -28.477 1.00 14.88 174 ALA F C 1
ATOM 8954 O O . ALA F 1 176 ? -23.452 40.620 -28.080 1.00 13.18 174 ALA F O 1
ATOM 8956 N N . ARG F 1 177 ? -24.419 38.620 -28.194 1.00 16.53 175 ARG F N 1
ATOM 8957 C CA . ARG F 1 177 ? -23.310 37.943 -27.545 1.00 16.66 175 ARG F CA 1
ATOM 8958 C C . ARG F 1 177 ? -23.141 36.528 -28.104 1.00 15.67 175 ARG F C 1
ATOM 8959 O O . ARG F 1 177 ? -24.115 35.811 -28.339 1.00 15.64 175 ARG F O 1
ATOM 8967 N N . VAL F 1 178 ? -21.897 36.166 -28.362 1.00 15.45 176 VAL F N 1
ATOM 8968 C CA . VAL F 1 178 ? -21.538 34.845 -28.860 1.00 14.88 176 VAL F CA 1
ATOM 8969 C C . VAL F 1 178 ? -20.588 34.169 -27.865 1.00 16.59 176 VAL F C 1
ATOM 8970 O O . VAL F 1 178 ? -19.561 34.743 -27.573 1.00 15.67 176 VAL F O 1
ATOM 8974 N N . TYR F 1 179 ? -21.000 33.024 -27.294 1.00 17.08 177 TYR F N 1
ATOM 8975 C CA . TYR F 1 179 ? -20.239 32.271 -26.334 1.00 19.82 177 TYR F CA 1
ATOM 8976 C C . TYR F 1 179 ? -19.470 31.164 -27.034 1.00 22.21 177 TYR F C 1
ATOM 8977 O O . TYR F 1 179 ? -19.991 30.509 -27.940 1.00 21.54 177 TYR F O 1
ATOM 8986 N N . ASN F 1 180 ? -18.217 31.019 -26.629 1.00 24.29 178 ASN F N 1
ATOM 8987 C CA . ASN F 1 180 ? -17.339 29.967 -27.075 1.00 27.73 178 ASN F CA 1
ATOM 8988 C C . ASN F 1 180 ? -17.448 28.906 -25.984 1.00 29.71 178 ASN F C 1
ATOM 8989 O O . ASN F 1 180 ? -16.783 29.008 -24.945 1.00 30.71 178 ASN F O 1
ATOM 8994 N N . GLU F 1 181 ? -18.330 27.943 -26.190 1.00 31.28 179 GLU F N 1
ATOM 8995 C CA . GLU F 1 181 ? -18.638 26.928 -25.183 1.00 34.28 179 GLU F CA 1
ATOM 8996 C C . GLU F 1 181 ? -17.482 25.950 -24.976 1.00 35.02 179 GLU F C 1
ATOM 8997 O O . GLU F 1 181 ? -17.016 25.333 -25.940 1.00 35.84 179 GLU F O 1
#

Nearest PDB structures (foldseek):
  3jyg-assembly1_A  TM=1.001E+00  e=1.615E-38  Wolinella succinogenes
  2dtt-assembly2_E  TM=8.173E-01  e=4.254E-07  Pyrococcus horikoshii OT3
  3i2b-assembly1_E  TM=7.260E-01  e=4.842E-07  Homo sapiens
  2g64-assembly1_A  TM=7.148E-01  e=2.145E-06  Caenorhabditis elegans
  1b66-assembly1_A  TM=6.595E-01  e=8.125E-07  Rattus rattus

B-factor: mean 21.68, std 7.49, range [3.05, 51.4]